Protein AF-A0A939Z5K4-F1 (afdb_monomer_lite)

Foldseek 3Di:
DLVLLLVLLVVLQVCVVVVPDDLDDDPPPQQKFWLAKFKAKQDCPCQVVVVWDWDDAPVRHFDQQCFPQFDPDPQFPGDIGMIMTTHIDSDQQSFFFDKAWDFQLWQWDLVVLLVQVLCCLVPPLVVLVVLLVLLLVLLLCLCVDPQLFLNLLSVLLLLVQQLAFAVQLVGGRRSQQSNDAALLNVQVVVLVPDDPVVCVPAGSVNSSVVSLVPDDSNVNNRHHNSSCLCVFFDVLLNLLNLLSSLLSRFNDSAFLVVQLLPDFLVNQLVVVVDDNVVSVVVLCVVPVVLLVLQLVLLQVLLVLLVCLVVLVVLLVVQDPVQQVVLVVQQVVPDDPDDSVSNVVSVVSNVVSSVSSLSNLLSLLSVLLNVVQQVRDHDPHTSNVVSNDHSVVCVVPSSRCSSSLVSRRSSNSSSSVSAHPSSSSLSNLFGSQLSPSDPSVPRHRHYSNVPTPCLSVDSLQEIEGEPVTNVVSVVVLVPPPDLADPVLVVLVVVLVVLVVQLVVLVVQLVVLVVVLVVLVVVLVVVVVVVVVVVVPDPPPPVPPPDPDPPPDDDVVNVCVPDPCVVSVVVNVVSVVSNVVSVVSNVVSVVVSVVSVVVSVVSSSVSNNVQSPADAAEDRQKYFHPVVFWDQDPVRDTHGDPDLQRIWGWHFHPDDPPDPCCVHHNRGDFSNSPRFNYGTIMTTGRHPPGFGWRPVFKHKDKLDPDDDPPFQDFHYHPVDRHWAFSSPCSIGPDNPGIGITITIDTDPPVDDPPPPPPPPDPCSNSSSCSSSSSSSSVVSVVVVVVVVVVPPPDD

Sequence (793 aa):
MKHLSIILIALVLALTTAGTLPAQVFADALPEYISEVKIYEGSYSTAKAEGFTILCGEDGKPVDLNQGSGSNNVGAKGDKAVYLGYKTTTDREDAITDLALMNMKGGYSVEEYDALMADQMKSQIVPLVDGFLAAINEYRENYNSDNEANRQRAMYIHDILDKMKDDDCGGAGLGELLLNKTVYEMAKPKCDALSAKDKETISLYDVNIQVRDSLPAGEKNKHADILTIIAQSNGKATLMIENLITRAADTGEDNWLDRFSGITYTDLAGLLDMLPTDAEAELARNYDSDAKKLLNMWDDLSKDLGNSAEAEKTVKGFNEDKYDEAFDALKEVTGEVTLDIAKKTLGDYADAQTDLYDAAYDAETLAIREKLAEYEYGNGTLLDFFSKPASEIKNDIKVLYPLIASLSDGQRAGLEFISLKELLVIAMTDENGYSDAELDEFEDISVYDGVDRGIYQKGGVALTSDTLRTKALSKTMEEDSLFSGWTIAAMVITGVTIAAFAASAVSWSKYAAKLGDITEKINTHKEVLFMQWGDKPGINVVRQEGLKFGGWNMNDVFAEGEHPEWRQVYEGATSGTSLSKGLTIGLGVAMVALALVTTYLTYSDMKAYYNVKFTPIPHYMVDEKDITVINESGDTIVIKNQSAYYKVVECNRKKGDDYFDIIDTCADMNGCVNPQWLALYAQKSDIASPILAGSFLVKVNDKNLPAGYKTGIHMFGSGSACNLNNENYCWNKSANSVMVYFKTQSTSGASTSGSNFTTGSLALAGVCGLAAGALISGIAATAIGKKKRKTAA

Structure (mmCIF, N/CA/C/O backbone):
data_AF-A0A939Z5K4-F1
#
_entry.id   AF-A0A939Z5K4-F1
#
loop_
_atom_site.group_PDB
_atom_site.id
_atom_site.type_symbol
_atom_site.label_atom_id
_atom_site.label_alt_id
_atom_site.label_comp_id
_atom_site.label_asym_id
_atom_site.label_entity_id
_atom_site.label_seq_id
_atom_site.pdbx_PDB_ins_code
_atom_site.Cartn_x
_atom_site.Cartn_y
_atom_site.Cartn_z
_atom_site.occupancy
_atom_site.B_iso_or_equiv
_atom_site.auth_seq_id
_atom_site.auth_comp_id
_atom_site.auth_asym_id
_atom_site.auth_atom_id
_atom_site.pdbx_PDB_model_num
ATOM 1 N N . MET A 1 1 ? -6.106 -17.108 37.051 1.00 34.81 1 MET A N 1
ATOM 2 C CA . MET A 1 1 ? -6.825 -15.814 36.872 1.00 34.81 1 MET A CA 1
ATOM 3 C C . MET A 1 1 ? -5.910 -14.622 36.607 1.00 34.81 1 MET A C 1
ATOM 5 O O . MET A 1 1 ? -5.960 -14.164 35.483 1.00 34.81 1 MET A O 1
ATOM 9 N N . LYS A 1 2 ? -5.049 -14.145 37.529 1.00 31.64 2 LYS A N 1
ATOM 10 C CA . LYS A 1 2 ? -4.070 -13.071 37.209 1.00 31.64 2 LYS A CA 1
ATOM 11 C C . LYS A 1 2 ? -3.146 -13.418 36.029 1.00 31.64 2 LYS A C 1
ATOM 13 O O . LYS A 1 2 ? -2.852 -12.568 35.207 1.00 31.64 2 LYS A O 1
ATOM 18 N N . HIS A 1 3 ? -2.773 -14.692 35.905 1.00 33.22 3 HIS A N 1
ATOM 19 C CA . HIS A 1 3 ? -2.014 -15.189 34.756 1.00 33.22 3 HIS A CA 1
ATOM 20 C C . HIS A 1 3 ? -2.844 -15.292 33.464 1.00 33.22 3 HIS A C 1
ATOM 22 O O . HIS A 1 3 ? -2.279 -15.195 32.389 1.00 33.22 3 HIS A O 1
ATOM 28 N N . LEU A 1 4 ? -4.176 -15.412 33.533 1.00 35.19 4 LEU A N 1
ATOM 29 C CA . LEU A 1 4 ? -5.024 -15.671 32.359 1.00 35.19 4 LEU A CA 1
ATOM 30 C C . LEU A 1 4 ? -5.197 -14.423 31.470 1.00 35.19 4 LEU A C 1
ATOM 32 O O . LEU A 1 4 ? -5.281 -14.534 30.253 1.00 35.19 4 LEU A O 1
ATOM 36 N N . SER A 1 5 ? -5.220 -13.230 32.070 1.00 35.78 5 SER A N 1
ATOM 37 C CA . SER A 1 5 ? -5.348 -11.944 31.370 1.00 35.78 5 SER A CA 1
ATOM 38 C C . SER A 1 5 ? -4.056 -11.488 30.697 1.00 35.78 5 SER A C 1
ATOM 40 O O . SER A 1 5 ? -4.095 -10.976 29.580 1.00 35.78 5 SER A O 1
ATOM 42 N N . ILE A 1 6 ? -2.915 -11.742 31.340 1.00 38.97 6 ILE A N 1
ATOM 43 C CA . ILE A 1 6 ? -1.585 -11.548 30.750 1.00 38.97 6 ILE A CA 1
ATOM 44 C C . ILE A 1 6 ? -1.399 -12.526 29.586 1.00 38.97 6 ILE A C 1
ATOM 46 O O . ILE A 1 6 ? -1.013 -12.110 28.496 1.00 38.97 6 ILE A O 1
ATOM 50 N N . ILE A 1 7 ? -1.801 -13.792 29.775 1.00 38.72 7 ILE A N 1
ATOM 51 C CA . ILE A 1 7 ? -1.805 -14.802 28.715 1.00 38.72 7 ILE A CA 1
ATOM 52 C C . ILE A 1 7 ? -2.643 -14.338 27.525 1.00 38.72 7 ILE A C 1
ATOM 54 O O . ILE A 1 7 ? -2.137 -14.432 26.422 1.00 38.72 7 ILE A O 1
ATOM 58 N N . LEU A 1 8 ? -3.855 -13.792 27.702 1.00 40.69 8 LEU A N 1
ATOM 59 C CA . LEU A 1 8 ? -4.745 -13.417 26.588 1.00 40.69 8 LEU A CA 1
ATOM 60 C C . LEU A 1 8 ? -4.259 -12.218 25.754 1.00 40.69 8 LEU A C 1
ATOM 62 O O . LEU A 1 8 ? -4.384 -12.239 24.530 1.00 40.69 8 LEU A O 1
ATOM 66 N N . ILE A 1 9 ? -3.687 -11.186 26.382 1.00 40.81 9 ILE A N 1
ATOM 67 C CA . ILE A 1 9 ? -3.095 -10.046 25.656 1.00 40.81 9 ILE A CA 1
ATOM 68 C C . ILE A 1 9 ? -1.785 -10.486 24.981 1.00 40.81 9 ILE A C 1
ATOM 70 O O . ILE A 1 9 ? -1.548 -10.139 23.822 1.00 40.81 9 ILE A O 1
ATOM 74 N N . ALA A 1 10 ? -0.995 -11.344 25.643 1.00 36.19 10 ALA A N 1
ATOM 75 C CA . ALA A 1 10 ? 0.198 -11.962 25.055 1.00 36.19 10 ALA A CA 1
ATOM 76 C C . ALA A 1 10 ? -0.178 -12.865 23.889 1.00 36.19 10 ALA A C 1
ATOM 78 O O . ALA A 1 10 ? 0.553 -12.928 22.916 1.00 36.19 10 ALA A O 1
ATOM 79 N N . LEU A 1 11 ? -1.345 -13.500 23.950 1.00 39.41 11 LEU A N 1
ATOM 80 C CA . LEU A 1 11 ? -1.913 -14.333 22.904 1.00 39.41 11 LEU A CA 1
ATOM 81 C C . LEU A 1 11 ? -2.309 -13.513 21.682 1.00 39.41 11 LEU A C 1
ATOM 83 O O . LEU A 1 11 ? -1.987 -13.908 20.573 1.00 39.41 11 LEU A O 1
ATOM 87 N N . VAL A 1 12 ? -2.983 -12.374 21.870 1.00 40.62 12 VAL A N 1
ATOM 88 C CA . VAL A 1 12 ? -3.384 -11.485 20.769 1.00 40.62 12 VAL A CA 1
ATOM 89 C C . VAL A 1 12 ? -2.151 -10.895 20.077 1.00 40.62 12 VAL A C 1
ATOM 91 O O . VAL A 1 12 ? -2.095 -10.894 18.848 1.00 40.62 12 VAL A O 1
ATOM 94 N N . LEU A 1 13 ? -1.139 -10.482 20.847 1.00 36.75 13 LEU A N 1
ATOM 95 C CA . LEU A 1 13 ? 0.129 -9.959 20.324 1.00 36.75 13 LEU A CA 1
ATOM 96 C C . LEU A 1 13 ? 1.006 -11.064 19.701 1.00 36.75 13 LEU A C 1
ATOM 98 O O . LEU A 1 13 ? 1.567 -10.879 18.619 1.00 36.75 13 LEU A O 1
ATOM 102 N N . ALA A 1 14 ? 1.053 -12.251 20.310 1.00 35.03 14 ALA A N 1
ATOM 103 C CA . ALA A 1 14 ? 1.729 -13.423 19.757 1.00 35.03 14 ALA A CA 1
ATOM 104 C C . ALA A 1 14 ? 1.000 -13.991 18.534 1.00 35.03 14 ALA A C 1
ATOM 106 O O . ALA A 1 14 ? 1.650 -14.539 17.663 1.00 35.03 14 ALA A O 1
ATOM 107 N N . LEU A 1 15 ? -0.321 -13.853 18.402 1.00 36.62 15 LEU A N 1
ATOM 108 C CA . LEU A 1 15 ? -1.071 -14.248 17.201 1.00 36.62 15 LEU A CA 1
ATOM 109 C C . LEU A 1 15 ? -0.921 -13.244 16.065 1.00 36.62 15 LEU A C 1
ATOM 111 O O . LEU A 1 15 ? -0.970 -13.634 14.897 1.00 36.62 15 LEU A O 1
ATOM 115 N N . THR A 1 16 ? -0.710 -11.962 16.375 1.00 37.28 16 THR A N 1
ATOM 116 C CA . THR A 1 16 ? -0.316 -10.992 15.350 1.00 37.28 16 THR A CA 1
ATOM 117 C C . THR A 1 16 ? 1.063 -11.293 14.773 1.00 37.28 16 THR A C 1
ATOM 119 O O . THR A 1 16 ? 1.235 -11.101 13.573 1.00 37.28 16 THR A O 1
ATOM 122 N N . THR A 1 17 ? 1.991 -11.847 15.564 1.00 34.53 17 THR A N 1
ATOM 123 C CA . THR A 1 17 ? 3.337 -12.231 15.100 1.00 34.53 17 THR A CA 1
ATOM 124 C C . THR A 1 17 ? 3.425 -13.682 14.593 1.00 34.53 17 THR A C 1
ATOM 126 O O . THR A 1 17 ? 4.158 -13.956 13.645 1.00 34.53 17 THR A O 1
ATOM 129 N N . ALA A 1 18 ? 2.638 -14.617 15.141 1.00 31.75 18 ALA A N 1
ATOM 130 C CA . ALA A 1 18 ? 2.644 -16.045 14.789 1.00 31.75 18 ALA A CA 1
ATOM 131 C C . ALA A 1 18 ? 1.682 -16.423 13.650 1.00 31.75 18 ALA A C 1
ATOM 133 O O . ALA A 1 18 ? 1.761 -17.540 13.134 1.00 31.75 18 ALA A O 1
ATOM 134 N N . GLY A 1 19 ? 0.818 -15.505 13.201 1.00 31.66 19 GLY A N 1
ATOM 135 C CA . GLY A 1 19 ? -0.102 -15.701 12.071 1.00 31.66 19 GLY A CA 1
ATOM 136 C C . GLY A 1 19 ? 0.557 -15.917 10.698 1.00 31.66 19 GLY A C 1
ATOM 137 O O . GLY A 1 19 ? -0.134 -15.851 9.690 1.00 31.66 19 GLY A O 1
ATOM 138 N N . THR A 1 20 ? 1.869 -16.166 10.640 1.00 33.97 20 THR A N 1
ATOM 139 C CA . THR A 1 20 ? 2.639 -16.408 9.407 1.00 33.97 20 THR A CA 1
ATOM 140 C C . THR A 1 20 ? 3.417 -17.728 9.412 1.00 33.97 20 THR A C 1
ATOM 142 O O . THR A 1 20 ? 4.348 -17.890 8.627 1.00 33.97 20 THR A O 1
ATOM 145 N N . LEU A 1 21 ? 3.066 -18.707 10.254 1.00 31.31 21 LEU A N 1
ATOM 146 C CA . LEU A 1 21 ? 3.649 -20.047 10.125 1.00 31.31 21 LEU A CA 1
ATOM 147 C C . LEU A 1 21 ? 2.859 -20.879 9.098 1.00 31.31 21 LEU A C 1
ATOM 149 O O . LEU A 1 21 ? 1.749 -21.322 9.405 1.00 31.31 21 LEU A O 1
ATOM 153 N N . PRO A 1 22 ? 3.403 -21.141 7.890 1.00 33.69 22 PRO A N 1
ATOM 154 C CA . PRO A 1 22 ? 2.722 -21.965 6.907 1.00 33.69 22 PRO A CA 1
ATOM 155 C C . PRO A 1 22 ? 2.598 -23.396 7.430 1.00 33.69 22 PRO A C 1
ATOM 157 O O . PRO A 1 22 ? 3.586 -24.109 7.636 1.00 33.69 22 PRO A O 1
ATOM 160 N N . ALA A 1 23 ? 1.355 -23.842 7.612 1.00 35.16 23 ALA A N 1
ATOM 161 C CA . ALA A 1 23 ? 1.021 -25.236 7.844 1.00 35.16 23 ALA A CA 1
ATOM 162 C C . ALA A 1 23 ? 1.402 -26.055 6.599 1.00 35.16 23 ALA A C 1
ATOM 164 O O . ALA A 1 23 ? 0.612 -26.235 5.672 1.00 35.16 23 ALA A O 1
ATOM 165 N N . GLN A 1 24 ? 2.632 -26.569 6.560 1.00 37.12 24 GLN A N 1
ATOM 166 C CA . GLN A 1 24 ? 3.078 -27.457 5.491 1.00 37.12 24 GLN A CA 1
ATOM 167 C C . GLN A 1 24 ? 2.337 -28.790 5.591 1.00 37.12 24 GLN A C 1
ATOM 169 O O . GLN A 1 24 ? 2.742 -29.702 6.307 1.00 37.12 24 GLN A O 1
ATOM 174 N N . VAL A 1 25 ? 1.237 -28.941 4.853 1.00 32.78 25 VAL A N 1
ATOM 175 C CA . VAL A 1 25 ? 0.651 -30.245 4.484 1.00 32.78 25 VAL A CA 1
ATOM 176 C C . VAL A 1 25 ? 1.783 -31.088 3.816 1.00 32.78 25 VAL A C 1
ATOM 178 O O . VAL A 1 25 ? 2.835 -30.566 3.470 1.00 32.78 25 VAL A O 1
ATOM 181 N N . PHE A 1 26 ? 1.792 -32.414 3.790 1.00 48.91 26 PHE A N 1
ATOM 182 C CA . PHE A 1 26 ? 1.424 -33.160 2.583 1.00 48.91 26 PHE A CA 1
ATOM 183 C C . PHE A 1 26 ? 1.859 -34.623 2.709 1.00 48.91 26 PHE A C 1
ATOM 185 O O . PHE A 1 26 ? 2.854 -34.925 3.365 1.00 48.91 26 PHE A O 1
ATOM 192 N N . ALA A 1 27 ? 1.157 -35.491 1.975 1.00 33.62 27 ALA A N 1
ATOM 193 C CA . ALA A 1 27 ? 1.729 -36.683 1.352 1.00 33.62 27 ALA A CA 1
ATOM 194 C C . ALA A 1 27 ? 0.949 -37.051 0.070 1.00 33.62 27 ALA A C 1
ATOM 196 O O . ALA A 1 27 ? 0.373 -38.124 -0.044 1.00 33.62 27 ALA A O 1
ATOM 197 N N . ASP A 1 28 ? 0.929 -36.110 -0.872 1.00 41.91 28 ASP A N 1
ATOM 198 C CA . ASP A 1 28 ? 1.426 -36.326 -2.238 1.00 41.91 28 ASP A CA 1
ATOM 199 C C . ASP A 1 28 ? 2.582 -35.321 -2.402 1.00 41.91 28 ASP A C 1
ATOM 201 O O . ASP A 1 28 ? 2.659 -34.377 -1.616 1.00 41.91 28 ASP A O 1
ATOM 205 N N . ALA A 1 29 ? 3.525 -35.496 -3.332 1.00 64.38 29 ALA A N 1
ATOM 206 C CA . ALA A 1 29 ? 4.591 -34.503 -3.503 1.00 64.38 29 ALA A CA 1
ATOM 207 C C . ALA A 1 29 ? 3.963 -33.123 -3.753 1.00 64.38 29 ALA A C 1
ATOM 209 O O . ALA A 1 29 ? 3.282 -32.920 -4.760 1.00 64.38 29 ALA A O 1
ATOM 210 N N . LEU A 1 30 ? 4.155 -32.219 -2.793 1.00 71.69 30 LEU A N 1
ATOM 211 C CA . LEU A 1 30 ? 3.709 -30.840 -2.857 1.00 71.69 30 LEU A CA 1
ATOM 212 C C . LEU A 1 30 ? 4.059 -30.252 -4.216 1.00 71.69 30 LEU A C 1
ATOM 214 O O . LEU A 1 30 ? 5.236 -30.307 -4.580 1.00 71.69 30 LEU A O 1
ATOM 218 N N . PRO A 1 31 ? 3.103 -29.710 -4.988 1.00 87.50 31 PRO A N 1
ATOM 219 C CA . PRO A 1 31 ? 3.489 -28.887 -6.118 1.00 87.50 31 PRO A CA 1
ATOM 220 C C . PRO A 1 31 ? 4.385 -27.753 -5.607 1.00 87.50 31 PRO A C 1
ATOM 222 O O . PRO A 1 31 ? 3.981 -26.970 -4.754 1.00 87.50 31 PRO A O 1
ATOM 225 N N . GLU A 1 32 ? 5.612 -27.692 -6.117 1.00 94.94 32 GLU A N 1
ATOM 226 C CA . GLU A 1 32 ? 6.491 -26.549 -5.899 1.00 94.94 32 GLU A CA 1
ATOM 227 C C . GLU A 1 32 ? 6.036 -25.390 -6.787 1.00 94.94 32 GLU A C 1
ATOM 229 O O . GLU A 1 32 ? 5.772 -25.559 -7.986 1.00 94.94 32 GLU A O 1
ATOM 234 N N . TYR A 1 33 ? 5.983 -24.205 -6.200 1.00 96.50 33 TYR A N 1
ATOM 235 C CA . TYR A 1 33 ? 5.646 -22.953 -6.855 1.00 96.50 33 TYR A CA 1
ATOM 236 C C . TYR A 1 33 ? 6.865 -22.042 -6.941 1.00 96.50 33 TYR A C 1
ATOM 238 O O . TYR A 1 33 ? 7.862 -22.262 -6.259 1.00 96.50 33 TYR A O 1
ATOM 246 N N . ILE A 1 34 ? 6.795 -21.009 -7.772 1.00 97.88 34 ILE A N 1
ATOM 247 C CA . ILE A 1 34 ? 7.799 -19.941 -7.797 1.00 97.88 34 ILE A CA 1
ATOM 248 C C . ILE A 1 34 ? 7.505 -18.959 -6.658 1.00 97.88 34 ILE A C 1
ATOM 250 O O . ILE A 1 34 ? 6.417 -18.405 -6.643 1.00 97.88 34 ILE A O 1
ATOM 254 N N . SER A 1 35 ? 8.443 -18.700 -5.743 1.00 96.81 35 SER A N 1
ATOM 255 C CA . SER A 1 35 ? 8.292 -17.679 -4.678 1.00 96.81 35 SER A CA 1
ATOM 256 C C . SER A 1 35 ? 8.902 -16.332 -5.037 1.00 96.81 35 SER A C 1
ATOM 258 O O . SER A 1 35 ? 8.438 -15.281 -4.598 1.00 96.81 35 SER A O 1
ATOM 260 N N . GLU A 1 36 ? 9.971 -16.349 -5.825 1.00 97.94 36 GLU A N 1
ATOM 261 C CA . GLU A 1 36 ? 10.749 -15.160 -6.144 1.00 97.94 36 GLU A CA 1
ATOM 262 C C . GLU A 1 36 ? 11.353 -15.309 -7.536 1.00 97.94 36 GLU A C 1
ATOM 264 O O . GLU A 1 36 ? 11.769 -16.400 -7.932 1.00 97.94 36 GLU A O 1
ATOM 269 N N . VAL A 1 37 ? 11.436 -14.202 -8.268 1.00 98.19 37 VAL A N 1
ATOM 270 C CA . VAL A 1 37 ? 12.173 -14.102 -9.527 1.00 98.19 37 VAL A CA 1
ATOM 271 C C . VAL A 1 37 ? 13.181 -12.966 -9.436 1.00 98.19 37 VAL A C 1
ATOM 273 O O . VAL A 1 37 ? 12.956 -11.986 -8.732 1.00 98.19 37 VAL A O 1
ATOM 276 N N . LYS A 1 38 ? 14.294 -13.097 -10.155 1.00 98.25 38 LYS A N 1
ATOM 277 C CA . LYS A 1 38 ? 15.348 -12.083 -10.235 1.00 98.25 38 LYS A CA 1
ATOM 278 C C . LYS A 1 38 ? 16.005 -12.113 -11.603 1.00 98.25 38 LYS A C 1
ATOM 280 O O . LYS A 1 38 ? 16.189 -13.183 -12.183 1.00 98.25 38 LYS A O 1
ATOM 285 N N . ILE A 1 39 ? 16.395 -10.953 -12.111 1.00 98.12 39 ILE A N 1
ATOM 286 C CA . ILE A 1 39 ? 17.114 -10.839 -13.377 1.00 98.12 39 ILE A CA 1
ATOM 287 C C . ILE A 1 39 ? 18.621 -10.730 -13.141 1.00 98.12 39 ILE A C 1
ATOM 289 O O . ILE A 1 39 ? 19.106 -9.927 -12.351 1.00 98.12 39 ILE A O 1
ATOM 293 N N . TYR A 1 40 ? 19.397 -11.532 -13.854 1.00 97.69 40 TYR A N 1
ATOM 294 C CA . TYR A 1 40 ? 20.852 -11.464 -13.847 1.00 97.69 40 TYR A CA 1
ATOM 295 C C . TYR A 1 40 ? 21.320 -10.846 -15.157 1.00 97.69 40 TYR A C 1
ATOM 297 O O . TYR A 1 40 ? 21.217 -11.462 -16.217 1.00 97.69 40 TYR A O 1
ATOM 305 N N . GLU A 1 41 ? 21.845 -9.627 -15.083 1.00 94.88 41 GLU A N 1
ATOM 306 C CA . GLU A 1 41 ? 22.373 -8.914 -16.239 1.00 94.88 41 GLU A CA 1
ATOM 307 C C . GLU A 1 41 ? 23.883 -9.164 -16.372 1.00 94.88 41 GLU A C 1
ATOM 309 O O . GLU A 1 41 ? 24.657 -9.012 -15.423 1.00 94.88 41 GLU A O 1
ATOM 314 N N . GLY A 1 42 ? 24.327 -9.542 -17.568 1.00 92.69 42 GLY A N 1
ATOM 315 C CA . GLY A 1 42 ? 25.720 -9.825 -17.919 1.00 92.69 42 GLY A CA 1
ATOM 316 C C . GLY A 1 42 ? 26.259 -11.154 -17.376 1.00 92.69 42 GLY A C 1
ATOM 317 O O . GLY A 1 42 ? 26.871 -11.911 -18.125 1.00 92.69 42 GLY A O 1
ATOM 318 N N . SER A 1 43 ? 26.033 -11.463 -16.096 1.00 92.69 43 SER A N 1
ATOM 319 C CA . SER A 1 43 ? 26.496 -12.699 -15.452 1.00 92.69 43 SER A CA 1
ATOM 320 C C . SER A 1 43 ? 25.504 -13.216 -14.413 1.00 92.69 43 SER A C 1
ATOM 322 O O . SER A 1 43 ? 25.048 -12.465 -13.556 1.00 92.69 43 SER A O 1
ATOM 324 N N . TYR A 1 44 ? 25.265 -14.528 -14.426 1.00 93.62 44 TYR A N 1
ATOM 325 C CA . TYR A 1 44 ? 24.467 -15.254 -13.431 1.00 93.62 44 TYR A CA 1
ATOM 326 C C . TYR A 1 44 ? 25.321 -16.012 -12.399 1.00 93.62 44 TYR A C 1
ATOM 328 O O . TYR A 1 44 ? 24.817 -16.859 -11.663 1.00 93.62 44 TYR A O 1
ATOM 336 N N . SER A 1 45 ? 26.631 -15.748 -12.325 1.00 93.56 45 SER A N 1
ATOM 337 C CA . SER A 1 45 ? 27.547 -16.496 -11.449 1.00 93.56 45 SER A CA 1
ATOM 338 C C . SER A 1 45 ? 27.211 -16.400 -9.955 1.00 93.56 45 SER A C 1
ATOM 340 O O . SER A 1 45 ? 27.545 -17.317 -9.205 1.00 93.56 45 SER A O 1
ATOM 342 N N . THR A 1 46 ? 26.539 -15.330 -9.517 1.00 92.69 46 THR A N 1
ATOM 343 C CA . THR A 1 46 ? 26.116 -15.152 -8.118 1.00 92.69 46 THR A CA 1
ATOM 344 C C . THR A 1 46 ? 24.775 -15.810 -7.804 1.00 92.69 46 THR A C 1
ATOM 346 O O . THR A 1 46 ? 24.473 -16.014 -6.632 1.00 92.69 46 THR A O 1
ATOM 349 N N . ALA A 1 47 ? 24.008 -16.231 -8.817 1.00 92.88 47 ALA A N 1
ATOM 350 C CA . ALA A 1 47 ? 22.646 -16.727 -8.639 1.00 92.88 47 ALA A CA 1
ATOM 351 C C . ALA A 1 47 ? 22.556 -17.896 -7.661 1.00 92.88 47 ALA A C 1
ATOM 353 O O . ALA A 1 47 ? 21.772 -17.866 -6.717 1.00 92.88 47 ALA A O 1
ATOM 354 N N . LYS A 1 48 ? 23.445 -18.882 -7.816 1.00 92.69 48 LYS A N 1
ATOM 355 C CA . LYS A 1 48 ? 23.490 -20.047 -6.927 1.00 92.69 48 LYS A CA 1
ATOM 356 C C . LYS A 1 48 ? 23.819 -19.670 -5.477 1.00 92.69 48 LYS A C 1
ATOM 358 O O . LYS A 1 48 ? 23.279 -20.283 -4.565 1.00 92.69 48 LYS A O 1
ATOM 363 N N . ALA A 1 49 ? 24.703 -18.694 -5.262 1.00 93.81 49 ALA A N 1
ATOM 364 C CA . ALA A 1 49 ? 25.052 -18.228 -3.917 1.00 93.81 49 ALA A CA 1
ATOM 365 C C . ALA A 1 49 ? 23.893 -17.463 -3.255 1.00 93.81 49 ALA A C 1
ATOM 367 O O . ALA A 1 49 ? 23.765 -17.483 -2.037 1.00 93.81 49 ALA A O 1
ATOM 368 N N . GLU A 1 50 ? 23.038 -16.836 -4.062 1.00 93.44 50 GLU A N 1
ATOM 369 C CA . GLU A 1 50 ? 21.815 -16.143 -3.641 1.00 93.44 50 GLU A CA 1
ATOM 370 C C . GLU A 1 50 ? 20.591 -17.086 -3.548 1.00 93.44 50 GLU A C 1
ATOM 372 O O . GLU A 1 50 ? 19.493 -16.640 -3.221 1.00 93.44 50 GLU A O 1
ATOM 377 N N . GLY A 1 51 ? 20.763 -18.385 -3.831 1.00 96.19 51 GLY A N 1
ATOM 378 C CA . GLY A 1 51 ? 19.704 -19.400 -3.765 1.00 96.19 51 GLY A CA 1
ATOM 379 C C . GLY A 1 51 ? 18.803 -19.497 -5.003 1.00 96.19 51 GLY A C 1
ATOM 380 O O . GLY A 1 51 ? 17.809 -20.213 -4.963 1.00 96.19 51 GLY A O 1
ATOM 381 N N . PHE A 1 52 ? 19.133 -18.814 -6.101 1.00 97.88 52 PHE A N 1
ATOM 382 C CA . PHE A 1 52 ? 18.340 -18.828 -7.331 1.00 97.88 52 PHE A CA 1
ATOM 383 C C . PHE A 1 52 ? 18.753 -19.955 -8.286 1.00 97.88 52 PHE A C 1
ATOM 385 O O . PHE A 1 52 ? 19.940 -20.210 -8.521 1.00 97.88 52 PHE A O 1
ATOM 392 N N . THR A 1 53 ? 17.752 -20.571 -8.912 1.00 97.69 53 THR A N 1
ATOM 393 C CA . THR A 1 53 ? 17.904 -21.467 -10.063 1.00 97.69 53 THR A CA 1
ATOM 394 C C . THR A 1 53 ? 17.771 -20.664 -11.350 1.00 97.69 53 THR A C 1
ATOM 396 O O . THR A 1 53 ? 16.820 -19.905 -11.506 1.00 97.69 53 THR A O 1
ATOM 399 N N . ILE A 1 54 ? 18.713 -20.821 -12.281 1.00 98.06 54 ILE A N 1
ATOM 400 C CA . ILE A 1 54 ? 18.666 -20.130 -13.575 1.00 98.06 54 ILE A CA 1
ATOM 401 C C . ILE A 1 54 ? 17.772 -20.886 -14.551 1.00 98.06 54 ILE A C 1
ATOM 403 O O . ILE A 1 54 ? 17.876 -22.104 -14.690 1.00 98.06 54 ILE A O 1
ATOM 407 N N . LEU A 1 55 ? 16.913 -20.142 -15.245 1.00 97.69 55 LEU A N 1
ATOM 408 C CA . LEU A 1 55 ? 16.060 -20.666 -16.295 1.00 97.69 55 LEU A CA 1
ATOM 409 C C . LEU A 1 55 ? 16.902 -21.204 -17.456 1.00 97.69 55 LEU A C 1
ATOM 411 O O . LEU A 1 55 ? 17.683 -20.481 -18.083 1.00 97.69 55 LEU A O 1
ATOM 415 N N . CYS A 1 56 ? 16.698 -22.483 -17.756 1.00 97.19 56 CYS A N 1
ATOM 416 C CA . CYS A 1 56 ? 17.343 -23.172 -18.861 1.00 97.19 56 CYS A CA 1
ATOM 417 C C . CYS A 1 56 ? 16.370 -23.441 -20.014 1.00 97.19 56 CYS A C 1
ATOM 419 O O . CYS A 1 56 ? 15.156 -23.521 -19.827 1.00 97.19 56 CYS A O 1
ATOM 421 N N . GLY A 1 57 ? 16.924 -23.600 -21.214 1.00 95.06 57 GLY A N 1
ATOM 422 C CA . GLY A 1 57 ? 16.188 -24.017 -22.401 1.00 95.06 57 GLY A CA 1
ATOM 423 C C . GLY A 1 57 ? 15.984 -25.530 -22.431 1.00 95.06 57 GLY A C 1
ATOM 424 O O . GLY A 1 57 ? 16.404 -26.257 -21.531 1.00 95.06 57 GLY A O 1
ATOM 425 N N . GLU A 1 58 ? 15.385 -26.025 -23.514 1.00 92.69 58 GLU A N 1
ATOM 426 C CA . GLU A 1 58 ? 15.177 -27.468 -23.728 1.00 92.69 58 GLU A CA 1
ATOM 427 C C . GLU A 1 58 ? 16.497 -28.263 -23.801 1.00 92.69 58 GLU A C 1
ATOM 429 O O . GLU A 1 58 ? 16.509 -29.466 -23.552 1.00 92.69 58 GLU A O 1
ATOM 434 N N . ASP A 1 59 ? 17.619 -27.601 -24.102 1.00 94.25 59 ASP A N 1
ATOM 435 C CA . ASP A 1 59 ? 18.959 -28.199 -24.115 1.00 94.25 59 ASP A CA 1
ATOM 436 C C . ASP A 1 59 ? 19.636 -28.237 -22.730 1.00 94.25 59 ASP A C 1
ATOM 438 O O . ASP A 1 59 ? 20.781 -28.682 -22.610 1.00 94.25 59 ASP A O 1
ATOM 442 N N . GLY A 1 60 ? 18.943 -27.769 -21.686 1.00 94.62 60 GLY A N 1
ATOM 443 C CA . GLY A 1 60 ? 19.428 -27.725 -20.309 1.00 94.62 60 GLY A CA 1
ATOM 444 C C . GLY A 1 60 ? 20.431 -26.605 -20.017 1.00 94.62 60 GLY A C 1
ATOM 445 O O . GLY A 1 60 ? 20.984 -26.574 -18.916 1.00 94.62 60 GLY A O 1
ATOM 446 N N . LYS A 1 61 ? 20.679 -25.683 -20.957 1.00 96.75 61 LYS A N 1
ATOM 447 C CA . LYS A 1 61 ? 21.594 -24.549 -20.755 1.00 96.75 61 LYS A CA 1
ATOM 448 C C . LYS A 1 61 ? 20.842 -23.266 -20.401 1.00 96.75 61 LYS A C 1
ATOM 450 O O . LYS A 1 61 ? 19.727 -23.081 -20.891 1.00 96.75 61 LYS A O 1
ATOM 455 N N . PRO A 1 62 ? 21.454 -22.358 -19.617 1.00 97.25 62 PRO A N 1
ATOM 456 C CA . PRO A 1 62 ? 20.912 -21.025 -19.374 1.00 97.25 62 PRO A CA 1
ATOM 457 C C . PRO A 1 62 ? 20.570 -20.303 -20.675 1.00 97.25 62 PRO A C 1
ATOM 459 O O . PRO A 1 62 ? 21.389 -20.276 -21.597 1.00 97.25 62 PRO A O 1
ATOM 462 N N . VAL A 1 63 ? 19.372 -19.722 -20.744 1.00 97.12 63 VAL A N 1
ATOM 463 C CA . VAL A 1 63 ? 18.929 -18.968 -21.925 1.00 97.12 63 VAL A CA 1
ATOM 464 C C . VAL A 1 63 ? 19.178 -17.487 -21.713 1.00 97.12 63 VAL A C 1
ATOM 466 O O . VAL A 1 63 ? 18.765 -16.925 -20.701 1.00 97.12 63 VAL A O 1
ATOM 469 N N . ASP A 1 64 ? 19.815 -16.869 -22.701 1.00 97.19 64 ASP A N 1
ATOM 470 C CA . ASP A 1 64 ? 19.882 -15.421 -22.820 1.00 97.19 64 ASP A CA 1
ATOM 471 C C . ASP A 1 64 ? 18.542 -14.889 -23.352 1.00 97.19 64 ASP A C 1
ATOM 473 O O . ASP A 1 64 ? 18.180 -15.100 -24.512 1.00 97.19 64 ASP A O 1
ATOM 477 N N . LEU A 1 65 ? 17.763 -14.251 -22.483 1.00 97.06 65 LEU A N 1
ATOM 478 C CA . LEU A 1 65 ? 16.404 -13.813 -22.785 1.00 97.06 65 LEU A CA 1
ATOM 479 C C . LEU A 1 65 ? 16.363 -12.617 -23.735 1.00 97.06 65 LEU A C 1
ATOM 481 O O . LEU A 1 65 ? 15.366 -12.456 -24.438 1.00 97.06 65 LEU A O 1
ATOM 485 N N . ASN A 1 66 ? 17.451 -11.846 -23.820 1.00 95.69 66 ASN A N 1
ATOM 486 C CA . ASN A 1 66 ? 17.589 -10.749 -24.772 1.00 95.69 66 ASN A CA 1
ATOM 487 C C . ASN A 1 66 ? 18.552 -11.071 -25.926 1.00 95.69 66 ASN A C 1
ATOM 489 O O . ASN A 1 66 ? 19.149 -10.179 -26.532 1.00 95.69 66 ASN A O 1
ATOM 493 N N . GLN A 1 67 ? 18.697 -12.359 -26.264 1.00 93.81 67 GLN A N 1
ATOM 494 C CA . GLN A 1 67 ? 19.670 -12.806 -27.255 1.00 93.81 67 GLN A CA 1
ATOM 495 C C . GLN A 1 67 ? 19.537 -12.072 -28.598 1.00 93.81 67 GLN A C 1
ATOM 497 O O . GLN A 1 67 ? 18.575 -12.243 -29.356 1.00 93.81 67 GLN A O 1
ATOM 502 N N . GLY A 1 68 ? 20.584 -11.316 -28.929 1.00 89.38 68 GLY A N 1
ATOM 503 C CA . GLY A 1 68 ? 20.687 -10.565 -30.174 1.00 89.38 68 GLY A CA 1
ATOM 504 C C . GLY A 1 68 ? 19.830 -9.302 -30.217 1.00 89.38 68 GLY A C 1
ATOM 505 O O . GLY A 1 68 ? 19.656 -8.761 -31.306 1.00 89.38 68 GLY A O 1
ATOM 506 N N . SER A 1 69 ? 19.291 -8.830 -29.087 1.00 89.94 69 SER A N 1
ATOM 507 C CA . SER A 1 69 ? 18.519 -7.583 -29.024 1.00 89.94 69 SER A CA 1
ATOM 508 C C . SER A 1 69 ? 19.393 -6.336 -29.186 1.00 89.94 69 SER A C 1
ATOM 510 O O . SER A 1 69 ? 18.921 -5.323 -29.707 1.00 89.94 69 SER A O 1
ATOM 512 N N . GLY A 1 70 ? 20.646 -6.399 -28.723 1.00 86.56 70 GLY A N 1
ATOM 513 C CA . GLY A 1 70 ? 21.594 -5.293 -28.784 1.00 86.56 70 GLY A CA 1
ATOM 514 C C . GLY A 1 70 ? 22.143 -5.046 -30.190 1.00 86.56 70 GLY A C 1
ATOM 515 O O . GLY A 1 70 ? 21.736 -5.652 -31.184 1.00 86.56 70 GLY A O 1
ATOM 516 N N . SER A 1 71 ? 23.031 -4.058 -30.296 1.00 82.75 71 SER A N 1
ATOM 517 C CA . SER A 1 71 ? 23.567 -3.600 -31.577 1.00 82.75 71 SER A CA 1
ATOM 518 C C . SER A 1 71 ? 25.056 -3.307 -31.475 1.00 82.75 71 SER A C 1
ATOM 520 O O . SER A 1 71 ? 25.516 -2.663 -30.535 1.00 82.75 71 SER A O 1
ATOM 522 N N . ASN A 1 72 ? 25.797 -3.733 -32.498 1.00 83.12 72 ASN A N 1
ATOM 523 C CA . ASN A 1 72 ? 27.217 -3.426 -32.676 1.00 83.12 72 ASN A CA 1
ATOM 524 C C . ASN A 1 72 ? 27.442 -2.188 -33.565 1.00 83.12 72 ASN A C 1
ATOM 526 O O . ASN A 1 72 ? 28.564 -1.928 -34.003 1.00 83.12 72 ASN A O 1
ATOM 530 N N . ASN A 1 73 ? 26.381 -1.430 -33.872 1.00 81.69 73 ASN A N 1
ATOM 531 C CA . ASN A 1 73 ? 26.497 -0.186 -34.628 1.00 81.69 73 ASN A CA 1
ATOM 532 C C . ASN A 1 73 ? 27.253 0.879 -33.825 1.00 81.69 73 ASN A C 1
ATOM 534 O O . ASN A 1 73 ? 27.227 0.910 -32.595 1.00 81.69 73 ASN A O 1
ATOM 538 N N . VAL A 1 74 ? 27.896 1.806 -34.537 1.00 75.00 74 VAL A N 1
ATOM 539 C CA . VAL A 1 74 ? 28.611 2.932 -33.923 1.00 75.00 74 VAL A CA 1
ATOM 540 C C . VAL A 1 74 ? 27.652 3.742 -33.041 1.00 75.00 74 VAL A C 1
ATOM 542 O O . VAL A 1 74 ? 26.652 4.258 -33.526 1.00 75.00 74 VAL A O 1
ATOM 545 N N . GLY A 1 75 ? 27.968 3.864 -31.750 1.00 69.75 75 GLY A N 1
ATOM 546 C CA . GLY A 1 75 ? 27.154 4.588 -30.765 1.00 69.75 75 GLY A CA 1
ATOM 547 C C . GLY A 1 75 ? 26.202 3.715 -29.939 1.00 69.75 75 GLY A C 1
ATOM 548 O O . GLY A 1 75 ? 25.724 4.188 -28.912 1.00 69.75 75 GLY A O 1
ATOM 549 N N . ALA A 1 76 ? 25.976 2.455 -30.325 1.00 79.12 76 ALA A N 1
ATOM 550 C CA . ALA A 1 76 ? 25.240 1.496 -29.507 1.00 79.12 76 ALA A CA 1
ATOM 551 C C . ALA A 1 76 ? 26.110 0.945 -28.359 1.00 79.12 76 ALA A C 1
ATOM 553 O O . ALA A 1 76 ? 27.341 0.970 -28.420 1.00 79.12 76 ALA A O 1
ATOM 554 N N . LYS A 1 77 ? 25.462 0.430 -27.307 1.00 81.31 77 LYS A N 1
ATOM 555 C CA . LYS A 1 77 ? 26.125 -0.094 -26.099 1.00 81.31 77 LYS A CA 1
ATOM 556 C C . LYS A 1 77 ? 26.596 -1.555 -26.207 1.00 81.31 77 LYS A C 1
ATOM 558 O O . LYS A 1 77 ? 27.103 -2.091 -25.226 1.00 81.31 77 LYS A O 1
ATOM 563 N N . GLY A 1 78 ? 26.474 -2.179 -27.381 1.00 84.75 78 GLY A N 1
ATOM 564 C CA . GLY A 1 78 ? 26.793 -3.593 -27.592 1.00 84.75 78 GLY A CA 1
ATOM 565 C C . GLY A 1 78 ? 25.684 -4.526 -27.103 1.00 84.75 78 GLY A C 1
ATOM 566 O O . GLY A 1 78 ? 24.511 -4.150 -27.102 1.00 84.75 78 GLY A O 1
ATOM 567 N N . ASP A 1 79 ? 26.078 -5.733 -26.692 1.00 85.69 79 ASP A N 1
ATOM 568 C CA . ASP A 1 79 ? 25.197 -6.769 -26.148 1.00 85.69 79 ASP A CA 1
ATOM 569 C C . ASP A 1 79 ? 25.491 -6.998 -24.658 1.00 85.69 79 ASP A C 1
ATOM 571 O O . ASP A 1 79 ? 26.650 -7.089 -24.242 1.00 85.69 79 ASP A O 1
ATOM 575 N N . LYS A 1 80 ? 24.434 -7.145 -23.855 1.00 92.75 80 LYS A N 1
ATOM 576 C CA . LYS A 1 80 ? 24.507 -7.564 -22.451 1.00 92.75 80 LYS A CA 1
ATOM 577 C C . LYS A 1 80 ? 23.443 -8.628 -22.226 1.00 92.75 80 LYS A C 1
ATOM 579 O O . LYS A 1 80 ? 22.265 -8.306 -22.315 1.00 92.75 80 LYS A O 1
ATOM 584 N N . ALA A 1 81 ? 23.868 -9.857 -21.950 1.00 95.75 81 ALA A N 1
ATOM 585 C CA . ALA A 1 81 ? 22.960 -10.987 -21.774 1.00 95.75 81 ALA A CA 1
ATOM 586 C C . ALA A 1 81 ? 22.059 -10.815 -20.543 1.00 95.75 81 ALA A C 1
ATOM 588 O O . ALA A 1 81 ? 22.494 -10.262 -19.527 1.00 95.75 81 ALA A O 1
ATOM 589 N N . VAL A 1 82 ? 20.837 -11.331 -20.616 1.00 97.31 82 VAL A N 1
ATOM 590 C CA . VAL A 1 82 ? 19.823 -11.249 -19.557 1.00 97.31 82 VAL A CA 1
ATOM 591 C C . VAL A 1 82 ? 19.341 -12.651 -19.210 1.00 97.31 82 VAL A C 1
ATOM 593 O O . VAL A 1 82 ? 18.830 -13.369 -20.063 1.00 97.31 82 VAL A O 1
ATOM 596 N N . TYR A 1 83 ? 19.459 -13.043 -17.942 1.00 98.25 83 TYR A N 1
ATOM 597 C CA . TYR A 1 83 ? 19.038 -14.363 -17.465 1.00 98.25 83 TYR A CA 1
ATOM 598 C C . TYR A 1 83 ? 17.972 -14.231 -16.378 1.00 98.25 83 TYR A C 1
ATOM 600 O O . TYR A 1 83 ? 18.104 -13.402 -15.483 1.00 98.25 83 TYR A O 1
ATOM 608 N N . LEU A 1 84 ? 16.944 -15.081 -16.414 1.00 98.38 84 LEU A N 1
ATOM 609 C CA . LEU A 1 84 ? 15.948 -15.172 -15.343 1.00 98.38 84 LEU A CA 1
ATOM 610 C C . LEU A 1 84 ? 16.382 -16.222 -14.319 1.00 98.38 84 LEU A C 1
ATOM 612 O O . LEU A 1 84 ? 16.575 -17.388 -14.662 1.00 98.38 84 LEU A O 1
ATOM 616 N N . GLY A 1 85 ? 16.525 -15.807 -13.066 1.00 98.25 85 GLY A N 1
ATOM 617 C CA . GLY A 1 85 ? 16.641 -16.686 -11.911 1.00 98.25 85 GLY A CA 1
ATOM 618 C C . GLY A 1 85 ? 15.323 -16.763 -11.148 1.00 98.25 85 GLY A C 1
ATOM 619 O O . GLY A 1 85 ? 14.568 -15.793 -11.119 1.00 98.25 85 GLY A O 1
ATOM 620 N N . TYR A 1 86 ? 15.054 -17.897 -10.506 1.00 98.44 86 TYR A N 1
ATOM 621 C CA . TYR A 1 86 ? 13.892 -18.065 -9.636 1.00 98.44 86 TYR A CA 1
ATOM 622 C C . TYR A 1 86 ? 14.201 -18.892 -8.382 1.00 98.44 86 TYR A C 1
ATOM 624 O O . TYR A 1 86 ? 15.100 -19.738 -8.390 1.00 98.44 86 TYR A O 1
ATOM 632 N N . LYS A 1 87 ? 13.441 -18.650 -7.313 1.00 98.12 87 LYS A N 1
ATOM 633 C CA . LYS A 1 87 ? 13.360 -19.504 -6.119 1.00 98.12 87 LYS A CA 1
ATOM 634 C C . LYS A 1 87 ? 12.025 -20.230 -6.086 1.00 98.12 87 LYS A C 1
ATOM 636 O O . LYS A 1 87 ? 11.064 -19.806 -6.733 1.00 98.12 87 LYS A O 1
ATOM 641 N N . THR A 1 88 ? 11.983 -21.327 -5.341 1.00 97.19 88 THR A N 1
ATOM 642 C CA . THR A 1 88 ? 10.780 -22.136 -5.184 1.00 97.19 88 THR A CA 1
ATOM 643 C C . THR A 1 88 ? 10.258 -22.092 -3.756 1.00 97.19 88 THR A C 1
ATOM 645 O O . THR A 1 88 ? 11.001 -21.831 -2.810 1.00 97.19 88 THR A O 1
ATOM 648 N N . THR A 1 89 ? 8.963 -22.341 -3.609 1.00 95.44 89 THR A N 1
ATOM 649 C CA . THR A 1 89 ? 8.286 -22.511 -2.325 1.00 95.44 89 THR A CA 1
ATOM 650 C C . THR A 1 89 ? 7.229 -23.598 -2.443 1.00 95.44 89 THR A C 1
ATOM 652 O O . THR A 1 89 ? 6.770 -23.926 -3.537 1.00 95.44 89 THR A O 1
ATOM 655 N N . THR A 1 90 ? 6.845 -24.171 -1.312 1.00 93.38 90 THR A N 1
ATOM 656 C CA . THR A 1 90 ? 5.661 -25.033 -1.206 1.00 93.38 90 THR A CA 1
ATOM 657 C C . THR A 1 90 ? 4.468 -24.297 -0.600 1.00 93.38 90 THR A C 1
ATOM 659 O O . THR A 1 90 ? 3.349 -24.809 -0.640 1.00 93.38 90 THR A O 1
ATOM 662 N N . ASP A 1 91 ? 4.698 -23.092 -0.075 1.00 90.94 91 ASP A N 1
ATOM 663 C CA . ASP A 1 91 ? 3.660 -22.205 0.420 1.00 90.94 91 ASP A CA 1
ATOM 664 C C . ASP A 1 91 ? 2.965 -21.512 -0.756 1.00 90.94 91 ASP A C 1
ATOM 666 O O . ASP A 1 91 ? 3.600 -20.890 -1.609 1.00 90.94 91 ASP A O 1
ATOM 670 N N . ARG A 1 92 ? 1.642 -21.653 -0.817 1.00 90.94 92 ARG A N 1
ATOM 671 C CA . ARG A 1 92 ? 0.826 -21.036 -1.859 1.00 90.94 92 ARG A CA 1
ATOM 672 C C . ARG A 1 92 ? 0.732 -19.520 -1.677 1.00 90.94 92 ARG A C 1
ATOM 674 O O . ARG A 1 92 ? 0.639 -18.829 -2.686 1.00 90.94 92 ARG A O 1
ATOM 681 N N . GLU A 1 93 ? 0.742 -19.020 -0.445 1.00 87.75 93 GLU A N 1
ATOM 682 C CA . GLU A 1 93 ? 0.562 -17.591 -0.150 1.00 87.75 93 GLU A CA 1
ATOM 683 C C . GLU A 1 93 ? 1.823 -16.781 -0.485 1.00 87.75 93 GLU A C 1
ATOM 685 O O . GLU A 1 93 ? 1.736 -15.642 -0.939 1.00 87.75 93 GLU A O 1
ATOM 690 N N . ASP A 1 94 ? 3.000 -17.405 -0.384 1.00 91.62 94 ASP A N 1
ATOM 691 C CA . ASP A 1 94 ? 4.275 -16.810 -0.804 1.00 91.62 94 ASP A CA 1
ATOM 692 C C . ASP A 1 94 ? 4.537 -16.923 -2.325 1.00 91.62 94 ASP A C 1
ATOM 694 O O . ASP A 1 94 ? 5.505 -16.366 -2.856 1.00 91.62 94 ASP A O 1
ATOM 698 N N . ALA A 1 95 ? 3.695 -17.644 -3.066 1.00 95.31 95 ALA A N 1
ATOM 699 C CA . ALA A 1 95 ? 3.938 -17.929 -4.473 1.00 95.31 95 ALA A CA 1
ATOM 700 C C . ALA A 1 95 ? 3.576 -16.761 -5.411 1.00 95.31 95 ALA A C 1
ATOM 702 O O . ALA A 1 95 ? 2.541 -16.106 -5.301 1.00 95.31 95 ALA A O 1
ATOM 703 N N . ILE A 1 96 ? 4.413 -16.560 -6.429 1.00 96.50 96 ILE A N 1
ATOM 704 C CA . ILE A 1 96 ? 4.125 -15.716 -7.586 1.00 96.50 96 ILE A CA 1
ATOM 705 C C . ILE A 1 96 ? 3.025 -16.377 -8.411 1.00 96.50 96 ILE A C 1
ATOM 707 O O . ILE A 1 96 ? 3.064 -17.568 -8.729 1.00 96.50 96 ILE A O 1
ATOM 711 N N . THR A 1 97 ? 2.049 -15.567 -8.784 1.00 95.44 97 THR A N 1
ATOM 712 C CA . THR A 1 97 ? 0.852 -15.954 -9.532 1.00 95.44 97 THR A CA 1
ATOM 713 C C . THR A 1 97 ? 0.876 -15.455 -10.970 1.00 95.44 97 THR A C 1
ATOM 715 O O . THR A 1 97 ? 0.284 -16.099 -11.837 1.00 95.44 97 THR A O 1
ATOM 718 N N . ASP A 1 98 ? 1.618 -14.376 -11.241 1.00 96.19 98 ASP A N 1
ATOM 719 C CA . ASP A 1 98 ? 1.727 -13.802 -12.578 1.00 96.19 98 ASP A CA 1
ATOM 720 C C . ASP A 1 98 ? 3.045 -13.042 -12.816 1.00 96.19 98 ASP A C 1
ATOM 722 O O . ASP A 1 98 ? 3.714 -12.612 -11.871 1.00 96.19 98 ASP A O 1
ATOM 726 N N . LEU A 1 99 ? 3.414 -12.885 -14.093 1.00 97.69 99 LEU A N 1
ATOM 727 C CA . LEU A 1 99 ? 4.596 -12.153 -14.555 1.00 97.69 99 LEU A CA 1
ATOM 728 C C . LEU A 1 99 ? 4.253 -11.286 -15.774 1.00 97.69 99 LEU A C 1
ATOM 730 O O . LEU A 1 99 ? 3.986 -11.804 -16.863 1.00 97.69 99 LEU A O 1
ATOM 734 N N . ALA A 1 100 ? 4.363 -9.969 -15.616 1.00 97.12 100 ALA A N 1
ATOM 735 C CA . ALA A 1 100 ? 3.978 -8.996 -16.632 1.00 97.12 100 ALA A CA 1
ATOM 736 C C . ALA A 1 100 ? 5.106 -8.004 -16.952 1.00 97.12 100 ALA A C 1
ATOM 738 O O . ALA A 1 100 ? 5.895 -7.617 -16.095 1.00 97.12 100 ALA A O 1
ATOM 739 N N . LEU A 1 101 ? 5.171 -7.567 -18.206 1.00 96.94 101 LEU A N 1
ATOM 740 C CA . LEU A 1 101 ? 6.109 -6.578 -18.718 1.00 96.94 101 LEU A CA 1
ATOM 741 C C . LEU A 1 101 ? 5.411 -5.251 -18.966 1.00 96.94 101 LEU A C 1
ATOM 743 O O . LEU A 1 101 ? 4.335 -5.203 -19.574 1.00 96.94 101 LEU A O 1
ATOM 747 N N . MET A 1 102 ? 6.093 -4.167 -18.611 1.00 96.31 102 MET A N 1
ATOM 748 C CA . MET A 1 102 ? 5.725 -2.823 -19.031 1.00 96.31 102 MET A CA 1
ATOM 749 C C . MET A 1 102 ? 6.874 -2.169 -19.797 1.00 96.31 102 MET A C 1
ATOM 751 O O . MET A 1 102 ? 8.031 -2.190 -19.378 1.00 96.31 102 MET A O 1
ATOM 755 N N . ASN A 1 103 ? 6.537 -1.547 -20.926 1.00 93.50 103 ASN A N 1
ATOM 756 C CA . ASN A 1 103 ? 7.463 -0.675 -21.634 1.00 93.50 103 ASN A CA 1
ATOM 757 C C . ASN A 1 103 ? 7.533 0.680 -20.912 1.00 93.50 103 ASN A C 1
ATOM 759 O O . ASN A 1 103 ? 6.522 1.365 -20.788 1.00 93.50 103 ASN A O 1
ATOM 763 N N . MET A 1 104 ? 8.724 1.118 -20.502 1.00 94.06 104 MET A N 1
ATOM 764 C CA . MET A 1 104 ? 8.878 2.375 -19.761 1.00 94.06 104 MET A CA 1
ATOM 765 C C . MET A 1 104 ? 8.769 3.658 -20.612 1.00 94.06 104 MET A C 1
ATOM 767 O O . MET A 1 104 ? 8.872 4.758 -20.072 1.00 94.06 104 MET A O 1
ATOM 771 N N . LYS A 1 105 ? 8.523 3.571 -21.932 1.00 89.75 105 LYS A N 1
ATOM 772 C CA . LYS A 1 105 ? 8.175 4.749 -22.764 1.00 89.75 105 LYS A CA 1
ATOM 773 C C . LYS A 1 105 ? 6.717 5.210 -22.635 1.00 89.75 105 LYS A C 1
ATOM 775 O O . LYS A 1 105 ? 6.359 6.250 -23.191 1.00 89.75 105 LYS A O 1
ATOM 780 N N . GLY A 1 106 ? 5.867 4.467 -21.929 1.00 91.06 106 GLY A N 1
ATOM 781 C CA . GLY A 1 106 ? 4.495 4.874 -21.638 1.00 91.06 106 GLY A CA 1
ATOM 782 C C . GLY A 1 106 ? 3.557 3.688 -21.458 1.00 91.06 106 GLY A C 1
ATOM 783 O O . GLY A 1 106 ? 3.974 2.540 -21.461 1.00 91.06 106 GLY A O 1
ATOM 784 N N . GLY A 1 107 ? 2.264 3.969 -21.330 1.00 93.12 107 GLY A N 1
ATOM 785 C CA . GLY A 1 107 ? 1.262 2.942 -21.028 1.00 93.12 107 GLY A CA 1
ATOM 786 C C . GLY A 1 107 ? 0.929 2.862 -19.545 1.00 93.12 107 GLY A C 1
ATOM 787 O O . GLY A 1 107 ? 0.132 2.019 -19.143 1.00 93.12 107 GLY A O 1
ATOM 788 N N . TYR A 1 108 ? 1.509 3.768 -18.765 1.00 95.94 108 TYR A N 1
ATOM 789 C CA . TYR A 1 108 ? 1.286 3.952 -17.346 1.00 95.94 108 TYR A CA 1
ATOM 790 C C . TYR A 1 108 ? 1.375 5.444 -16.987 1.00 95.94 108 TYR A C 1
ATOM 792 O O . TYR A 1 108 ? 1.891 6.238 -17.783 1.00 95.94 108 TYR A O 1
ATOM 800 N N . SER A 1 109 ? 0.892 5.817 -15.805 1.00 95.25 109 SER A N 1
ATOM 801 C CA . SER A 1 109 ? 1.086 7.135 -15.203 1.00 95.25 109 SER A CA 1
ATOM 802 C C . SER A 1 109 ? 1.347 6.999 -13.708 1.00 95.25 109 SER A C 1
ATOM 804 O O . SER A 1 109 ? 0.605 6.343 -12.979 1.00 95.25 109 SER A O 1
ATOM 806 N N . VAL A 1 110 ? 2.428 7.634 -13.266 1.00 94.31 110 VAL A N 1
ATOM 807 C CA . VAL A 1 110 ? 2.736 7.822 -11.845 1.00 94.31 110 VAL A CA 1
ATOM 808 C C . VAL A 1 110 ? 1.861 8.934 -11.274 1.00 94.31 110 VAL A C 1
ATOM 810 O O . VAL A 1 110 ? 1.336 8.827 -10.174 1.00 94.31 110 VAL A O 1
ATOM 813 N N . GLU A 1 111 ? 1.673 9.999 -12.051 1.00 93.25 111 GLU A N 1
ATOM 814 C CA . GLU A 1 111 ? 0.941 11.190 -11.639 1.00 93.25 111 GLU A CA 1
ATOM 815 C C . GLU A 1 111 ? -0.533 10.890 -11.363 1.00 93.25 111 GLU A C 1
ATOM 817 O O . GLU A 1 111 ? -1.098 11.446 -10.425 1.00 93.25 111 GLU A O 1
ATOM 822 N N . GLU A 1 112 ? -1.152 10.006 -12.152 1.00 89.88 112 GLU A N 1
ATOM 823 C CA . GLU A 1 112 ? -2.526 9.558 -11.909 1.00 89.88 112 GLU A CA 1
ATOM 824 C C . GLU A 1 112 ? -2.632 8.764 -10.597 1.00 89.88 112 GLU A C 1
ATOM 826 O O . GLU A 1 112 ? -3.583 8.988 -9.853 1.00 89.88 112 GLU A O 1
ATOM 831 N N . TYR A 1 113 ? -1.646 7.919 -10.252 1.00 87.81 113 TYR A N 1
ATOM 832 C CA . TYR A 1 113 ? -1.623 7.235 -8.949 1.00 87.81 113 TYR A CA 1
ATOM 833 C C . TYR A 1 113 ? -1.430 8.216 -7.790 1.00 87.81 113 TYR A C 1
ATOM 835 O O . TYR A 1 113 ? -2.166 8.172 -6.808 1.00 87.81 113 TYR A O 1
ATOM 843 N N . ASP A 1 114 ? -0.458 9.124 -7.904 1.00 87.69 114 ASP A N 1
ATOM 844 C CA . ASP A 1 114 ? -0.189 10.133 -6.878 1.00 87.69 114 ASP A CA 1
ATOM 845 C C . ASP A 1 114 ? -1.433 11.008 -6.633 1.00 87.69 114 ASP A C 1
ATOM 847 O O . ASP A 1 114 ? -1.773 11.306 -5.486 1.00 87.69 114 ASP A O 1
ATOM 851 N N . ALA A 1 115 ? -2.141 11.398 -7.700 1.00 86.62 115 ALA A N 1
ATOM 852 C CA . ALA A 1 115 ? -3.386 12.157 -7.609 1.00 86.62 115 ALA A CA 1
ATOM 853 C C . ALA A 1 115 ? -4.507 11.350 -6.938 1.00 86.62 115 ALA A C 1
ATOM 855 O O . ALA A 1 115 ? -5.235 11.887 -6.104 1.00 86.62 115 ALA A O 1
ATOM 856 N N . LEU A 1 116 ? -4.614 10.063 -7.266 1.00 83.25 116 LEU A N 1
ATOM 857 C CA . LEU A 1 116 ? -5.575 9.139 -6.674 1.00 83.25 116 LEU A CA 1
ATOM 858 C C . LEU A 1 116 ? -5.340 8.955 -5.166 1.00 83.25 116 LEU A C 1
ATOM 860 O O . LEU A 1 116 ? -6.273 9.052 -4.372 1.00 83.25 116 LEU A O 1
ATOM 864 N N . MET A 1 117 ? -4.083 8.774 -4.752 1.00 83.12 117 MET A N 1
ATOM 865 C CA . MET A 1 117 ? -3.706 8.687 -3.338 1.00 83.12 117 MET A CA 1
ATOM 866 C C . MET A 1 117 ? -3.944 10.002 -2.593 1.00 83.12 117 MET A C 1
ATOM 868 O O . MET A 1 117 ? -4.396 9.990 -1.447 1.00 83.12 117 MET A O 1
ATOM 872 N N . ALA A 1 118 ? -3.672 11.143 -3.233 1.00 84.75 118 ALA A N 1
ATOM 873 C CA . ALA A 1 118 ? -3.971 12.453 -2.665 1.00 84.75 118 ALA A CA 1
ATOM 874 C C . ALA A 1 118 ? -5.483 12.655 -2.462 1.00 84.75 118 ALA A C 1
ATOM 876 O O . ALA A 1 118 ? -5.896 13.217 -1.444 1.00 84.75 118 ALA A O 1
ATOM 877 N N . ASP A 1 119 ? -6.309 12.170 -3.392 1.00 83.81 119 ASP A N 1
ATOM 878 C CA . ASP A 1 119 ? -7.763 12.211 -3.258 1.00 83.81 119 ASP A CA 1
ATOM 879 C C . ASP A 1 119 ? -8.264 11.297 -2.133 1.00 83.81 119 ASP A C 1
ATOM 881 O O . ASP A 1 119 ? -9.054 11.745 -1.303 1.00 83.81 119 ASP A O 1
ATOM 885 N N . GLN A 1 120 ? -7.742 10.071 -2.011 1.00 83.31 120 GLN A N 1
ATOM 886 C CA . GLN A 1 120 ? -8.059 9.183 -0.885 1.00 83.31 120 GLN A CA 1
ATOM 887 C C . GLN A 1 120 ? -7.666 9.808 0.461 1.00 83.31 120 GLN A C 1
ATOM 889 O O . GLN A 1 120 ? -8.446 9.802 1.415 1.00 83.31 120 GLN A O 1
ATOM 894 N N . MET A 1 121 ? -6.469 10.394 0.536 1.00 84.75 121 MET A N 1
ATOM 895 C CA . MET A 1 121 ? -6.000 11.096 1.729 1.00 84.75 121 MET A CA 1
ATOM 896 C C . MET A 1 121 ? -6.959 12.230 2.111 1.00 84.75 121 MET A C 1
ATOM 898 O O . MET A 1 121 ? -7.320 12.378 3.275 1.00 84.75 121 MET A O 1
ATOM 902 N N . LYS A 1 122 ? -7.422 13.010 1.130 1.00 86.06 122 LYS A N 1
ATOM 903 C CA . LYS A 1 122 ? -8.327 14.143 1.347 1.00 86.06 122 LYS A CA 1
ATOM 904 C C . LYS A 1 122 ? -9.761 13.728 1.689 1.00 86.06 122 LYS A C 1
ATOM 906 O O . LYS A 1 122 ? -10.389 14.395 2.505 1.00 86.06 122 LYS A O 1
ATOM 911 N N . SER A 1 123 ? -10.299 12.709 1.026 1.00 82.00 123 SER A N 1
ATOM 912 C CA . SER A 1 123 ? -11.719 12.338 1.104 1.00 82.00 123 SER A CA 1
ATOM 913 C C . SER A 1 123 ? -12.031 11.338 2.215 1.00 82.00 123 SER A C 1
ATOM 915 O O . SER A 1 123 ? -13.159 11.325 2.698 1.00 82.00 123 SER A O 1
ATOM 917 N N . GLN A 1 124 ? -11.053 10.527 2.629 1.00 83.75 124 GLN A N 1
ATOM 918 C CA . GLN A 1 124 ? -11.243 9.476 3.632 1.00 83.75 124 GLN A CA 1
ATOM 919 C C . GLN A 1 124 ? -10.386 9.722 4.873 1.00 83.75 124 GLN A C 1
ATOM 921 O O . GLN A 1 124 ? -10.922 9.855 5.968 1.00 83.75 124 GLN A O 1
ATOM 926 N N . ILE A 1 125 ? -9.064 9.843 4.713 1.00 87.88 125 ILE A N 1
ATOM 927 C CA . ILE A 1 125 ? -8.135 9.848 5.857 1.00 87.88 125 ILE A CA 1
ATOM 928 C C . ILE A 1 125 ? -8.199 11.153 6.656 1.00 87.88 125 ILE A C 1
ATOM 930 O O . ILE A 1 125 ? -8.235 11.121 7.880 1.00 87.88 125 ILE A O 1
ATOM 934 N N . VAL A 1 126 ? -8.228 12.311 5.992 1.00 90.12 126 VAL A N 1
ATOM 935 C CA . VAL A 1 126 ? -8.304 13.608 6.682 1.00 90.12 126 VAL A CA 1
ATOM 936 C C . VAL A 1 126 ? -9.599 13.744 7.497 1.00 90.12 126 VAL A C 1
ATOM 938 O O . VAL A 1 126 ? -9.485 14.054 8.680 1.00 90.12 126 VAL A O 1
ATOM 941 N N . PRO A 1 127 ? -10.804 13.469 6.951 1.00 88.75 127 PRO A N 1
ATOM 942 C CA . PRO A 1 127 ? -12.034 13.481 7.744 1.00 88.75 127 PRO A CA 1
ATOM 943 C C . PRO A 1 127 ? -12.005 12.510 8.926 1.00 88.75 127 PRO A C 1
ATOM 945 O O . PRO A 1 127 ? -12.474 12.860 10.008 1.00 88.75 127 PRO A O 1
ATOM 948 N N . LEU A 1 128 ? -11.420 11.322 8.730 1.00 88.38 128 LEU A N 1
ATOM 949 C CA . LEU A 1 128 ? -11.238 10.331 9.788 1.00 88.38 128 LEU A CA 1
ATOM 950 C C . LEU A 1 128 ? -10.392 10.897 10.934 1.00 88.38 128 LEU A C 1
ATOM 952 O O . LEU A 1 128 ? -10.818 10.893 12.086 1.00 88.38 128 LEU A O 1
ATOM 956 N N . VAL A 1 129 ? -9.223 11.456 10.608 1.00 93.00 129 VAL A N 1
ATOM 957 C CA . VAL A 1 129 ? -8.319 12.062 11.592 1.00 93.00 129 VAL A CA 1
ATOM 958 C C . VAL A 1 129 ? -8.951 13.284 12.254 1.00 93.00 129 VAL A C 1
ATOM 960 O O . VAL A 1 129 ? -8.825 13.431 13.464 1.00 93.00 129 VAL A O 1
ATOM 963 N N . ASP A 1 130 ? -9.664 14.135 11.511 1.00 91.44 130 ASP A N 1
ATOM 964 C CA . ASP A 1 130 ? -10.373 15.291 12.072 1.00 91.44 130 ASP A CA 1
ATOM 965 C C . ASP A 1 130 ? -11.394 14.875 13.139 1.00 91.44 130 ASP A C 1
ATOM 967 O O . ASP A 1 130 ? -11.450 15.498 14.199 1.00 91.44 130 ASP A O 1
ATOM 971 N N . GLY A 1 131 ? -12.168 13.813 12.886 1.00 88.31 131 GLY A N 1
ATOM 972 C CA . GLY A 1 131 ? -13.065 13.241 13.890 1.00 88.31 131 GLY A CA 1
ATOM 973 C C . GLY A 1 131 ? -12.289 12.663 15.073 1.00 88.31 131 GLY A C 1
ATOM 974 O O . GLY A 1 131 ? -12.576 12.967 16.230 1.00 88.31 131 GLY A O 1
ATOM 975 N N . PHE A 1 132 ? -11.248 11.886 14.783 1.00 92.75 132 PHE A N 1
ATOM 976 C CA . PHE A 1 132 ? -10.464 11.172 15.784 1.00 92.75 132 PHE A CA 1
ATOM 977 C C . PHE A 1 132 ? -9.626 12.083 16.703 1.00 92.75 132 PHE A C 1
ATOM 979 O O . PHE A 1 132 ? -9.310 11.707 17.834 1.00 92.75 132 PHE A O 1
ATOM 986 N N . LEU A 1 133 ? -9.325 13.321 16.290 1.00 95.56 133 LEU A N 1
ATOM 987 C CA . LEU A 1 133 ? -8.653 14.309 17.143 1.00 95.56 133 LEU A CA 1
ATOM 988 C C . LEU A 1 133 ? -9.418 14.604 18.440 1.00 95.56 133 LEU A C 1
ATOM 990 O O . LEU A 1 133 ? -8.778 14.934 19.439 1.00 95.56 133 LEU A O 1
ATOM 994 N N . ALA A 1 134 ? -10.751 14.492 18.454 1.00 95.94 134 ALA A N 1
ATOM 995 C CA . ALA A 1 134 ? -11.526 14.634 19.687 1.00 95.94 134 ALA A CA 1
ATOM 996 C C . ALA A 1 134 ? -11.105 13.575 20.720 1.00 95.94 134 ALA A C 1
ATOM 998 O O . ALA A 1 134 ? -10.767 13.921 21.850 1.00 95.94 134 ALA A O 1
ATOM 999 N N . ALA A 1 135 ? -11.001 12.313 20.296 1.00 96.31 135 ALA A N 1
ATOM 1000 C CA . ALA A 1 135 ? -10.576 11.207 21.150 1.00 96.31 135 ALA A CA 1
ATOM 1001 C C . ALA A 1 135 ? -9.123 11.364 21.621 1.00 96.31 135 ALA A C 1
ATOM 1003 O O . ALA A 1 135 ? -8.834 11.165 22.799 1.00 96.31 135 ALA A O 1
ATOM 1004 N N . ILE A 1 136 ? -8.214 11.803 20.740 1.00 97.38 136 ILE A N 1
ATOM 1005 C CA . ILE A 1 136 ? -6.816 12.081 21.112 1.00 97.38 136 ILE A CA 1
ATOM 1006 C C . ILE A 1 136 ? -6.733 13.204 22.161 1.00 97.38 136 ILE A C 1
ATOM 1008 O O . ILE A 1 136 ? -5.953 13.116 23.109 1.00 97.38 136 ILE A O 1
ATOM 1012 N N . ASN A 1 137 ? -7.519 14.272 22.011 1.00 97.88 137 ASN A N 1
ATOM 1013 C CA . ASN A 1 137 ? -7.509 15.386 22.959 1.00 97.88 137 ASN A CA 1
ATOM 1014 C C . ASN A 1 137 ? -8.073 14.992 24.324 1.00 97.88 137 ASN A C 1
ATOM 1016 O O . ASN A 1 137 ? -7.475 15.334 25.341 1.00 97.88 137 ASN A O 1
ATOM 1020 N N . GLU A 1 138 ? -9.166 14.235 24.345 1.00 97.62 138 GLU A N 1
ATOM 1021 C CA . GLU A 1 138 ? -9.747 13.709 25.580 1.00 97.62 138 GLU A CA 1
ATOM 1022 C C . GLU A 1 138 ? -8.816 12.696 26.268 1.00 97.62 138 GLU A C 1
ATOM 1024 O O . GLU A 1 138 ? -8.666 12.724 27.487 1.00 97.62 138 GLU A O 1
ATOM 1029 N N . TYR A 1 139 ? -8.095 11.867 25.504 1.00 97.56 139 TYR A N 1
ATOM 1030 C CA . TYR A 1 139 ? -7.015 11.026 26.029 1.00 97.56 139 TYR A CA 1
ATOM 1031 C C . TYR A 1 139 ? -5.930 11.856 26.739 1.00 97.56 139 TYR A C 1
ATOM 1033 O O . TYR A 1 139 ? -5.568 11.554 27.878 1.00 97.56 139 TYR A O 1
ATOM 1041 N N . ARG A 1 140 ? -5.435 12.929 26.104 1.00 98.25 140 ARG A N 1
ATOM 1042 C CA . ARG A 1 140 ? -4.427 13.833 26.696 1.00 98.25 140 ARG A CA 1
ATOM 1043 C C . ARG A 1 140 ? -4.939 14.525 27.958 1.00 98.25 140 ARG A C 1
ATOM 1045 O O . ARG A 1 140 ? -4.176 14.716 28.906 1.00 98.25 140 ARG A O 1
ATOM 1052 N N . GLU A 1 141 ? -6.206 14.933 27.954 1.00 97.88 141 GLU A N 1
ATOM 1053 C CA . GLU A 1 141 ? -6.870 15.530 29.111 1.00 97.88 141 GLU A CA 1
ATOM 1054 C C . GLU A 1 141 ? -6.944 14.527 30.262 1.00 97.88 141 GLU A C 1
ATOM 1056 O O . GLU A 1 141 ? -6.492 14.826 31.366 1.00 97.88 141 GLU A O 1
ATOM 1061 N N . ASN A 1 142 ? -7.410 13.310 29.984 1.00 96.94 142 ASN A N 1
ATOM 1062 C CA . ASN A 1 142 ? -7.527 12.252 30.976 1.00 96.94 142 ASN A CA 1
ATOM 1063 C C . ASN A 1 142 ? -6.173 11.839 31.553 1.00 96.94 142 ASN A C 1
ATOM 1065 O O . ASN A 1 142 ? -6.062 11.708 32.769 1.00 96.94 142 ASN A O 1
ATOM 1069 N N . TYR A 1 143 ? -5.123 11.742 30.735 1.00 97.25 143 TYR A N 1
ATOM 1070 C CA . TYR A 1 143 ? -3.765 11.445 31.207 1.00 97.25 143 TYR A CA 1
ATOM 1071 C C . TYR A 1 143 ? -3.265 12.454 32.256 1.00 97.25 143 TYR A C 1
ATOM 1073 O O . TYR A 1 143 ? -2.532 12.098 33.176 1.00 97.25 143 TYR A O 1
ATOM 1081 N N . ASN A 1 144 ? -3.701 13.713 32.154 1.00 96.38 144 ASN A N 1
ATOM 1082 C CA . ASN A 1 144 ? -3.345 14.787 33.083 1.00 96.38 144 ASN A CA 1
ATOM 1083 C C . ASN A 1 144 ? -4.468 15.124 34.082 1.00 96.38 144 ASN A C 1
ATOM 1085 O O . ASN A 1 144 ? -4.392 16.156 34.751 1.00 96.38 144 ASN A O 1
ATOM 1089 N N . SER A 1 145 ? -5.510 14.295 34.175 1.00 96.06 145 SER A N 1
ATOM 1090 C CA . SER A 1 145 ? -6.708 14.605 34.955 1.00 96.06 145 SER A CA 1
ATOM 1091 C C . SER A 1 145 ? -6.477 14.493 36.462 1.00 96.06 145 SER A C 1
ATOM 1093 O O . SER A 1 145 ? -5.706 13.659 36.953 1.00 96.06 145 SER A O 1
ATOM 1095 N N . ASP A 1 146 ? -7.205 15.321 37.211 1.00 95.12 146 ASP A N 1
ATOM 1096 C CA . ASP A 1 146 ? -7.322 15.215 38.666 1.00 95.12 146 ASP A CA 1
ATOM 1097 C C . ASP A 1 146 ? -8.277 14.077 39.087 1.00 95.12 146 ASP A C 1
ATOM 1099 O O . ASP A 1 146 ? -8.220 13.627 40.233 1.00 95.12 146 ASP A O 1
ATOM 1103 N N . ASN A 1 147 ? -9.127 13.582 38.175 1.00 93.19 147 ASN A N 1
ATOM 1104 C CA . ASN A 1 147 ? -9.950 12.394 38.398 1.00 93.19 147 ASN A CA 1
ATOM 1105 C C . ASN A 1 147 ? -9.072 11.135 38.291 1.00 93.19 147 ASN A C 1
ATOM 1107 O O . ASN A 1 147 ? -8.570 10.804 37.216 1.00 93.19 147 ASN A O 1
ATOM 1111 N N . GLU A 1 148 ? -8.894 10.437 39.417 1.00 91.56 148 GLU A N 1
ATOM 1112 C CA . GLU A 1 148 ? -8.026 9.257 39.525 1.00 91.56 148 GLU A CA 1
ATOM 1113 C C . GLU A 1 148 ? -8.397 8.161 38.521 1.00 91.56 148 GLU A C 1
ATOM 1115 O O . GLU A 1 148 ? -7.513 7.632 37.852 1.00 91.56 148 GLU A O 1
ATOM 1120 N N . ALA A 1 149 ? -9.689 7.857 38.367 1.00 89.62 149 ALA A N 1
ATOM 1121 C CA . ALA A 1 149 ? -10.148 6.797 37.475 1.00 89.62 149 ALA A CA 1
ATOM 1122 C C . ALA A 1 149 ? -9.846 7.132 36.006 1.00 89.62 149 ALA A C 1
ATOM 1124 O O . ALA A 1 149 ? -9.330 6.291 35.267 1.00 89.62 149 ALA A O 1
ATOM 1125 N N . ASN A 1 150 ? -10.098 8.379 35.593 1.00 92.88 150 ASN A N 1
ATOM 1126 C CA . ASN A 1 150 ? -9.794 8.832 34.234 1.00 92.88 150 ASN A CA 1
ATOM 1127 C C . ASN A 1 150 ? -8.286 8.820 33.960 1.00 92.88 150 ASN A C 1
ATOM 1129 O O . ASN A 1 150 ? -7.857 8.350 32.903 1.00 92.88 150 ASN A O 1
ATOM 1133 N N . ARG A 1 151 ? -7.480 9.270 34.929 1.00 94.62 151 ARG A N 1
ATOM 1134 C CA . ARG A 1 151 ? -6.020 9.258 34.821 1.00 94.62 151 ARG A CA 1
ATOM 1135 C C . ARG A 1 151 ? -5.453 7.850 34.736 1.00 94.62 151 ARG A C 1
ATOM 1137 O O . ARG A 1 151 ? -4.665 7.582 33.835 1.00 94.62 151 ARG A O 1
ATOM 1144 N N . GLN A 1 152 ? -5.864 6.944 35.620 1.00 92.19 152 GLN A N 1
ATOM 1145 C CA . GLN A 1 152 ? -5.389 5.559 35.600 1.00 92.19 152 GLN A CA 1
ATOM 1146 C C . GLN A 1 152 ? -5.750 4.850 34.295 1.00 92.19 152 GLN A C 1
ATOM 1148 O O . GLN A 1 152 ? -4.895 4.191 33.707 1.00 92.19 152 GLN A O 1
ATOM 1153 N N . ARG A 1 153 ? -6.976 5.046 33.792 1.00 91.12 153 ARG A N 1
ATOM 1154 C CA . ARG A 1 153 ? -7.387 4.521 32.485 1.00 91.12 153 ARG A CA 1
ATOM 1155 C C . ARG A 1 153 ? -6.497 5.049 31.360 1.00 91.12 153 ARG A C 1
ATOM 1157 O O . ARG A 1 153 ? -6.017 4.267 30.545 1.00 91.12 153 ARG A O 1
ATOM 1164 N N . ALA A 1 154 ? -6.254 6.358 31.309 1.00 95.25 154 ALA A N 1
ATOM 1165 C CA . ALA A 1 154 ? -5.415 6.953 30.272 1.00 95.25 154 ALA A CA 1
ATOM 1166 C C . ALA A 1 154 ? -3.940 6.529 30.377 1.00 95.25 154 ALA A C 1
ATOM 1168 O O . ALA A 1 154 ? -3.317 6.295 29.346 1.00 95.25 154 ALA A O 1
ATOM 1169 N N . MET A 1 155 ? -3.387 6.379 31.585 1.00 95.06 155 MET A N 1
ATOM 1170 C CA . MET A 1 155 ? -2.025 5.865 31.795 1.00 95.06 155 MET A CA 1
ATOM 1171 C C . MET A 1 155 ? -1.892 4.401 31.366 1.00 95.06 155 MET A C 1
ATOM 1173 O O . MET A 1 155 ? -0.955 4.047 30.663 1.00 95.06 155 MET A O 1
ATOM 1177 N N . TYR A 1 156 ? -2.867 3.559 31.702 1.00 92.19 156 TYR A N 1
ATOM 1178 C CA . TYR A 1 156 ? -2.877 2.172 31.246 1.00 92.19 156 TYR A CA 1
ATOM 1179 C C . TYR A 1 156 ? -2.892 2.070 29.714 1.00 92.19 156 TYR A C 1
ATOM 1181 O O . TYR A 1 156 ? -2.124 1.318 29.115 1.00 92.19 156 TYR A O 1
ATOM 1189 N N . ILE A 1 157 ? -3.743 2.867 29.065 1.00 94.25 157 ILE A N 1
ATOM 1190 C CA . ILE A 1 157 ? -3.812 2.927 27.604 1.00 94.25 157 ILE A CA 1
ATOM 1191 C C . ILE A 1 157 ? -2.523 3.497 27.001 1.00 94.25 157 ILE A C 1
ATOM 1193 O O . ILE A 1 157 ? -2.060 2.983 25.984 1.00 94.25 157 ILE A O 1
ATOM 1197 N N . HIS A 1 158 ? -1.932 4.519 27.626 1.00 96.56 158 HIS A N 1
ATOM 1198 C CA . HIS A 1 158 ? -0.625 5.054 27.246 1.00 96.56 158 HIS A CA 1
ATOM 1199 C C . HIS A 1 158 ? 0.425 3.942 27.203 1.00 96.56 158 HIS A C 1
ATOM 1201 O O . HIS A 1 158 ? 1.093 3.785 26.187 1.00 96.56 158 HIS A O 1
ATOM 1207 N N . ASP A 1 159 ? 0.519 3.134 28.257 1.00 94.56 159 ASP A N 1
ATOM 1208 C CA . ASP A 1 159 ? 1.548 2.102 28.369 1.00 94.56 159 ASP A CA 1
ATOM 1209 C C . ASP A 1 159 ? 1.369 0.983 27.328 1.00 94.56 159 ASP A C 1
ATOM 1211 O O . ASP A 1 159 ? 2.356 0.462 26.806 1.00 94.56 159 ASP A O 1
ATOM 1215 N N . ILE A 1 160 ? 0.124 0.650 26.955 1.00 92.81 160 ILE A N 1
ATOM 1216 C CA . ILE A 1 160 ? -0.152 -0.266 25.833 1.00 92.81 160 ILE A CA 1
ATOM 1217 C C . ILE A 1 160 ? 0.257 0.367 24.502 1.00 92.81 160 ILE A C 1
ATOM 1219 O O . ILE A 1 160 ? 0.936 -0.271 23.698 1.00 92.81 160 ILE A O 1
ATOM 1223 N N . LEU A 1 161 ? -0.154 1.613 24.250 1.00 95.56 161 LEU A N 1
ATOM 1224 C CA . LEU A 1 161 ? 0.207 2.327 23.023 1.00 95.56 161 LEU A CA 1
ATOM 1225 C C . LEU A 1 161 ? 1.723 2.486 22.900 1.00 95.56 161 LEU A C 1
ATOM 1227 O O . LEU A 1 161 ? 2.254 2.438 21.797 1.00 95.56 161 LEU A O 1
ATOM 1231 N N . ASP A 1 162 ? 2.443 2.603 24.011 1.00 96.44 162 ASP A N 1
ATOM 1232 C CA . ASP A 1 162 ? 3.898 2.687 24.019 1.00 96.44 162 ASP A CA 1
ATOM 1233 C C . ASP A 1 162 ? 4.594 1.392 23.600 1.00 96.44 162 ASP A C 1
ATOM 1235 O O . ASP A 1 162 ? 5.746 1.451 23.165 1.00 96.44 162 ASP A O 1
ATOM 1239 N N . LYS A 1 163 ? 3.913 0.241 23.634 1.00 95.25 163 LYS A N 1
ATOM 1240 C CA . LYS A 1 163 ? 4.399 -0.999 23.001 1.00 95.25 163 LYS A CA 1
ATOM 1241 C C . LYS A 1 163 ? 4.299 -0.959 21.480 1.00 95.25 163 LYS A C 1
ATOM 1243 O O . LYS A 1 163 ? 4.993 -1.709 20.801 1.00 95.25 163 LYS A O 1
ATOM 1248 N N . MET A 1 164 ? 3.492 -0.058 20.929 1.00 95.69 164 MET A N 1
ATOM 1249 C CA . MET A 1 164 ? 3.389 0.175 19.493 1.00 95.69 164 MET A CA 1
ATOM 1250 C C . MET A 1 164 ? 4.380 1.274 19.097 1.00 95.69 164 MET A C 1
ATOM 1252 O O . MET A 1 164 ? 4.269 2.417 19.539 1.00 95.69 164 MET A O 1
ATOM 1256 N N . LYS A 1 165 ? 5.382 0.932 18.286 1.00 97.12 165 LYS A N 1
ATOM 1257 C CA . LYS A 1 165 ? 6.473 1.839 17.912 1.00 97.12 165 LYS A CA 1
ATOM 1258 C C . LYS A 1 165 ? 6.255 2.456 16.540 1.00 97.12 165 LYS A C 1
ATOM 1260 O O . LYS A 1 165 ? 5.906 1.759 15.589 1.00 97.12 165 LYS A O 1
ATOM 1265 N N . ASP A 1 166 ? 6.529 3.752 16.431 1.00 96.69 166 ASP A N 1
ATOM 1266 C CA . ASP A 1 166 ? 6.609 4.461 15.154 1.00 96.69 166 ASP A CA 1
ATOM 1267 C C . ASP A 1 166 ? 8.068 4.523 14.676 1.00 96.69 166 ASP A C 1
ATOM 1269 O O . ASP A 1 166 ? 8.890 5.295 15.189 1.00 96.69 166 ASP A O 1
ATOM 1273 N N . ASP A 1 167 ? 8.399 3.700 13.679 1.00 95.06 167 ASP A N 1
ATOM 1274 C CA . ASP A 1 167 ? 9.748 3.636 13.104 1.00 95.06 167 ASP A CA 1
ATOM 1275 C C . ASP A 1 167 ? 10.189 4.971 12.479 1.00 95.06 167 ASP A C 1
ATOM 1277 O O . ASP A 1 167 ? 11.383 5.289 12.487 1.00 95.06 167 ASP A O 1
ATOM 1281 N N . ASP A 1 168 ? 9.248 5.797 12.001 1.00 93.56 168 ASP A N 1
ATOM 1282 C CA . ASP A 1 168 ? 9.559 7.111 11.422 1.00 93.56 168 ASP A CA 1
ATOM 1283 C C . ASP A 1 168 ? 9.974 8.135 12.486 1.00 93.56 168 ASP A C 1
ATOM 1285 O O . ASP A 1 168 ? 10.675 9.106 12.183 1.00 93.56 168 ASP A O 1
ATOM 1289 N N . CYS A 1 169 ? 9.606 7.886 13.744 1.00 94.00 169 CYS A N 1
ATOM 1290 C CA . CYS A 1 169 ? 10.016 8.661 14.911 1.00 94.00 169 CYS A CA 1
ATOM 1291 C C . CYS A 1 169 ? 11.182 8.000 15.668 1.00 94.00 169 CYS A C 1
ATOM 1293 O O . CYS A 1 169 ? 11.413 8.292 16.842 1.00 94.00 169 CYS A O 1
ATOM 1295 N N . GLY A 1 170 ? 11.948 7.122 15.011 1.00 92.62 170 GLY A N 1
ATOM 1296 C CA . GLY A 1 170 ? 13.094 6.441 15.617 1.00 92.62 170 GLY A CA 1
ATOM 1297 C C . GLY A 1 170 ? 12.704 5.364 16.631 1.00 92.62 170 GLY A C 1
ATOM 1298 O O . GLY A 1 170 ? 13.474 5.115 17.559 1.00 92.62 170 GLY A O 1
ATOM 1299 N N . GLY A 1 171 ? 11.524 4.759 16.465 1.00 94.75 171 GLY A N 1
ATOM 1300 C CA . GLY A 1 171 ? 11.000 3.721 17.351 1.00 94.75 171 GLY A CA 1
ATOM 1301 C C . GLY A 1 171 ? 10.431 4.269 18.660 1.00 94.75 171 GLY A C 1
ATOM 1302 O O . GLY A 1 171 ? 10.486 3.588 19.682 1.00 94.75 171 GLY A O 1
ATOM 1303 N N . ALA A 1 172 ? 9.936 5.511 18.663 1.00 96.44 172 ALA A N 1
ATOM 1304 C CA . ALA A 1 172 ? 9.231 6.073 19.813 1.00 96.44 172 ALA A CA 1
ATOM 1305 C C . ALA A 1 172 ? 7.867 5.383 20.002 1.00 96.44 172 ALA A C 1
ATOM 1307 O O . ALA A 1 172 ? 7.231 4.985 19.024 1.00 96.44 172 ALA A O 1
ATOM 1308 N N . GLY A 1 173 ? 7.442 5.226 21.258 1.00 96.94 173 GLY A N 1
ATOM 1309 C CA . GLY A 1 173 ? 6.136 4.660 21.598 1.00 96.94 173 GLY A CA 1
ATOM 1310 C C . GLY A 1 173 ? 4.998 5.602 21.212 1.00 96.94 173 GLY A C 1
ATOM 1311 O O . GLY A 1 173 ? 5.131 6.825 21.319 1.00 96.94 173 GLY A O 1
ATOM 1312 N N . LEU A 1 174 ? 3.885 5.048 20.725 1.00 97.62 174 LEU A N 1
ATOM 1313 C CA . LEU A 1 174 ? 2.749 5.865 20.309 1.00 97.62 174 LEU A CA 1
ATOM 1314 C C . LEU A 1 174 ? 2.063 6.583 21.473 1.00 97.62 174 LEU A C 1
ATOM 1316 O O . LEU A 1 174 ? 1.499 7.648 21.234 1.00 97.62 174 LEU A O 1
ATOM 1320 N N . GLY A 1 175 ? 2.109 6.050 22.697 1.00 97.12 175 GLY A N 1
ATOM 1321 C CA . GLY A 1 175 ? 1.556 6.718 23.876 1.00 97.12 175 GLY A CA 1
ATOM 1322 C C . GLY A 1 175 ? 2.212 8.083 24.071 1.00 97.12 175 GLY A C 1
ATOM 1323 O O . GLY A 1 175 ? 1.544 9.116 23.989 1.00 97.12 175 GLY A O 1
ATOM 1324 N N . GLU A 1 176 ? 3.538 8.101 24.187 1.00 97.56 176 GLU A N 1
ATOM 1325 C CA . GLU A 1 176 ? 4.329 9.325 24.346 1.00 97.56 176 GLU A CA 1
ATOM 1326 C C . GLU A 1 176 ? 4.175 10.278 23.145 1.00 97.56 176 GLU A C 1
ATOM 1328 O O . GLU A 1 176 ? 4.039 11.498 23.300 1.00 97.56 176 GLU A O 1
ATOM 1333 N N . LEU A 1 177 ? 4.155 9.744 21.918 1.00 97.75 177 LEU A N 1
ATOM 1334 C CA . LEU A 1 177 ? 3.978 10.562 20.715 1.00 97.75 177 LEU A CA 1
ATOM 1335 C C . LEU A 1 177 ? 2.599 11.235 20.661 1.00 97.75 177 LEU A C 1
ATOM 1337 O O . LEU A 1 177 ? 2.501 12.384 20.219 1.00 97.75 177 LEU A O 1
ATOM 1341 N N . LEU A 1 178 ? 1.543 10.543 21.098 1.00 97.75 178 LEU A N 1
ATOM 1342 C CA . LEU A 1 178 ? 0.170 11.051 21.086 1.00 97.75 178 LEU A CA 1
ATOM 1343 C C . LEU A 1 178 ? -0.131 11.993 22.257 1.00 97.75 178 LEU A C 1
ATOM 1345 O O . LEU A 1 178 ? -1.071 12.781 22.146 1.00 97.75 178 LEU A O 1
ATOM 1349 N N . LEU A 1 179 ? 0.682 12.013 23.321 1.00 97.69 179 LEU A N 1
ATOM 1350 C CA . LEU A 1 179 ? 0.617 13.061 24.352 1.00 97.69 179 LEU A CA 1
ATOM 1351 C C . LEU A 1 179 ? 1.025 14.445 23.819 1.00 97.69 179 LEU A C 1
ATOM 1353 O O . LEU A 1 179 ? 0.560 15.477 24.310 1.00 97.69 179 LEU A O 1
ATOM 1357 N N . ASN A 1 180 ? 1.857 14.481 22.779 1.00 97.50 180 ASN A N 1
ATOM 1358 C CA . ASN A 1 180 ? 2.272 15.703 22.104 1.00 97.50 180 ASN A CA 1
ATOM 1359 C C . ASN A 1 180 ? 1.322 16.060 20.955 1.00 97.50 180 ASN A C 1
ATOM 1361 O O . ASN A 1 180 ? 0.642 15.201 20.396 1.00 97.50 180 ASN A O 1
ATOM 1365 N N . LYS A 1 181 ? 1.307 17.338 20.542 1.00 97.25 181 LYS A N 1
ATOM 1366 C CA . LYS A 1 181 ? 0.591 17.751 19.319 1.00 97.25 181 LYS A CA 1
ATOM 1367 C C . LYS A 1 181 ? 1.094 16.945 18.125 1.00 97.25 181 LYS A C 1
ATOM 1369 O O . LYS A 1 181 ? 2.298 16.883 17.896 1.00 97.25 181 LYS A O 1
ATOM 1374 N N . THR A 1 182 ? 0.185 16.396 17.334 1.00 97.00 182 THR A N 1
ATOM 1375 C CA . THR A 1 182 ? 0.532 15.678 16.105 1.00 97.00 182 THR A CA 1
ATOM 1376 C C . THR A 1 182 ? 1.080 16.638 15.047 1.00 97.00 182 THR A C 1
ATOM 1378 O O . THR A 1 182 ? 0.818 17.848 15.073 1.00 97.00 182 THR A O 1
ATOM 1381 N N . VAL A 1 183 ? 1.813 16.108 14.062 1.00 96.38 183 VAL A N 1
ATOM 1382 C CA . VAL A 1 183 ? 2.228 16.892 12.883 1.00 96.38 183 VAL A CA 1
ATOM 1383 C C . VAL A 1 183 ? 1.011 17.503 12.188 1.00 96.38 183 VAL A C 1
ATOM 1385 O O . VAL A 1 183 ? 1.048 18.673 11.801 1.00 96.38 183 VAL A O 1
ATOM 1388 N N . TYR A 1 184 ? -0.090 16.755 12.136 1.00 96.00 184 TYR A N 1
ATOM 1389 C CA . TYR A 1 184 ? -1.352 17.196 11.565 1.00 96.00 184 TYR A CA 1
ATOM 1390 C C . TYR A 1 184 ? -1.907 18.449 12.258 1.00 96.00 184 TYR A C 1
ATOM 1392 O O . TYR A 1 184 ? -2.174 19.457 11.601 1.00 96.00 184 TYR A O 1
ATOM 1400 N N . GLU A 1 185 ? -1.989 18.447 13.591 1.00 96.12 185 GLU A N 1
ATOM 1401 C CA . GLU A 1 185 ? -2.440 19.607 14.375 1.00 96.12 185 GLU A CA 1
ATOM 1402 C C . GLU A 1 185 ? -1.529 20.832 14.196 1.00 96.12 185 GLU A C 1
ATOM 1404 O O . GLU A 1 185 ? -1.988 21.974 14.257 1.00 96.12 185 GLU A O 1
ATOM 1409 N N . MET A 1 186 ? -0.234 20.616 13.950 1.00 95.69 186 MET A N 1
ATOM 1410 C CA . MET A 1 186 ? 0.717 21.690 13.642 1.00 95.69 186 MET A CA 1
ATOM 1411 C C . MET A 1 186 ? 0.600 22.197 12.194 1.00 95.69 186 MET A C 1
ATOM 1413 O O . MET A 1 186 ? 0.882 23.369 11.919 1.00 95.69 186 MET A O 1
ATOM 1417 N N . ALA A 1 187 ? 0.203 21.331 11.262 1.00 92.81 187 ALA A N 1
ATOM 1418 C CA . ALA A 1 187 ? 0.058 21.626 9.841 1.00 92.81 187 ALA A CA 1
ATOM 1419 C C . ALA A 1 187 ? -1.272 22.309 9.511 1.00 92.81 187 ALA A C 1
ATOM 1421 O O . ALA A 1 187 ? -1.295 23.232 8.691 1.00 92.81 187 ALA A O 1
ATOM 1422 N N . LYS A 1 188 ? -2.362 21.917 10.178 1.00 91.69 188 LYS A N 1
ATOM 1423 C CA . LYS A 1 188 ? -3.714 22.404 9.893 1.00 91.69 188 LYS A CA 1
ATOM 1424 C C . LYS A 1 188 ? -3.827 23.939 9.911 1.00 91.69 188 LYS A C 1
ATOM 1426 O O . LYS A 1 188 ? -4.280 24.486 8.906 1.00 91.69 188 LYS A O 1
ATOM 1431 N N . PRO A 1 189 ? -3.325 24.681 10.923 1.00 92.31 189 PRO A N 1
ATOM 1432 C CA . PRO A 1 189 ? -3.384 26.146 10.913 1.00 92.31 189 PRO A CA 1
ATOM 1433 C C . PRO A 1 189 ? -2.599 26.783 9.756 1.00 92.31 189 PRO A C 1
ATOM 1435 O O . PRO A 1 189 ? -2.995 27.826 9.237 1.00 92.31 189 PRO A O 1
ATOM 1438 N N . LYS A 1 190 ? -1.486 26.162 9.332 1.00 92.19 190 LYS A N 1
ATOM 1439 C CA . LYS A 1 190 ? -0.690 26.641 8.190 1.00 92.19 190 LYS A CA 1
ATOM 1440 C C . LYS A 1 190 ? -1.437 26.433 6.877 1.00 92.19 190 LYS A C 1
ATOM 1442 O O . LYS A 1 190 ? -1.417 27.323 6.034 1.00 92.19 190 LYS A O 1
ATOM 1447 N N . CYS A 1 191 ? -2.114 25.296 6.727 1.00 85.88 191 CYS A N 1
ATOM 1448 C CA . CYS A 1 191 ? -2.978 25.034 5.582 1.00 85.88 191 CYS A CA 1
ATOM 1449 C C . CYS A 1 191 ? -4.177 25.991 5.566 1.00 85.88 191 CYS A C 1
ATOM 1451 O O . CYS A 1 191 ? -4.460 26.602 4.539 1.00 85.88 191 CYS A O 1
ATOM 1453 N N . ASP A 1 192 ? -4.832 26.211 6.709 1.00 87.88 192 ASP A N 1
ATOM 1454 C CA . ASP A 1 192 ? -5.981 27.114 6.825 1.00 87.88 192 ASP A CA 1
ATOM 1455 C C . ASP A 1 192 ? -5.627 28.560 6.431 1.00 87.88 192 ASP A C 1
ATOM 1457 O O . ASP A 1 192 ? -6.462 29.241 5.827 1.00 87.88 192 ASP A O 1
ATOM 1461 N N . ALA A 1 193 ? -4.381 28.983 6.676 1.00 89.12 193 ALA A N 1
ATOM 1462 C CA . ALA A 1 193 ? -3.837 30.288 6.299 1.00 89.12 193 ALA A CA 1
ATOM 1463 C C . ALA A 1 193 ? -3.445 30.434 4.811 1.00 89.12 193 ALA A C 1
ATOM 1465 O O . ALA A 1 193 ? -3.165 31.554 4.374 1.00 89.12 193 ALA A O 1
ATOM 1466 N N . LEU A 1 194 ? -3.414 29.348 4.026 1.00 84.69 194 LEU A N 1
ATOM 1467 C CA . LEU A 1 194 ? -3.143 29.412 2.585 1.00 84.69 194 LEU A CA 1
ATOM 1468 C C . LEU A 1 194 ? -4.252 30.170 1.841 1.00 84.69 194 LEU A C 1
ATOM 1470 O O . LEU A 1 194 ? -5.428 30.127 2.219 1.00 84.69 194 LEU A O 1
ATOM 1474 N N . SER A 1 195 ? -3.892 30.839 0.741 1.00 86.44 195 SER A N 1
ATOM 1475 C CA . SER A 1 195 ? -4.893 31.469 -0.124 1.00 86.44 195 SER A CA 1
ATOM 1476 C C . SER A 1 195 ? -5.791 30.409 -0.777 1.00 86.44 195 SER A C 1
ATOM 1478 O O . SER A 1 195 ? -5.388 29.259 -0.937 1.00 86.44 195 SER A O 1
ATOM 1480 N N . ALA A 1 196 ? -7.004 30.784 -1.201 1.00 87.62 196 ALA A N 1
ATOM 1481 C CA . ALA A 1 196 ? -7.909 29.855 -1.891 1.00 87.62 196 ALA A CA 1
ATOM 1482 C C . ALA A 1 196 ? -7.253 29.216 -3.129 1.00 87.62 196 ALA A C 1
ATOM 1484 O O . ALA A 1 196 ? -7.404 28.023 -3.355 1.00 87.62 196 ALA A O 1
ATOM 1485 N N . LYS A 1 197 ? -6.454 29.999 -3.867 1.00 87.75 197 LYS A N 1
ATOM 1486 C CA . LYS A 1 197 ? -5.684 29.523 -5.019 1.00 87.75 197 LYS A CA 1
ATOM 1487 C C . LYS A 1 197 ? -4.597 28.525 -4.615 1.00 87.75 197 LYS A C 1
ATOM 1489 O O . LYS A 1 197 ? -4.388 27.538 -5.307 1.00 87.75 197 LYS A O 1
ATOM 1494 N N . ASP A 1 198 ? -3.906 28.764 -3.504 1.00 85.75 198 ASP A N 1
ATOM 1495 C CA . ASP A 1 198 ? -2.862 27.845 -3.044 1.00 85.75 198 ASP A CA 1
ATOM 1496 C C . ASP A 1 198 ? -3.474 26.523 -2.562 1.00 85.75 198 ASP A C 1
ATOM 1498 O O . ASP A 1 198 ? -2.935 25.467 -2.880 1.00 85.75 198 ASP A O 1
ATOM 1502 N N . LYS A 1 199 ? -4.645 26.561 -1.905 1.00 83.25 199 LYS A N 1
ATOM 1503 C CA . LYS A 1 199 ? -5.409 25.366 -1.487 1.00 83.25 199 LYS A CA 1
ATOM 1504 C C . LYS A 1 199 ? -5.892 24.493 -2.656 1.00 83.25 199 LYS A C 1
ATOM 1506 O O . LYS A 1 199 ? -6.181 23.321 -2.442 1.00 83.25 199 LYS A O 1
ATOM 1511 N N . GLU A 1 200 ? -5.967 25.028 -3.878 1.00 83.69 200 GLU A N 1
ATOM 1512 C CA . GLU A 1 200 ? -6.241 24.231 -5.088 1.00 83.69 200 GLU A CA 1
ATOM 1513 C C . GLU A 1 200 ? -5.026 23.403 -5.536 1.00 83.69 200 GLU A C 1
ATOM 1515 O O . GLU A 1 200 ? -5.185 22.430 -6.268 1.00 83.69 200 GLU A O 1
ATOM 1520 N N . THR A 1 201 ? -3.816 23.781 -5.113 1.00 81.81 201 THR A N 1
ATOM 1521 C CA . THR A 1 201 ? -2.556 23.180 -5.591 1.00 81.81 201 THR A CA 1
ATOM 1522 C C . THR A 1 201 ? -1.745 22.479 -4.509 1.00 81.81 201 THR A C 1
ATOM 1524 O O . THR A 1 201 ? -0.972 21.580 -4.825 1.00 81.81 201 THR A O 1
ATOM 1527 N N . ILE A 1 202 ? -1.899 22.889 -3.250 1.00 84.00 202 ILE A N 1
ATOM 1528 C CA . ILE A 1 202 ? -1.171 22.363 -2.098 1.00 84.00 202 ILE A CA 1
ATOM 1529 C C . ILE A 1 202 ? -2.182 21.631 -1.225 1.00 84.00 202 ILE A C 1
ATOM 1531 O O . ILE A 1 202 ? -3.071 22.254 -0.638 1.00 84.00 202 ILE A O 1
ATOM 1535 N N . SER A 1 203 ? -2.046 20.310 -1.136 1.00 84.81 203 SER A N 1
ATOM 1536 C CA . SER A 1 203 ? -2.895 19.512 -0.259 1.00 84.81 203 SER A CA 1
ATOM 1537 C C . SER A 1 203 ? -2.485 19.688 1.208 1.00 84.81 203 SER A C 1
ATOM 1539 O O . SER A 1 203 ? -1.345 20.034 1.527 1.00 84.81 203 SER A O 1
ATOM 1541 N N . LEU A 1 204 ? -3.407 19.415 2.134 1.00 86.69 204 LEU A N 1
ATOM 1542 C CA . LEU A 1 204 ? -3.095 19.378 3.568 1.00 86.69 204 LEU A CA 1
ATOM 1543 C C . LEU A 1 204 ? -2.000 18.343 3.886 1.00 86.69 204 LEU A C 1
ATOM 1545 O O . LEU A 1 204 ? -1.171 18.581 4.760 1.00 86.69 204 LEU A O 1
ATOM 1549 N N . TYR A 1 205 ? -1.944 17.250 3.122 1.00 85.75 205 TYR A N 1
ATOM 1550 C CA . TYR A 1 205 ? -0.894 16.239 3.215 1.00 85.75 205 TYR A CA 1
ATOM 1551 C C . TYR A 1 205 ? 0.487 16.790 2.826 1.00 85.75 205 TYR A C 1
ATOM 1553 O O . TYR A 1 205 ? 1.464 16.562 3.539 1.00 85.75 205 TYR A O 1
ATOM 1561 N N . ASP A 1 206 ? 0.571 17.607 1.769 1.00 86.75 206 ASP A N 1
ATOM 1562 C CA . ASP A 1 206 ? 1.823 18.276 1.392 1.00 86.75 206 ASP A CA 1
ATOM 1563 C C . ASP A 1 206 ? 2.299 19.233 2.492 1.00 86.75 206 ASP A C 1
ATOM 1565 O O . ASP A 1 206 ? 3.488 19.275 2.815 1.00 86.75 206 ASP A O 1
ATOM 1569 N N . VAL A 1 207 ? 1.376 19.990 3.102 1.00 87.56 207 VAL A N 1
ATOM 1570 C CA . VAL A 1 207 ? 1.703 20.868 4.239 1.00 87.56 207 VAL A CA 1
ATOM 1571 C C . VAL A 1 207 ? 2.170 20.041 5.436 1.00 87.56 207 VAL A C 1
ATOM 1573 O O . VAL A 1 207 ? 3.147 20.421 6.076 1.00 87.56 207 VAL A O 1
ATOM 1576 N N . ASN A 1 208 ? 1.525 18.908 5.723 1.00 90.81 208 ASN A N 1
ATOM 1577 C CA . ASN A 1 208 ? 1.910 17.995 6.799 1.00 90.81 208 ASN A CA 1
ATOM 1578 C C . ASN A 1 208 ? 3.354 17.493 6.634 1.00 90.81 208 ASN A C 1
ATOM 1580 O O . ASN A 1 208 ? 4.163 17.660 7.548 1.00 90.81 208 ASN A O 1
ATOM 1584 N N . ILE A 1 209 ? 3.717 17.011 5.438 1.00 88.81 209 ILE A N 1
ATOM 1585 C CA . ILE A 1 209 ? 5.096 16.610 5.112 1.00 88.81 209 ILE A CA 1
ATOM 1586 C C . ILE A 1 209 ? 6.063 17.787 5.288 1.00 88.81 209 ILE A C 1
ATOM 1588 O O . ILE A 1 209 ? 7.101 17.641 5.930 1.00 88.81 209 ILE A O 1
ATOM 1592 N N . GLN A 1 210 ? 5.721 18.978 4.783 1.00 90.62 210 GLN A N 1
ATOM 1593 C CA . GLN A 1 210 ? 6.573 20.164 4.929 1.00 90.62 210 GLN A CA 1
ATOM 1594 C C . GLN A 1 210 ? 6.784 20.557 6.395 1.00 90.62 210 GLN A C 1
ATOM 1596 O O . GLN A 1 210 ? 7.896 20.927 6.778 1.00 90.62 210 GLN A O 1
ATOM 1601 N N . VAL A 1 211 ? 5.739 20.484 7.229 1.00 92.69 211 VAL A N 1
ATOM 1602 C CA . VAL A 1 211 ? 5.857 20.748 8.667 1.00 92.69 211 VAL A CA 1
ATOM 1603 C C . VAL A 1 211 ? 6.790 19.737 9.307 1.00 92.69 211 VAL A C 1
ATOM 1605 O O . VAL A 1 211 ? 7.763 20.166 9.927 1.00 92.69 211 VAL A O 1
ATOM 1608 N N . ARG A 1 212 ? 6.555 18.437 9.103 1.00 91.88 212 ARG A N 1
ATOM 1609 C CA . ARG A 1 212 ? 7.418 17.369 9.620 1.00 91.88 212 ARG A CA 1
ATOM 1610 C C . ARG A 1 212 ? 8.868 17.580 9.208 1.00 91.88 212 ARG A C 1
ATOM 1612 O O . ARG A 1 212 ? 9.765 17.557 10.045 1.00 91.88 212 ARG A O 1
ATOM 1619 N N . ASP A 1 213 ? 9.108 17.844 7.930 1.00 91.88 213 ASP A N 1
ATOM 1620 C CA . ASP A 1 213 ? 10.458 17.951 7.393 1.00 91.88 213 ASP A CA 1
ATOM 1621 C C . ASP A 1 213 ? 11.195 19.196 7.900 1.00 91.88 213 ASP A C 1
ATOM 1623 O O . ASP A 1 213 ? 12.421 19.153 8.043 1.00 91.88 213 ASP A O 1
ATOM 1627 N N . SER A 1 214 ? 10.449 20.251 8.250 1.00 92.94 214 SER A N 1
ATOM 1628 C CA . SER A 1 214 ? 10.967 21.491 8.840 1.00 92.94 214 SER A CA 1
ATOM 1629 C C . SER A 1 214 ? 11.307 21.403 10.333 1.00 92.94 214 SER A C 1
ATOM 1631 O O . SER A 1 214 ? 12.003 22.285 10.842 1.00 92.94 214 SER A O 1
ATOM 1633 N N . LEU A 1 215 ? 10.839 20.370 11.045 1.00 91.44 215 LEU A N 1
ATOM 1634 C CA . LEU A 1 215 ? 11.160 20.188 12.461 1.00 91.44 215 LEU A CA 1
ATOM 1635 C C . LEU A 1 215 ? 12.648 19.827 12.646 1.00 91.44 215 LEU A C 1
ATOM 1637 O O . LEU A 1 215 ? 13.218 19.089 11.837 1.00 91.44 215 LEU A O 1
ATOM 1641 N N . PRO A 1 216 ? 13.307 20.296 13.720 1.00 92.62 216 PRO A N 1
ATOM 1642 C CA . PRO A 1 216 ? 14.623 19.796 14.107 1.00 92.62 216 PRO A CA 1
ATOM 1643 C C . PRO A 1 216 ? 14.601 18.278 14.332 1.00 92.62 216 PRO A C 1
ATOM 1645 O O . PRO A 1 216 ? 13.608 17.746 14.817 1.00 92.62 216 PRO A O 1
ATOM 1648 N N . ALA A 1 217 ? 15.705 17.577 14.050 1.00 86.62 217 ALA A N 1
ATOM 1649 C CA . ALA A 1 217 ? 15.766 16.110 14.147 1.00 86.62 217 ALA A CA 1
ATOM 1650 C C . ALA A 1 217 ? 15.301 15.553 15.511 1.00 86.62 217 ALA A C 1
ATOM 1652 O O . ALA A 1 217 ? 14.616 14.541 15.548 1.00 86.62 217 ALA A O 1
ATOM 1653 N N . GLY A 1 218 ? 15.613 16.237 16.619 1.00 88.12 218 GLY A N 1
ATOM 1654 C CA . GLY A 1 218 ? 15.164 15.828 17.957 1.00 88.12 218 GLY A CA 1
ATOM 1655 C C . GLY A 1 218 ? 13.682 16.092 18.255 1.00 88.12 218 GLY A C 1
ATOM 1656 O O . GLY A 1 218 ? 13.149 15.498 19.181 1.00 88.12 218 GLY A O 1
ATOM 1657 N N . GLU A 1 219 ? 13.024 16.968 17.493 1.00 92.69 219 GLU A N 1
ATOM 1658 C CA . GLU A 1 219 ? 11.585 17.247 17.613 1.00 92.69 219 GLU A CA 1
ATOM 1659 C C . GLU A 1 219 ? 10.759 16.363 16.672 1.00 92.69 219 GLU A C 1
ATOM 1661 O O . GLU A 1 219 ? 9.642 15.995 17.015 1.00 92.69 219 GLU A O 1
ATOM 1666 N N . LYS A 1 220 ? 11.306 15.952 15.516 1.00 90.19 220 LYS A N 1
ATOM 1667 C CA . LYS A 1 220 ? 10.629 15.009 14.601 1.00 90.19 220 LYS A CA 1
ATOM 1668 C C . LYS A 1 220 ? 10.190 13.725 15.307 1.00 90.19 220 LYS A C 1
ATOM 1670 O O . LYS A 1 220 ? 9.105 13.228 15.048 1.00 90.19 220 LYS A O 1
ATOM 1675 N N . ASN A 1 221 ? 11.001 13.252 16.247 1.00 94.44 221 ASN A N 1
ATOM 1676 C CA . ASN A 1 221 ? 10.756 12.017 16.987 1.00 94.44 221 ASN A CA 1
ATOM 1677 C C . ASN A 1 221 ? 9.823 12.194 18.200 1.00 94.44 221 ASN A C 1
ATOM 1679 O O . ASN A 1 221 ? 9.711 11.280 19.006 1.00 94.44 221 ASN A O 1
ATOM 1683 N N . LYS A 1 222 ? 9.201 13.369 18.372 1.00 96.62 222 LYS A N 1
ATOM 1684 C CA . LYS A 1 222 ? 8.269 13.663 19.477 1.00 96.62 222 LYS A CA 1
ATOM 1685 C C . LYS A 1 222 ? 6.832 13.885 19.020 1.00 96.62 222 LYS A C 1
ATOM 1687 O O . LYS A 1 222 ? 5.949 14.039 19.854 1.00 96.62 222 LYS A O 1
ATOM 1692 N N . HIS A 1 223 ? 6.597 13.968 17.715 1.00 96.44 223 HIS A N 1
ATOM 1693 C CA . HIS A 1 223 ? 5.304 14.341 17.160 1.00 96.44 223 HIS A CA 1
ATOM 1694 C C . HIS A 1 223 ? 4.832 13.258 16.200 1.00 96.44 223 HIS A C 1
ATOM 1696 O O . HIS A 1 223 ? 5.403 13.121 15.120 1.00 96.44 223 HIS A O 1
ATOM 1702 N N . ALA A 1 224 ? 3.765 12.543 16.566 1.00 96.62 224 ALA A N 1
ATOM 1703 C CA . ALA A 1 224 ? 3.155 11.553 15.683 1.00 96.62 224 ALA A CA 1
ATOM 1704 C C . ALA A 1 224 ? 2.736 12.191 14.348 1.00 96.62 224 ALA A C 1
ATOM 1706 O O . ALA A 1 224 ? 2.001 13.191 14.312 1.00 96.62 224 ALA A O 1
ATOM 1707 N N . ASP A 1 225 ? 3.153 11.580 13.240 1.00 96.12 225 ASP A N 1
ATOM 1708 C CA . ASP A 1 225 ? 2.615 11.865 11.912 1.00 96.12 225 ASP A CA 1
ATOM 1709 C C . ASP A 1 225 ? 1.337 11.038 11.703 1.00 96.12 225 ASP A C 1
ATOM 1711 O O . ASP A 1 225 ? 1.317 10.049 10.972 1.00 96.12 225 ASP A O 1
ATOM 1715 N N . ILE A 1 226 ? 0.263 11.427 12.401 1.00 95.50 226 ILE A N 1
ATOM 1716 C CA . ILE A 1 226 ? -0.977 10.639 12.482 1.00 95.50 226 ILE A CA 1
ATOM 1717 C C . ILE A 1 226 ? -1.602 10.355 11.106 1.00 95.50 226 ILE A C 1
ATOM 1719 O O . ILE A 1 226 ? -2.163 9.284 10.909 1.00 95.50 226 ILE A O 1
ATOM 1723 N N . LEU A 1 227 ? -1.447 11.251 10.118 1.00 93.31 227 LEU A N 1
ATOM 1724 C CA . LEU A 1 227 ? -1.895 10.977 8.746 1.00 93.31 227 LEU A CA 1
ATOM 1725 C C . LEU A 1 227 ? -1.116 9.812 8.124 1.00 93.31 227 LEU A C 1
ATOM 1727 O O . LEU A 1 227 ? -1.713 8.952 7.480 1.00 93.31 227 LEU A O 1
ATOM 1731 N N . THR A 1 228 ? 0.206 9.780 8.309 1.00 92.56 228 THR A N 1
ATOM 1732 C CA . THR A 1 228 ? 1.065 8.696 7.817 1.00 92.56 228 THR A CA 1
ATOM 1733 C C . THR A 1 228 ? 0.775 7.389 8.550 1.00 92.56 228 THR A C 1
ATOM 1735 O O . THR A 1 228 ? 0.611 6.373 7.882 1.00 92.56 228 THR A O 1
ATOM 1738 N N . ILE A 1 229 ? 0.630 7.417 9.878 1.00 94.25 229 ILE A N 1
ATOM 1739 C CA . ILE A 1 229 ? 0.272 6.240 10.686 1.00 94.25 229 ILE A CA 1
ATOM 1740 C C . ILE A 1 229 ? -1.059 5.655 10.197 1.00 94.25 229 ILE A C 1
ATOM 1742 O O . ILE A 1 229 ? -1.103 4.522 9.738 1.00 94.25 229 ILE A O 1
ATOM 1746 N N . ILE A 1 230 ? -2.143 6.431 10.176 1.00 91.25 230 ILE A N 1
ATOM 1747 C CA . ILE A 1 230 ? -3.458 5.910 9.768 1.00 91.25 230 ILE A CA 1
ATOM 1748 C C . ILE A 1 230 ? -3.449 5.419 8.309 1.00 91.25 230 ILE A C 1
ATOM 1750 O O . ILE A 1 230 ? -4.066 4.404 7.982 1.00 91.25 230 ILE A O 1
ATOM 1754 N N . ALA A 1 231 ? -2.725 6.100 7.414 1.00 88.94 231 ALA A N 1
ATOM 1755 C CA . ALA A 1 231 ? -2.686 5.725 6.005 1.00 88.94 231 ALA A CA 1
ATOM 1756 C C . ALA A 1 231 ? -1.789 4.516 5.699 1.00 88.94 231 ALA A C 1
ATOM 1758 O O . ALA A 1 231 ? -2.116 3.766 4.772 1.00 88.94 231 ALA A O 1
ATOM 1759 N N . GLN A 1 232 ? -0.668 4.357 6.410 1.00 90.44 232 GLN A N 1
ATOM 1760 C CA . GLN A 1 232 ? 0.416 3.432 6.059 1.00 90.44 232 GLN A CA 1
ATOM 1761 C C . GLN A 1 232 ? 0.673 2.341 7.097 1.00 90.44 232 GLN A C 1
ATOM 1763 O O . GLN A 1 232 ? 1.382 1.396 6.773 1.00 90.44 232 GLN A O 1
ATOM 1768 N N . SER A 1 233 ? 0.145 2.437 8.313 1.00 88.81 233 SER A N 1
ATOM 1769 C CA . SER A 1 233 ? 0.315 1.385 9.313 1.00 88.81 233 SER A CA 1
ATOM 1770 C C . SER A 1 233 ? -0.412 0.104 8.918 1.00 88.81 233 SER A C 1
ATOM 1772 O O . SER A 1 233 ? -1.304 0.073 8.061 1.00 88.81 233 SER A O 1
ATOM 1774 N N . ASN A 1 234 ? -0.013 -0.983 9.568 1.00 85.94 234 ASN A N 1
ATOM 1775 C CA . ASN A 1 234 ? -0.728 -2.239 9.532 1.00 85.94 234 ASN A CA 1
ATOM 1776 C C . ASN A 1 234 ? -2.178 -1.981 9.967 1.00 85.94 234 ASN A C 1
ATOM 1778 O O . ASN A 1 234 ? -2.410 -1.371 11.009 1.00 85.94 234 ASN A O 1
ATOM 1782 N N . GLY A 1 235 ? -3.161 -2.454 9.196 1.00 82.19 235 GLY A N 1
ATOM 1783 C CA . GLY A 1 235 ? -4.574 -2.188 9.490 1.00 82.19 235 GLY A CA 1
ATOM 1784 C C . GLY A 1 235 ? -4.998 -2.634 10.895 1.00 82.19 235 GLY A C 1
ATOM 1785 O O . GLY A 1 235 ? -5.828 -1.977 11.516 1.00 82.19 235 GLY A O 1
ATOM 1786 N N . LYS A 1 236 ? -4.381 -3.697 11.436 1.00 82.50 236 LYS A N 1
ATOM 1787 C CA . LYS A 1 236 ? -4.605 -4.133 12.822 1.00 82.50 236 LYS A CA 1
ATOM 1788 C C . LYS A 1 236 ? -4.064 -3.121 13.829 1.00 82.50 236 LYS A C 1
ATOM 1790 O O . LYS A 1 236 ? -4.736 -2.839 14.814 1.00 82.50 236 LYS A O 1
ATOM 1795 N N . ALA A 1 237 ? -2.882 -2.561 13.567 1.00 87.19 237 ALA A N 1
ATOM 1796 C CA . ALA A 1 237 ? -2.301 -1.521 14.406 1.00 87.19 237 ALA A CA 1
ATOM 1797 C C . ALA A 1 237 ? -3.169 -0.256 14.384 1.00 87.19 237 ALA A C 1
ATOM 1799 O O . ALA A 1 237 ? -3.485 0.267 15.445 1.00 87.19 237 ALA A O 1
ATOM 1800 N N . THR A 1 238 ? -3.628 0.187 13.208 1.00 89.19 238 THR A N 1
ATOM 1801 C CA . THR A 1 238 ? -4.538 1.339 13.076 1.00 89.19 238 THR A CA 1
ATOM 1802 C C . THR A 1 238 ? -5.808 1.158 13.907 1.00 89.19 238 THR A C 1
ATOM 1804 O O . THR A 1 238 ? -6.090 1.988 14.768 1.00 89.19 238 THR A O 1
ATOM 1807 N N . LEU A 1 239 ? -6.507 0.031 13.736 1.00 85.81 239 LEU A N 1
ATOM 1808 C CA . LEU A 1 239 ? -7.736 -0.256 14.482 1.00 85.81 239 LEU A CA 1
ATOM 1809 C C . LEU A 1 239 ? -7.484 -0.359 15.990 1.00 85.81 239 LEU A C 1
ATOM 1811 O O . LEU A 1 239 ? -8.295 0.111 16.782 1.00 85.81 239 LEU A O 1
ATOM 1815 N N . MET A 1 240 ? -6.349 -0.930 16.402 1.00 88.38 240 MET A N 1
ATOM 1816 C CA . MET A 1 240 ? -5.962 -0.994 17.810 1.00 88.38 240 MET A CA 1
ATOM 1817 C C . MET A 1 240 ? -5.703 0.399 18.397 1.00 88.38 240 MET A C 1
ATOM 1819 O O . MET A 1 240 ? -6.194 0.684 19.485 1.00 88.38 240 MET A O 1
ATOM 1823 N N . ILE A 1 241 ? -5.004 1.287 17.683 1.00 92.12 241 ILE A N 1
ATOM 1824 C CA . ILE A 1 241 ? -4.774 2.678 18.112 1.00 92.12 241 ILE A CA 1
ATOM 1825 C C . ILE A 1 241 ? -6.108 3.410 18.275 1.00 92.12 241 ILE A C 1
ATOM 1827 O O . ILE A 1 241 ? -6.352 4.028 19.313 1.00 92.12 241 ILE A O 1
ATOM 1831 N N . GLU A 1 242 ? -6.982 3.315 17.271 1.00 91.69 242 GLU A N 1
ATOM 1832 C CA . GLU A 1 242 ? -8.296 3.965 17.261 1.00 91.69 242 GLU A CA 1
ATOM 1833 C C . GLU A 1 242 ? -9.165 3.501 18.431 1.00 91.69 242 GLU A C 1
ATOM 1835 O O . GLU A 1 242 ? -9.720 4.306 19.186 1.00 91.69 242 GLU A O 1
ATOM 1840 N N . ASN A 1 243 ? -9.210 2.191 18.637 1.00 90.12 243 ASN A N 1
ATOM 1841 C CA . ASN A 1 243 ? -9.944 1.549 19.710 1.00 90.12 243 ASN A CA 1
ATOM 1842 C C . ASN A 1 243 ? -9.399 1.937 21.101 1.00 90.12 243 ASN A C 1
ATOM 1844 O O . ASN A 1 243 ? -10.166 2.365 21.966 1.00 90.12 243 ASN A O 1
ATOM 1848 N N . LEU A 1 244 ? -8.081 1.863 21.313 1.00 92.12 244 LEU A N 1
ATOM 1849 C CA . LEU A 1 244 ? -7.427 2.197 22.584 1.00 92.12 244 LEU A CA 1
ATOM 1850 C C . LEU A 1 244 ? -7.617 3.666 22.974 1.00 92.12 244 LEU A C 1
ATOM 1852 O O . LEU A 1 244 ? -8.010 3.957 24.102 1.00 92.12 244 LEU A O 1
ATOM 1856 N N . ILE A 1 245 ? -7.406 4.600 22.049 1.00 95.31 245 ILE A N 1
ATOM 1857 C CA . ILE A 1 245 ? -7.596 6.030 22.328 1.00 95.31 245 ILE A CA 1
ATOM 1858 C C . ILE A 1 245 ? -9.064 6.341 22.631 1.00 95.31 245 ILE A C 1
ATOM 1860 O O . ILE A 1 245 ? -9.345 7.082 23.571 1.00 95.31 245 ILE A O 1
ATOM 1864 N N . THR A 1 246 ? -10.007 5.719 21.915 1.00 94.00 246 THR A N 1
ATOM 1865 C CA . THR A 1 246 ? -11.443 5.862 22.208 1.00 94.00 246 THR A CA 1
ATOM 1866 C C . THR A 1 246 ? -11.775 5.389 23.627 1.00 94.00 246 THR A C 1
ATOM 1868 O O . THR A 1 246 ? -12.555 6.026 24.336 1.00 94.00 246 THR A O 1
ATOM 1871 N N . ARG A 1 247 ? -11.132 4.308 24.091 1.00 90.31 247 ARG A N 1
ATOM 1872 C CA . ARG A 1 247 ? -11.260 3.809 25.473 1.00 90.31 247 ARG A CA 1
ATOM 1873 C C . ARG A 1 247 ? -10.749 4.805 26.503 1.00 90.31 247 ARG A C 1
ATOM 1875 O O . ARG A 1 247 ? -11.326 4.924 27.581 1.00 90.31 247 ARG A O 1
ATOM 1882 N N . ALA A 1 248 ? -9.707 5.554 26.170 1.00 93.50 248 ALA A N 1
ATOM 1883 C CA . ALA A 1 248 ? -9.163 6.574 27.049 1.00 93.50 248 ALA A CA 1
ATOM 1884 C C . ALA A 1 248 ? -9.922 7.911 27.015 1.00 93.50 248 ALA A C 1
ATOM 1886 O O . ALA A 1 248 ? -9.572 8.791 27.796 1.00 93.50 248 ALA A O 1
ATOM 1887 N N . ALA A 1 249 ? -10.943 8.079 26.170 1.00 94.50 249 ALA A N 1
ATOM 1888 C CA . ALA A 1 249 ? -11.557 9.379 25.898 1.00 94.50 249 ALA A CA 1
ATOM 1889 C C . ALA A 1 249 ? -12.680 9.808 26.877 1.00 94.50 249 ALA A C 1
ATOM 1891 O O . ALA A 1 249 ? -13.106 10.949 26.847 1.00 94.50 249 ALA A O 1
ATOM 1892 N N . ASP A 1 250 ? -13.166 8.969 27.800 1.00 94.00 250 ASP A N 1
ATOM 1893 C CA . ASP A 1 250 ? -14.267 9.391 28.697 1.00 94.00 250 ASP A CA 1
ATOM 1894 C C . ASP A 1 250 ? -13.832 10.496 29.689 1.00 94.00 250 ASP A C 1
ATOM 1896 O O . ASP A 1 250 ? -13.141 10.214 30.662 1.00 94.00 250 ASP A O 1
ATOM 1900 N N . THR A 1 251 ? -14.176 11.761 29.450 1.00 92.56 251 THR A N 1
ATOM 1901 C CA . THR A 1 251 ? -13.753 12.898 30.299 1.00 92.56 251 THR A CA 1
ATOM 1902 C C . THR A 1 251 ? -14.709 13.221 31.445 1.00 92.56 251 THR A C 1
ATOM 1904 O O . THR A 1 251 ? -14.407 14.087 32.266 1.00 92.56 251 THR A O 1
ATOM 1907 N N . GLY A 1 252 ? -15.860 12.548 31.537 1.00 90.88 252 GLY A N 1
ATOM 1908 C CA . GLY A 1 252 ? -16.831 12.838 32.592 1.00 90.88 252 GLY A CA 1
ATOM 1909 C C . GLY A 1 252 ? -16.349 12.438 33.989 1.00 90.88 252 GLY A C 1
ATOM 1910 O O . GLY A 1 252 ? -15.444 11.619 34.147 1.00 90.88 252 GLY A O 1
ATOM 1911 N N . GLU A 1 253 ? -16.956 13.043 35.016 1.00 90.06 253 GLU A N 1
ATOM 1912 C CA . GLU A 1 253 ? -16.672 12.704 36.419 1.00 90.06 253 GLU A CA 1
ATOM 1913 C C . GLU A 1 253 ? -17.148 11.285 36.764 1.00 90.06 253 GLU A C 1
ATOM 1915 O O . GLU A 1 253 ? -16.396 10.512 37.358 1.00 90.06 253 GLU A O 1
ATOM 1920 N N . ASP A 1 254 ? -18.368 10.952 36.337 1.00 91.00 254 ASP A N 1
ATOM 1921 C CA . ASP A 1 254 ? -18.950 9.607 36.374 1.00 91.00 254 ASP A CA 1
ATOM 1922 C C . ASP A 1 254 ? -18.699 8.890 35.042 1.00 91.00 254 ASP A C 1
ATOM 1924 O O . ASP A 1 254 ? -18.473 9.558 34.038 1.00 91.00 254 ASP A O 1
ATOM 1928 N N . ASN A 1 255 ? -18.801 7.558 34.974 1.00 91.12 255 ASN A N 1
ATOM 1929 C CA . ASN A 1 255 ? -18.727 6.854 33.683 1.00 91.12 255 ASN A CA 1
ATOM 1930 C C . ASN A 1 255 ? -19.984 7.115 32.824 1.00 91.12 255 ASN A C 1
ATOM 1932 O O . ASN A 1 255 ? -21.047 7.493 33.328 1.00 91.12 255 ASN A O 1
ATOM 1936 N N . TRP A 1 256 ? -19.890 6.895 31.508 1.00 95.06 256 TRP A N 1
ATOM 1937 C CA . TRP A 1 256 ? -21.018 7.155 30.603 1.00 95.06 256 TRP A CA 1
ATOM 1938 C C . TRP A 1 256 ? -22.288 6.346 30.910 1.00 95.06 256 TRP A C 1
ATOM 1940 O O . TRP A 1 256 ? -23.385 6.820 30.613 1.00 95.06 256 TRP A O 1
ATOM 1950 N N . LEU A 1 257 ? -22.170 5.155 31.505 1.00 95.38 257 LEU A N 1
ATOM 1951 C CA . LEU A 1 257 ? -23.317 4.308 31.839 1.00 95.38 257 LEU A CA 1
ATOM 1952 C C . LEU A 1 257 ? -24.123 4.907 32.998 1.00 95.38 257 LEU A C 1
ATOM 1954 O O . LEU A 1 257 ? -25.353 4.932 32.944 1.00 95.38 257 LEU A O 1
ATOM 1958 N N . ASP A 1 258 ? -23.433 5.461 33.996 1.00 94.75 258 ASP A N 1
ATOM 1959 C CA . ASP A 1 258 ? -24.045 6.194 35.103 1.00 94.75 258 ASP A CA 1
ATOM 1960 C C . ASP A 1 258 ? -24.762 7.446 34.573 1.00 94.75 258 ASP A C 1
ATOM 1962 O O . ASP A 1 258 ? -25.943 7.651 34.874 1.00 94.75 258 ASP A O 1
ATOM 1966 N N . ARG A 1 259 ? -24.107 8.221 33.691 1.00 95.44 259 ARG A N 1
ATOM 1967 C CA . ARG A 1 259 ? -24.719 9.382 33.013 1.00 95.44 259 ARG A CA 1
ATOM 1968 C C . ARG A 1 259 ? -25.970 8.983 32.230 1.00 95.44 259 ARG A C 1
ATOM 1970 O O . ARG A 1 259 ? -27.010 9.626 32.368 1.00 95.44 259 ARG A O 1
ATOM 1977 N N . PHE A 1 260 ? -25.891 7.887 31.475 1.00 97.12 260 PHE A N 1
ATOM 1978 C CA . PHE A 1 260 ? -27.001 7.370 30.680 1.00 97.12 260 PHE A CA 1
ATOM 1979 C C . PHE A 1 260 ? -28.178 6.926 31.546 1.00 97.12 260 PHE A C 1
ATOM 1981 O O . PHE A 1 260 ? -29.325 7.248 31.237 1.00 97.12 260 PHE A O 1
ATOM 1988 N N . SER A 1 261 ? -27.907 6.245 32.660 1.00 95.56 261 SER A N 1
ATOM 1989 C CA . SER A 1 261 ? -28.953 5.795 33.582 1.00 95.56 261 SER A CA 1
ATOM 1990 C C . SER A 1 261 ? -29.766 6.958 34.173 1.00 95.56 261 SER A C 1
ATOM 1992 O O . SER A 1 261 ? -30.946 6.794 34.487 1.00 95.56 261 SER A O 1
ATOM 1994 N N . GLY A 1 262 ? -29.154 8.144 34.271 1.00 94.69 262 GLY A N 1
ATOM 1995 C CA . GLY A 1 262 ? -29.753 9.352 34.829 1.00 94.69 262 GLY A CA 1
ATOM 1996 C C . GLY A 1 262 ? -30.485 10.254 33.833 1.00 94.69 262 GLY A C 1
ATOM 1997 O O . GLY A 1 262 ? -31.034 11.269 34.265 1.00 94.69 262 GLY A O 1
ATOM 1998 N N . ILE A 1 263 ? -30.505 9.934 32.532 1.00 95.56 263 ILE A N 1
ATOM 1999 C CA . ILE A 1 263 ? -31.051 10.828 31.502 1.00 95.56 263 ILE A CA 1
ATOM 2000 C C . ILE A 1 263 ? -32.040 10.134 30.558 1.00 95.56 263 ILE A C 1
ATOM 2002 O O . ILE A 1 263 ? -31.794 9.063 29.999 1.00 95.56 263 ILE A O 1
ATOM 2006 N N . THR A 1 264 ? -33.190 10.776 30.342 1.00 95.62 264 THR A N 1
ATOM 2007 C CA . THR A 1 264 ? -34.199 10.348 29.366 1.00 95.62 264 THR A CA 1
ATOM 2008 C C . THR A 1 264 ? -34.276 11.303 28.176 1.00 95.62 264 THR A C 1
ATOM 2010 O O . THR A 1 264 ? -33.762 12.422 28.200 1.00 95.62 264 THR A O 1
ATOM 2013 N N . TYR A 1 265 ? -34.978 10.891 27.115 1.00 96.12 265 TYR A N 1
ATOM 2014 C CA . TYR A 1 265 ? -35.230 11.761 25.960 1.00 96.12 265 TYR A CA 1
ATOM 2015 C C . TYR A 1 265 ? -35.982 13.043 26.353 1.00 96.12 265 TYR A C 1
ATOM 2017 O O . TYR A 1 265 ? -35.692 14.123 25.841 1.00 96.12 265 TYR A O 1
ATOM 2025 N N . THR A 1 266 ? -36.938 12.935 27.282 1.00 95.81 266 THR A N 1
ATOM 2026 C CA . THR A 1 266 ? -37.710 14.088 27.767 1.00 95.81 266 THR A CA 1
ATOM 2027 C C . THR A 1 266 ? -36.814 15.078 28.504 1.00 95.81 266 THR A C 1
ATOM 2029 O O . THR A 1 266 ? -36.979 16.284 28.326 1.00 95.81 266 THR A O 1
ATOM 2032 N N . ASP A 1 267 ? -35.851 14.577 29.280 1.00 95.94 267 ASP A N 1
ATOM 2033 C CA . ASP A 1 267 ? -34.889 15.420 29.993 1.00 95.94 267 ASP A CA 1
ATOM 2034 C C . ASP A 1 267 ? -33.997 16.169 28.997 1.00 95.94 267 ASP A C 1
ATOM 2036 O O . ASP A 1 267 ? -33.888 17.390 29.081 1.00 95.94 267 ASP A O 1
ATOM 2040 N N . LEU A 1 268 ? -33.459 15.471 27.986 1.00 96.12 268 LEU A N 1
ATOM 2041 C CA . LEU A 1 268 ? -32.680 16.092 26.907 1.00 96.12 268 LEU A CA 1
ATOM 2042 C C . LEU A 1 268 ? -33.452 17.188 26.172 1.00 96.12 268 LEU A C 1
ATOM 2044 O O . LEU A 1 268 ? -32.936 18.287 25.978 1.00 96.12 268 LEU A O 1
ATOM 2048 N N . ALA A 1 269 ? -34.694 16.910 25.772 1.00 96.19 269 ALA A N 1
ATOM 2049 C CA . ALA A 1 269 ? -35.528 17.898 25.096 1.00 96.19 269 ALA A CA 1
ATOM 2050 C C . ALA A 1 269 ? -35.823 19.108 26.000 1.00 96.19 269 ALA A C 1
ATOM 2052 O O . ALA A 1 269 ? -35.860 20.242 25.522 1.00 96.19 269 ALA A O 1
ATOM 2053 N N . GLY A 1 270 ? -35.993 18.877 27.306 1.00 96.25 270 GLY A N 1
ATOM 2054 C CA . GLY A 1 270 ? -36.199 19.925 28.304 1.00 96.25 270 GLY A CA 1
ATOM 2055 C C . GLY A 1 270 ? -34.983 20.833 28.511 1.00 96.25 270 GLY A C 1
ATOM 2056 O O . GLY A 1 270 ? -35.164 22.019 28.783 1.00 96.25 270 GLY A O 1
ATOM 2057 N N . LEU A 1 271 ? -33.760 20.318 28.337 1.00 95.62 271 LEU A N 1
ATOM 2058 C CA . LEU A 1 271 ? -32.518 21.088 28.497 1.00 95.62 271 LEU A CA 1
ATOM 2059 C C . LEU A 1 271 ? -32.299 22.147 27.407 1.00 95.62 271 LEU A C 1
ATOM 2061 O O . LEU A 1 271 ? -31.565 23.106 27.639 1.00 95.62 271 LEU A O 1
ATOM 2065 N N . LEU A 1 272 ? -32.923 21.999 26.235 1.00 94.56 272 LEU A N 1
ATOM 2066 C CA . LEU A 1 272 ? -32.726 22.923 25.115 1.00 94.56 272 LEU A CA 1
ATOM 2067 C C . LEU A 1 272 ? -33.488 24.251 25.269 1.00 94.56 272 LEU A C 1
ATOM 2069 O O . LEU A 1 272 ? -33.180 25.197 24.550 1.00 94.56 272 LEU A O 1
ATOM 2073 N N . ASP A 1 273 ? -34.463 24.341 26.184 1.00 95.06 273 ASP A N 1
ATOM 2074 C CA . ASP A 1 273 ? -35.361 25.506 26.337 1.00 95.06 273 ASP A CA 1
ATOM 2075 C C . ASP A 1 273 ? -36.032 25.927 25.005 1.00 95.06 273 ASP A C 1
ATOM 2077 O O . ASP A 1 273 ? -36.213 27.103 24.687 1.00 95.06 273 ASP A O 1
ATOM 2081 N N . MET A 1 274 ? -36.385 24.933 24.183 1.00 95.88 274 MET A N 1
ATOM 2082 C CA . MET A 1 274 ? -37.025 25.105 22.874 1.00 95.88 274 MET A CA 1
ATOM 2083 C C . MET A 1 274 ? -38.456 24.555 22.881 1.00 95.88 274 MET A C 1
ATOM 2085 O O . MET A 1 274 ? -38.847 23.763 23.742 1.00 95.88 274 MET A O 1
ATOM 2089 N N . LEU A 1 275 ? -39.259 24.939 21.881 1.00 95.75 275 LEU A N 1
ATOM 2090 C CA . LEU A 1 275 ? -40.535 24.265 21.635 1.00 95.75 275 LEU A CA 1
ATOM 2091 C C . LEU A 1 275 ? -40.288 22.781 21.306 1.00 95.75 275 LEU A C 1
ATOM 2093 O O . LEU A 1 275 ? -39.289 22.479 20.656 1.00 95.75 275 LEU A O 1
ATOM 2097 N N . PRO A 1 276 ? -41.201 21.853 21.659 1.00 94.88 276 PRO A N 1
ATOM 2098 C CA . PRO A 1 276 ? -40.963 20.416 21.493 1.00 94.88 276 PRO A CA 1
ATOM 2099 C C . PRO A 1 276 ? -40.555 19.989 20.076 1.00 94.88 276 PRO A C 1
ATOM 2101 O O . PRO A 1 276 ? -39.679 19.148 19.918 1.00 94.88 276 PRO A O 1
ATOM 2104 N N . THR A 1 277 ? -41.154 20.594 19.046 1.00 95.00 277 THR A N 1
ATOM 2105 C CA . THR A 1 277 ? -40.825 20.310 17.639 1.00 95.00 277 THR A CA 1
ATOM 2106 C C . THR A 1 277 ? -39.434 20.796 17.247 1.00 95.00 277 THR A C 1
ATOM 2108 O O . THR A 1 277 ? -38.757 20.145 16.456 1.00 95.00 277 THR A O 1
ATOM 2111 N N . ASP A 1 278 ? -39.008 21.934 17.795 1.00 96.88 278 ASP A N 1
ATOM 2112 C CA . ASP A 1 278 ? -37.701 22.517 17.501 1.00 96.88 278 ASP A CA 1
ATOM 2113 C C . ASP A 1 278 ? -36.606 21.769 18.273 1.00 96.88 278 ASP A C 1
ATOM 2115 O O . ASP A 1 278 ? -35.563 21.462 17.703 1.00 96.88 278 ASP A O 1
ATOM 2119 N N . ALA A 1 279 ? -36.885 21.388 19.526 1.00 96.56 279 ALA A N 1
ATOM 2120 C CA . ALA A 1 279 ? -36.025 20.525 20.330 1.00 96.56 279 ALA A CA 1
ATOM 2121 C C . ALA A 1 279 ? -35.800 19.169 19.647 1.00 96.56 279 ALA A C 1
ATOM 2123 O O . ALA A 1 279 ? -34.667 18.722 19.519 1.00 96.56 279 ALA A O 1
ATOM 2124 N N . GLU A 1 280 ? -36.861 18.529 19.147 1.00 96.44 280 GLU A N 1
ATOM 2125 C CA . GLU A 1 280 ? -36.754 17.270 18.400 1.00 96.44 280 GLU A CA 1
ATOM 2126 C C . GLU A 1 280 ? -35.871 17.413 17.151 1.00 96.44 280 GLU A C 1
ATOM 2128 O O . GLU A 1 280 ? -35.010 16.569 16.902 1.00 96.44 280 GLU A O 1
ATOM 2133 N N . ALA A 1 281 ? -36.043 18.495 16.384 1.00 96.94 281 ALA A N 1
ATOM 2134 C CA . ALA A 1 281 ? -35.226 18.759 15.203 1.00 96.94 281 ALA A CA 1
ATOM 2135 C C . ALA A 1 281 ? -33.750 19.030 15.552 1.00 96.94 281 ALA A C 1
ATOM 2137 O O . ALA A 1 281 ? -32.859 18.624 14.803 1.00 96.94 281 ALA A O 1
ATOM 2138 N N . GLU A 1 282 ? -33.488 19.705 16.672 1.00 97.19 282 GLU A N 1
ATOM 2139 C CA . GLU A 1 282 ? -32.138 19.970 17.175 1.00 97.19 282 GLU A CA 1
ATOM 2140 C C . GLU A 1 282 ? -31.450 18.684 17.650 1.00 97.19 282 GLU A C 1
ATOM 2142 O O . GLU A 1 282 ? -30.334 18.388 17.227 1.00 97.19 282 GLU A O 1
ATOM 2147 N N . LEU A 1 283 ? -32.139 17.868 18.455 1.00 97.50 283 LEU A N 1
ATOM 2148 C CA . LEU A 1 283 ? -31.628 16.575 18.916 1.00 97.50 283 LEU A CA 1
ATOM 2149 C C . LEU A 1 283 ? -31.340 15.636 17.739 1.00 97.50 283 LEU A C 1
ATOM 2151 O O . LEU A 1 283 ? -30.289 15.002 17.707 1.00 97.50 283 LEU A O 1
ATOM 2155 N N . ALA A 1 284 ? -32.225 15.587 16.739 1.00 97.44 284 ALA A N 1
ATOM 2156 C CA . ALA A 1 284 ? -31.987 14.799 15.534 1.00 97.44 284 ALA A CA 1
ATOM 2157 C C . ALA A 1 284 ? -30.744 15.284 14.771 1.00 97.44 284 ALA A C 1
ATOM 2159 O O . ALA A 1 284 ? -29.934 14.473 14.328 1.00 97.44 284 ALA A O 1
ATOM 2160 N N . ARG A 1 285 ? -30.535 16.602 14.658 1.00 97.12 285 ARG A N 1
ATOM 2161 C CA . ARG A 1 285 ? -29.322 17.145 14.027 1.00 97.12 285 ARG A CA 1
ATOM 2162 C C . ARG A 1 285 ? -28.053 16.723 14.767 1.00 97.12 285 ARG A C 1
ATOM 2164 O O . ARG A 1 285 ? -27.055 16.429 14.116 1.00 97.12 285 ARG A O 1
ATOM 2171 N N . ASN A 1 286 ? -28.107 16.688 16.095 1.00 95.69 286 ASN A N 1
ATOM 2172 C CA . ASN A 1 286 ? -26.939 16.433 16.931 1.00 95.69 286 ASN A CA 1
ATOM 2173 C C . ASN A 1 286 ? -26.627 14.941 17.102 1.00 95.69 286 ASN A C 1
ATOM 2175 O O . ASN A 1 286 ? -25.456 14.601 17.263 1.00 95.69 286 ASN A O 1
ATOM 2179 N N . TYR A 1 287 ? -27.637 14.063 17.060 1.00 97.75 287 TYR A N 1
ATOM 2180 C CA . TYR A 1 287 ? -27.493 12.669 17.499 1.00 97.75 287 TYR A CA 1
ATOM 2181 C C . TYR A 1 287 ? -27.938 11.609 16.483 1.00 97.75 287 TYR A C 1
ATOM 2183 O O . TYR A 1 287 ? -27.561 10.451 16.627 1.00 97.75 287 TYR A O 1
ATOM 2191 N N . ASP A 1 288 ? -28.700 11.943 15.437 1.00 97.75 288 ASP A N 1
ATOM 2192 C CA . ASP A 1 288 ? -29.280 10.921 14.548 1.00 97.75 288 ASP A CA 1
ATOM 2193 C C . ASP A 1 288 ? -28.226 10.097 13.787 1.00 97.75 288 ASP A C 1
ATOM 2195 O O . ASP A 1 288 ? -28.396 8.894 13.585 1.00 97.75 288 ASP A O 1
ATOM 2199 N N . SER A 1 289 ? -27.114 10.727 13.399 1.00 96.25 289 SER A N 1
ATOM 2200 C CA . SER A 1 289 ? -25.995 10.042 12.739 1.00 96.25 289 SER A CA 1
ATOM 2201 C C . SER A 1 289 ? -25.359 8.989 13.652 1.00 96.25 289 SER A C 1
ATOM 2203 O O . SER A 1 289 ? -25.234 7.827 13.267 1.00 96.25 289 SER A O 1
ATOM 2205 N N . ASP A 1 290 ? -25.022 9.365 14.885 1.00 97.06 290 ASP A N 1
ATOM 2206 C CA . ASP A 1 290 ? -24.396 8.461 15.856 1.00 97.06 290 ASP A CA 1
ATOM 2207 C C . ASP A 1 290 ? -25.372 7.366 16.309 1.00 97.06 290 ASP A C 1
ATOM 2209 O O . ASP A 1 290 ? -24.985 6.213 16.494 1.00 97.06 290 ASP A O 1
ATOM 2213 N N . ALA A 1 291 ? -26.668 7.683 16.385 1.00 97.88 291 ALA A N 1
ATOM 2214 C CA . ALA A 1 291 ? -27.711 6.713 16.702 1.00 97.88 291 ALA A CA 1
ATOM 2215 C C . ALA A 1 291 ? -27.797 5.605 15.656 1.00 97.88 291 ALA A C 1
ATOM 2217 O O . ALA A 1 291 ? -27.981 4.439 15.999 1.00 97.88 291 ALA A O 1
ATOM 2218 N N . LYS A 1 292 ? -27.621 5.947 14.376 1.00 97.50 292 LYS A N 1
ATOM 2219 C CA . LYS A 1 292 ? -27.568 4.959 13.292 1.00 97.50 292 LYS A CA 1
ATOM 2220 C C . LYS A 1 292 ? -26.334 4.069 13.399 1.00 97.50 292 LYS A C 1
ATOM 2222 O O . LYS A 1 292 ? -26.460 2.868 13.175 1.00 97.50 292 LYS A O 1
ATOM 2227 N N . LYS A 1 293 ? -25.177 4.622 13.784 1.00 95.88 293 LYS A N 1
ATOM 2228 C CA . LYS A 1 293 ? -23.959 3.831 14.039 1.00 95.88 293 LYS A CA 1
ATOM 2229 C C . LYS A 1 293 ? -24.194 2.820 15.163 1.00 95.88 293 LYS A C 1
ATOM 2231 O O . LYS A 1 293 ? -23.973 1.631 14.965 1.00 95.88 293 LYS A O 1
ATOM 2236 N N . LEU A 1 294 ? -24.742 3.268 16.295 1.00 96.62 294 LEU A N 1
ATOM 2237 C CA . LEU A 1 294 ? -25.096 2.393 17.420 1.00 96.62 294 LEU A CA 1
ATOM 2238 C C . LEU A 1 294 ? -26.122 1.323 17.039 1.00 96.62 294 LEU A C 1
ATOM 2240 O O . LEU A 1 294 ? -25.961 0.162 17.406 1.00 96.62 294 LEU A O 1
ATOM 2244 N N . LEU A 1 295 ? -27.152 1.694 16.274 1.00 96.94 295 LEU A N 1
ATOM 2245 C CA . LEU A 1 295 ? -28.171 0.759 15.801 1.00 96.94 295 LEU A CA 1
ATOM 2246 C C . LEU A 1 295 ? -27.568 -0.366 14.947 1.00 96.94 295 LEU A C 1
ATOM 2248 O O . LEU A 1 295 ? -28.011 -1.506 15.060 1.00 96.94 295 LEU A O 1
ATOM 2252 N N . ASN A 1 296 ? -26.550 -0.072 14.133 1.00 94.75 296 ASN A N 1
ATOM 2253 C CA . ASN A 1 296 ? -25.873 -1.080 13.312 1.00 94.75 296 ASN A CA 1
ATOM 2254 C C . ASN A 1 296 ? -25.098 -2.114 14.145 1.00 94.75 296 ASN A C 1
ATOM 2256 O O . ASN A 1 296 ? -24.902 -3.228 13.677 1.00 94.75 296 ASN A O 1
ATOM 2260 N N . MET A 1 297 ? -24.692 -1.768 15.371 1.00 95.44 297 MET A N 1
ATOM 2261 C CA . MET A 1 297 ? -23.994 -2.665 16.306 1.00 95.44 297 MET A CA 1
ATOM 2262 C C . MET A 1 297 ? -24.941 -3.344 17.307 1.00 95.44 297 MET A C 1
ATOM 2264 O O . MET A 1 297 ? -24.518 -4.146 18.139 1.00 95.44 297 MET A O 1
ATOM 2268 N N . TRP A 1 298 ? -26.226 -2.986 17.270 1.00 96.81 298 TRP A N 1
ATOM 2269 C CA . TRP A 1 298 ? -27.190 -3.341 18.305 1.00 96.81 298 TRP A CA 1
ATOM 2270 C C . TRP A 1 298 ? -27.580 -4.817 18.286 1.00 96.81 298 TRP A C 1
ATOM 2272 O O . TRP A 1 298 ? -27.696 -5.439 19.342 1.00 96.81 298 TRP A O 1
ATOM 2282 N N . ASP A 1 299 ? -27.806 -5.373 17.092 1.00 94.19 299 ASP A N 1
ATOM 2283 C CA . ASP A 1 299 ? -28.257 -6.761 16.937 1.00 94.19 299 ASP A CA 1
ATOM 2284 C C . ASP A 1 299 ? -27.230 -7.757 17.488 1.00 94.19 299 ASP A C 1
ATOM 2286 O O . ASP A 1 299 ? -27.626 -8.724 18.141 1.00 94.19 299 ASP A O 1
ATOM 2290 N N . ASP A 1 300 ? -25.935 -7.494 17.289 1.00 93.75 300 ASP A N 1
ATOM 2291 C CA . ASP A 1 300 ? -24.856 -8.347 17.794 1.00 93.75 300 ASP A CA 1
ATOM 2292 C C . ASP A 1 300 ? -24.852 -8.365 19.327 1.00 93.75 300 ASP A C 1
ATOM 2294 O O . ASP A 1 300 ? -25.016 -9.428 19.926 1.00 93.75 300 ASP A O 1
ATOM 2298 N N . LEU A 1 301 ? -24.830 -7.191 19.974 1.00 95.62 301 LEU A N 1
ATOM 2299 C CA . LEU A 1 301 ? -24.885 -7.115 21.438 1.00 95.62 301 LEU A CA 1
ATOM 2300 C C . LEU A 1 301 ? -26.162 -7.757 22.004 1.00 95.62 301 LEU A C 1
ATOM 2302 O O . LEU A 1 301 ? -26.102 -8.519 22.968 1.00 95.62 301 LEU A O 1
ATOM 2306 N N . SER A 1 302 ? -27.327 -7.441 21.433 1.00 95.75 302 SER A N 1
ATOM 2307 C CA . SER A 1 302 ? -28.619 -7.959 21.905 1.00 95.75 302 SER A CA 1
ATOM 2308 C C . SER A 1 302 ? -28.662 -9.489 21.839 1.00 95.75 302 SER A C 1
ATOM 2310 O O . SER A 1 302 ? -29.105 -10.160 22.778 1.00 95.75 302 SER A O 1
ATOM 2312 N N . LYS A 1 303 ? -28.129 -10.060 20.752 1.00 94.75 303 LYS A N 1
ATOM 2313 C CA . LYS A 1 303 ? -27.983 -11.504 20.571 1.00 94.75 303 LYS A CA 1
ATOM 2314 C C . LYS A 1 303 ? -27.032 -12.111 21.602 1.00 94.75 303 LYS A C 1
ATOM 2316 O O . LYS A 1 303 ? -27.383 -13.134 22.193 1.00 94.75 303 LYS A O 1
ATOM 2321 N N . ASP A 1 304 ? -25.880 -11.493 21.845 1.00 94.31 304 ASP A N 1
ATOM 2322 C CA . ASP A 1 304 ? -24.901 -11.978 22.825 1.00 94.31 304 ASP A CA 1
ATOM 2323 C C . ASP A 1 304 ? -25.496 -11.990 24.234 1.00 94.31 304 ASP A C 1
ATOM 2325 O O . ASP A 1 304 ? -25.484 -13.018 24.919 1.00 94.31 304 ASP A O 1
ATOM 2329 N N . LEU A 1 305 ? -26.134 -10.886 24.639 1.00 95.69 305 LEU A N 1
ATOM 2330 C CA . LEU A 1 305 ? -26.826 -10.786 25.924 1.00 95.69 305 LEU A CA 1
ATOM 2331 C C . LEU A 1 305 ? -27.946 -11.829 26.050 1.00 95.69 305 LEU A C 1
ATOM 2333 O O . LEU A 1 305 ? -28.154 -12.370 27.141 1.00 95.69 305 LEU A O 1
ATOM 2337 N N . GLY A 1 306 ? -28.649 -12.143 24.958 1.00 94.38 306 GLY A N 1
ATOM 2338 C CA . GLY A 1 306 ? -29.689 -13.174 24.898 1.00 94.38 306 GLY A CA 1
ATOM 2339 C C . GLY A 1 306 ? -29.174 -14.616 25.020 1.00 94.38 306 GLY A C 1
ATOM 2340 O O . GLY A 1 306 ? -29.910 -15.485 25.493 1.00 94.38 306 GLY A O 1
ATOM 2341 N N . ASN A 1 307 ? -27.910 -14.873 24.669 1.00 94.12 307 ASN A N 1
ATOM 2342 C CA . ASN A 1 307 ? -27.288 -16.204 24.654 1.00 94.12 307 ASN A CA 1
ATOM 2343 C C . ASN A 1 307 ? -26.607 -16.600 25.977 1.00 94.12 307 ASN A C 1
ATOM 2345 O O . ASN A 1 307 ? -25.828 -17.553 26.020 1.00 94.12 307 ASN A O 1
ATOM 2349 N N . SER A 1 308 ? -26.934 -15.935 27.089 1.00 92.19 308 SER A N 1
ATOM 2350 C CA . SER A 1 308 ? -26.236 -16.109 28.372 1.00 92.19 308 SER A CA 1
ATOM 2351 C C . SER A 1 308 ? -26.182 -17.552 28.897 1.00 92.19 308 SER A C 1
ATOM 2353 O O . SER A 1 308 ? -25.255 -17.910 29.613 1.00 92.19 308 SER A O 1
ATOM 2355 N N . ALA A 1 309 ? -27.170 -18.393 28.573 1.00 94.88 309 ALA A N 1
ATOM 2356 C CA . ALA A 1 309 ? -27.178 -19.794 28.999 1.00 94.88 309 ALA A CA 1
ATOM 2357 C C . ALA A 1 309 ? -26.104 -20.640 28.292 1.00 94.88 309 ALA A C 1
ATOM 2359 O O . ALA A 1 309 ? -25.524 -21.527 28.918 1.00 94.88 309 ALA A O 1
ATOM 2360 N N . GLU A 1 310 ? -25.841 -20.373 27.008 1.00 95.19 310 GLU A N 1
ATOM 2361 C CA . GLU A 1 310 ? -24.746 -21.033 26.290 1.00 95.19 310 GLU A CA 1
ATOM 2362 C C . GLU A 1 310 ? -23.405 -20.451 26.740 1.00 95.19 310 GLU A C 1
ATOM 2364 O O . GLU A 1 310 ? -22.508 -21.223 27.058 1.00 95.19 310 GLU A O 1
ATOM 2369 N N . ALA A 1 311 ? -23.324 -19.128 26.933 1.00 92.94 311 ALA A N 1
ATOM 2370 C CA . ALA A 1 311 ? -22.133 -18.480 27.481 1.00 92.94 311 ALA A CA 1
ATOM 2371 C C . ALA A 1 311 ? -21.714 -19.072 28.842 1.00 92.94 311 ALA A C 1
ATOM 2373 O O . ALA A 1 311 ? -20.558 -19.427 29.062 1.00 92.94 311 ALA A O 1
ATOM 2374 N N . GLU A 1 312 ? -22.666 -19.284 29.760 1.00 94.50 312 GLU A N 1
ATOM 2375 C CA . GLU A 1 312 ? -22.395 -19.927 31.055 1.00 94.50 312 GLU A CA 1
ATOM 2376 C C . GLU A 1 312 ? -21.871 -21.364 30.900 1.00 94.50 312 GLU A C 1
ATOM 2378 O O . GLU A 1 312 ? -21.056 -21.824 31.706 1.00 94.50 312 GLU A O 1
ATOM 2383 N N . LYS A 1 313 ? -22.329 -22.082 29.872 1.00 96.56 313 LYS A N 1
ATOM 2384 C CA . LYS A 1 313 ? -21.877 -23.439 29.569 1.00 96.56 313 LYS A CA 1
ATOM 2385 C C . LYS A 1 313 ? -20.463 -23.445 28.984 1.00 96.56 313 LYS A C 1
ATOM 2387 O O . LYS A 1 313 ? -19.679 -24.280 29.432 1.00 96.56 313 LYS A O 1
ATOM 2392 N N . THR A 1 314 ? -20.128 -22.536 28.068 1.00 93.31 314 THR A N 1
ATOM 2393 C CA . THR A 1 314 ? -18.768 -22.382 27.520 1.00 93.31 314 THR A CA 1
ATOM 2394 C C . THR A 1 314 ? -17.773 -22.078 28.634 1.00 93.31 314 THR A C 1
ATOM 2396 O O . THR A 1 314 ? -16.818 -22.824 28.833 1.00 93.31 314 THR A O 1
ATOM 2399 N N . VAL A 1 315 ? -18.058 -21.060 29.454 1.00 90.94 315 VAL A N 1
ATOM 2400 C CA . VAL A 1 315 ? -17.176 -20.628 30.551 1.00 90.94 315 VAL A CA 1
ATOM 2401 C C . VAL A 1 315 ? -16.942 -21.746 31.566 1.00 90.94 315 VAL A C 1
ATOM 2403 O O . VAL A 1 315 ? -15.817 -21.965 32.004 1.00 90.94 315 VAL A O 1
ATOM 2406 N N . LYS A 1 316 ? -17.989 -22.491 31.944 1.00 93.81 316 LYS A N 1
ATOM 2407 C CA . LYS A 1 316 ? -17.852 -23.636 32.865 1.00 93.81 316 LYS A CA 1
ATOM 2408 C C . LYS A 1 316 ? -17.210 -24.865 32.225 1.00 93.81 316 LYS A C 1
ATOM 2410 O O . LYS A 1 316 ? -16.754 -25.742 32.956 1.00 93.81 316 LYS A O 1
ATOM 2415 N N . GLY A 1 317 ? -17.270 -24.971 30.901 1.00 93.12 317 GLY A N 1
ATOM 2416 C CA . GLY A 1 317 ? -16.698 -26.066 30.125 1.00 93.12 317 GLY A CA 1
ATOM 2417 C C . GLY A 1 317 ? -15.222 -25.870 29.788 1.00 93.12 317 GLY A C 1
ATOM 2418 O O . GLY A 1 317 ? -14.563 -26.856 29.457 1.00 93.12 317 GLY A O 1
ATOM 2419 N N . PHE A 1 318 ? -14.707 -24.640 29.889 1.00 93.12 318 PHE A N 1
ATOM 2420 C CA . PHE A 1 318 ? -13.304 -24.332 29.642 1.00 93.12 318 PHE A CA 1
ATOM 2421 C C . PHE A 1 318 ? -12.384 -25.114 30.584 1.00 93.12 318 PHE A C 1
ATOM 2423 O O . PHE A 1 318 ? -12.609 -25.186 31.795 1.00 93.12 318 PHE A O 1
ATOM 2430 N N . ASN A 1 319 ? -11.339 -25.706 30.010 1.00 94.19 319 ASN A N 1
ATOM 2431 C CA . ASN A 1 319 ? -10.367 -26.518 30.724 1.00 94.19 319 ASN A CA 1
ATOM 2432 C C . ASN A 1 319 ? -8.990 -25.841 30.661 1.00 94.19 319 ASN A C 1
ATOM 2434 O O . ASN A 1 319 ? -8.273 -26.007 29.676 1.00 94.19 319 ASN A O 1
ATOM 2438 N N . GLU A 1 320 ? -8.642 -25.096 31.716 1.00 89.62 320 GLU A N 1
ATOM 2439 C CA . GLU A 1 320 ? -7.349 -24.400 31.858 1.00 89.62 320 GLU A CA 1
ATOM 2440 C C . GLU A 1 320 ? -6.173 -25.387 31.740 1.00 89.62 320 GLU A C 1
ATOM 2442 O O . GLU A 1 320 ? -5.238 -25.122 30.991 1.00 89.62 320 GLU A O 1
ATOM 2447 N N . ASP A 1 321 ? -6.288 -26.586 32.333 1.00 92.94 321 ASP A N 1
ATOM 2448 C CA . ASP A 1 321 ? -5.244 -27.619 32.264 1.00 92.94 321 ASP A CA 1
ATOM 2449 C C . ASP A 1 321 ? -4.976 -28.066 30.813 1.00 92.94 321 ASP A C 1
ATOM 2451 O O . ASP A 1 321 ? -3.830 -28.276 30.429 1.00 92.94 321 ASP A O 1
ATOM 2455 N N . LYS A 1 322 ? -6.016 -28.172 29.969 1.00 91.44 322 LYS A N 1
ATOM 2456 C CA . LYS A 1 322 ? -5.861 -28.540 28.545 1.00 91.44 322 LYS A CA 1
ATOM 2457 C C . LYS A 1 322 ? -5.096 -27.462 27.770 1.00 91.44 322 LYS A C 1
ATOM 2459 O O . LYS A 1 322 ? -4.315 -27.796 26.881 1.00 91.44 322 LYS A O 1
ATOM 2464 N N . TYR A 1 323 ? -5.344 -26.189 28.075 1.00 85.50 323 TYR A N 1
ATOM 2465 C CA . TYR A 1 323 ? -4.631 -25.076 27.452 1.00 85.50 323 TYR A CA 1
ATOM 2466 C C . TYR A 1 323 ? -3.161 -25.056 27.871 1.00 85.50 323 TYR A C 1
ATOM 2468 O O . TYR A 1 323 ? -2.288 -25.006 27.003 1.00 85.50 323 TYR A O 1
ATOM 2476 N N . ASP A 1 324 ? -2.889 -25.170 29.172 1.00 84.75 324 ASP A N 1
ATOM 2477 C CA . ASP A 1 324 ? -1.525 -25.193 29.701 1.00 84.75 324 ASP A CA 1
ATOM 2478 C C . ASP A 1 324 ? -0.735 -26.386 29.142 1.00 84.75 324 ASP A C 1
ATOM 2480 O O . ASP A 1 324 ? 0.384 -26.211 28.659 1.00 84.75 324 ASP A O 1
ATOM 2484 N N . GLU A 1 325 ? -1.343 -27.578 29.088 1.00 91.06 325 GLU A N 1
ATOM 2485 C CA . GLU A 1 325 ? -0.744 -28.765 28.466 1.00 91.06 325 GLU A CA 1
ATOM 2486 C C . GLU A 1 325 ? -0.407 -28.537 26.984 1.00 91.06 325 GLU A C 1
ATOM 2488 O O . GLU A 1 325 ? 0.679 -28.909 26.532 1.00 91.06 325 GLU A O 1
ATOM 2493 N N . ALA A 1 326 ? -1.310 -27.921 26.214 1.00 82.00 326 ALA A N 1
ATOM 2494 C CA . ALA A 1 326 ? -1.084 -27.656 24.795 1.00 82.00 326 ALA A CA 1
ATOM 2495 C C . ALA A 1 326 ? -0.000 -26.587 24.565 1.00 82.00 326 ALA A C 1
ATOM 2497 O O . ALA A 1 326 ? 0.813 -26.709 23.645 1.00 82.00 326 ALA A O 1
ATOM 2498 N N . PHE A 1 327 ? 0.045 -25.556 25.411 1.00 78.44 327 PHE A N 1
ATOM 2499 C CA . PHE A 1 327 ? 1.050 -24.498 25.346 1.00 78.44 327 PHE A CA 1
ATOM 2500 C C . PHE A 1 327 ? 2.443 -24.987 25.755 1.00 78.44 327 PHE A C 1
ATOM 2502 O O . PHE A 1 327 ? 3.429 -24.684 25.078 1.00 78.44 327 PHE A O 1
ATOM 2509 N N . ASP A 1 328 ? 2.541 -25.784 26.818 1.00 84.81 328 ASP A N 1
ATOM 2510 C CA . ASP A 1 328 ? 3.805 -26.396 27.223 1.00 84.81 328 ASP A CA 1
ATOM 2511 C C . ASP A 1 328 ? 4.288 -27.399 26.171 1.00 84.81 328 ASP A C 1
ATOM 2513 O O . ASP A 1 328 ? 5.463 -27.372 25.795 1.00 84.81 328 ASP A O 1
ATOM 2517 N N . ALA A 1 329 ? 3.382 -28.194 25.587 1.00 82.12 329 ALA A N 1
ATOM 2518 C CA . ALA A 1 329 ? 3.718 -29.057 24.460 1.00 82.12 329 ALA A CA 1
ATOM 2519 C C . ALA A 1 329 ? 4.272 -28.256 23.273 1.00 82.12 329 ALA A C 1
ATOM 2521 O O . ALA A 1 329 ? 5.230 -28.705 22.644 1.00 82.12 329 ALA A O 1
ATOM 2522 N N . LEU A 1 330 ? 3.720 -27.070 22.977 1.00 73.69 330 LEU A N 1
ATOM 2523 C CA . LEU A 1 330 ? 4.223 -26.183 21.923 1.00 73.69 330 LEU A CA 1
ATOM 2524 C C . LEU A 1 330 ? 5.638 -25.676 22.226 1.00 73.69 330 LEU A C 1
ATOM 2526 O O . LEU A 1 330 ? 6.495 -25.703 21.343 1.00 73.69 330 LEU A O 1
ATOM 2530 N N . LYS A 1 331 ? 5.915 -25.262 23.468 1.00 76.31 331 LYS A N 1
ATOM 2531 C CA . LYS A 1 331 ? 7.265 -24.849 23.894 1.00 76.31 331 LYS A CA 1
ATOM 2532 C C . LYS A 1 331 ? 8.282 -25.981 23.794 1.00 76.31 331 LYS A C 1
ATOM 2534 O O . LYS A 1 331 ? 9.455 -25.733 23.517 1.00 76.31 331 LYS A O 1
ATOM 2539 N N . GLU A 1 332 ? 7.847 -27.217 24.010 1.00 84.12 332 GLU A N 1
ATOM 2540 C CA . GLU A 1 332 ? 8.688 -28.403 23.858 1.00 84.12 332 GLU A CA 1
ATOM 2541 C C . GLU A 1 332 ? 8.966 -28.765 22.389 1.00 84.12 332 GLU A C 1
ATOM 2543 O O . GLU A 1 332 ? 9.876 -29.558 22.130 1.00 84.12 332 GLU A O 1
ATOM 2548 N N . VAL A 1 333 ? 8.280 -28.151 21.411 1.00 74.81 333 VAL A N 1
ATOM 2549 C CA . VAL A 1 333 ? 8.593 -28.276 19.973 1.00 74.81 333 VAL A CA 1
ATOM 2550 C C . VAL A 1 333 ? 9.863 -27.483 19.641 1.00 74.81 333 VAL A C 1
ATOM 2552 O O . VAL A 1 333 ? 9.862 -26.502 18.902 1.00 74.81 333 VAL A O 1
ATOM 2555 N N . THR A 1 334 ? 10.993 -27.923 20.188 1.00 65.00 334 THR A N 1
ATOM 2556 C CA . THR A 1 334 ? 12.329 -27.424 19.857 1.00 65.00 334 THR A CA 1
ATOM 2557 C C . THR A 1 334 ? 13.217 -28.602 19.433 1.00 65.00 334 THR A C 1
ATOM 2559 O O . THR A 1 334 ? 13.319 -29.608 20.131 1.00 65.00 334 THR A O 1
ATOM 2562 N N . GLY A 1 335 ? 13.848 -28.516 18.253 1.00 65.06 335 GLY A N 1
ATOM 2563 C CA . GLY A 1 335 ? 14.724 -29.568 17.697 1.00 65.06 335 GLY A CA 1
ATOM 2564 C C . GLY A 1 335 ? 14.156 -30.322 16.481 1.00 65.06 335 GLY A C 1
ATOM 2565 O O . GLY A 1 335 ? 13.221 -29.862 15.833 1.00 65.06 335 GLY A O 1
ATOM 2566 N N . GLU A 1 336 ? 14.751 -31.474 16.136 1.00 52.38 336 GLU A N 1
ATOM 2567 C CA . GLU A 1 336 ? 14.290 -32.354 15.042 1.00 52.38 336 GLU A CA 1
ATOM 2568 C C . GLU A 1 336 ? 13.022 -33.124 15.458 1.00 52.38 336 GLU A C 1
ATOM 2570 O O . GLU A 1 336 ? 13.062 -34.313 15.778 1.00 52.38 336 GLU A O 1
ATOM 2575 N N . VAL A 1 337 ? 11.880 -32.437 15.486 1.00 72.31 337 VAL A N 1
ATOM 2576 C CA . VAL A 1 337 ? 10.569 -33.058 15.715 1.00 72.31 337 VAL A CA 1
ATOM 2577 C C . VAL A 1 337 ? 9.968 -33.479 14.375 1.00 72.31 337 VAL A C 1
ATOM 2579 O O . VAL A 1 337 ? 10.095 -32.780 13.370 1.00 72.31 337 VAL A O 1
ATOM 2582 N N . THR A 1 338 ? 9.294 -34.628 14.327 1.00 67.50 338 THR A N 1
ATOM 2583 C CA . THR A 1 338 ? 8.579 -35.028 13.108 1.00 67.50 338 THR A CA 1
ATOM 2584 C C . THR A 1 338 ? 7.417 -34.073 12.844 1.00 67.50 338 THR A C 1
ATOM 2586 O O . THR A 1 338 ? 6.703 -33.710 13.780 1.00 67.50 338 THR A O 1
ATOM 2589 N N . LEU A 1 339 ? 7.167 -33.749 11.575 1.00 55.47 339 LEU A N 1
ATOM 2590 C CA . LEU A 1 339 ? 6.089 -32.850 11.148 1.00 55.47 339 LEU A CA 1
ATOM 2591 C C . LEU A 1 339 ? 4.709 -33.231 11.712 1.00 55.47 339 LEU A C 1
ATOM 2593 O O . LEU A 1 339 ? 3.935 -32.345 12.052 1.00 55.47 339 LEU A O 1
ATOM 2597 N N . ASP A 1 340 ? 4.403 -34.524 11.844 1.00 64.31 340 ASP A N 1
ATOM 2598 C CA . ASP A 1 340 ? 3.116 -34.985 12.387 1.00 64.31 340 ASP A CA 1
ATOM 2599 C C . ASP A 1 340 ? 2.932 -34.606 13.859 1.00 64.31 340 ASP A C 1
ATOM 2601 O O . ASP A 1 340 ? 1.840 -34.216 14.266 1.00 64.31 340 ASP A O 1
ATOM 2605 N N . ILE A 1 341 ? 4.009 -34.674 14.647 1.00 72.44 341 ILE A N 1
ATOM 2606 C CA . ILE A 1 341 ? 3.999 -34.231 16.043 1.00 72.44 341 ILE A CA 1
ATOM 2607 C C . ILE A 1 341 ? 3.843 -32.712 16.080 1.00 72.44 341 ILE A C 1
ATOM 2609 O O . ILE A 1 341 ? 2.951 -32.231 16.763 1.00 72.44 341 ILE A O 1
ATOM 2613 N N . ALA A 1 342 ? 4.627 -31.969 15.291 1.00 60.41 342 ALA A N 1
ATOM 2614 C CA . ALA A 1 342 ? 4.538 -30.508 15.250 1.00 60.41 342 ALA A CA 1
ATOM 2615 C C . ALA A 1 342 ? 3.136 -30.017 14.844 1.00 60.41 342 ALA A C 1
ATOM 2617 O O . ALA A 1 342 ? 2.578 -29.147 15.502 1.00 60.41 342 ALA A O 1
ATOM 2618 N N . LYS A 1 343 ? 2.528 -30.612 13.808 1.00 63.16 343 LYS A N 1
ATOM 2619 C CA . LYS A 1 343 ? 1.155 -30.302 13.380 1.00 63.16 343 LYS A CA 1
ATOM 2620 C C . LYS A 1 343 ? 0.125 -30.623 14.439 1.00 63.16 343 LYS A C 1
ATOM 2622 O O . LYS A 1 343 ? -0.783 -29.830 14.641 1.00 63.16 343 LYS A O 1
ATOM 2627 N N . LYS A 1 344 ? 0.236 -31.797 15.064 1.00 79.06 344 LYS A N 1
ATOM 2628 C CA . LYS A 1 344 ? -0.690 -32.189 16.118 1.00 79.06 344 LYS A CA 1
ATOM 2629 C C . LYS A 1 344 ? -0.585 -31.213 17.287 1.00 79.06 344 LYS A C 1
ATOM 2631 O O . LYS A 1 344 ? -1.607 -30.702 17.707 1.00 79.06 344 LYS A O 1
ATOM 2636 N N . THR A 1 345 ? 0.626 -30.894 17.738 1.00 73.31 345 THR A N 1
ATOM 2637 C CA . THR A 1 345 ? 0.845 -29.926 18.817 1.00 73.31 345 THR A CA 1
ATOM 2638 C C . THR A 1 345 ? 0.322 -28.535 18.458 1.00 73.31 345 THR A C 1
ATOM 2640 O O . THR A 1 345 ? -0.345 -27.916 19.276 1.00 73.31 345 THR A O 1
ATOM 2643 N N . LEU A 1 346 ? 0.563 -28.055 17.233 1.00 65.19 346 LEU A N 1
ATOM 2644 C CA . LEU A 1 346 ? 0.021 -26.777 16.757 1.00 65.19 346 LEU A CA 1
ATOM 2645 C C . LEU A 1 346 ? -1.509 -26.790 16.670 1.00 65.19 346 LEU A C 1
ATOM 2647 O O . LEU A 1 346 ? -2.134 -25.804 17.037 1.00 65.19 346 LEU A O 1
ATOM 2651 N N . GLY A 1 347 ? -2.105 -27.887 16.197 1.00 70.12 347 GLY A N 1
ATOM 2652 C CA . GLY A 1 347 ? -3.556 -28.060 16.137 1.00 70.12 347 GLY A CA 1
ATOM 2653 C C . GLY A 1 347 ? -4.185 -28.107 17.527 1.00 70.12 347 GLY A C 1
ATOM 2654 O O . GLY A 1 347 ? -5.111 -27.354 17.793 1.00 70.12 347 GLY A O 1
ATOM 2655 N N . ASP A 1 348 ? -3.627 -28.914 18.432 1.00 82.19 348 ASP A N 1
ATOM 2656 C CA . ASP A 1 348 ? -4.072 -29.021 19.824 1.00 82.19 348 ASP A CA 1
ATOM 2657 C C . ASP A 1 348 ? -3.953 -27.659 20.540 1.00 82.19 348 ASP A C 1
ATOM 2659 O O . ASP A 1 348 ? -4.856 -27.268 21.282 1.00 82.19 348 ASP A O 1
ATOM 2663 N N . TYR A 1 349 ? -2.873 -26.908 20.281 1.00 74.06 349 TYR A N 1
ATOM 2664 C CA . TYR A 1 349 ? -2.696 -25.546 20.787 1.00 74.06 349 TYR A CA 1
ATOM 2665 C C . TYR A 1 349 ? -3.713 -24.570 20.194 1.00 74.06 349 TYR A C 1
ATOM 2667 O O . TYR A 1 349 ? -4.355 -23.857 20.954 1.00 74.06 349 TYR A O 1
ATOM 2675 N N . ALA A 1 350 ? -3.910 -24.558 18.873 1.00 67.38 350 ALA A N 1
ATOM 2676 C CA . ALA A 1 350 ? -4.884 -23.686 18.215 1.00 67.38 350 ALA A CA 1
ATOM 2677 C C . ALA A 1 350 ? -6.324 -23.962 18.687 1.00 67.38 350 ALA A C 1
ATOM 2679 O O . ALA A 1 350 ? -7.090 -23.025 18.921 1.00 67.38 350 ALA A O 1
ATOM 2680 N N . ASP A 1 351 ? -6.682 -25.232 18.887 1.00 80.94 351 ASP A N 1
ATOM 2681 C CA . ASP A 1 351 ? -7.981 -25.632 19.432 1.00 80.94 351 ASP A CA 1
ATOM 2682 C C . ASP A 1 351 ? -8.138 -25.145 20.878 1.00 80.94 351 ASP A C 1
ATOM 2684 O O . ASP A 1 351 ? -9.141 -24.522 21.218 1.00 80.94 351 ASP A O 1
ATOM 2688 N N . ALA A 1 352 ? -7.140 -25.375 21.739 1.00 79.56 352 ALA A N 1
ATOM 2689 C CA . ALA A 1 352 ? -7.191 -24.919 23.129 1.00 79.56 352 ALA A CA 1
ATOM 2690 C C . ALA A 1 352 ? -7.200 -23.385 23.246 1.00 79.56 352 ALA A C 1
ATOM 2692 O O . ALA A 1 352 ? -7.829 -22.821 24.140 1.00 79.56 352 ALA A O 1
ATOM 2693 N N . GLN A 1 353 ? -6.515 -22.709 22.330 1.00 74.19 353 GLN A N 1
ATOM 2694 C CA . GLN A 1 353 ? -6.501 -21.261 22.209 1.00 74.19 353 GLN A CA 1
ATOM 2695 C C . GLN A 1 353 ? -7.880 -20.728 21.798 1.00 74.19 353 GLN A C 1
ATOM 2697 O O . GLN A 1 353 ? -8.360 -19.763 22.387 1.00 74.19 353 GLN A O 1
ATOM 2702 N N . THR A 1 354 ? -8.542 -21.387 20.844 1.00 78.94 354 THR A N 1
ATOM 2703 C CA . THR A 1 354 ? -9.926 -21.078 20.451 1.00 78.94 354 THR A CA 1
ATOM 2704 C C . THR A 1 354 ? -10.884 -21.278 21.627 1.00 78.94 354 THR A C 1
ATOM 2706 O O . THR A 1 354 ? -11.661 -20.378 21.932 1.00 78.94 354 THR A O 1
ATOM 2709 N N . ASP A 1 355 ? -10.761 -22.395 22.356 1.00 83.38 355 ASP A N 1
ATOM 2710 C CA . ASP A 1 355 ? -11.558 -22.672 23.560 1.00 83.38 355 ASP A CA 1
ATOM 2711 C C . ASP A 1 355 ? -11.383 -21.563 24.625 1.00 83.38 355 ASP A C 1
ATOM 2713 O O . ASP A 1 355 ? -12.356 -21.135 25.251 1.00 83.38 355 ASP A O 1
ATOM 2717 N N . LEU A 1 356 ? -10.148 -21.086 24.839 1.00 83.38 356 LEU A N 1
ATOM 2718 C CA . LEU A 1 356 ? -9.847 -19.984 25.762 1.00 83.38 356 LEU A CA 1
ATOM 2719 C C . LEU A 1 356 ? -10.483 -18.668 25.298 1.00 83.38 356 LEU A C 1
ATOM 2721 O O . LEU A 1 356 ? -11.029 -17.932 26.123 1.00 83.38 356 LEU A O 1
ATOM 2725 N N . TYR A 1 357 ? -10.427 -18.373 23.997 1.00 77.56 357 TYR A N 1
ATOM 2726 C CA . TYR A 1 357 ? -11.034 -17.173 23.426 1.00 77.56 357 TYR A CA 1
ATOM 2727 C C . TYR A 1 357 ? -12.549 -17.152 23.584 1.00 77.56 357 TYR A C 1
ATOM 2729 O O . TYR A 1 357 ? -13.089 -16.162 24.084 1.00 77.56 357 TYR A O 1
ATOM 2737 N N . ASP A 1 358 ? -13.219 -18.244 23.222 1.00 84.50 358 ASP A N 1
ATOM 2738 C CA . ASP A 1 358 ? -14.670 -18.366 23.350 1.00 84.50 358 ASP A CA 1
ATOM 2739 C C . ASP A 1 358 ? -15.091 -18.221 24.819 1.00 84.50 358 ASP A C 1
ATOM 2741 O O . ASP A 1 358 ? -16.005 -17.462 25.144 1.00 84.50 358 ASP A O 1
ATOM 2745 N N . ALA A 1 359 ? -14.366 -18.867 25.738 1.00 83.88 359 ALA A N 1
ATOM 2746 C CA . ALA A 1 359 ? -14.631 -18.758 27.167 1.00 83.88 359 ALA A CA 1
ATOM 2747 C C . ALA A 1 359 ? -14.412 -17.337 27.713 1.00 83.88 359 ALA A C 1
ATOM 2749 O O . ALA A 1 359 ? -15.216 -16.860 28.515 1.00 83.88 359 ALA A O 1
ATOM 2750 N N . ALA A 1 360 ? -13.351 -16.642 27.296 1.00 81.69 360 ALA A N 1
ATOM 2751 C CA . ALA A 1 360 ? -13.093 -15.267 27.721 1.00 81.69 360 ALA A CA 1
ATOM 2752 C C . ALA A 1 360 ? -14.179 -14.306 27.213 1.00 81.69 360 ALA A C 1
ATOM 2754 O O . ALA A 1 360 ? -14.709 -13.502 27.985 1.00 81.69 360 ALA A O 1
ATOM 2755 N N . TYR A 1 361 ? -14.551 -14.436 25.939 1.00 87.00 361 TYR A N 1
ATOM 2756 C CA . TYR A 1 361 ? -15.603 -13.641 25.313 1.00 87.00 361 TYR A CA 1
ATOM 2757 C C . TYR A 1 361 ? -16.973 -13.865 25.971 1.00 87.00 361 TYR A C 1
ATOM 2759 O O . TYR A 1 361 ? -17.700 -12.904 26.247 1.00 87.00 361 TYR A O 1
ATOM 2767 N N . ASP A 1 362 ? -17.320 -15.118 26.270 1.00 90.31 362 ASP A N 1
ATOM 2768 C CA . ASP A 1 362 ? -18.581 -15.475 26.921 1.00 90.31 362 ASP A CA 1
ATOM 2769 C C . ASP A 1 362 ? -18.627 -15.018 28.384 1.00 90.31 362 ASP A C 1
ATOM 2771 O O . ASP A 1 362 ? -19.658 -14.537 28.861 1.00 90.31 362 ASP A O 1
ATOM 2775 N N . ALA A 1 363 ? -17.510 -15.100 29.106 1.00 87.88 363 ALA A N 1
ATOM 2776 C CA . ALA A 1 363 ? -17.429 -14.599 30.473 1.00 87.88 363 ALA A CA 1
ATOM 2777 C C . ALA A 1 363 ? -17.579 -13.075 30.549 1.00 87.88 363 ALA A C 1
ATOM 2779 O O . ALA A 1 363 ? -18.253 -12.572 31.448 1.00 87.88 363 ALA A O 1
ATOM 2780 N N . GLU A 1 364 ? -17.010 -12.342 29.595 1.00 87.81 364 GLU A N 1
ATOM 2781 C CA . GLU A 1 364 ? -17.240 -10.904 29.449 1.00 87.81 364 GLU A CA 1
ATOM 2782 C C . GLU A 1 364 ? -18.724 -10.606 29.196 1.00 87.81 364 GLU A C 1
ATOM 2784 O O . GLU A 1 364 ? -19.302 -9.753 29.869 1.00 87.81 364 GLU A O 1
ATOM 2789 N N . THR A 1 365 ? -19.381 -11.348 28.297 1.00 91.75 365 THR A N 1
ATOM 2790 C CA . THR A 1 365 ? -20.825 -11.201 28.039 1.00 91.75 365 THR A CA 1
ATOM 2791 C C . THR A 1 365 ? -21.651 -11.424 29.310 1.00 91.75 365 THR A C 1
ATOM 2793 O O . THR A 1 365 ? -22.590 -10.672 29.585 1.00 91.75 365 THR A O 1
ATOM 2796 N N . LEU A 1 366 ? -21.293 -12.420 30.127 1.00 92.31 366 LEU A N 1
ATOM 2797 C CA . LEU A 1 366 ? -21.944 -12.669 31.417 1.00 92.31 366 LEU A CA 1
ATOM 2798 C C . LEU A 1 366 ? -21.708 -11.534 32.418 1.00 92.31 366 LEU A C 1
ATOM 2800 O O . LEU A 1 366 ? -22.657 -11.133 33.094 1.00 92.31 366 LEU A O 1
ATOM 2804 N N . ALA A 1 367 ? -20.486 -11.002 32.494 1.00 90.50 367 ALA A N 1
ATOM 2805 C CA . ALA A 1 367 ? -20.149 -9.886 33.375 1.00 90.50 367 ALA A CA 1
ATOM 2806 C C . ALA A 1 367 ? -20.929 -8.618 32.994 1.00 90.50 367 ALA A C 1
ATOM 2808 O O . ALA A 1 367 ? -21.543 -7.992 33.859 1.00 90.50 367 ALA A O 1
ATOM 2809 N N . ILE A 1 368 ? -20.992 -8.295 31.696 1.00 94.69 368 ILE A N 1
ATOM 2810 C CA . ILE A 1 368 ? -21.800 -7.189 31.165 1.00 94.69 368 ILE A CA 1
ATOM 2811 C C . ILE A 1 368 ? -23.268 -7.392 31.531 1.00 94.69 368 ILE A C 1
ATOM 2813 O O . ILE A 1 368 ? -23.908 -6.483 32.056 1.00 94.69 368 ILE A O 1
ATOM 2817 N N . ARG A 1 369 ? -23.811 -8.591 31.295 1.00 96.38 369 ARG A N 1
ATOM 2818 C CA . ARG A 1 369 ? -25.208 -8.909 31.603 1.00 96.38 369 ARG A CA 1
ATOM 2819 C C . ARG A 1 369 ? -25.530 -8.737 33.087 1.00 96.38 369 ARG A C 1
ATOM 2821 O O . ARG A 1 369 ? -26.560 -8.148 33.409 1.00 96.38 369 ARG A O 1
ATOM 2828 N N . GLU A 1 370 ? -24.688 -9.267 33.976 1.00 94.75 370 GLU A N 1
ATOM 2829 C CA . GLU A 1 370 ? -24.866 -9.128 35.427 1.00 94.75 370 GLU A CA 1
ATOM 2830 C C . GLU A 1 370 ? -24.834 -7.653 35.820 1.00 94.75 370 GLU A C 1
ATOM 2832 O O . GLU A 1 370 ? -25.745 -7.188 36.502 1.00 94.75 370 GLU A O 1
ATOM 2837 N N . LYS A 1 371 ? -23.859 -6.897 35.304 1.00 93.62 371 LYS A N 1
ATOM 2838 C CA . LYS A 1 371 ? -23.703 -5.483 35.630 1.00 93.62 371 LYS A CA 1
ATOM 2839 C C . LYS A 1 371 ? -24.871 -4.634 35.132 1.00 93.62 371 LYS A C 1
ATOM 2841 O O . LYS A 1 371 ? -25.413 -3.844 35.896 1.00 93.62 371 LYS A O 1
ATOM 2846 N N . LEU A 1 372 ? -25.326 -4.837 33.895 1.00 96.31 372 LEU A N 1
ATOM 2847 C CA . LEU A 1 372 ? -26.487 -4.140 33.328 1.00 96.31 372 LEU A CA 1
ATOM 2848 C C . LEU A 1 372 ? -27.793 -4.413 34.089 1.00 96.31 372 LEU A C 1
ATOM 2850 O O . LEU A 1 372 ? -28.686 -3.566 34.087 1.00 96.31 372 LEU A O 1
ATOM 2854 N N . ALA A 1 373 ? -27.922 -5.574 34.738 1.00 97.12 373 ALA A N 1
ATOM 2855 C CA . ALA A 1 373 ? -29.084 -5.901 35.562 1.00 97.12 373 ALA A CA 1
ATOM 2856 C C . ALA A 1 373 ? -29.107 -5.142 36.904 1.00 97.12 373 ALA A C 1
ATOM 2858 O O . ALA A 1 373 ? -30.151 -5.095 37.553 1.00 97.12 373 ALA A O 1
ATOM 2859 N N . GLU A 1 374 ? -27.980 -4.559 37.331 1.00 95.19 374 GLU A N 1
ATOM 2860 C CA . GLU A 1 374 ? -27.890 -3.750 38.555 1.00 95.19 374 GLU A CA 1
ATOM 2861 C C . GLU A 1 374 ? -28.387 -2.310 38.355 1.00 95.19 374 GLU A C 1
ATOM 2863 O O . GLU A 1 374 ? -28.756 -1.654 39.329 1.00 95.19 374 GLU A O 1
ATOM 2868 N N . TYR A 1 375 ? -28.408 -1.821 37.112 1.00 94.19 375 TYR A N 1
ATOM 2869 C CA . TYR A 1 375 ? -28.801 -0.455 36.780 1.00 94.19 375 TYR A CA 1
ATOM 2870 C C . TYR A 1 375 ? -30.296 -0.359 36.493 1.00 94.19 375 TYR A C 1
ATOM 2872 O O . TYR A 1 375 ? -30.776 -0.920 35.507 1.00 94.19 375 TYR A O 1
ATOM 2880 N N . GLU A 1 376 ? -31.027 0.390 37.318 1.00 95.25 376 GLU A N 1
ATOM 2881 C CA . GLU A 1 376 ? -32.419 0.750 37.037 1.00 95.25 376 GLU A CA 1
ATOM 2882 C C . GLU A 1 376 ? -32.486 1.726 35.852 1.00 95.25 376 GLU A C 1
ATOM 2884 O O . GLU A 1 376 ? -31.735 2.698 35.789 1.00 95.25 376 GLU A O 1
ATOM 2889 N N . TYR A 1 377 ? -33.397 1.476 34.909 1.00 95.56 377 TYR A N 1
ATOM 2890 C CA . TYR A 1 377 ? -33.628 2.359 33.769 1.00 95.56 377 TYR A CA 1
ATOM 2891 C C . TYR A 1 377 ? -35.090 2.327 33.321 1.00 95.56 377 TYR A C 1
ATOM 2893 O O . TYR A 1 377 ? -35.629 1.300 32.894 1.00 95.56 377 TYR A O 1
ATOM 2901 N N . GLY A 1 378 ? -35.759 3.477 33.414 1.00 92.00 378 GLY A N 1
ATOM 2902 C CA . GLY A 1 378 ? -37.190 3.582 33.136 1.00 92.00 378 GLY A CA 1
ATOM 2903 C C . GLY A 1 378 ? -38.020 2.657 34.036 1.00 92.00 378 GLY A C 1
ATOM 2904 O O . GLY A 1 378 ? -38.033 2.817 35.250 1.00 92.00 378 GLY A O 1
ATOM 2905 N N . ASN A 1 379 ? -38.734 1.698 33.434 1.00 93.44 379 ASN A N 1
ATOM 2906 C CA . ASN A 1 379 ? -39.571 0.720 34.152 1.00 93.44 379 ASN A CA 1
ATOM 2907 C C . ASN A 1 379 ? -38.890 -0.650 34.357 1.00 93.44 379 ASN A C 1
ATOM 2909 O O . ASN A 1 379 ? -39.561 -1.604 34.753 1.00 93.44 379 ASN A O 1
ATOM 2913 N N . GLY A 1 380 ? -37.605 -0.773 34.031 1.00 96.06 380 GLY A N 1
ATOM 2914 C CA . GLY A 1 380 ? -36.847 -2.018 34.121 1.00 96.06 380 GLY A CA 1
ATOM 2915 C C . GLY A 1 380 ? -35.384 -1.738 34.430 1.00 96.06 380 GLY A C 1
ATOM 2916 O O . GLY A 1 380 ? -35.067 -0.838 35.207 1.00 96.06 380 GLY A O 1
ATOM 2917 N N . THR A 1 381 ? -34.502 -2.512 33.817 1.00 97.56 381 THR A N 1
ATOM 2918 C CA . THR A 1 381 ? -33.050 -2.384 33.954 1.00 97.56 381 THR A CA 1
ATOM 2919 C C . THR A 1 381 ? -32.395 -1.969 32.639 1.00 97.56 381 THR A C 1
ATOM 2921 O O . THR A 1 381 ? -33.004 -2.072 31.568 1.00 97.56 381 THR A O 1
ATOM 2924 N N . LEU A 1 382 ? -31.127 -1.551 32.680 1.00 97.00 382 LEU A N 1
ATOM 2925 C CA . LEU A 1 382 ? -30.356 -1.376 31.447 1.00 97.00 382 LEU A CA 1
ATOM 2926 C C . LEU A 1 382 ? -30.206 -2.696 30.679 1.00 97.00 382 LEU A C 1
ATOM 2928 O O . LEU A 1 382 ? -30.177 -2.675 29.450 1.00 97.00 382 LEU A O 1
ATOM 2932 N N . LEU A 1 383 ? -30.205 -3.851 31.357 1.00 97.62 383 LEU A N 1
ATOM 2933 C CA . LEU A 1 383 ? -30.236 -5.149 30.677 1.00 97.62 383 LEU A CA 1
ATOM 2934 C C . LEU A 1 383 ? -31.502 -5.305 29.826 1.00 97.62 383 LEU A C 1
ATOM 2936 O O . LEU A 1 383 ? -31.410 -5.743 28.680 1.00 97.62 383 LEU A O 1
ATOM 2940 N N . ASP A 1 384 ? -32.668 -4.922 30.354 1.00 97.75 384 ASP A N 1
ATOM 2941 C CA . ASP A 1 384 ? -33.926 -4.967 29.598 1.00 97.75 384 ASP A CA 1
ATOM 2942 C C . ASP A 1 384 ? -33.883 -4.030 28.386 1.00 97.75 384 ASP A C 1
ATOM 2944 O O . ASP A 1 384 ? -34.421 -4.364 27.332 1.00 97.75 384 ASP A O 1
ATOM 2948 N N . PHE A 1 385 ? -33.222 -2.874 28.517 1.00 97.50 385 PHE A N 1
ATOM 2949 C CA . PHE A 1 385 ? -33.032 -1.929 27.419 1.00 97.50 385 PHE A CA 1
ATOM 2950 C C . PHE A 1 385 ? -32.131 -2.503 26.317 1.00 97.50 385 PHE A C 1
ATOM 2952 O O . PHE A 1 385 ? -32.576 -2.594 25.175 1.00 97.50 385 PHE A O 1
ATOM 2959 N N . PHE A 1 386 ? -30.914 -2.947 26.650 1.00 97.38 386 PHE A N 1
ATOM 2960 C CA . PHE A 1 386 ? -29.952 -3.485 25.675 1.00 97.38 386 PHE A CA 1
ATOM 2961 C C . PHE A 1 386 ? -30.358 -4.852 25.094 1.00 97.38 386 PHE A C 1
ATOM 2963 O O . PHE A 1 386 ? -29.910 -5.212 24.010 1.00 97.38 386 PHE A O 1
ATOM 2970 N N . SER A 1 387 ? -31.259 -5.590 25.752 1.00 97.19 387 SER A N 1
ATOM 2971 C CA . SER A 1 387 ? -31.813 -6.855 25.232 1.00 97.19 387 SER A CA 1
ATOM 2972 C C . SER A 1 387 ? -32.969 -6.663 24.241 1.00 97.19 387 SER A C 1
ATOM 2974 O O . SER A 1 387 ? -33.517 -7.644 23.732 1.00 97.19 387 SER A O 1
ATOM 2976 N N . LYS A 1 388 ? -33.392 -5.422 23.962 1.00 97.12 388 LYS A N 1
ATOM 2977 C CA . LYS A 1 388 ? -34.425 -5.165 22.949 1.00 97.12 388 LYS A CA 1
ATOM 2978 C C . LYS A 1 388 ? -33.929 -5.578 21.561 1.00 97.12 388 LYS A C 1
ATOM 2980 O O . LYS A 1 388 ? -32.757 -5.355 21.249 1.00 97.12 388 LYS A O 1
ATOM 2985 N N . PRO A 1 389 ? -34.796 -6.127 20.694 1.00 96.38 389 PRO A N 1
ATOM 2986 C CA . PRO A 1 389 ? -34.415 -6.416 19.314 1.00 96.38 389 PRO A CA 1
ATOM 2987 C C . PRO A 1 389 ? -34.177 -5.105 18.549 1.00 96.38 389 PRO A C 1
ATOM 2989 O O . PRO A 1 389 ? -34.948 -4.156 18.725 1.00 96.38 389 PRO A O 1
ATOM 2992 N N . ALA A 1 390 ? -33.201 -5.045 17.629 1.00 95.62 390 ALA A N 1
ATOM 2993 C CA . ALA A 1 390 ? -32.922 -3.799 16.899 1.00 95.62 390 ALA A CA 1
ATOM 2994 C C . ALA A 1 390 ? -34.127 -3.301 16.092 1.00 95.62 390 ALA A C 1
ATOM 2996 O O . ALA A 1 390 ? -34.271 -2.103 15.871 1.00 95.62 390 ALA A O 1
ATOM 2997 N N . SER A 1 391 ? -35.044 -4.191 15.694 1.00 96.62 391 SER A N 1
ATOM 2998 C CA . SER A 1 391 ? -36.302 -3.801 15.041 1.00 96.62 391 SER A CA 1
ATOM 2999 C C . SER A 1 391 ? -37.174 -2.863 15.889 1.00 96.62 391 SER A C 1
ATOM 3001 O O . SER A 1 391 ? -37.827 -1.987 15.328 1.00 96.62 391 SER A O 1
ATOM 3003 N N . GLU A 1 392 ? -37.170 -3.002 17.219 1.00 96.81 392 GLU A N 1
ATOM 3004 C CA . GLU A 1 392 ? -37.897 -2.100 18.118 1.00 96.81 392 GLU A CA 1
ATOM 3005 C C . GLU A 1 392 ? -37.205 -0.737 18.183 1.00 96.81 392 GLU A C 1
ATOM 3007 O O . GLU A 1 392 ? -37.862 0.289 18.024 1.00 96.81 392 GLU A O 1
ATOM 3012 N N . ILE A 1 393 ? -35.878 -0.732 18.325 1.00 97.00 393 ILE A N 1
ATOM 3013 C CA . ILE A 1 393 ? -35.063 0.490 18.359 1.00 97.00 393 ILE A CA 1
ATOM 3014 C C . ILE A 1 393 ? -35.157 1.248 17.033 1.00 97.00 393 ILE A C 1
ATOM 3016 O O . ILE A 1 393 ? -35.307 2.462 17.008 1.00 97.00 393 ILE A O 1
ATOM 3020 N N . LYS A 1 394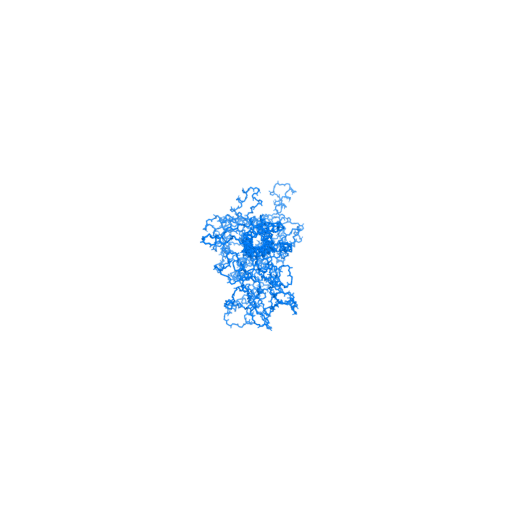 ? -35.157 0.534 15.906 1.00 95.81 394 LYS A N 1
ATOM 3021 C CA . LYS A 1 394 ? -35.296 1.112 14.566 1.00 95.81 394 LYS A CA 1
ATOM 3022 C C . LYS A 1 394 ? -36.639 1.814 14.359 1.00 95.81 394 LYS A C 1
ATOM 3024 O O . LYS A 1 394 ? -36.702 2.765 13.582 1.00 95.81 394 LYS A O 1
ATOM 3029 N N . ASN A 1 395 ? -37.703 1.359 15.027 1.00 97.00 395 ASN A N 1
ATOM 3030 C CA . ASN A 1 395 ? -39.015 2.005 14.943 1.00 97.00 395 ASN A CA 1
ATOM 3031 C C . ASN A 1 395 ? -39.036 3.373 15.640 1.00 97.00 395 ASN A C 1
ATOM 3033 O O . ASN A 1 395 ? -39.847 4.219 15.267 1.00 97.00 395 ASN A O 1
ATOM 3037 N N . ASP A 1 396 ? -38.150 3.598 16.613 1.00 96.88 396 ASP A N 1
ATOM 3038 C CA . ASP A 1 396 ? -37.968 4.890 17.268 1.00 96.88 396 ASP A CA 1
ATOM 3039 C C . ASP A 1 396 ? -36.502 5.104 17.663 1.00 96.88 396 ASP A C 1
ATOM 3041 O O . ASP A 1 396 ? -36.112 4.930 18.814 1.00 96.88 396 ASP A O 1
ATOM 3045 N N . ILE A 1 397 ? -35.672 5.503 16.697 1.00 97.19 397 ILE A N 1
ATOM 3046 C CA . ILE A 1 397 ? -34.221 5.649 16.897 1.00 97.19 397 ILE A CA 1
ATOM 3047 C C . ILE A 1 397 ? -33.855 6.685 17.976 1.00 97.19 397 ILE A C 1
ATOM 3049 O O . ILE A 1 397 ? -32.761 6.653 18.538 1.00 97.19 397 ILE A O 1
ATOM 3053 N N . LYS A 1 398 ? -34.793 7.578 18.318 1.00 97.69 398 LYS A N 1
ATOM 3054 C CA . LYS A 1 398 ? -34.627 8.628 19.330 1.00 97.69 398 LYS A CA 1
ATOM 3055 C C . LYS A 1 398 ? -34.399 8.064 20.728 1.00 97.69 398 LYS A C 1
ATOM 3057 O O . LYS A 1 398 ? -33.830 8.755 21.570 1.00 97.69 398 LYS A O 1
ATOM 3062 N N . VAL A 1 399 ? -34.775 6.805 20.971 1.00 97.00 399 VAL A N 1
ATOM 3063 C CA . VAL A 1 399 ? -34.460 6.109 22.229 1.00 97.00 399 VAL A CA 1
ATOM 3064 C C . VAL A 1 399 ? -32.952 5.969 22.467 1.00 97.00 399 VAL A C 1
ATOM 3066 O O . VAL A 1 399 ? -32.547 5.761 23.605 1.00 97.00 399 VAL A O 1
ATOM 3069 N N . LEU A 1 400 ? -32.121 6.113 21.426 1.00 98.06 400 LEU A N 1
ATOM 3070 C CA . LEU A 1 400 ? -30.659 6.103 21.533 1.00 98.06 400 LEU A CA 1
ATOM 3071 C C . LEU A 1 400 ? -30.058 7.489 21.806 1.00 98.06 400 LEU A C 1
ATOM 3073 O O . LEU A 1 400 ? -28.891 7.574 22.179 1.00 98.06 400 LEU A O 1
ATOM 3077 N N . TYR A 1 401 ? -30.814 8.582 21.654 1.00 98.25 401 TYR A N 1
ATOM 3078 C CA . TYR A 1 401 ? -30.277 9.935 21.855 1.00 98.25 401 TYR A CA 1
ATOM 3079 C C . TYR A 1 401 ? -29.759 10.172 23.283 1.00 98.25 401 TYR A C 1
ATOM 3081 O O . TYR A 1 401 ? -28.682 10.753 23.407 1.00 98.25 401 TYR A O 1
ATOM 3089 N N . PRO A 1 402 ? -30.423 9.690 24.356 1.00 98.19 402 PRO A N 1
ATOM 3090 C CA . PRO A 1 402 ? -29.883 9.812 25.711 1.00 98.19 402 PRO A CA 1
ATOM 3091 C C . PRO A 1 402 ? -28.571 9.046 25.910 1.00 98.19 402 PRO A C 1
ATOM 3093 O O . PRO A 1 402 ? -27.694 9.528 26.621 1.00 98.19 402 PRO A O 1
ATOM 3096 N N . LEU A 1 403 ? -28.393 7.902 25.237 1.00 97.75 403 LEU A N 1
ATOM 3097 C CA . LEU A 1 403 ? -27.134 7.153 25.267 1.00 97.75 403 LEU A CA 1
ATOM 3098 C C . LEU A 1 403 ? -26.021 7.979 24.620 1.00 97.75 403 LEU A C 1
ATOM 3100 O O . LEU A 1 403 ? -24.993 8.204 25.243 1.00 97.75 403 LEU A O 1
ATOM 3104 N N . ILE A 1 404 ? -26.251 8.505 23.416 1.00 97.94 404 ILE A N 1
ATOM 3105 C CA . ILE A 1 404 ? -25.249 9.289 22.674 1.00 97.94 404 ILE A CA 1
ATOM 3106 C C . ILE A 1 404 ? -24.883 10.566 23.420 1.00 97.94 404 ILE A C 1
ATOM 3108 O O . ILE A 1 404 ? -23.710 10.906 23.501 1.00 97.94 404 ILE A O 1
ATOM 3112 N N . ALA A 1 405 ? -25.871 11.255 23.993 1.00 97.62 405 ALA A N 1
ATOM 3113 C CA . ALA A 1 405 ? -25.632 12.446 24.799 1.00 97.62 405 ALA A CA 1
ATOM 3114 C C . ALA A 1 405 ? -24.834 12.155 26.080 1.00 97.62 405 ALA A C 1
ATOM 3116 O O . ALA A 1 405 ? -24.282 13.076 26.674 1.00 97.62 405 ALA A O 1
ATOM 3117 N N . SER A 1 406 ? -24.784 10.892 26.508 1.00 97.38 406 SER A N 1
ATOM 3118 C CA . SER A 1 406 ? -23.980 10.456 27.648 1.00 97.38 406 SER A CA 1
ATOM 3119 C C . SER A 1 406 ? -22.544 10.114 27.259 1.00 97.38 406 SER A C 1
ATOM 3121 O O . SER A 1 406 ? -21.709 9.997 28.151 1.00 97.38 406 SER A O 1
ATOM 3123 N N . LEU A 1 407 ? -22.235 9.964 25.971 1.00 97.31 407 LEU A N 1
ATOM 3124 C CA . LEU A 1 407 ? -20.878 9.730 25.481 1.00 97.31 407 LEU A CA 1
ATOM 3125 C C . LEU A 1 407 ? -20.121 11.055 25.343 1.00 97.31 407 LEU A C 1
ATOM 3127 O O . LEU A 1 407 ? -20.706 12.067 24.955 1.00 97.31 407 LEU A O 1
ATOM 3131 N N . SER A 1 408 ? -18.818 11.037 25.629 1.00 96.38 408 SER A N 1
ATOM 3132 C CA . SER A 1 408 ? -17.933 12.169 25.330 1.00 96.38 408 SER A CA 1
ATOM 3133 C C . SER A 1 408 ? -17.766 12.357 23.815 1.00 96.38 408 SER A C 1
ATOM 3135 O O . SER A 1 408 ? -18.075 11.456 23.027 1.00 96.38 408 SER A O 1
ATOM 3137 N N . ASP A 1 409 ? -17.272 13.515 23.372 1.00 96.25 409 ASP A N 1
ATOM 3138 C CA . ASP A 1 409 ? -17.107 13.772 21.937 1.00 96.25 409 ASP A CA 1
ATOM 3139 C C . ASP A 1 409 ? -16.056 12.834 21.321 1.00 96.25 409 ASP A C 1
ATOM 3141 O O . ASP A 1 409 ? -16.223 12.369 20.191 1.00 96.25 409 ASP A O 1
ATOM 3145 N N . GLY A 1 410 ? -15.018 12.472 22.076 1.00 95.75 410 GLY A N 1
ATOM 3146 C CA . GLY A 1 410 ? -14.036 11.470 21.675 1.00 95.75 410 GLY A CA 1
ATOM 3147 C C . GLY A 1 410 ? -14.592 10.047 21.632 1.00 95.75 410 GLY A C 1
ATOM 3148 O O . GLY A 1 410 ? -14.306 9.317 20.683 1.00 95.75 410 GLY A O 1
ATOM 3149 N N . GLN A 1 411 ? -15.458 9.656 22.573 1.00 95.88 411 GLN A N 1
ATOM 3150 C CA . GLN A 1 411 ? -16.166 8.369 22.496 1.00 95.88 411 GLN A CA 1
ATOM 3151 C C . GLN A 1 411 ? -17.088 8.301 21.273 1.00 95.88 411 GLN A C 1
ATOM 3153 O O . GLN A 1 411 ? -17.128 7.282 20.584 1.00 95.88 411 GLN A O 1
ATOM 3158 N N . ARG A 1 412 ? -17.802 9.393 20.969 1.00 96.44 412 ARG A N 1
ATOM 3159 C CA . ARG A 1 412 ? -18.673 9.499 19.787 1.00 96.44 412 ARG A CA 1
ATOM 3160 C C . ARG A 1 412 ? -17.883 9.417 18.486 1.00 96.44 412 ARG A C 1
ATOM 3162 O O . ARG A 1 412 ? -18.297 8.708 17.569 1.00 96.44 412 ARG A O 1
ATOM 3169 N N . ALA A 1 413 ? -16.737 10.095 18.422 1.00 94.00 413 ALA A N 1
ATOM 3170 C CA . ALA A 1 413 ? -15.819 10.006 17.291 1.00 94.00 413 ALA A CA 1
ATOM 3171 C C . ALA A 1 413 ? -15.318 8.572 17.062 1.00 94.00 413 ALA A C 1
ATOM 3173 O O . ALA A 1 413 ? -15.129 8.163 15.919 1.00 94.00 413 ALA A O 1
ATOM 3174 N N . GLY A 1 414 ? -15.156 7.798 18.137 1.00 92.19 414 GLY A N 1
ATOM 3175 C CA . GLY A 1 414 ? -14.679 6.423 18.078 1.00 92.19 414 GLY A CA 1
ATOM 3176 C C . GLY A 1 414 ? -15.728 5.346 17.780 1.00 92.19 414 GLY A C 1
ATOM 3177 O O . GLY A 1 414 ? -15.359 4.184 17.626 1.00 92.19 414 GLY A O 1
ATOM 3178 N N . LEU A 1 415 ? -17.018 5.694 17.654 1.00 94.06 415 LEU A N 1
ATOM 3179 C CA . LEU A 1 415 ? -18.111 4.732 17.401 1.00 94.06 415 LEU A CA 1
ATOM 3180 C C . LEU A 1 415 ? -17.977 3.944 16.088 1.00 94.06 415 LEU A C 1
ATOM 3182 O O . LEU A 1 415 ? -18.718 2.990 15.875 1.00 94.06 415 LEU A O 1
ATOM 3186 N N . GLU A 1 416 ? -17.076 4.347 15.193 1.00 87.44 416 GLU A N 1
ATOM 3187 C CA . GLU A 1 416 ? -16.771 3.616 13.957 1.00 87.44 416 GLU A CA 1
ATOM 3188 C C . GLU A 1 416 ? -15.756 2.478 14.165 1.00 87.44 416 GLU A C 1
ATOM 3190 O O . GLU A 1 416 ? -15.649 1.602 13.309 1.00 87.44 416 GLU A O 1
ATOM 3195 N N . PHE A 1 417 ? -15.048 2.458 15.301 1.00 86.75 417 PHE A N 1
ATOM 3196 C CA . PHE A 1 417 ? -13.926 1.541 15.567 1.00 86.75 417 PHE A CA 1
ATOM 3197 C C . PHE A 1 417 ? -14.121 0.661 16.800 1.00 86.75 417 PHE A C 1
ATOM 3199 O O . PHE A 1 417 ? -13.310 -0.229 17.065 1.00 86.75 417 PHE A O 1
ATOM 3206 N N . ILE A 1 418 ? -15.164 0.927 17.583 1.00 90.19 418 ILE A N 1
ATOM 3207 C CA . ILE A 1 418 ? -15.498 0.150 18.772 1.00 90.19 418 ILE A CA 1
ATOM 3208 C C . ILE A 1 418 ? -16.877 -0.471 18.609 1.00 90.19 418 ILE A C 1
ATOM 3210 O O . ILE A 1 418 ? -17.789 0.143 18.064 1.00 90.19 418 ILE A O 1
ATOM 3214 N N . SER A 1 419 ? -17.043 -1.675 19.134 1.00 92.31 419 SER A N 1
ATOM 3215 C CA . SER A 1 419 ? -18.344 -2.303 19.314 1.00 92.31 419 SER A CA 1
ATOM 3216 C C . SER A 1 419 ? -19.073 -1.727 20.531 1.00 92.31 419 SER A C 1
ATOM 3218 O O . SER A 1 419 ? -18.471 -1.221 21.483 1.00 92.31 419 SER A O 1
ATOM 3220 N N . LEU A 1 420 ? -20.399 -1.872 20.554 1.00 94.56 420 LEU A N 1
ATOM 3221 C CA . LEU A 1 420 ? -21.202 -1.473 21.713 1.00 94.56 420 LEU A CA 1
ATOM 3222 C C . LEU A 1 420 ? -20.852 -2.287 22.973 1.00 94.56 420 LEU A C 1
ATOM 3224 O O . LEU A 1 420 ? -20.925 -1.765 24.084 1.00 94.56 420 LEU A O 1
ATOM 3228 N N . LYS A 1 421 ? -20.423 -3.546 22.798 1.00 94.50 421 LYS A N 1
ATOM 3229 C CA . LYS A 1 421 ? -19.902 -4.393 23.878 1.00 94.50 421 LYS A CA 1
ATOM 3230 C C . LYS A 1 421 ? -18.651 -3.770 24.504 1.00 94.50 421 LYS A C 1
ATOM 3232 O O . LYS A 1 421 ? -18.597 -3.611 25.718 1.00 94.50 421 LYS A O 1
ATOM 3237 N N . GLU A 1 422 ? -17.694 -3.330 23.688 1.00 90.88 422 GLU A N 1
ATOM 3238 C CA . GLU A 1 422 ? -16.482 -2.661 24.184 1.00 90.88 422 GLU A CA 1
ATOM 3239 C C . GLU A 1 422 ? -16.805 -1.356 24.898 1.00 90.88 422 GLU A C 1
ATOM 3241 O O . GLU A 1 422 ? -16.233 -1.081 25.950 1.00 90.88 422 GLU A O 1
ATOM 3246 N N . LEU A 1 423 ? -17.759 -0.580 24.377 1.00 92.88 423 LEU A N 1
ATOM 3247 C CA . LEU A 1 423 ? -18.211 0.643 25.033 1.00 92.88 423 LEU A CA 1
ATOM 3248 C C . LEU A 1 423 ? -18.750 0.371 26.445 1.00 92.88 423 LEU A C 1
ATOM 3250 O O . LEU A 1 423 ? -18.440 1.110 27.381 1.00 92.88 423 LEU A O 1
ATOM 3254 N N . LEU A 1 424 ? -19.497 -0.723 26.617 1.00 94.25 424 LEU A N 1
ATOM 3255 C CA . LEU A 1 424 ? -19.974 -1.182 27.922 1.00 94.25 424 LEU A CA 1
ATOM 3256 C C . LEU A 1 424 ? -18.828 -1.622 28.831 1.00 94.25 424 LEU A C 1
ATOM 3258 O O . LEU A 1 424 ? -18.791 -1.209 29.987 1.00 94.25 424 LEU A O 1
ATOM 3262 N N . VAL A 1 425 ? -17.866 -2.392 28.320 1.00 90.38 425 VAL A N 1
ATOM 3263 C CA . VAL A 1 425 ? -16.695 -2.806 29.108 1.00 90.38 425 VAL A CA 1
ATOM 3264 C C . VAL A 1 425 ? -15.910 -1.604 29.627 1.00 90.38 425 VAL A C 1
ATOM 3266 O O . VAL A 1 425 ? -15.519 -1.595 30.794 1.00 90.38 425 VAL A O 1
ATOM 3269 N N . ILE A 1 426 ? -15.733 -0.565 28.808 1.00 86.75 426 ILE A N 1
ATOM 3270 C CA . ILE A 1 426 ? -15.051 0.674 29.212 1.00 86.75 426 ILE A CA 1
ATOM 3271 C C . ILE A 1 426 ? -15.753 1.319 30.407 1.00 86.75 426 ILE A C 1
ATOM 3273 O O . ILE A 1 426 ? -15.087 1.687 31.369 1.00 86.75 426 ILE A O 1
ATOM 3277 N N . ALA A 1 427 ? -17.085 1.420 30.381 1.00 90.31 427 ALA A N 1
ATOM 3278 C CA . ALA A 1 427 ? -17.835 1.984 31.506 1.00 90.31 427 ALA A CA 1
ATOM 3279 C C . ALA A 1 427 ? -17.781 1.119 32.769 1.00 90.31 427 ALA A C 1
ATOM 3281 O O . ALA A 1 427 ? -17.890 1.640 33.875 1.00 90.31 427 ALA A O 1
ATOM 3282 N N . MET A 1 428 ? -17.650 -0.198 32.615 1.00 88.31 428 MET A N 1
ATOM 3283 C CA . MET A 1 428 ? -17.677 -1.145 33.730 1.00 88.31 428 MET A CA 1
ATOM 3284 C C . MET A 1 428 ? -16.306 -1.380 34.371 1.00 88.31 428 MET A C 1
ATOM 3286 O O . MET A 1 428 ? -16.242 -1.990 35.440 1.00 88.31 428 MET A O 1
ATOM 3290 N N . THR A 1 429 ? -15.224 -0.930 33.734 1.00 84.69 429 THR A N 1
ATOM 3291 C CA . THR A 1 429 ? -13.863 -1.106 34.247 1.00 84.69 429 THR A CA 1
ATOM 3292 C C . THR A 1 429 ? -13.531 0.027 35.216 1.00 84.69 429 THR A C 1
ATOM 3294 O O . THR A 1 429 ? -13.506 1.197 34.839 1.00 84.69 429 THR A O 1
ATOM 3297 N N . ASP A 1 430 ? -13.299 -0.322 36.480 1.00 80.56 430 ASP A N 1
ATOM 3298 C CA . ASP A 1 430 ? -12.925 0.617 37.535 1.00 80.56 430 ASP A CA 1
ATOM 3299 C C . ASP A 1 430 ? -11.403 0.856 37.584 1.00 80.56 430 ASP A C 1
ATOM 3301 O O . ASP A 1 430 ? -10.625 0.238 36.860 1.00 80.56 430 ASP A O 1
ATOM 3305 N N . GLU A 1 431 ? -10.966 1.741 38.482 1.00 76.94 431 GLU A N 1
ATOM 3306 C CA . GLU A 1 431 ? -9.551 2.027 38.784 1.00 76.94 431 GLU A CA 1
ATOM 3307 C C . GLU A 1 431 ? -8.711 0.755 39.051 1.00 76.94 431 GLU A C 1
ATOM 3309 O O . GLU A 1 431 ? -7.572 0.609 38.595 1.00 76.94 431 GLU A O 1
ATOM 3314 N N . ASN A 1 432 ? -9.298 -0.241 39.717 1.00 79.75 432 ASN A N 1
ATOM 3315 C CA . ASN A 1 432 ? -8.617 -1.506 39.999 1.00 79.75 432 ASN A CA 1
ATOM 3316 C C . ASN A 1 432 ? -8.436 -2.372 38.744 1.00 79.75 432 ASN A C 1
ATOM 3318 O O . ASN A 1 432 ? -7.481 -3.141 38.666 1.00 79.75 432 ASN A O 1
ATOM 3322 N N . GLY A 1 433 ? -9.325 -2.241 37.757 1.00 79.00 433 GLY A N 1
ATOM 3323 C CA . GLY A 1 433 ? -9.230 -2.958 36.487 1.00 79.00 433 GLY A CA 1
ATOM 3324 C C . GLY A 1 433 ? -8.016 -2.557 35.642 1.00 79.00 433 GLY A C 1
ATOM 3325 O O . GLY A 1 433 ? -7.563 -3.356 34.825 1.00 79.00 433 GLY A O 1
ATOM 3326 N N . TYR A 1 434 ? -7.460 -1.359 35.862 1.00 79.50 434 TYR A N 1
ATOM 3327 C CA . TYR A 1 434 ? -6.354 -0.803 35.071 1.00 79.50 434 TYR A CA 1
ATOM 3328 C C . TYR A 1 434 ? -4.972 -0.881 35.743 1.00 79.50 434 TYR A C 1
ATOM 3330 O O . TYR A 1 434 ? -3.958 -0.721 35.070 1.00 79.50 434 TYR A O 1
ATOM 3338 N N . SER A 1 435 ? -4.899 -1.135 37.052 1.00 74.75 435 SER A N 1
ATOM 3339 C CA . SER A 1 435 ? -3.653 -1.023 37.836 1.00 74.75 435 SER A CA 1
ATOM 3340 C C . SER A 1 435 ? -2.798 -2.298 37.908 1.00 74.75 435 SER A C 1
ATOM 3342 O O . SER A 1 435 ? -1.664 -2.241 38.379 1.00 74.75 435 SER A O 1
ATOM 3344 N N . ASP A 1 436 ? -3.310 -3.436 37.434 1.00 67.06 436 ASP A N 1
ATOM 3345 C CA . ASP A 1 436 ? -2.739 -4.774 37.678 1.00 67.06 436 ASP A CA 1
ATOM 3346 C C . ASP A 1 436 ? -2.125 -5.440 36.424 1.00 67.06 436 ASP A C 1
ATOM 3348 O O . ASP A 1 436 ? -1.815 -6.634 36.443 1.00 67.06 436 ASP A O 1
ATOM 3352 N N . ALA A 1 437 ? -1.964 -4.712 35.317 1.00 67.38 437 ALA A N 1
ATOM 3353 C CA . ALA A 1 437 ? -1.475 -5.295 34.071 1.00 67.38 437 ALA A CA 1
ATOM 3354 C C . ALA A 1 437 ? 0.059 -5.316 33.985 1.00 67.38 437 ALA A C 1
ATOM 3356 O O . ALA A 1 437 ? 0.712 -4.275 33.951 1.00 67.38 437 ALA A O 1
ATOM 3357 N N . GLU A 1 438 ? 0.635 -6.513 33.878 1.00 77.06 438 GLU A N 1
ATOM 3358 C CA . GLU A 1 438 ? 2.063 -6.714 33.610 1.00 77.06 438 GLU A CA 1
ATOM 3359 C C . GLU A 1 438 ? 2.339 -6.489 32.114 1.00 77.06 438 GLU A C 1
ATOM 3361 O O . GLU A 1 438 ? 2.452 -7.424 31.327 1.00 77.06 438 GLU A O 1
ATOM 3366 N N . LEU A 1 439 ? 2.398 -5.220 31.698 1.00 80.44 439 LEU A N 1
ATOM 3367 C CA . LEU A 1 439 ? 2.663 -4.856 30.301 1.00 80.44 439 LEU A CA 1
ATOM 3368 C C . LEU A 1 439 ? 4.133 -5.067 29.898 1.00 80.44 439 LEU A C 1
ATOM 3370 O O . LEU A 1 439 ? 4.455 -5.104 28.711 1.00 80.44 439 LEU A O 1
ATOM 3374 N N . ASP A 1 440 ? 5.035 -5.219 30.869 1.00 81.00 440 ASP A N 1
ATOM 3375 C CA . ASP A 1 440 ? 6.473 -5.407 30.639 1.00 81.00 440 ASP A CA 1
ATOM 3376 C C . ASP A 1 440 ? 6.796 -6.671 29.832 1.00 81.00 440 ASP A C 1
ATOM 3378 O O . ASP A 1 440 ? 7.832 -6.716 29.169 1.00 81.00 440 ASP A O 1
ATOM 3382 N N . GLU A 1 441 ? 5.903 -7.663 29.834 1.00 80.06 441 GLU A N 1
ATOM 3383 C CA . GLU A 1 441 ? 6.064 -8.901 29.068 1.00 80.06 441 GLU A CA 1
ATOM 3384 C C . GLU A 1 441 ? 5.773 -8.734 27.568 1.00 80.06 441 GLU A C 1
ATOM 3386 O O . GLU A 1 441 ? 6.162 -9.590 26.774 1.00 80.06 441 GLU A O 1
ATOM 3391 N N . PHE A 1 442 ? 5.126 -7.637 27.152 1.00 78.25 442 PHE A N 1
ATOM 3392 C CA . PHE A 1 442 ? 4.859 -7.386 25.737 1.00 78.25 442 PHE A CA 1
ATOM 3393 C C . PHE A 1 442 ? 6.099 -6.879 25.018 1.00 78.25 442 PHE A C 1
ATOM 3395 O O . PHE A 1 442 ? 6.717 -5.888 25.429 1.00 78.25 442 PHE A O 1
ATOM 3402 N N . GLU A 1 443 ? 6.422 -7.552 23.916 1.00 87.50 443 GLU A N 1
ATOM 3403 C CA . GLU A 1 443 ? 7.414 -7.077 22.966 1.00 87.50 443 GLU A CA 1
ATOM 3404 C C . GLU A 1 443 ? 6.919 -5.809 22.271 1.00 87.50 443 GLU A C 1
ATOM 3406 O O . GLU A 1 443 ? 5.727 -5.619 22.022 1.00 87.50 443 GLU A O 1
ATOM 3411 N N . ASP A 1 444 ? 7.872 -4.940 21.963 1.00 91.88 444 ASP A N 1
ATOM 3412 C CA . ASP A 1 444 ? 7.624 -3.747 21.175 1.00 91.88 444 ASP A CA 1
ATOM 3413 C C . ASP A 1 444 ? 7.358 -4.150 19.714 1.00 91.88 444 ASP A C 1
ATOM 3415 O O . ASP A 1 444 ? 8.142 -4.891 19.118 1.00 91.88 444 ASP A O 1
ATOM 3419 N N . ILE A 1 445 ? 6.277 -3.643 19.120 1.00 91.38 445 ILE A N 1
ATOM 3420 C CA . ILE A 1 445 ? 5.873 -3.962 17.744 1.00 91.38 445 ILE A CA 1
ATOM 3421 C C . ILE A 1 445 ? 5.839 -2.682 16.915 1.00 91.38 445 ILE A C 1
ATOM 3423 O O . ILE A 1 445 ? 5.244 -1.685 17.323 1.00 91.38 445 ILE A O 1
ATOM 3427 N N . SER A 1 446 ? 6.445 -2.706 15.726 1.00 94.88 446 SER A N 1
ATOM 3428 C CA . SER A 1 446 ? 6.315 -1.602 14.771 1.00 94.88 446 SER A CA 1
ATOM 3429 C C . SER A 1 446 ? 4.888 -1.517 14.238 1.00 94.88 446 SER A C 1
ATOM 3431 O O . SER A 1 446 ? 4.307 -2.506 13.790 1.00 94.88 446 SER A O 1
ATOM 3433 N N . VAL A 1 447 ? 4.336 -0.306 14.192 1.00 94.12 447 VAL A N 1
ATOM 3434 C CA . VAL A 1 447 ? 3.027 -0.054 13.569 1.00 94.12 447 VAL A CA 1
ATOM 3435 C C . VAL A 1 447 ? 3.037 -0.314 12.061 1.00 94.12 447 VAL A C 1
ATOM 3437 O O . VAL A 1 447 ? 1.974 -0.470 11.466 1.00 94.12 447 VAL A O 1
ATOM 3440 N N . TYR A 1 448 ? 4.217 -0.398 11.442 1.00 93.62 448 TYR A N 1
ATOM 3441 C CA . TYR A 1 448 ? 4.398 -0.703 10.023 1.00 93.62 448 TYR A CA 1
ATOM 3442 C C . TYR A 1 448 ? 4.808 -2.155 9.766 1.00 93.62 448 TYR A C 1
ATOM 3444 O O . TYR A 1 448 ? 5.161 -2.488 8.632 1.00 93.62 448 TYR A O 1
ATOM 3452 N N . ASP A 1 449 ? 4.781 -3.020 10.784 1.00 88.75 449 ASP A N 1
ATOM 3453 C CA . ASP A 1 449 ? 5.191 -4.409 10.613 1.00 88.75 449 ASP A CA 1
ATOM 3454 C C . ASP A 1 449 ? 4.350 -5.120 9.537 1.00 88.75 449 ASP A C 1
ATOM 3456 O O . ASP A 1 449 ? 3.116 -5.011 9.480 1.00 88.75 449 ASP A O 1
ATOM 3460 N N . GLY A 1 450 ? 5.049 -5.800 8.627 1.00 82.50 450 GLY A N 1
ATOM 3461 C CA . GLY A 1 450 ? 4.470 -6.446 7.448 1.00 82.50 450 GLY A CA 1
ATOM 3462 C C . GLY A 1 450 ? 3.931 -5.504 6.359 1.00 82.50 450 GLY A C 1
ATOM 3463 O O . GLY A 1 450 ? 3.382 -5.988 5.368 1.00 82.50 450 GLY A O 1
ATOM 3464 N N . VAL A 1 451 ? 4.071 -4.179 6.485 1.00 84.44 451 VAL A N 1
ATOM 3465 C CA . VAL A 1 451 ? 3.580 -3.229 5.474 1.00 84.44 451 VAL A CA 1
ATOM 3466 C C . VAL A 1 451 ? 4.646 -2.953 4.419 1.00 84.44 451 VAL A C 1
ATOM 3468 O O . VAL A 1 451 ? 5.720 -2.419 4.699 1.00 84.44 451 VAL A O 1
ATOM 3471 N N . ASP A 1 452 ? 4.299 -3.191 3.155 1.00 86.38 452 ASP A N 1
ATOM 3472 C CA . ASP A 1 452 ? 5.080 -2.679 2.034 1.00 86.38 452 ASP A CA 1
ATOM 3473 C C . ASP A 1 452 ? 4.842 -1.172 1.836 1.00 86.38 452 ASP A C 1
ATOM 3475 O O . ASP A 1 452 ? 3.942 -0.738 1.115 1.00 86.38 452 ASP A O 1
ATOM 3479 N N . ARG A 1 453 ? 5.662 -0.350 2.494 1.00 86.19 453 ARG A N 1
ATOM 3480 C CA . ARG A 1 453 ? 5.541 1.115 2.436 1.00 86.19 453 ARG A CA 1
ATOM 3481 C C . ARG A 1 453 ? 5.946 1.717 1.089 1.00 86.19 453 ARG A C 1
ATOM 3483 O O . ARG A 1 453 ? 5.676 2.896 0.850 1.00 86.19 453 ARG A O 1
ATOM 3490 N N . GLY A 1 454 ? 6.547 0.929 0.192 1.00 86.88 454 GLY A N 1
ATOM 3491 C CA . GLY A 1 454 ? 6.897 1.365 -1.160 1.00 86.88 454 GLY A CA 1
ATOM 3492 C C . GLY A 1 454 ? 5.680 1.832 -1.965 1.00 86.88 454 GLY A C 1
ATOM 3493 O O . GLY A 1 454 ? 5.810 2.728 -2.798 1.00 86.88 454 GLY A O 1
ATOM 3494 N N . ILE A 1 455 ? 4.483 1.318 -1.652 1.00 86.31 455 ILE A N 1
ATOM 3495 C CA . ILE A 1 455 ? 3.233 1.689 -2.337 1.00 86.31 455 ILE A CA 1
ATOM 3496 C C . ILE A 1 455 ? 2.732 3.107 -2.017 1.00 86.31 455 ILE A C 1
ATOM 3498 O O . ILE A 1 455 ? 1.850 3.621 -2.706 1.00 86.31 455 ILE A O 1
ATOM 3502 N N . TYR A 1 456 ? 3.265 3.728 -0.961 1.00 85.25 456 TYR A N 1
ATOM 3503 C CA . TYR A 1 456 ? 2.921 5.090 -0.541 1.00 85.25 456 TYR A CA 1
ATOM 3504 C C . TYR A 1 456 ? 4.008 6.106 -0.899 1.00 85.25 456 TYR A C 1
ATOM 3506 O O . TYR A 1 456 ? 3.830 7.309 -0.699 1.00 85.25 456 TYR A O 1
ATOM 3514 N N . GLN A 1 457 ? 5.150 5.641 -1.411 1.00 87.44 457 GLN A N 1
ATOM 3515 C CA . GLN A 1 457 ? 6.212 6.528 -1.855 1.00 87.44 457 GLN A CA 1
ATOM 3516 C C . GLN A 1 457 ? 5.796 7.204 -3.156 1.00 87.44 457 GLN A C 1
ATOM 3518 O O . GLN A 1 457 ? 5.383 6.552 -4.115 1.00 87.44 457 GLN A O 1
ATOM 3523 N N . LYS A 1 458 ? 5.951 8.526 -3.204 1.00 87.00 458 LYS A N 1
ATOM 3524 C CA . LYS A 1 458 ? 5.710 9.310 -4.414 1.00 87.00 458 LYS A CA 1
ATOM 3525 C C . LYS A 1 458 ? 6.587 8.794 -5.555 1.00 87.00 458 LYS A C 1
ATOM 3527 O O . LYS A 1 458 ? 7.806 8.729 -5.406 1.00 87.00 458 LYS A O 1
ATOM 3532 N N . GLY A 1 459 ? 5.985 8.431 -6.684 1.00 88.75 459 GLY A N 1
ATOM 3533 C CA . GLY A 1 459 ? 6.718 7.798 -7.787 1.00 88.75 459 GLY A CA 1
ATOM 3534 C C . GLY A 1 459 ? 7.012 6.307 -7.635 1.00 88.75 459 GLY A C 1
ATOM 3535 O O . GLY A 1 459 ? 7.495 5.695 -8.587 1.00 88.75 459 GLY A O 1
ATOM 3536 N N . GLY A 1 460 ? 6.701 5.712 -6.483 1.00 91.25 460 GLY A N 1
ATOM 3537 C CA . GLY A 1 460 ? 6.888 4.287 -6.228 1.00 91.25 460 GLY A CA 1
ATOM 3538 C C . GLY A 1 460 ? 5.887 3.412 -6.978 1.00 91.25 460 GLY A C 1
ATOM 3539 O O . GLY A 1 460 ? 6.222 2.288 -7.340 1.00 91.25 460 GLY A O 1
ATOM 3540 N N . VAL A 1 461 ? 4.690 3.925 -7.271 1.00 92.69 461 VAL A N 1
ATOM 3541 C CA . VAL A 1 461 ? 3.622 3.185 -7.956 1.00 92.69 461 VAL A CA 1
ATOM 3542 C C . VAL A 1 461 ? 3.199 3.906 -9.226 1.00 92.69 461 VAL A C 1
ATOM 3544 O O . VAL A 1 461 ? 3.144 5.134 -9.277 1.00 92.69 461 VAL A O 1
ATOM 3547 N N . ALA A 1 462 ? 2.862 3.132 -10.249 1.00 95.12 462 ALA A N 1
ATOM 3548 C CA . ALA A 1 462 ? 2.201 3.627 -11.440 1.00 95.12 462 ALA A CA 1
ATOM 3549 C C . ALA A 1 462 ? 0.884 2.895 -11.710 1.00 95.12 462 ALA A C 1
ATOM 3551 O O . ALA A 1 462 ? 0.781 1.682 -11.521 1.00 95.12 462 ALA A O 1
ATOM 3552 N N . LEU A 1 463 ? -0.099 3.637 -12.224 1.00 93.31 463 LEU A N 1
ATOM 3553 C CA . LEU A 1 463 ? -1.328 3.079 -12.780 1.00 93.31 463 LEU A CA 1
ATOM 3554 C C . LEU A 1 463 ? -1.145 2.765 -14.255 1.00 93.31 463 LEU A C 1
ATOM 3556 O O . LEU A 1 463 ? -0.566 3.556 -14.996 1.00 93.31 463 LEU A O 1
ATOM 3560 N N . THR A 1 464 ? -1.694 1.645 -14.705 1.00 94.69 464 THR A N 1
ATOM 3561 C CA . THR A 1 464 ? -1.855 1.324 -16.121 1.00 94.69 464 THR A CA 1
ATOM 3562 C C . THR A 1 464 ? -3.319 1.056 -16.440 1.00 94.69 464 THR A C 1
ATOM 3564 O O . THR A 1 464 ? -4.059 0.511 -15.632 1.00 94.69 464 THR A O 1
ATOM 3567 N N . SER A 1 465 ? -3.739 1.430 -17.644 1.00 93.75 465 SER A N 1
ATOM 3568 C CA . SER A 1 465 ? -5.084 1.180 -18.158 1.00 93.75 465 SER A CA 1
ATOM 3569 C C . SER A 1 465 ? -5.028 0.943 -19.664 1.00 93.75 465 SER A C 1
ATOM 3571 O O . SER A 1 465 ? -4.049 1.299 -20.333 1.00 93.75 465 SER A O 1
ATOM 3573 N N . ASP A 1 466 ? -6.084 0.362 -20.236 1.00 92.69 466 ASP A N 1
ATOM 3574 C CA . ASP A 1 466 ? -6.168 0.135 -21.686 1.00 92.69 466 ASP A CA 1
ATOM 3575 C C . ASP A 1 466 ? -6.018 1.436 -22.486 1.00 92.69 466 ASP A C 1
ATOM 3577 O O . ASP A 1 466 ? -5.367 1.461 -23.538 1.00 92.69 466 ASP A O 1
ATOM 3581 N N . THR A 1 467 ? -6.555 2.540 -21.962 1.00 93.06 467 THR A N 1
ATOM 3582 C CA . THR A 1 467 ? -6.450 3.874 -22.565 1.00 93.06 467 THR A CA 1
ATOM 3583 C C . THR A 1 467 ? -5.002 4.356 -22.597 1.00 93.06 467 THR A C 1
ATOM 3585 O O . THR A 1 467 ? -4.515 4.776 -23.653 1.00 93.06 467 THR A O 1
ATOM 3588 N N . LEU A 1 468 ? -4.283 4.262 -21.471 1.00 94.50 468 LEU A N 1
ATOM 3589 C CA . LEU A 1 468 ? -2.874 4.655 -21.388 1.00 94.50 468 LEU A CA 1
ATOM 3590 C C . LEU A 1 468 ? -2.011 3.811 -22.330 1.00 94.50 468 LEU A C 1
ATOM 3592 O O . LEU A 1 468 ? -1.193 4.358 -23.078 1.00 94.50 468 LEU A O 1
ATOM 3596 N N . ARG A 1 469 ? -2.219 2.489 -22.339 1.00 93.50 469 ARG A N 1
ATOM 3597 C CA . ARG A 1 469 ? -1.486 1.544 -23.195 1.00 93.50 469 ARG A CA 1
ATOM 3598 C C . ARG A 1 469 ? -1.726 1.814 -24.679 1.00 93.50 469 ARG A C 1
ATOM 3600 O O . ARG A 1 469 ? -0.770 1.919 -25.446 1.00 93.50 469 ARG A O 1
ATOM 3607 N N . THR A 1 470 ? -2.977 2.025 -25.084 1.00 90.94 470 THR A N 1
ATOM 3608 C CA . THR A 1 470 ? -3.334 2.349 -26.477 1.00 90.94 470 THR A CA 1
ATOM 3609 C C . THR A 1 470 ? -2.712 3.675 -26.923 1.00 90.94 470 THR A C 1
ATOM 3611 O O . THR A 1 470 ? -2.146 3.770 -28.015 1.00 90.94 470 THR A O 1
ATOM 3614 N N . LYS A 1 471 ? -2.742 4.696 -26.056 1.00 92.00 471 LYS A N 1
ATOM 3615 C CA . LYS A 1 471 ? -2.101 5.993 -26.315 1.00 92.00 471 LYS A CA 1
ATOM 3616 C C . LYS A 1 471 ? -0.589 5.848 -26.491 1.00 92.00 471 LYS A C 1
ATOM 3618 O O . LYS A 1 471 ? -0.027 6.455 -27.401 1.00 92.00 471 LYS A O 1
ATOM 3623 N N . ALA A 1 472 ? 0.070 5.036 -25.668 1.00 90.31 472 ALA A N 1
ATOM 3624 C CA . ALA A 1 472 ? 1.503 4.785 -25.792 1.00 90.31 472 ALA A CA 1
ATOM 3625 C C . ALA A 1 472 ? 1.858 4.074 -27.104 1.00 90.31 472 ALA A C 1
ATOM 3627 O O . ALA A 1 472 ? 2.752 4.536 -27.811 1.00 90.31 472 ALA A O 1
ATOM 3628 N N . LEU A 1 473 ? 1.098 3.038 -27.482 1.00 85.62 473 LEU A N 1
ATOM 3629 C CA . LEU A 1 473 ? 1.275 2.329 -28.754 1.00 85.62 473 LEU A CA 1
ATOM 3630 C C . LEU A 1 473 ? 1.162 3.266 -29.967 1.00 85.62 473 LEU A C 1
ATOM 3632 O O . LEU A 1 473 ? 1.938 3.135 -30.910 1.00 85.62 473 LEU A O 1
ATOM 3636 N N . SER A 1 474 ? 0.246 4.241 -29.929 1.00 84.19 474 SER A N 1
ATOM 3637 C CA . SER A 1 474 ? 0.095 5.217 -31.019 1.00 84.19 474 SER A CA 1
ATOM 3638 C C . SER A 1 474 ? 1.306 6.147 -31.184 1.00 84.19 474 SER A C 1
ATOM 3640 O O . SER A 1 474 ? 1.661 6.485 -32.309 1.00 84.19 474 SER A O 1
ATOM 3642 N N . LYS A 1 475 ? 1.987 6.512 -30.086 1.00 83.25 475 LYS A N 1
ATOM 3643 C CA . LYS A 1 475 ? 3.172 7.387 -30.120 1.00 83.25 475 LYS A CA 1
ATOM 3644 C C . LYS A 1 475 ? 4.414 6.677 -30.647 1.00 83.25 475 LYS A C 1
ATOM 3646 O O . LYS A 1 475 ? 5.213 7.283 -31.351 1.00 83.25 475 LYS A O 1
ATOM 3651 N N . THR A 1 476 ? 4.580 5.392 -30.325 1.00 73.69 476 THR A N 1
ATOM 3652 C CA . THR A 1 476 ? 5.758 4.616 -30.745 1.00 73.69 476 THR A CA 1
ATOM 3653 C C . THR A 1 476 ? 5.880 4.519 -32.272 1.00 73.69 476 THR A C 1
ATOM 3655 O O . THR A 1 476 ? 6.982 4.377 -32.786 1.00 73.69 476 THR A O 1
ATOM 3658 N N . MET A 1 477 ? 4.776 4.661 -33.012 1.00 63.50 477 MET A N 1
ATOM 3659 C CA . MET A 1 477 ? 4.777 4.602 -34.477 1.00 63.50 477 MET A CA 1
ATOM 3660 C C . MET A 1 477 ? 5.346 5.856 -35.171 1.00 63.50 477 MET A C 1
ATOM 3662 O O . MET A 1 477 ? 5.639 5.786 -36.364 1.00 63.50 477 MET A O 1
ATOM 3666 N N . GLU A 1 478 ? 5.524 6.984 -34.472 1.00 68.25 478 GLU A N 1
ATOM 3667 C CA . GLU A 1 478 ? 5.929 8.258 -35.097 1.00 68.25 478 GLU A CA 1
ATOM 3668 C C . GLU A 1 478 ? 7.445 8.557 -35.036 1.00 68.25 478 GLU A C 1
ATOM 3670 O O . GLU A 1 478 ? 7.926 9.388 -35.806 1.00 68.25 478 GLU A O 1
ATOM 3675 N N . GLU A 1 479 ? 8.227 7.880 -34.184 1.00 65.88 479 GLU A N 1
ATOM 3676 C CA . GLU A 1 479 ? 9.601 8.311 -33.831 1.00 65.88 479 GLU A CA 1
ATOM 3677 C C . GLU A 1 479 ? 10.756 7.474 -34.432 1.00 65.88 479 GLU A C 1
ATOM 3679 O O . GLU A 1 479 ? 11.921 7.692 -34.105 1.00 65.88 479 GLU A O 1
ATOM 3684 N N . ASP A 1 480 ? 10.490 6.531 -35.337 1.00 65.56 480 ASP A N 1
ATOM 3685 C CA . ASP A 1 480 ? 11.412 5.401 -35.562 1.00 65.56 480 ASP A CA 1
ATOM 3686 C C . ASP A 1 480 ? 12.485 5.580 -36.667 1.00 65.56 480 ASP A C 1
ATOM 3688 O O . ASP A 1 480 ? 13.019 4.602 -37.200 1.00 65.56 480 ASP A O 1
ATOM 3692 N N . SER A 1 481 ? 12.837 6.817 -37.040 1.00 78.25 481 SER A N 1
ATOM 3693 C CA . SER A 1 481 ? 13.884 7.058 -38.051 1.00 78.25 481 SER A CA 1
ATOM 3694 C C . SER A 1 481 ? 15.264 7.270 -37.421 1.00 78.25 481 SER A C 1
ATOM 3696 O O . SER A 1 481 ? 15.477 8.234 -36.692 1.00 78.25 481 SER A O 1
ATOM 3698 N N . LEU A 1 482 ? 16.238 6.426 -37.793 1.00 81.56 482 LEU A N 1
ATOM 3699 C CA . LEU A 1 482 ? 17.659 6.566 -37.421 1.00 81.56 482 LEU A CA 1
ATOM 3700 C C . LEU A 1 482 ? 18.263 7.913 -37.862 1.00 81.56 482 LEU A C 1
ATOM 3702 O O . LEU A 1 482 ? 19.213 8.402 -37.255 1.00 81.56 482 LEU A O 1
ATOM 3706 N N . PHE A 1 483 ? 17.726 8.500 -38.933 1.00 84.19 483 PHE A N 1
ATOM 3707 C CA . PHE A 1 483 ? 18.213 9.749 -39.507 1.00 84.19 483 PHE A CA 1
ATOM 3708 C C . PHE A 1 483 ? 17.114 10.803 -39.541 1.00 84.19 483 PHE A C 1
ATOM 3710 O O . PHE A 1 483 ? 15.977 10.530 -39.938 1.00 84.19 483 PHE A O 1
ATOM 3717 N N . SER A 1 484 ? 17.473 12.035 -39.193 1.00 83.69 484 SER A N 1
ATOM 3718 C CA . SER A 1 484 ? 16.609 13.190 -39.394 1.00 83.69 484 SER A CA 1
ATOM 3719 C C . SER A 1 484 ? 16.357 13.422 -40.888 1.00 83.69 484 SER A C 1
ATOM 3721 O O . SER A 1 484 ? 17.168 13.062 -41.750 1.00 83.69 484 SER A O 1
ATOM 3723 N N . GLY A 1 485 ? 15.254 14.101 -41.217 1.00 81.94 485 GLY A N 1
ATOM 3724 C CA . GLY A 1 485 ? 14.965 14.496 -42.602 1.00 81.94 485 GLY A CA 1
ATOM 3725 C C . GLY A 1 485 ? 16.095 15.320 -43.241 1.00 81.94 485 GLY A C 1
ATOM 3726 O O . GLY A 1 485 ? 16.338 15.207 -44.442 1.00 81.94 485 GLY A O 1
ATOM 3727 N N . TRP A 1 486 ? 16.842 16.086 -42.436 1.00 77.75 486 TRP A N 1
ATOM 3728 C CA . TRP A 1 486 ? 18.015 16.843 -42.882 1.00 77.75 486 TRP A CA 1
ATOM 3729 C C . TRP A 1 486 ? 19.187 15.949 -43.272 1.00 77.75 486 TRP A C 1
ATOM 3731 O O . TRP A 1 486 ? 19.798 16.173 -44.317 1.00 77.75 486 TRP A O 1
ATOM 3741 N N . THR A 1 487 ? 19.480 14.921 -42.479 1.00 82.50 487 THR A N 1
ATOM 3742 C CA . THR A 1 487 ? 20.532 13.950 -42.801 1.00 82.50 487 THR A CA 1
ATOM 3743 C C . THR A 1 487 ? 20.197 13.179 -44.069 1.00 82.50 487 THR A C 1
ATOM 3745 O O . THR A 1 487 ? 21.048 13.056 -44.951 1.00 82.50 487 THR A O 1
ATOM 3748 N N . ILE A 1 488 ? 18.940 12.754 -44.227 1.00 79.19 488 ILE A N 1
ATOM 3749 C CA . ILE A 1 488 ? 18.470 12.094 -45.453 1.00 79.19 488 ILE A CA 1
ATOM 3750 C C . ILE A 1 488 ? 18.653 13.024 -46.664 1.00 79.19 488 ILE A C 1
ATOM 3752 O O . ILE A 1 488 ? 19.215 12.615 -47.682 1.00 79.19 488 ILE A O 1
ATOM 3756 N N . ALA A 1 489 ? 18.254 14.295 -46.554 1.00 73.12 489 ALA A N 1
ATOM 3757 C CA . ALA A 1 489 ? 18.445 15.275 -47.623 1.00 73.12 489 ALA A CA 1
ATOM 3758 C C . ALA A 1 489 ? 19.933 15.499 -47.957 1.00 73.12 489 ALA A C 1
ATOM 3760 O O . ALA A 1 489 ? 20.301 15.544 -49.133 1.00 73.12 489 ALA A O 1
ATOM 3761 N N . ALA A 1 490 ? 20.805 15.581 -46.947 1.00 74.19 490 ALA A N 1
ATOM 3762 C CA . ALA A 1 490 ? 22.248 15.737 -47.130 1.00 74.19 490 ALA A CA 1
ATOM 3763 C C . ALA A 1 490 ? 22.883 14.525 -47.835 1.00 74.19 490 ALA A C 1
ATOM 3765 O O . ALA A 1 490 ? 23.696 14.700 -48.749 1.00 74.19 490 ALA A O 1
ATOM 3766 N N . MET A 1 491 ? 22.463 13.303 -47.486 1.00 75.62 491 MET A N 1
ATOM 3767 C CA . MET A 1 491 ? 22.887 12.077 -48.171 1.00 75.62 491 MET A CA 1
ATOM 3768 C C . MET A 1 491 ? 22.489 12.095 -49.654 1.00 75.62 491 MET A C 1
ATOM 3770 O O . MET A 1 491 ? 23.323 11.808 -50.516 1.00 75.62 491 MET A O 1
ATOM 3774 N N . VAL A 1 492 ? 21.253 12.500 -49.970 1.00 78.12 492 VAL A N 1
ATOM 3775 C CA . VAL A 1 492 ? 20.766 12.610 -51.357 1.00 78.12 492 VAL A CA 1
ATOM 3776 C C . VAL A 1 492 ? 21.559 13.656 -52.145 1.00 78.12 492 VAL A C 1
ATOM 3778 O O . VAL A 1 492 ? 22.035 13.365 -53.244 1.00 78.12 492 VAL A O 1
ATOM 3781 N N . ILE A 1 493 ? 21.764 14.853 -51.585 1.00 70.38 493 ILE A N 1
ATOM 3782 C CA . ILE A 1 493 ? 22.530 15.932 -52.234 1.00 70.38 493 ILE A CA 1
ATOM 3783 C C . ILE A 1 493 ? 23.982 15.502 -52.478 1.00 70.38 493 ILE A C 1
ATOM 3785 O O . ILE A 1 493 ? 24.534 15.757 -53.553 1.00 70.38 493 ILE A O 1
ATOM 3789 N N . THR A 1 494 ? 24.596 14.806 -51.520 1.00 75.44 494 THR A N 1
ATOM 3790 C CA . THR A 1 494 ? 25.952 14.259 -51.667 1.00 75.44 494 THR A CA 1
ATOM 3791 C C . THR A 1 494 ? 26.008 13.229 -52.794 1.00 75.44 494 THR A C 1
ATOM 3793 O O . THR A 1 494 ? 26.879 13.326 -53.659 1.00 75.44 494 THR A O 1
ATOM 3796 N N . GLY A 1 495 ? 25.043 12.305 -52.857 1.00 69.50 495 GLY A N 1
ATOM 3797 C CA . GLY A 1 495 ? 24.940 11.318 -53.936 1.00 69.50 495 GLY A CA 1
ATOM 3798 C C . GLY A 1 495 ? 24.808 11.959 -55.323 1.00 69.50 495 GLY A C 1
ATOM 3799 O O . GLY A 1 495 ? 25.544 11.602 -56.246 1.00 69.50 495 GLY A O 1
ATOM 3800 N N . VAL A 1 496 ? 23.938 12.967 -55.464 1.00 72.94 496 VAL A N 1
ATOM 3801 C CA . VAL A 1 496 ? 23.780 13.735 -56.715 1.00 72.94 496 VAL A CA 1
ATOM 3802 C C . VAL A 1 496 ? 25.074 14.472 -57.084 1.00 72.94 496 VAL A C 1
ATOM 3804 O O . VAL A 1 496 ? 25.475 14.472 -58.249 1.00 72.94 496 VAL A O 1
ATOM 3807 N N . THR A 1 497 ? 25.768 15.052 -56.102 1.00 69.50 497 THR A N 1
ATOM 3808 C CA . THR A 1 497 ? 27.030 15.779 -56.324 1.00 69.50 497 THR A CA 1
ATOM 3809 C C . THR A 1 497 ? 28.150 14.847 -56.792 1.00 69.50 497 THR A C 1
ATOM 3811 O O . THR A 1 497 ? 28.888 15.202 -57.711 1.00 69.50 497 THR A O 1
ATOM 3814 N N . ILE A 1 498 ? 28.244 13.633 -56.236 1.00 69.62 498 ILE A N 1
ATOM 3815 C CA . ILE A 1 498 ? 29.204 12.605 -56.676 1.00 69.62 498 ILE A CA 1
ATOM 3816 C C . ILE A 1 498 ? 28.933 12.202 -58.132 1.00 69.62 498 ILE A C 1
ATOM 3818 O O . ILE A 1 498 ? 29.864 12.139 -58.940 1.00 69.62 498 ILE A O 1
ATOM 3822 N N . ALA A 1 499 ? 27.667 11.981 -58.497 1.00 67.75 499 ALA A N 1
ATOM 3823 C CA . ALA A 1 499 ? 27.290 11.648 -59.871 1.00 67.75 499 ALA A CA 1
ATOM 3824 C C . ALA A 1 499 ? 27.635 12.784 -60.856 1.00 67.75 499 ALA A C 1
ATOM 3826 O O . ALA A 1 499 ? 28.198 12.531 -61.925 1.00 67.75 499 ALA A O 1
ATOM 3827 N N . ALA A 1 500 ? 27.366 14.039 -60.479 1.00 64.06 500 ALA A N 1
ATOM 3828 C CA . ALA A 1 500 ? 27.722 15.214 -61.274 1.00 64.06 500 ALA A CA 1
ATOM 3829 C C . ALA A 1 500 ? 29.244 15.379 -61.423 1.00 64.06 500 ALA A C 1
ATOM 3831 O O . ALA A 1 500 ? 29.732 15.662 -62.521 1.00 64.06 500 ALA A O 1
ATOM 3832 N N . PHE A 1 501 ? 30.008 15.153 -60.347 1.00 70.50 501 PHE A N 1
ATOM 3833 C CA . PHE A 1 501 ? 31.469 15.160 -60.379 1.00 70.50 501 PHE A CA 1
ATOM 3834 C C . PHE A 1 501 ? 31.999 14.099 -61.349 1.00 70.50 501 PHE A C 1
ATOM 3836 O O . PHE A 1 501 ? 32.763 14.442 -62.251 1.00 70.50 501 PHE A O 1
ATOM 3843 N N . ALA A 1 502 ? 31.535 12.847 -61.250 1.00 65.81 502 ALA A N 1
ATOM 3844 C CA . ALA A 1 502 ? 31.948 11.767 -62.148 1.00 65.81 502 ALA A CA 1
ATOM 3845 C C . ALA A 1 502 ? 31.636 12.087 -63.621 1.00 65.81 502 ALA A C 1
ATOM 3847 O O . ALA A 1 502 ? 32.496 11.918 -64.489 1.00 65.81 502 ALA A O 1
ATOM 3848 N N . ALA A 1 503 ? 30.445 12.621 -63.910 1.00 66.06 503 ALA A N 1
ATOM 3849 C CA . ALA A 1 503 ? 30.071 13.045 -65.259 1.00 66.06 503 ALA A CA 1
ATOM 3850 C C . ALA A 1 503 ? 30.976 14.179 -65.777 1.00 66.06 503 ALA A C 1
ATOM 3852 O O . ALA A 1 503 ? 31.449 14.121 -66.918 1.00 66.06 503 ALA A O 1
ATOM 3853 N N . SER A 1 504 ? 31.274 15.177 -64.935 1.00 69.00 504 SER A N 1
ATOM 3854 C CA . SER A 1 504 ? 32.176 16.277 -65.297 1.00 69.00 504 SER A CA 1
ATOM 3855 C C . SER A 1 504 ? 33.611 15.797 -65.539 1.00 69.00 504 SER A C 1
ATOM 3857 O O . SER A 1 504 ? 34.190 16.154 -66.565 1.00 69.00 504 SER A O 1
ATOM 3859 N N . ALA A 1 505 ? 34.141 14.897 -64.705 1.00 65.44 505 ALA A N 1
ATOM 3860 C CA . ALA A 1 505 ? 35.472 14.317 -64.858 1.00 65.44 505 ALA A CA 1
ATOM 3861 C C . ALA A 1 505 ? 35.592 13.463 -66.134 1.00 65.44 505 ALA A C 1
ATOM 3863 O O . ALA A 1 505 ? 36.564 13.593 -66.881 1.00 65.44 505 ALA A O 1
ATOM 3864 N N . VAL A 1 506 ? 34.574 12.651 -66.452 1.00 70.25 506 VAL A N 1
ATOM 3865 C CA . VAL A 1 506 ? 34.511 11.899 -67.717 1.00 70.25 506 VAL A CA 1
ATOM 3866 C C . VAL A 1 506 ? 34.459 12.855 -68.908 1.00 70.25 506 VAL A C 1
ATOM 3868 O O . VAL A 1 506 ? 35.199 12.662 -69.874 1.00 70.25 506 VAL A O 1
ATOM 3871 N N . SER A 1 507 ? 33.640 13.909 -68.849 1.00 67.06 507 SER A N 1
ATOM 3872 C CA . SER A 1 507 ? 33.585 14.910 -69.919 1.00 67.06 507 SER A CA 1
ATOM 3873 C C . SER A 1 507 ? 34.938 15.599 -70.115 1.00 67.06 507 SER A C 1
ATOM 3875 O O . SER A 1 507 ? 35.422 15.678 -71.243 1.00 67.06 507 SER A O 1
ATOM 3877 N N . TRP A 1 508 ? 35.603 15.988 -69.022 1.00 71.06 508 TRP A N 1
ATOM 3878 C CA . TRP A 1 508 ? 36.920 16.610 -69.045 1.00 71.06 508 TRP A CA 1
ATOM 3879 C C . TRP A 1 508 ? 37.964 15.675 -69.659 1.00 71.06 508 TRP A C 1
ATOM 3881 O O . TRP A 1 508 ? 38.695 16.098 -70.550 1.00 71.06 508 TRP A O 1
ATOM 3891 N N . SER A 1 509 ? 37.973 14.392 -69.282 1.00 65.81 509 SER A N 1
ATOM 3892 C CA . SER A 1 509 ? 38.881 13.390 -69.859 1.00 65.81 509 SER A CA 1
ATOM 3893 C C . SER A 1 509 ? 38.671 13.199 -71.366 1.00 65.81 509 SER A C 1
ATOM 3895 O O . SER A 1 509 ? 39.643 13.133 -72.116 1.00 65.81 509 SER A O 1
ATOM 3897 N N . LYS A 1 510 ? 37.415 13.202 -71.842 1.00 7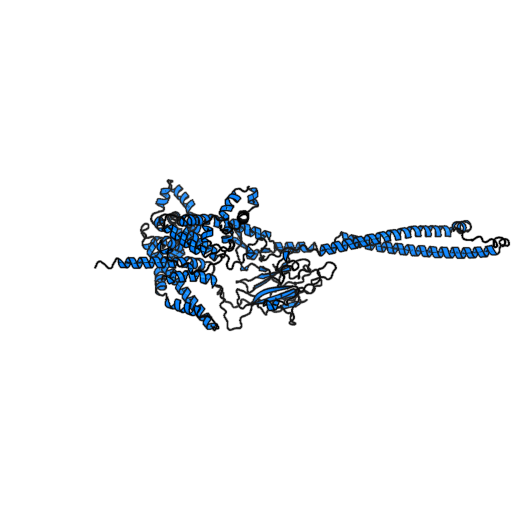1.75 510 LYS A N 1
ATOM 3898 C CA . LYS A 1 510 ? 37.086 13.114 -73.273 1.00 71.75 510 LYS A CA 1
ATOM 3899 C C . LYS A 1 510 ? 37.531 14.362 -74.038 1.00 71.75 510 LYS A C 1
ATOM 3901 O O . LYS A 1 510 ? 38.096 14.234 -75.122 1.00 71.75 510 LYS A O 1
ATOM 3906 N N . TYR A 1 511 ? 37.314 15.559 -73.486 1.00 68.38 511 TYR A N 1
ATOM 3907 C CA . TYR A 1 511 ? 37.777 16.806 -74.105 1.00 68.38 511 TYR A CA 1
ATOM 3908 C C . TYR A 1 511 ? 39.306 16.926 -74.093 1.00 68.38 511 TYR A C 1
ATOM 3910 O O . TYR A 1 511 ? 39.885 17.357 -75.087 1.00 68.38 511 TYR A O 1
ATOM 3918 N N . ALA A 1 512 ? 39.967 16.485 -73.020 1.00 66.75 512 ALA A N 1
ATOM 3919 C CA . ALA A 1 512 ? 41.423 16.445 -72.920 1.00 66.75 512 ALA A CA 1
ATOM 3920 C C . ALA A 1 512 ? 42.040 15.442 -73.910 1.00 66.75 512 ALA A C 1
ATOM 3922 O O . ALA A 1 512 ? 43.008 15.779 -74.583 1.00 66.75 512 ALA A O 1
ATOM 3923 N N . ALA A 1 513 ? 41.447 14.254 -74.070 1.00 69.94 513 ALA A N 1
ATOM 3924 C CA . ALA A 1 513 ? 41.865 13.281 -75.080 1.00 69.94 513 ALA A CA 1
ATOM 3925 C C . ALA A 1 513 ? 41.679 13.822 -76.508 1.00 69.94 513 ALA A C 1
ATOM 3927 O O . ALA A 1 513 ? 42.569 13.680 -77.342 1.00 69.94 513 ALA A O 1
ATOM 3928 N N . LYS A 1 514 ? 40.561 14.514 -76.779 1.00 70.00 514 LYS A N 1
ATOM 3929 C CA . LYS A 1 514 ? 40.313 15.172 -78.072 1.00 70.00 514 LYS A CA 1
ATOM 3930 C C . LYS A 1 514 ? 41.320 16.297 -78.346 1.00 70.00 514 LYS A C 1
ATOM 3932 O O . LYS A 1 514 ? 41.778 16.426 -79.474 1.00 70.00 514 LYS A O 1
ATOM 3937 N N . LEU A 1 515 ? 41.697 17.083 -77.332 1.00 66.00 515 LEU A N 1
ATOM 3938 C CA . LEU A 1 515 ? 42.782 18.067 -77.443 1.00 66.00 515 LEU A CA 1
ATOM 3939 C C . LEU A 1 515 ? 44.140 17.403 -77.678 1.00 66.00 515 LEU A C 1
ATOM 3941 O O . LEU A 1 515 ? 44.922 17.935 -78.458 1.00 66.00 515 LEU A O 1
ATOM 3945 N N . GLY A 1 516 ? 44.410 16.259 -77.045 1.00 70.19 516 GLY A N 1
ATOM 3946 C CA . GLY A 1 516 ? 45.604 15.450 -77.295 1.00 70.19 516 GLY A CA 1
ATOM 3947 C C . GLY A 1 516 ? 45.703 15.026 -78.760 1.00 70.19 516 GLY A C 1
ATOM 3948 O O . GLY A 1 516 ? 46.695 15.342 -79.404 1.00 70.19 516 GLY A O 1
ATOM 3949 N N . ASP A 1 517 ? 44.636 14.437 -79.305 1.00 72.56 517 ASP A N 1
ATOM 3950 C CA . ASP A 1 517 ? 44.548 14.015 -80.713 1.00 72.56 517 ASP A CA 1
ATOM 3951 C C . ASP A 1 517 ? 44.670 15.204 -81.690 1.00 72.56 517 ASP A C 1
ATOM 3953 O O . ASP A 1 517 ? 45.374 15.130 -82.695 1.00 72.56 517 ASP A O 1
ATOM 3957 N N . ILE A 1 518 ? 44.049 16.351 -81.380 1.00 68.12 518 ILE A N 1
ATOM 3958 C CA . ILE A 1 518 ? 44.208 17.581 -82.178 1.00 68.12 518 ILE A CA 1
ATOM 3959 C C . ILE A 1 518 ? 45.653 18.095 -82.112 1.00 68.12 518 ILE A C 1
ATOM 3961 O O . ILE A 1 518 ? 46.206 18.495 -83.132 1.00 68.12 518 ILE A O 1
ATOM 3965 N N . THR A 1 519 ? 46.280 18.077 -80.935 1.00 66.62 519 THR A N 1
ATOM 3966 C CA . THR A 1 519 ? 47.664 18.543 -80.742 1.00 66.62 519 THR A CA 1
ATOM 3967 C C . THR A 1 519 ? 48.657 17.632 -81.454 1.00 66.62 519 THR A C 1
ATOM 3969 O O . THR A 1 519 ? 49.590 18.121 -82.086 1.00 66.62 519 THR A O 1
ATOM 3972 N N . GLU A 1 520 ? 48.437 16.320 -81.399 1.00 73.44 520 GLU A N 1
ATOM 3973 C CA . GLU A 1 520 ? 49.214 15.325 -82.131 1.00 73.44 520 GLU A CA 1
ATOM 3974 C C . GLU A 1 520 ? 49.099 15.555 -83.639 1.00 73.44 520 GLU A C 1
ATOM 3976 O O . GLU A 1 520 ? 50.121 15.737 -84.292 1.00 73.44 520 GLU A O 1
ATOM 3981 N N . LYS A 1 521 ? 47.880 15.706 -84.176 1.00 71.06 521 LYS A N 1
ATOM 3982 C CA . LYS A 1 521 ? 47.654 16.027 -85.598 1.00 71.06 521 LYS A CA 1
ATOM 3983 C C . LYS A 1 521 ? 48.294 17.348 -86.021 1.00 71.06 521 LYS A C 1
ATOM 3985 O O . LYS A 1 521 ? 48.882 17.412 -87.099 1.00 71.06 521 LYS A O 1
ATOM 3990 N N . ILE A 1 522 ? 48.232 18.384 -85.182 1.00 65.81 522 ILE A N 1
ATOM 3991 C CA . ILE A 1 522 ? 48.919 19.663 -85.424 1.00 65.81 522 ILE A CA 1
ATOM 3992 C C . ILE A 1 522 ? 50.440 19.467 -85.429 1.00 65.81 522 ILE A C 1
ATOM 3994 O O . ILE A 1 522 ? 51.116 20.034 -86.283 1.00 65.81 522 ILE A O 1
ATOM 3998 N N . ASN A 1 523 ? 50.996 18.665 -84.518 1.00 67.50 523 ASN A N 1
ATOM 3999 C CA . ASN A 1 523 ? 52.432 18.384 -84.474 1.00 67.50 523 ASN A CA 1
ATOM 4000 C C . ASN A 1 523 ? 52.891 17.557 -85.684 1.00 67.50 523 ASN A C 1
ATOM 4002 O O . ASN A 1 523 ? 53.895 17.908 -86.297 1.00 67.50 523 ASN A O 1
ATOM 4006 N N . THR A 1 524 ? 52.127 16.544 -86.103 1.00 69.81 524 THR A N 1
ATOM 4007 C CA . THR A 1 524 ? 52.389 15.797 -87.342 1.00 69.81 524 THR A CA 1
ATOM 4008 C C . THR A 1 524 ? 52.323 16.717 -88.563 1.00 69.81 524 THR A C 1
ATOM 4010 O O . THR A 1 524 ? 53.178 16.650 -89.441 1.00 69.81 524 THR A O 1
ATOM 4013 N N . HIS A 1 525 ? 51.350 17.632 -88.617 1.00 65.50 525 HIS A N 1
ATOM 4014 C CA . HIS A 1 525 ? 51.234 18.599 -89.711 1.00 65.50 525 HIS A CA 1
ATOM 4015 C C . HIS A 1 525 ? 52.380 19.625 -89.709 1.00 65.50 525 HIS A C 1
ATOM 4017 O O . HIS A 1 525 ? 52.898 19.964 -90.771 1.00 65.50 525 HIS A O 1
ATOM 4023 N N . LYS A 1 526 ? 52.838 20.067 -88.527 1.00 63.69 526 LYS A N 1
ATOM 4024 C CA . LYS A 1 526 ? 54.046 20.894 -88.374 1.00 63.69 526 LYS A CA 1
ATOM 4025 C C . LYS A 1 526 ? 55.280 20.185 -88.909 1.00 63.69 526 LYS A C 1
ATOM 4027 O O . LYS A 1 526 ? 56.048 20.821 -89.618 1.00 63.69 526 LYS A O 1
ATOM 4032 N N . GLU A 1 527 ? 55.470 18.903 -88.601 1.00 65.00 527 GLU A N 1
ATOM 4033 C CA . GLU A 1 527 ? 56.591 18.116 -89.128 1.00 65.00 527 GLU A CA 1
ATOM 4034 C C . GLU A 1 527 ? 56.531 17.989 -90.656 1.00 65.00 527 GLU A C 1
ATOM 4036 O O . GLU A 1 527 ? 57.549 18.177 -91.321 1.00 65.00 527 GLU A O 1
ATOM 4041 N N . VAL A 1 528 ? 55.343 17.761 -91.228 1.00 63.25 528 VAL A N 1
ATOM 4042 C CA . VAL A 1 528 ? 55.137 17.717 -92.688 1.00 63.25 528 VAL A CA 1
ATOM 4043 C C . VAL A 1 528 ? 55.439 19.068 -93.343 1.00 63.25 528 VAL A C 1
ATOM 4045 O O . VAL A 1 528 ? 56.148 19.106 -94.348 1.00 63.25 528 VAL A O 1
ATOM 4048 N N . LEU A 1 529 ? 54.975 20.182 -92.767 1.00 60.88 529 LEU A N 1
ATOM 4049 C CA . LEU A 1 529 ? 55.300 21.534 -93.243 1.00 60.88 529 LEU A CA 1
ATOM 4050 C C . LEU A 1 529 ? 56.799 21.841 -93.111 1.00 60.88 529 LEU A C 1
ATOM 4052 O O . LEU A 1 529 ? 57.387 22.424 -94.022 1.00 60.88 529 LEU A O 1
ATOM 4056 N N . PHE A 1 530 ? 57.441 21.387 -92.029 1.00 60.69 530 PHE A N 1
ATOM 4057 C CA . PHE A 1 530 ? 58.889 21.495 -91.837 1.00 60.69 530 PHE A CA 1
ATOM 4058 C C . PHE A 1 530 ? 59.667 20.740 -92.922 1.00 60.69 530 PHE A C 1
ATOM 4060 O O . PHE A 1 530 ? 60.664 21.254 -93.429 1.00 60.69 530 PHE A O 1
ATOM 4067 N N . MET A 1 531 ? 59.202 19.549 -93.316 1.00 57.62 531 MET A N 1
ATOM 4068 C CA . MET A 1 531 ? 59.782 18.789 -94.429 1.00 57.62 531 MET A CA 1
ATOM 4069 C C . MET A 1 531 ? 59.535 19.481 -95.778 1.00 57.62 531 MET A C 1
ATOM 4071 O O . MET A 1 531 ? 60.464 19.616 -96.568 1.00 57.62 531 MET A O 1
ATOM 4075 N N . GLN A 1 532 ? 58.326 19.998 -96.022 1.00 58.12 532 GLN A N 1
ATOM 4076 C CA . GLN A 1 532 ? 57.986 20.726 -97.254 1.00 58.12 532 GLN A CA 1
ATOM 4077 C C . GLN A 1 532 ? 58.762 22.042 -97.425 1.00 58.12 532 GLN A C 1
ATOM 4079 O O . GLN A 1 532 ? 59.001 22.480 -98.551 1.00 58.12 532 GLN A O 1
ATOM 4084 N N . TRP A 1 533 ? 59.143 22.700 -96.328 1.00 55.34 533 TRP A N 1
ATOM 4085 C CA . TRP A 1 533 ? 59.944 23.928 -96.359 1.00 55.34 533 TRP A CA 1
ATOM 4086 C C . TRP A 1 533 ? 61.453 23.662 -96.348 1.00 55.34 533 TRP A C 1
ATOM 4088 O O . TRP A 1 533 ? 62.211 24.503 -96.832 1.00 55.34 533 TRP A O 1
ATOM 4098 N N . GLY A 1 534 ? 61.891 22.493 -95.869 1.00 53.97 534 GLY A N 1
ATOM 4099 C CA . GLY A 1 534 ? 63.290 22.055 -95.900 1.00 53.97 534 GLY A CA 1
ATOM 4100 C C . GLY A 1 534 ? 63.871 21.887 -97.310 1.00 53.97 534 GLY A C 1
ATOM 4101 O O . GLY A 1 534 ? 65.078 22.039 -97.482 1.00 53.97 534 GLY A O 1
ATOM 4102 N N . ASP A 1 535 ? 63.022 21.666 -98.317 1.00 48.38 535 ASP A N 1
ATOM 4103 C CA . ASP A 1 535 ? 63.423 21.503 -99.724 1.00 48.38 535 ASP A CA 1
ATOM 4104 C C . ASP A 1 535 ? 63.423 22.810 -100.542 1.00 48.38 535 ASP A C 1
ATOM 4106 O O . ASP A 1 535 ? 63.752 22.804 -101.731 1.00 48.38 535 ASP A O 1
ATOM 4110 N N . LYS A 1 536 ? 63.101 23.967 -99.940 1.00 49.38 536 LYS A N 1
ATOM 4111 C CA . LYS A 1 536 ? 63.223 25.262 -100.631 1.00 49.38 536 LYS A CA 1
ATOM 4112 C C . LYS A 1 536 ? 64.683 25.752 -100.592 1.00 49.38 536 LYS A C 1
ATOM 4114 O O . LYS A 1 536 ? 65.213 26.018 -99.509 1.00 49.38 536 LYS A O 1
ATOM 4119 N N . PRO A 1 537 ? 65.354 25.935 -101.747 1.00 45.12 537 PRO A N 1
ATOM 4120 C CA . PRO A 1 537 ? 66.741 26.381 -101.785 1.00 45.12 537 PRO A CA 1
ATOM 4121 C C . PRO A 1 537 ? 66.823 27.850 -101.345 1.00 45.12 537 PRO A C 1
ATOM 4123 O O . PRO A 1 537 ? 66.456 28.761 -102.081 1.00 45.12 537 PRO A O 1
ATOM 4126 N N . GLY A 1 538 ? 67.274 28.065 -100.107 1.00 52.81 538 GLY A N 1
ATOM 4127 C CA . GLY A 1 538 ? 67.435 29.390 -99.493 1.00 52.81 538 GLY A CA 1
ATOM 4128 C C . GLY A 1 538 ? 67.555 29.378 -97.962 1.00 52.81 538 GLY A C 1
ATOM 4129 O O . GLY A 1 538 ? 68.120 30.304 -97.390 1.00 52.81 538 GLY A O 1
ATOM 4130 N N . ILE A 1 539 ? 67.112 28.312 -97.284 1.00 49.53 539 ILE A N 1
ATOM 4131 C CA . ILE A 1 539 ? 67.038 28.238 -95.806 1.00 49.53 539 ILE A CA 1
ATOM 4132 C C . ILE A 1 539 ? 68.191 27.397 -95.211 1.00 49.53 539 ILE A C 1
ATOM 4134 O O . ILE A 1 539 ? 68.060 26.752 -94.180 1.00 49.53 539 ILE A O 1
ATOM 4138 N N . ASN A 1 540 ? 69.370 27.398 -95.842 1.00 46.88 540 ASN A N 1
ATOM 4139 C CA . ASN A 1 540 ? 70.579 26.794 -95.252 1.00 46.88 540 ASN A CA 1
ATOM 4140 C C . ASN A 1 540 ? 71.466 27.806 -94.505 1.00 46.88 540 ASN A C 1
ATOM 4142 O O . ASN A 1 540 ? 72.415 27.404 -93.841 1.00 46.88 540 ASN A O 1
ATOM 4146 N N . VAL A 1 541 ? 71.142 29.105 -94.545 1.00 47.22 541 VAL A N 1
ATOM 4147 C CA . VAL A 1 541 ? 71.930 30.154 -93.864 1.00 47.22 541 VAL A CA 1
ATOM 4148 C C . VAL A 1 541 ? 71.522 30.341 -92.392 1.00 47.22 541 VAL A C 1
ATOM 4150 O O . VAL A 1 541 ? 72.330 30.775 -91.583 1.00 47.22 541 VAL A O 1
ATOM 4153 N N . VAL A 1 542 ? 70.314 29.937 -91.989 1.00 48.66 542 VAL A N 1
ATOM 4154 C CA . VAL A 1 542 ? 69.799 30.183 -90.621 1.00 48.66 542 VAL A CA 1
ATOM 4155 C C . VAL A 1 542 ? 70.098 29.025 -89.649 1.00 48.66 542 VAL A C 1
ATOM 4157 O O . VAL A 1 542 ? 69.852 29.128 -88.453 1.00 48.66 542 VAL A O 1
ATOM 4160 N N . ARG A 1 543 ? 70.682 27.913 -90.119 1.00 45.88 543 ARG A N 1
ATOM 4161 C CA . ARG A 1 543 ? 70.925 26.720 -89.282 1.00 45.88 543 ARG A CA 1
ATOM 4162 C C . ARG A 1 543 ? 72.210 26.783 -88.443 1.00 45.88 543 ARG A C 1
ATOM 4164 O O . ARG A 1 543 ? 72.392 25.929 -87.581 1.00 45.88 543 ARG A O 1
ATOM 4171 N N . GLN A 1 544 ? 73.101 27.750 -88.689 1.00 45.31 544 GLN A N 1
ATOM 4172 C CA . GLN A 1 544 ? 74.411 27.828 -88.023 1.00 45.31 544 GLN A CA 1
ATOM 4173 C C . GLN A 1 544 ? 74.480 28.760 -86.806 1.00 45.31 544 GLN A C 1
ATOM 4175 O O . GLN A 1 544 ? 75.436 28.659 -86.041 1.00 45.31 544 GLN A O 1
ATOM 4180 N N . GLU A 1 545 ? 73.472 29.593 -86.553 1.00 41.00 545 GLU A N 1
ATOM 4181 C CA . GLU A 1 545 ? 73.400 30.374 -85.317 1.00 41.00 545 GLU A CA 1
ATOM 4182 C C . GLU A 1 545 ? 72.312 29.785 -84.423 1.00 41.00 545 GLU A C 1
ATOM 4184 O O . GLU A 1 545 ? 71.158 29.686 -84.828 1.00 41.00 545 GLU A O 1
ATOM 4189 N N . GLY A 1 546 ? 72.704 29.321 -83.233 1.00 47.22 546 GLY A N 1
ATOM 4190 C CA . GLY A 1 546 ? 71.896 28.546 -82.286 1.00 47.22 546 GLY A CA 1
ATOM 4191 C C . GLY A 1 546 ? 70.682 29.275 -81.698 1.00 47.22 546 GLY A C 1
ATOM 4192 O O . GLY A 1 546 ? 70.568 29.424 -80.482 1.00 47.22 546 GLY A O 1
ATOM 4193 N N . LEU A 1 547 ? 69.743 29.683 -82.544 1.00 44.56 547 LEU A N 1
ATOM 4194 C CA . LEU A 1 547 ? 68.416 30.129 -82.159 1.00 44.56 547 LEU A CA 1
ATOM 4195 C C . LEU A 1 547 ? 67.587 28.900 -81.793 1.00 44.56 547 LEU A C 1
ATOM 4197 O O . LEU A 1 547 ? 67.209 28.087 -82.637 1.00 44.56 547 LEU A O 1
ATOM 4201 N N . LYS A 1 548 ? 67.307 28.760 -80.495 1.00 41.75 548 LYS A N 1
ATOM 4202 C CA . LYS A 1 548 ? 66.314 27.817 -79.980 1.00 41.75 548 LYS A CA 1
ATOM 4203 C C . LYS A 1 548 ? 64.973 28.118 -80.661 1.00 41.75 548 LYS A C 1
ATOM 4205 O O . LYS A 1 548 ? 64.289 29.062 -80.273 1.00 41.75 548 LYS A O 1
ATOM 4210 N N . PHE A 1 549 ? 64.587 27.313 -81.650 1.00 45.47 549 PHE A N 1
ATOM 4211 C CA . PHE A 1 549 ? 63.244 27.298 -82.245 1.00 45.47 549 PHE A CA 1
ATOM 4212 C C . PHE A 1 549 ? 62.229 26.732 -81.233 1.00 45.47 549 PHE A C 1
ATOM 4214 O O . PHE A 1 549 ? 61.696 25.640 -81.385 1.00 45.47 549 PHE A O 1
ATOM 4221 N N . GLY A 1 550 ? 62.006 27.466 -80.144 1.00 48.03 550 GLY A N 1
ATOM 4222 C CA . GLY A 1 550 ? 61.098 27.110 -79.052 1.00 48.03 550 GLY A CA 1
ATOM 4223 C C . GLY A 1 550 ? 59.888 28.038 -78.937 1.00 48.03 550 GLY A C 1
ATOM 4224 O O . GLY A 1 550 ? 59.360 28.179 -77.841 1.00 48.03 550 GLY A O 1
ATOM 4225 N N . GLY A 1 551 ? 59.485 28.716 -80.017 1.00 45.41 551 GLY A N 1
ATOM 4226 C CA . GLY A 1 551 ? 58.556 29.849 -79.925 1.00 45.41 551 GLY A CA 1
ATOM 4227 C C . GLY A 1 551 ? 57.530 29.995 -81.045 1.00 45.41 551 GLY A C 1
ATOM 4228 O O . GLY A 1 551 ? 57.117 31.118 -81.291 1.00 45.41 551 GLY A O 1
ATOM 4229 N N . TRP A 1 552 ? 57.111 28.924 -81.726 1.00 48.66 552 TRP A N 1
ATOM 4230 C CA . TRP A 1 552 ? 55.895 29.020 -82.549 1.00 48.66 552 TRP A CA 1
ATOM 4231 C C . TRP A 1 552 ? 54.686 28.979 -81.621 1.00 48.66 552 TRP A C 1
ATOM 4233 O O . TRP A 1 552 ? 54.360 27.918 -81.075 1.00 48.66 552 TRP A O 1
ATOM 4243 N N . ASN A 1 553 ? 54.037 30.127 -81.423 1.00 52.50 553 ASN A N 1
ATOM 4244 C CA . ASN A 1 553 ? 52.747 30.146 -80.760 1.00 52.50 553 ASN A CA 1
ATOM 4245 C C . ASN A 1 553 ? 51.727 29.545 -81.737 1.00 52.50 553 ASN A C 1
ATOM 4247 O O . ASN A 1 553 ? 51.780 29.728 -82.947 1.00 52.50 553 ASN A O 1
ATOM 4251 N N . MET A 1 554 ? 50.788 28.783 -81.207 1.00 54.50 554 MET A N 1
ATOM 4252 C CA . MET A 1 554 ? 49.687 28.152 -81.934 1.00 54.50 554 MET A CA 1
ATOM 4253 C C . MET A 1 554 ? 48.909 29.141 -82.817 1.00 54.50 554 MET A C 1
ATOM 4255 O O . MET A 1 554 ? 48.415 28.763 -83.873 1.00 54.50 554 MET A O 1
ATOM 4259 N N . ASN A 1 555 ? 48.860 30.415 -82.416 1.00 55.31 555 ASN A N 1
ATOM 4260 C CA . ASN A 1 555 ? 48.269 31.496 -83.203 1.00 55.31 555 ASN A CA 1
ATOM 4261 C C . ASN A 1 555 ? 48.970 31.723 -84.553 1.00 55.31 555 ASN A C 1
ATOM 4263 O O . ASN A 1 555 ? 48.291 32.081 -85.510 1.00 55.31 555 ASN A O 1
ATOM 4267 N N . ASP A 1 556 ? 50.276 31.464 -84.650 1.00 59.44 556 ASP A N 1
ATOM 4268 C CA . ASP A 1 556 ? 51.053 31.625 -85.886 1.00 59.44 556 ASP A CA 1
ATOM 4269 C C . ASP A 1 556 ? 50.730 30.493 -86.881 1.00 59.44 556 ASP A C 1
ATOM 4271 O O . ASP A 1 556 ? 50.538 30.722 -88.070 1.00 59.44 556 ASP A O 1
ATOM 4275 N N . VAL A 1 557 ? 50.531 29.271 -86.371 1.00 56.69 557 VAL A N 1
ATOM 4276 C CA . VAL A 1 557 ? 50.121 28.089 -87.159 1.00 56.69 557 VAL A CA 1
ATOM 4277 C C . VAL A 1 557 ? 48.706 28.253 -87.723 1.00 56.69 557 VAL A C 1
ATOM 4279 O O . VAL A 1 557 ? 48.435 27.852 -88.851 1.00 56.69 557 VAL A O 1
ATOM 4282 N N . PHE A 1 558 ? 47.798 28.857 -86.951 1.00 58.72 558 PHE A N 1
ATOM 4283 C CA . PHE A 1 558 ? 46.431 29.136 -87.400 1.00 58.72 558 PHE A CA 1
ATOM 4284 C C . PHE A 1 558 ? 46.321 30.362 -88.319 1.00 58.72 558 PHE A C 1
ATOM 4286 O O . PHE A 1 558 ? 45.303 30.507 -88.990 1.00 58.72 558 PHE A O 1
ATOM 4293 N N . ALA A 1 559 ? 47.321 31.250 -88.336 1.00 56.03 559 ALA A N 1
ATOM 4294 C CA . ALA A 1 559 ? 47.343 32.431 -89.198 1.00 56.03 559 ALA A CA 1
ATOM 4295 C C . ALA A 1 559 ? 47.885 32.136 -90.610 1.00 56.03 559 ALA A C 1
ATOM 4297 O O . ALA A 1 559 ? 47.494 32.823 -91.551 1.00 56.03 559 ALA A O 1
ATOM 4298 N N . GLU A 1 560 ? 48.745 31.122 -90.768 1.00 55.16 560 GLU A N 1
ATOM 4299 C CA . GLU A 1 560 ? 49.373 30.772 -92.056 1.00 55.16 560 GLU A CA 1
ATOM 4300 C C . GLU A 1 560 ? 48.704 29.601 -92.814 1.00 55.16 560 GLU A C 1
ATOM 4302 O O . GLU A 1 560 ? 48.960 29.432 -94.005 1.00 55.16 560 GLU A O 1
ATOM 4307 N N . GLY A 1 561 ? 47.845 28.793 -92.176 1.00 54.34 561 GLY A N 1
ATOM 4308 C CA . GLY A 1 561 ? 47.192 27.630 -92.805 1.00 54.34 561 GLY A CA 1
ATOM 4309 C C . GLY A 1 561 ? 45.760 27.885 -93.308 1.00 54.34 561 GLY A C 1
ATOM 4310 O O . GLY A 1 561 ? 44.944 28.462 -92.593 1.00 54.34 561 GLY A O 1
ATOM 4311 N N . GLU A 1 562 ? 45.412 27.373 -94.499 1.00 50.72 562 GLU A N 1
ATOM 4312 C CA . GLU A 1 562 ? 44.077 27.439 -95.148 1.00 50.72 562 GLU A CA 1
ATOM 4313 C C . GLU A 1 562 ? 42.973 26.592 -94.459 1.00 50.72 562 GLU A C 1
ATOM 4315 O O . GLU A 1 562 ? 42.104 26.025 -95.116 1.00 50.72 562 GLU A O 1
ATOM 4320 N N . HIS A 1 563 ? 42.980 26.478 -93.129 1.00 59.62 563 HIS A N 1
ATOM 4321 C CA . HIS A 1 563 ? 42.170 25.494 -92.397 1.00 59.62 563 HIS A CA 1
ATOM 4322 C C . HIS A 1 563 ? 41.426 26.098 -91.176 1.00 59.62 563 HIS A C 1
ATOM 4324 O O . HIS A 1 563 ? 41.670 25.706 -90.027 1.00 59.62 563 HIS A O 1
ATOM 4330 N N . PRO A 1 564 ? 40.497 27.058 -91.386 1.00 60.62 564 PRO A N 1
ATOM 4331 C CA . PRO A 1 564 ? 39.736 27.730 -90.322 1.00 60.62 564 PRO A CA 1
ATOM 4332 C C . PRO A 1 564 ? 38.864 26.782 -89.480 1.00 60.62 564 PRO A C 1
ATOM 4334 O O . PRO A 1 564 ? 38.573 27.092 -88.319 1.00 60.62 564 PRO A O 1
ATOM 4337 N N . GLU A 1 565 ? 38.493 25.605 -90.000 1.00 63.38 565 GLU A N 1
ATOM 4338 C CA . GLU A 1 565 ? 37.774 24.585 -89.229 1.00 63.38 565 GLU A CA 1
ATOM 4339 C C . GLU A 1 565 ? 38.558 24.079 -88.003 1.00 63.38 565 GLU A C 1
ATOM 4341 O O . GLU A 1 565 ? 37.956 23.793 -86.966 1.00 63.38 565 GLU A O 1
ATOM 4346 N N . TRP A 1 566 ? 39.896 24.041 -88.047 1.00 63.03 566 TRP A N 1
ATOM 4347 C CA . TRP A 1 566 ? 40.707 23.575 -86.914 1.00 63.03 566 TRP A CA 1
ATOM 4348 C C . TRP A 1 566 ? 40.735 24.579 -85.772 1.00 63.03 566 TRP A C 1
ATOM 4350 O O . TRP A 1 566 ? 40.771 24.178 -84.611 1.00 63.03 566 TRP A O 1
ATOM 4360 N N . ARG A 1 567 ? 40.648 25.876 -86.084 1.00 64.38 567 ARG A N 1
ATOM 4361 C CA . ARG A 1 567 ? 40.573 26.936 -85.079 1.00 64.38 567 ARG A CA 1
ATOM 4362 C C . ARG A 1 567 ? 39.251 26.889 -84.321 1.00 64.38 567 ARG A C 1
ATOM 4364 O O . ARG A 1 567 ? 39.272 26.921 -83.098 1.00 64.38 567 ARG A O 1
ATOM 4371 N N . GLN A 1 568 ? 38.120 26.716 -85.012 1.00 66.62 568 GLN A N 1
ATOM 4372 C CA . GLN A 1 568 ? 36.822 26.536 -84.345 1.00 66.62 568 GLN A CA 1
ATOM 4373 C C . GLN A 1 568 ? 36.786 25.268 -83.484 1.00 66.62 568 GLN A C 1
ATOM 4375 O O . GLN A 1 568 ? 36.280 25.292 -82.361 1.00 66.62 568 GLN A O 1
ATOM 4380 N N . VAL A 1 569 ? 37.357 24.162 -83.972 1.00 64.88 569 VAL A N 1
ATOM 4381 C CA . VAL A 1 569 ? 37.439 22.909 -83.206 1.00 64.88 569 VAL A CA 1
ATOM 4382 C C . VAL A 1 569 ? 38.373 23.053 -81.997 1.00 64.88 569 VAL A C 1
ATOM 4384 O O . VAL A 1 569 ? 38.052 22.544 -80.923 1.00 64.88 569 VAL A O 1
ATOM 4387 N N . TYR A 1 570 ? 39.486 23.778 -82.133 1.00 65.75 570 TYR A N 1
ATOM 4388 C CA . TYR A 1 570 ? 40.446 24.043 -81.061 1.00 65.75 570 TYR A CA 1
ATOM 4389 C C . TYR A 1 570 ? 39.898 25.019 -80.006 1.00 65.75 570 TYR A C 1
ATOM 4391 O O . TYR A 1 570 ? 39.975 24.738 -78.811 1.00 65.75 570 TYR A O 1
ATOM 4399 N N . GLU A 1 571 ? 39.287 26.135 -80.409 1.00 68.62 571 GLU A N 1
ATOM 4400 C CA . GLU A 1 571 ? 38.635 27.105 -79.512 1.00 68.62 571 GLU A CA 1
ATOM 4401 C C . GLU A 1 571 ? 37.419 26.479 -78.799 1.00 68.62 571 GLU A C 1
ATOM 4403 O O . GLU A 1 571 ? 37.237 26.658 -77.592 1.00 68.62 571 GLU A O 1
ATOM 4408 N N . GLY A 1 572 ? 36.633 25.650 -79.495 1.00 64.69 572 GLY A N 1
ATOM 4409 C CA . GLY A 1 572 ? 35.549 24.865 -78.895 1.00 64.69 572 GLY A CA 1
ATOM 4410 C C . GLY A 1 572 ? 36.047 23.809 -77.900 1.00 64.69 572 GLY A C 1
ATOM 4411 O O . GLY A 1 572 ? 35.464 23.629 -76.831 1.00 64.69 572 GLY A O 1
ATOM 4412 N N . ALA A 1 573 ? 37.159 23.135 -78.203 1.00 60.59 573 ALA A N 1
ATOM 4413 C CA . ALA A 1 573 ? 37.752 22.152 -77.299 1.00 60.59 573 ALA A CA 1
ATOM 4414 C C . ALA A 1 573 ? 38.416 22.810 -76.076 1.00 60.59 573 ALA A C 1
ATOM 4416 O O . ALA A 1 573 ? 38.246 22.328 -74.958 1.00 60.59 573 ALA A O 1
ATOM 4417 N N . THR A 1 574 ? 39.110 23.938 -76.253 1.00 63.06 574 THR A N 1
ATOM 4418 C CA . THR A 1 574 ? 39.767 24.673 -75.159 1.00 63.06 574 THR A CA 1
ATOM 4419 C C . THR A 1 574 ? 38.767 25.345 -74.217 1.00 63.06 574 THR A C 1
ATOM 4421 O O . THR A 1 574 ? 38.890 25.193 -72.997 1.00 63.06 574 THR A O 1
ATOM 4424 N N . SER A 1 575 ? 37.728 26.000 -74.745 1.00 66.06 575 SER A N 1
ATOM 4425 C CA . SER A 1 575 ? 36.626 26.546 -73.934 1.00 66.06 575 SER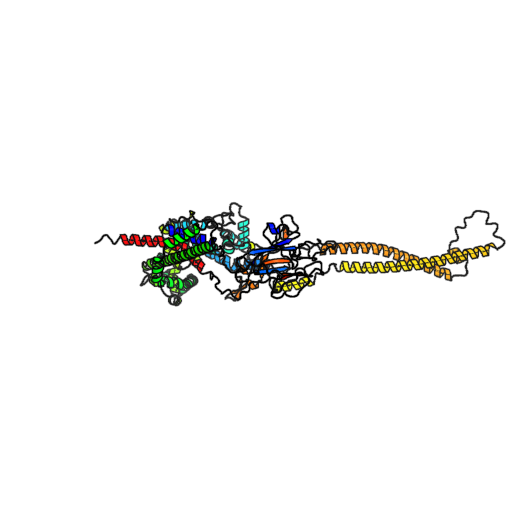 A CA 1
ATOM 4426 C C . SER A 1 575 ? 35.852 25.446 -73.193 1.00 66.06 575 SER A C 1
ATOM 4428 O O . SER A 1 575 ? 35.579 25.580 -71.998 1.00 66.06 575 SER A O 1
ATOM 4430 N N . GLY A 1 576 ? 35.605 24.304 -73.846 1.00 63.22 576 GLY A N 1
ATOM 4431 C CA . GLY A 1 576 ? 35.041 23.110 -73.212 1.00 63.22 576 GLY A CA 1
ATOM 4432 C C . GLY A 1 576 ? 35.918 22.551 -72.086 1.00 63.22 576 GLY A C 1
ATOM 4433 O O . GLY A 1 576 ? 35.403 22.149 -71.039 1.00 63.22 576 GLY A O 1
ATOM 4434 N N . THR A 1 577 ? 37.248 22.568 -72.237 1.00 65.06 577 THR A N 1
ATOM 4435 C CA . THR A 1 577 ? 38.164 22.117 -71.176 1.00 65.06 577 THR A CA 1
ATOM 4436 C C . THR A 1 577 ? 38.271 23.054 -69.981 1.00 65.06 577 THR A C 1
ATOM 4438 O O . THR A 1 577 ? 38.406 22.555 -68.868 1.00 65.06 577 THR A O 1
ATOM 4441 N N . SER A 1 578 ? 38.200 24.380 -70.150 1.00 67.62 578 SER A N 1
ATOM 4442 C CA . SER A 1 578 ? 38.284 25.294 -69.000 1.00 67.62 578 SER A CA 1
ATOM 4443 C C . SER A 1 578 ? 37.018 25.229 -68.145 1.00 67.62 578 SER A C 1
ATOM 4445 O O . SER A 1 578 ? 37.117 25.130 -66.921 1.00 67.62 578 SER A O 1
ATOM 4447 N N . LEU A 1 579 ? 35.844 25.175 -68.786 1.00 69.75 579 LEU A N 1
ATOM 4448 C CA . LEU A 1 579 ? 34.559 25.015 -68.110 1.00 69.75 579 LEU A CA 1
ATOM 4449 C C . LEU A 1 579 ? 34.464 23.654 -67.411 1.00 69.75 579 LEU A C 1
ATOM 4451 O O . LEU A 1 579 ? 34.131 23.601 -66.231 1.00 69.75 579 LEU A O 1
ATOM 4455 N N . SER A 1 580 ? 34.805 22.555 -68.097 1.00 65.81 580 SER A N 1
ATOM 4456 C CA . SER A 1 580 ? 34.769 21.214 -67.490 1.00 65.81 580 SER A CA 1
ATOM 4457 C C . SER A 1 580 ? 35.790 21.053 -66.363 1.00 65.81 580 SER A C 1
ATOM 4459 O O . SER A 1 580 ? 35.455 20.470 -65.334 1.00 65.81 580 SER A O 1
ATOM 4461 N N . LYS A 1 581 ? 36.993 21.632 -66.479 1.00 68.44 581 LYS A N 1
ATOM 4462 C CA . LYS A 1 581 ? 37.986 21.665 -65.393 1.00 68.44 581 LYS A CA 1
ATOM 4463 C C . LYS A 1 581 ? 37.500 22.490 -64.198 1.00 68.44 581 LYS A C 1
ATOM 4465 O O . LYS A 1 581 ? 37.633 22.039 -63.065 1.00 68.44 581 LYS A O 1
ATOM 4470 N N . GLY A 1 582 ? 36.921 23.669 -64.439 1.00 68.94 582 GLY A N 1
ATOM 4471 C CA . GLY A 1 582 ? 36.346 24.520 -63.394 1.00 68.94 582 GLY A CA 1
ATOM 4472 C C . GLY A 1 582 ? 35.192 23.838 -62.658 1.00 68.94 582 GLY A C 1
ATOM 4473 O O . GLY A 1 582 ? 35.186 23.807 -61.429 1.00 68.94 582 GLY A O 1
ATOM 4474 N N . LEU A 1 583 ? 34.275 23.209 -63.400 1.00 66.94 583 LEU A N 1
ATOM 4475 C CA . LEU A 1 583 ? 33.192 22.400 -62.838 1.00 66.94 583 LEU A CA 1
ATOM 4476 C C . LEU A 1 583 ? 33.728 21.197 -62.060 1.00 66.94 583 LEU A C 1
ATOM 4478 O O . LEU A 1 583 ? 33.262 20.952 -60.957 1.00 66.94 583 LEU A O 1
ATOM 4482 N N . THR A 1 584 ? 34.735 20.490 -62.577 1.00 67.31 584 THR A N 1
ATOM 4483 C CA . THR A 1 584 ? 35.335 19.335 -61.888 1.00 67.31 584 THR A CA 1
ATOM 4484 C C . THR A 1 584 ? 35.975 19.758 -60.562 1.00 67.31 584 THR A C 1
ATOM 4486 O O . THR A 1 584 ? 35.720 19.136 -59.537 1.00 67.31 584 THR A O 1
ATOM 4489 N N . ILE A 1 585 ? 36.764 20.839 -60.539 1.00 70.12 585 ILE A N 1
ATOM 4490 C CA . ILE A 1 585 ? 37.393 21.340 -59.303 1.00 70.12 585 ILE A CA 1
ATOM 4491 C C . ILE A 1 585 ? 36.328 21.842 -58.318 1.00 70.12 585 ILE A C 1
ATOM 4493 O O . ILE A 1 585 ? 36.369 21.479 -57.144 1.00 70.12 585 ILE A O 1
ATOM 4497 N N . GLY A 1 586 ? 35.360 22.636 -58.787 1.00 67.19 586 GLY A N 1
ATOM 4498 C CA . GLY A 1 586 ? 34.282 23.165 -57.950 1.00 67.19 586 GLY A CA 1
ATOM 4499 C C . GLY A 1 586 ? 33.409 22.063 -57.347 1.00 67.19 586 GLY A C 1
ATOM 4500 O O . GLY A 1 586 ? 33.180 22.057 -56.139 1.00 67.19 586 GLY A O 1
ATOM 4501 N N . LEU A 1 587 ? 32.992 21.086 -58.159 1.00 68.19 587 LEU A N 1
ATOM 4502 C CA . LEU A 1 587 ? 32.246 19.911 -57.699 1.00 68.19 587 LEU A CA 1
ATOM 4503 C C . LEU A 1 587 ? 33.092 19.025 -56.782 1.00 68.19 587 LEU A C 1
ATOM 4505 O O . LEU A 1 587 ? 32.553 18.471 -55.834 1.00 68.19 587 LEU A O 1
ATOM 4509 N N . GLY A 1 588 ? 34.405 18.926 -57.006 1.00 62.16 588 GLY A N 1
ATOM 4510 C CA . GLY A 1 588 ? 35.315 18.189 -56.128 1.00 62.16 588 GLY A CA 1
ATOM 4511 C C . GLY A 1 588 ? 35.411 18.805 -54.729 1.00 62.16 588 GLY A C 1
ATOM 4512 O O . GLY A 1 588 ? 35.291 18.093 -53.735 1.00 62.16 588 GLY A O 1
ATOM 4513 N N . VAL A 1 589 ? 35.554 20.133 -54.634 1.00 69.31 589 VAL A N 1
ATOM 4514 C CA . VAL A 1 589 ? 35.546 20.850 -53.344 1.00 69.31 589 VAL A CA 1
ATOM 4515 C C . VAL A 1 589 ? 34.176 20.741 -52.668 1.00 69.31 589 VAL A C 1
ATOM 4517 O O . VAL A 1 589 ? 34.107 20.431 -51.478 1.00 69.31 589 VAL A O 1
ATOM 4520 N N . ALA A 1 590 ? 33.089 20.933 -53.422 1.00 66.50 590 ALA A N 1
ATOM 4521 C CA . ALA A 1 590 ? 31.728 20.789 -52.909 1.00 66.50 590 ALA A CA 1
ATOM 4522 C C . ALA A 1 590 ? 31.451 19.365 -52.401 1.00 66.50 590 ALA A C 1
ATOM 4524 O O . ALA A 1 590 ? 30.864 19.205 -51.337 1.00 66.50 590 ALA A O 1
ATOM 4525 N N . MET A 1 591 ? 31.926 18.337 -53.108 1.00 73.31 591 MET A N 1
ATOM 4526 C CA . MET A 1 591 ? 31.807 16.936 -52.705 1.00 73.31 591 MET A CA 1
ATOM 4527 C C . MET A 1 591 ? 32.506 16.673 -51.370 1.00 73.31 591 MET A C 1
ATOM 4529 O O . MET A 1 591 ? 31.910 16.045 -50.502 1.00 73.31 591 MET A O 1
ATOM 4533 N N . VAL A 1 592 ? 33.735 17.164 -51.173 1.00 68.12 592 VAL A N 1
ATOM 4534 C CA . VAL A 1 592 ? 34.454 16.993 -49.896 1.00 68.12 592 VAL A CA 1
ATOM 4535 C C . VAL A 1 592 ? 33.715 17.695 -48.756 1.00 68.12 592 VAL A C 1
ATOM 4537 O O . VAL A 1 592 ? 33.521 17.100 -47.698 1.00 68.12 592 VAL A O 1
ATOM 4540 N N . ALA A 1 593 ? 33.249 18.928 -48.971 1.00 69.25 593 ALA A N 1
ATOM 4541 C CA . ALA A 1 593 ? 32.489 19.665 -47.963 1.00 69.25 593 ALA A CA 1
ATOM 4542 C C . ALA A 1 593 ? 31.162 18.966 -47.609 1.00 69.25 593 ALA A C 1
ATOM 4544 O O . ALA A 1 593 ? 30.864 18.772 -46.432 1.00 69.25 593 ALA A O 1
ATOM 4545 N N . LEU A 1 594 ? 30.395 18.529 -48.613 1.00 72.12 594 LEU A N 1
ATOM 4546 C CA . LEU A 1 594 ? 29.135 17.805 -48.421 1.00 72.12 594 LEU A CA 1
ATOM 4547 C C . LEU A 1 594 ? 29.344 16.434 -47.775 1.00 72.12 594 LEU A C 1
ATOM 4549 O O . LEU A 1 594 ? 28.545 16.043 -46.929 1.00 72.12 594 LEU A O 1
ATOM 4553 N N . ALA A 1 595 ? 30.428 15.729 -48.107 1.00 70.31 595 ALA A N 1
ATOM 4554 C CA . ALA A 1 595 ? 30.780 14.471 -47.459 1.00 70.31 595 ALA A CA 1
ATOM 4555 C C . ALA A 1 595 ? 31.089 14.679 -45.969 1.00 70.31 595 ALA A C 1
ATOM 4557 O O . ALA A 1 595 ? 30.597 13.917 -45.139 1.00 70.31 595 ALA A O 1
ATOM 4558 N N . LEU A 1 596 ? 31.837 15.731 -45.610 1.00 66.50 596 LEU A N 1
ATOM 4559 C CA . LEU A 1 596 ? 32.117 16.074 -44.211 1.00 66.50 596 LEU A CA 1
ATOM 4560 C C . LEU A 1 596 ? 30.844 16.459 -43.447 1.00 66.50 596 LEU A C 1
ATOM 4562 O O . LEU A 1 596 ? 30.629 15.959 -42.345 1.00 66.50 596 LEU A O 1
ATOM 4566 N N . VAL A 1 597 ? 29.979 17.291 -44.038 1.00 75.19 597 VAL A N 1
ATOM 4567 C CA . VAL A 1 597 ? 28.691 17.679 -43.435 1.00 75.19 597 VAL A CA 1
ATOM 4568 C C . VAL A 1 597 ? 27.780 16.468 -43.268 1.00 75.19 597 VAL A C 1
ATOM 4570 O O . VAL A 1 597 ? 27.252 16.254 -42.183 1.00 75.19 597 VAL A O 1
ATOM 4573 N N . THR A 1 598 ? 27.636 15.635 -44.299 1.00 75.44 598 THR A N 1
ATOM 4574 C CA . THR A 1 598 ? 26.813 14.418 -44.239 1.00 75.44 598 THR A CA 1
ATOM 4575 C C . THR A 1 598 ? 27.351 13.453 -43.192 1.00 75.44 598 THR A C 1
ATOM 4577 O O . THR A 1 598 ? 26.571 12.925 -42.409 1.00 75.44 598 THR A O 1
ATOM 4580 N N . THR A 1 599 ? 28.672 13.267 -43.110 1.00 75.81 599 THR A N 1
ATOM 4581 C CA . THR A 1 599 ? 29.299 12.416 -42.085 1.00 75.81 599 THR A CA 1
ATOM 4582 C C . THR A 1 599 ? 29.041 12.960 -40.682 1.00 75.81 599 THR A C 1
ATOM 4584 O O . THR A 1 599 ? 28.672 12.197 -39.793 1.00 75.81 599 THR A O 1
ATOM 4587 N N . TYR A 1 600 ? 29.181 14.273 -40.481 1.00 81.06 600 TYR A N 1
ATOM 4588 C CA . TYR A 1 600 ? 28.906 14.917 -39.197 1.00 81.06 600 TYR A CA 1
ATOM 4589 C C . TYR A 1 600 ? 27.433 14.796 -38.789 1.00 81.06 600 TYR A C 1
ATOM 4591 O O . TYR A 1 600 ? 27.158 14.403 -37.659 1.00 81.06 600 TYR A O 1
ATOM 4599 N N . LEU A 1 601 ? 26.496 15.088 -39.697 1.00 79.50 601 LEU A N 1
ATOM 4600 C CA . LEU A 1 601 ? 25.058 14.970 -39.441 1.00 79.50 601 LEU A CA 1
ATOM 4601 C C . LEU A 1 601 ? 24.657 13.517 -39.166 1.00 79.50 601 LEU A C 1
ATOM 4603 O O . LEU A 1 601 ? 23.958 13.258 -38.196 1.00 79.50 601 LEU A O 1
ATOM 4607 N N . THR A 1 602 ? 25.190 12.563 -39.936 1.00 80.50 602 THR A N 1
ATOM 4608 C CA . THR A 1 602 ? 24.997 11.120 -39.705 1.00 80.50 602 THR A CA 1
ATOM 4609 C C . THR A 1 602 ? 25.492 10.723 -38.316 1.00 80.50 602 THR A C 1
ATOM 4611 O O . THR A 1 602 ? 24.768 10.078 -37.568 1.00 80.50 602 THR A O 1
ATOM 4614 N N . TYR A 1 603 ? 26.702 11.141 -37.934 1.00 81.94 603 TYR A N 1
ATOM 4615 C CA . TYR A 1 603 ? 27.255 10.859 -36.608 1.00 81.94 603 TYR A CA 1
ATOM 4616 C C . TYR A 1 603 ? 26.449 11.523 -35.483 1.00 81.94 603 TYR A C 1
ATOM 4618 O O . TYR A 1 603 ? 26.205 10.896 -34.455 1.00 81.94 603 TYR A O 1
ATOM 4626 N N . SER A 1 604 ? 26.027 12.776 -35.669 1.00 83.38 604 SER A N 1
ATOM 4627 C CA . SER A 1 604 ? 25.214 13.514 -34.699 1.00 83.38 604 SER A CA 1
ATOM 4628 C C . SER A 1 604 ? 23.849 12.858 -34.502 1.00 83.38 604 SER A C 1
ATOM 4630 O O . SER A 1 604 ? 23.441 12.669 -33.360 1.00 83.38 604 SER A O 1
ATOM 4632 N N . ASP A 1 605 ? 23.181 12.471 -35.590 1.00 84.81 605 ASP A N 1
ATOM 4633 C CA . ASP A 1 605 ? 21.892 11.781 -35.547 1.00 84.81 605 ASP A CA 1
ATOM 4634 C C . ASP A 1 605 ? 22.034 10.393 -34.926 1.00 84.81 605 ASP A C 1
ATOM 4636 O O . ASP A 1 605 ? 21.254 10.060 -34.047 1.00 84.81 605 ASP A O 1
ATOM 4640 N N . MET A 1 606 ? 23.070 9.618 -35.269 1.00 82.06 606 MET A N 1
ATOM 4641 C CA . MET A 1 606 ? 23.330 8.324 -34.622 1.00 82.06 606 MET A CA 1
ATOM 4642 C C . MET A 1 606 ? 23.603 8.487 -33.123 1.00 82.06 606 MET A C 1
ATOM 4644 O O . MET A 1 606 ? 23.056 7.748 -32.308 1.00 82.06 606 MET A O 1
ATOM 4648 N N . LYS A 1 607 ? 24.411 9.480 -32.731 1.00 81.31 607 LYS A N 1
ATOM 4649 C CA . LYS A 1 607 ? 24.671 9.775 -31.317 1.00 81.31 607 LYS A CA 1
ATOM 4650 C C . LYS A 1 607 ? 23.395 10.205 -30.593 1.00 81.31 607 LYS A C 1
ATOM 4652 O O . LYS A 1 607 ? 23.202 9.800 -29.455 1.00 81.31 607 LYS A O 1
ATOM 4657 N N . ALA A 1 608 ? 22.547 11.017 -31.224 1.00 84.06 608 ALA A N 1
ATOM 4658 C CA . ALA A 1 608 ? 21.272 11.447 -30.656 1.00 84.06 608 ALA A CA 1
ATOM 4659 C C . ALA A 1 608 ? 20.277 10.282 -30.548 1.00 84.06 608 ALA A C 1
ATOM 4661 O O . ALA A 1 608 ? 19.656 10.118 -29.505 1.00 84.06 608 ALA A O 1
ATOM 4662 N N . TYR A 1 609 ? 20.193 9.445 -31.581 1.00 82.56 609 TYR A N 1
ATOM 4663 C CA . TYR A 1 609 ? 19.331 8.269 -31.649 1.00 82.56 609 TYR A CA 1
ATOM 4664 C C . TYR A 1 609 ? 19.657 7.258 -30.544 1.00 82.56 609 TYR A C 1
ATOM 4666 O O . TYR A 1 609 ? 18.755 6.770 -29.872 1.00 82.56 609 TYR A O 1
ATOM 4674 N N . TYR A 1 610 ? 20.945 7.005 -30.283 1.00 82.31 610 TYR A N 1
ATOM 4675 C CA . TYR A 1 610 ? 21.379 6.128 -29.189 1.00 82.31 610 TYR A CA 1
ATOM 4676 C C . TYR A 1 610 ? 21.433 6.817 -27.813 1.00 82.31 610 TYR A C 1
ATOM 4678 O O . TYR A 1 610 ? 21.600 6.141 -26.796 1.00 82.31 610 TYR A O 1
ATOM 4686 N N . ASN A 1 611 ? 21.272 8.142 -27.742 1.00 82.25 611 ASN A N 1
ATOM 4687 C CA . ASN A 1 611 ? 21.216 8.884 -26.483 1.00 82.25 611 ASN A CA 1
ATOM 4688 C C . ASN A 1 611 ? 19.779 8.939 -25.949 1.00 82.25 611 ASN A C 1
ATOM 4690 O O . ASN A 1 611 ? 19.089 9.955 -26.037 1.00 82.25 611 ASN A O 1
ATOM 4694 N N . VAL A 1 612 ? 19.340 7.818 -25.389 1.00 78.94 612 VAL A N 1
ATOM 4695 C CA . VAL A 1 612 ? 17.996 7.656 -24.836 1.00 78.94 612 VAL A CA 1
ATOM 4696 C C . VAL A 1 612 ? 17.881 8.370 -23.490 1.00 78.94 612 VAL A C 1
ATOM 4698 O O . VAL A 1 612 ? 18.699 8.172 -22.589 1.00 78.94 612 VAL A O 1
ATOM 4701 N N . LYS A 1 613 ? 16.821 9.171 -23.326 1.00 81.12 613 LYS A N 1
ATOM 4702 C CA . LYS A 1 613 ? 16.409 9.665 -22.010 1.00 81.12 613 LYS A CA 1
ATOM 4703 C C . LYS A 1 613 ? 15.594 8.583 -21.316 1.00 81.12 613 LYS A C 1
ATOM 4705 O O . LYS A 1 613 ? 14.448 8.332 -21.676 1.00 81.12 613 LYS A O 1
ATOM 4710 N N . PHE A 1 614 ? 16.200 7.971 -20.316 1.00 83.06 614 PHE A N 1
ATOM 4711 C CA . PHE A 1 614 ? 15.571 6.925 -19.535 1.00 83.06 614 PHE A CA 1
ATOM 4712 C C . PHE A 1 614 ? 14.731 7.497 -18.393 1.00 83.06 614 PHE A C 1
ATOM 4714 O O . PHE A 1 614 ? 15.130 8.462 -17.737 1.00 83.06 614 PHE A O 1
ATOM 4721 N N . THR A 1 615 ? 13.556 6.911 -18.185 1.00 88.06 615 THR A N 1
ATOM 4722 C CA . THR A 1 615 ? 12.661 7.191 -17.059 1.00 88.06 615 THR A CA 1
ATOM 4723 C C . THR A 1 615 ? 12.967 6.234 -15.903 1.00 88.06 615 THR A C 1
ATOM 4725 O O . THR A 1 615 ? 13.429 5.118 -16.151 1.00 88.06 615 THR A O 1
ATOM 4728 N N . PRO A 1 616 ? 12.750 6.643 -14.642 1.00 93.12 616 PRO A N 1
ATOM 4729 C CA . PRO A 1 616 ? 12.754 5.708 -13.522 1.00 93.12 616 PRO A CA 1
ATOM 4730 C C . PRO A 1 616 ? 11.709 4.604 -13.725 1.00 93.12 616 PRO A C 1
ATOM 4732 O O . PRO A 1 616 ? 10.667 4.841 -14.343 1.00 93.12 616 PRO A O 1
ATOM 4735 N N . ILE A 1 617 ? 11.993 3.411 -13.204 1.00 95.69 617 ILE A N 1
ATOM 4736 C CA . ILE A 1 617 ? 11.051 2.288 -13.191 1.00 95.69 617 ILE A CA 1
ATOM 4737 C C . ILE A 1 617 ? 10.260 2.362 -11.877 1.00 95.69 617 ILE A C 1
ATOM 4739 O O . ILE A 1 617 ? 10.888 2.304 -10.821 1.00 95.69 617 ILE A O 1
ATOM 4743 N N . PRO A 1 618 ? 8.920 2.491 -11.907 1.00 96.12 618 PRO A N 1
ATOM 4744 C CA . PRO A 1 618 ? 8.106 2.415 -10.696 1.00 96.12 618 PRO A CA 1
ATOM 4745 C C . PRO A 1 618 ? 8.277 1.053 -10.020 1.00 96.12 618 PRO A C 1
ATOM 4747 O O . PRO A 1 618 ? 8.251 0.024 -10.703 1.00 96.12 618 PRO A O 1
ATOM 4750 N N . HIS A 1 619 ? 8.406 1.036 -8.694 1.00 95.38 619 HIS A N 1
ATOM 4751 C CA . HIS A 1 619 ? 8.523 -0.195 -7.909 1.00 95.38 619 HIS A CA 1
ATOM 4752 C C . HIS A 1 619 ? 7.274 -1.072 -8.000 1.00 95.38 619 HIS A C 1
ATOM 4754 O O . HIS A 1 619 ? 7.382 -2.297 -7.947 1.00 95.38 619 HIS A O 1
ATOM 4760 N N . TYR A 1 620 ? 6.108 -0.453 -8.189 1.00 95.50 620 TYR A N 1
ATOM 4761 C CA . TYR A 1 620 ? 4.837 -1.141 -8.346 1.00 95.50 620 TYR A CA 1
ATOM 4762 C C . TYR A 1 620 ? 4.099 -0.663 -9.587 1.00 95.50 620 TYR A C 1
ATOM 4764 O O . TYR A 1 620 ? 4.142 0.510 -9.963 1.00 95.50 620 TYR A O 1
ATOM 4772 N N . MET A 1 621 ? 3.378 -1.588 -10.200 1.00 95.44 621 MET A N 1
ATOM 4773 C CA . MET A 1 621 ? 2.425 -1.321 -11.263 1.00 95.44 621 MET A CA 1
ATOM 4774 C C . MET A 1 621 ? 1.066 -1.863 -10.834 1.00 95.44 621 MET A C 1
ATOM 4776 O O . MET A 1 621 ? 0.979 -2.962 -10.288 1.00 95.44 621 MET A O 1
ATOM 4780 N N . VAL A 1 622 ? 0.010 -1.103 -11.092 1.00 91.94 622 VAL A N 1
ATOM 4781 C CA . VAL A 1 622 ? -1.365 -1.509 -10.791 1.00 91.94 622 VAL A CA 1
ATOM 4782 C C . VAL A 1 622 ? -2.224 -1.275 -12.024 1.00 91.94 622 VAL A C 1
ATOM 4784 O O . VAL A 1 622 ? -2.176 -0.193 -12.610 1.00 91.94 622 VAL A O 1
ATOM 4787 N N . ASP A 1 623 ? -2.999 -2.276 -12.441 1.00 89.38 623 ASP A N 1
ATOM 4788 C CA . ASP A 1 623 ? -4.029 -2.057 -13.458 1.00 89.38 623 ASP A CA 1
ATOM 4789 C C . ASP A 1 623 ? -5.245 -1.405 -12.787 1.00 89.38 623 ASP A C 1
ATOM 4791 O O . ASP A 1 623 ? -5.772 -1.913 -11.798 1.00 89.38 623 ASP A O 1
ATOM 4795 N N . GLU A 1 624 ? -5.677 -0.257 -13.308 1.00 86.38 624 GLU A N 1
ATOM 4796 C CA . GLU A 1 624 ? -6.748 0.569 -12.734 1.00 86.38 624 GLU A CA 1
ATOM 4797 C C . GLU A 1 624 ? -8.021 -0.244 -12.444 1.00 86.38 624 GLU A C 1
ATOM 4799 O O . GLU A 1 624 ? -8.683 -0.048 -11.423 1.00 86.38 624 GLU A O 1
ATOM 4804 N N . LYS A 1 625 ? -8.341 -1.210 -13.311 1.00 83.44 625 LYS A N 1
ATOM 4805 C CA . LYS A 1 625 ? -9.534 -2.059 -13.184 1.00 83.44 625 LYS A CA 1
ATOM 4806 C C . LYS A 1 625 ? -9.523 -2.960 -11.938 1.00 83.44 625 LYS A C 1
ATOM 4808 O O . LYS A 1 625 ? -10.586 -3.401 -11.515 1.00 83.44 625 LYS A O 1
ATOM 4813 N N . ASP A 1 626 ? -8.346 -3.265 -11.388 1.00 80.12 626 ASP A N 1
ATOM 4814 C CA . ASP A 1 626 ? -8.184 -4.243 -10.304 1.00 80.12 626 ASP A CA 1
ATOM 4815 C C . ASP A 1 626 ? -8.342 -3.600 -8.914 1.00 80.12 626 ASP A C 1
ATOM 4817 O O . ASP A 1 626 ? -8.476 -4.303 -7.909 1.00 80.12 626 ASP A O 1
ATOM 4821 N N . ILE A 1 627 ? -8.348 -2.264 -8.855 1.00 72.88 627 ILE A N 1
ATOM 4822 C CA . ILE A 1 627 ? -8.453 -1.483 -7.615 1.00 72.88 627 ILE A CA 1
ATOM 4823 C C . ILE A 1 627 ? -9.632 -0.505 -7.597 1.00 72.88 627 ILE A C 1
ATOM 4825 O O . ILE A 1 627 ? -9.864 0.123 -6.570 1.00 72.88 627 ILE A O 1
ATOM 4829 N N . THR A 1 628 ? -10.376 -0.349 -8.693 1.00 72.00 628 THR A N 1
ATOM 4830 C CA . THR A 1 628 ? -11.500 0.596 -8.773 1.00 72.00 628 THR A CA 1
ATOM 4831 C C . THR A 1 628 ? -12.847 -0.100 -8.582 1.00 72.00 628 THR A C 1
ATOM 4833 O O . THR A 1 628 ? -13.145 -1.115 -9.209 1.00 72.00 628 THR A O 1
ATOM 4836 N N . VAL A 1 629 ? -13.693 0.467 -7.720 1.00 75.12 629 VAL A N 1
ATOM 4837 C CA . VAL A 1 629 ? -15.094 0.061 -7.528 1.00 75.12 629 VAL A CA 1
ATOM 4838 C C . VAL A 1 629 ? -15.996 1.290 -7.529 1.00 75.12 629 VAL A C 1
ATOM 4840 O O . VAL A 1 629 ? -15.550 2.393 -7.237 1.00 75.12 629 VAL A O 1
ATOM 4843 N N . ILE A 1 630 ? -17.272 1.119 -7.861 1.00 74.81 630 ILE A N 1
ATOM 4844 C CA . ILE A 1 630 ? -18.259 2.205 -7.821 1.00 74.81 630 ILE A CA 1
ATOM 4845 C C . ILE A 1 630 ? -18.993 2.124 -6.480 1.00 74.81 630 ILE A C 1
ATOM 4847 O O . ILE A 1 630 ? -19.555 1.076 -6.158 1.00 74.81 630 ILE A O 1
ATOM 4851 N N . ASN A 1 631 ? -18.969 3.202 -5.694 1.00 72.88 631 ASN A N 1
ATOM 4852 C CA . ASN A 1 631 ? -19.676 3.269 -4.413 1.00 72.88 631 ASN A CA 1
ATOM 4853 C C . ASN A 1 631 ? -21.196 3.486 -4.600 1.00 72.88 631 ASN A C 1
ATOM 4855 O O . ASN A 1 631 ? -21.688 3.656 -5.717 1.00 72.88 631 ASN A O 1
ATOM 4859 N N . GLU A 1 632 ? -21.958 3.513 -3.502 1.00 62.09 632 GLU A N 1
ATOM 4860 C CA . GLU A 1 632 ? -23.419 3.721 -3.538 1.00 62.09 632 GLU A CA 1
ATOM 4861 C C . GLU A 1 632 ? -23.842 5.076 -4.142 1.00 62.09 632 GLU A C 1
ATOM 4863 O O . GLU A 1 632 ? -24.942 5.193 -4.684 1.00 62.09 632 GLU A O 1
ATOM 4868 N N . SER A 1 633 ? -22.963 6.082 -4.097 1.00 70.50 633 SER A N 1
ATOM 4869 C CA . SER A 1 633 ? -23.169 7.415 -4.684 1.00 70.50 633 SER A CA 1
ATOM 4870 C C . SER A 1 633 ? -22.883 7.468 -6.189 1.00 70.50 633 SER A C 1
ATOM 4872 O O . SER A 1 633 ? -23.211 8.461 -6.840 1.00 70.50 633 SER A O 1
ATOM 4874 N N . GLY A 1 634 ? -22.309 6.405 -6.761 1.00 74.44 634 GLY A N 1
ATOM 4875 C CA . GLY A 1 634 ? -21.891 6.353 -8.160 1.00 74.44 634 GLY A CA 1
ATOM 4876 C C . GLY A 1 634 ? -20.475 6.876 -8.421 1.00 74.44 634 GLY A C 1
ATOM 4877 O O . GLY A 1 634 ? -20.086 6.966 -9.585 1.00 74.44 634 GLY A O 1
ATOM 4878 N N . ASP A 1 635 ? -19.705 7.192 -7.378 1.00 72.06 635 ASP A N 1
ATOM 4879 C CA . ASP A 1 635 ? -18.316 7.632 -7.509 1.00 72.06 635 ASP A CA 1
ATOM 4880 C C . ASP A 1 635 ? -17.382 6.424 -7.626 1.00 72.06 635 ASP A C 1
ATOM 4882 O O . ASP A 1 635 ? -17.543 5.420 -6.925 1.00 72.06 635 ASP A O 1
ATOM 4886 N N . THR A 1 636 ? -16.373 6.531 -8.489 1.00 68.75 636 THR A N 1
ATOM 4887 C CA . THR A 1 636 ? -15.282 5.555 -8.544 1.00 68.75 636 THR A CA 1
ATOM 4888 C C . THR A 1 636 ? -14.379 5.753 -7.332 1.00 68.75 636 THR A C 1
ATOM 4890 O O . THR A 1 636 ? -13.738 6.792 -7.200 1.00 68.75 636 THR A O 1
ATOM 4893 N N . ILE A 1 637 ? -14.309 4.750 -6.462 1.00 65.81 637 ILE A N 1
ATOM 4894 C CA . ILE A 1 637 ? -13.425 4.715 -5.300 1.00 65.81 637 ILE A CA 1
ATOM 4895 C C . ILE A 1 637 ? -12.383 3.612 -5.458 1.00 65.81 637 ILE A C 1
ATOM 4897 O O . ILE A 1 637 ? -12.590 2.617 -6.156 1.00 65.81 637 ILE A O 1
ATOM 4901 N N . VAL A 1 638 ? -11.257 3.788 -4.778 1.00 66.81 638 VAL A N 1
ATOM 4902 C CA . VAL A 1 638 ? -10.164 2.821 -4.779 1.00 66.81 638 VAL A CA 1
ATOM 4903 C C . VAL A 1 638 ? -10.270 1.939 -3.561 1.00 66.81 638 VAL A C 1
ATOM 4905 O O . VAL A 1 638 ? -10.297 2.434 -2.434 1.00 66.81 638 VAL A O 1
ATOM 4908 N N . ILE A 1 639 ? -10.280 0.632 -3.783 1.00 66.50 639 ILE A N 1
ATOM 4909 C CA . ILE A 1 639 ? -10.089 -0.335 -2.711 1.00 66.50 639 ILE A CA 1
ATOM 4910 C C . ILE A 1 639 ? -8.614 -0.712 -2.643 1.00 66.50 639 ILE A C 1
ATOM 4912 O O . ILE A 1 639 ? -7.983 -1.032 -3.652 1.00 66.50 639 ILE A O 1
ATOM 4916 N N . LYS A 1 640 ? -8.052 -0.679 -1.431 1.00 63.38 640 LYS A N 1
ATOM 4917 C CA . LYS A 1 640 ? -6.713 -1.211 -1.177 1.00 63.38 640 LYS A CA 1
ATOM 4918 C C . LYS A 1 640 ? -6.769 -2.722 -1.368 1.00 63.38 640 LYS A C 1
ATOM 4920 O O . LYS A 1 640 ? -7.183 -3.450 -0.473 1.00 63.38 640 LYS A O 1
ATOM 4925 N N . ASN A 1 641 ? -6.367 -3.185 -2.543 1.00 65.81 641 ASN A N 1
ATOM 4926 C CA . ASN A 1 641 ? -6.252 -4.600 -2.838 1.00 65.81 641 ASN A CA 1
ATOM 4927 C C . ASN A 1 641 ? -4.774 -4.941 -3.019 1.00 65.81 641 ASN A C 1
ATOM 4929 O O . ASN A 1 641 ? -4.247 -4.814 -4.119 1.00 65.81 641 ASN A O 1
ATOM 4933 N N . GLN A 1 642 ? -4.096 -5.361 -1.946 1.00 61.31 642 GLN A N 1
ATOM 4934 C CA . GLN A 1 642 ? -2.674 -5.733 -2.003 1.00 61.31 642 GLN A CA 1
ATOM 4935 C C . GLN A 1 642 ? -2.392 -6.821 -3.053 1.00 61.31 642 GLN A C 1
ATOM 4937 O O . GLN A 1 642 ? -1.314 -6.838 -3.640 1.00 61.31 642 GLN A O 1
ATOM 4942 N N . SER A 1 643 ? -3.387 -7.655 -3.376 1.00 63.72 643 SER A N 1
ATOM 4943 C CA . SER A 1 643 ? -3.268 -8.663 -4.431 1.00 63.72 643 SER A CA 1
ATOM 4944 C C . SER A 1 643 ? -3.256 -8.084 -5.856 1.00 63.72 643 SER A C 1
ATOM 4946 O O . SER A 1 643 ? -2.876 -8.790 -6.784 1.00 63.72 643 SER A O 1
ATOM 4948 N N . ALA A 1 644 ? -3.624 -6.812 -6.058 1.00 73.56 644 ALA A N 1
ATOM 4949 C CA . ALA A 1 644 ? -3.630 -6.139 -7.364 1.00 73.56 644 ALA A CA 1
ATOM 4950 C C . ALA A 1 644 ? -2.276 -5.507 -7.747 1.00 73.56 644 ALA A C 1
ATOM 4952 O O . ALA A 1 644 ? -2.113 -5.018 -8.866 1.00 73.56 644 ALA A O 1
ATOM 4953 N N . TYR A 1 645 ? -1.302 -5.497 -6.832 1.00 87.56 645 TYR A N 1
ATOM 4954 C CA . TYR A 1 645 ? -0.012 -4.853 -7.057 1.00 87.56 645 TYR A CA 1
ATOM 4955 C C . TYR A 1 645 ? 0.979 -5.822 -7.696 1.00 87.56 645 TYR A C 1
ATOM 4957 O O . TYR A 1 645 ? 1.323 -6.870 -7.150 1.00 87.56 645 TYR A O 1
ATOM 4965 N N . TYR A 1 646 ? 1.500 -5.420 -8.847 1.00 95.12 646 TYR A N 1
ATOM 4966 C CA . TYR A 1 646 ? 2.644 -6.054 -9.474 1.00 95.12 646 TYR A CA 1
ATOM 4967 C C . TYR A 1 646 ? 3.909 -5.366 -8.968 1.00 95.12 646 TYR A C 1
ATOM 4969 O O . TYR A 1 646 ? 4.079 -4.167 -9.179 1.00 95.12 646 TYR A O 1
ATOM 4977 N N . LYS A 1 647 ? 4.809 -6.106 -8.321 1.00 95.75 647 LYS A N 1
ATOM 4978 C CA . LYS A 1 647 ? 6.098 -5.598 -7.835 1.00 95.75 647 LYS A CA 1
ATOM 4979 C C . LYS A 1 647 ? 7.177 -5.790 -8.890 1.00 95.75 647 LYS A C 1
ATOM 4981 O O . LYS A 1 647 ? 7.260 -6.853 -9.502 1.00 95.75 647 LYS A O 1
ATOM 4986 N N . VAL A 1 648 ? 8.002 -4.774 -9.116 1.00 97.44 648 VAL A N 1
ATOM 4987 C CA . VAL A 1 648 ? 9.103 -4.849 -10.076 1.00 97.44 648 VAL A CA 1
ATOM 4988 C C . VAL A 1 648 ? 10.079 -5.951 -9.667 1.00 97.44 648 VAL A C 1
ATOM 4990 O O . VAL A 1 648 ? 10.411 -6.122 -8.495 1.00 97.44 648 VAL A O 1
ATOM 4993 N N . VAL A 1 649 ? 10.536 -6.717 -10.647 1.00 97.94 649 VAL A N 1
ATOM 4994 C CA . VAL A 1 649 ? 11.569 -7.725 -10.457 1.00 97.94 649 VAL A CA 1
ATOM 4995 C C . VAL A 1 649 ? 12.913 -7.022 -10.345 1.00 97.94 649 VAL A C 1
ATOM 4997 O O . VAL A 1 649 ? 13.248 -6.164 -11.161 1.00 97.94 649 VAL A O 1
ATOM 5000 N N . GLU A 1 650 ? 13.695 -7.387 -9.338 1.00 97.50 650 GLU A N 1
ATOM 5001 C CA . GLU A 1 650 ? 15.027 -6.827 -9.138 1.00 97.50 650 GLU A CA 1
ATOM 5002 C C . GLU A 1 650 ? 16.082 -7.532 -9.996 1.00 97.50 650 GLU A C 1
ATOM 5004 O O . GLU A 1 650 ? 15.872 -8.618 -10.545 1.00 97.50 650 GLU A O 1
ATOM 5009 N N . CYS A 1 651 ? 17.261 -6.923 -10.084 1.00 96.81 651 CYS A N 1
ATOM 5010 C CA . CYS A 1 651 ? 18.425 -7.481 -10.739 1.00 96.81 651 CYS A CA 1
ATOM 5011 C C . CYS A 1 651 ? 19.670 -7.489 -9.848 1.00 96.81 651 CYS A C 1
ATOM 5013 O O . CYS A 1 651 ? 19.664 -7.068 -8.694 1.00 96.81 651 CYS A O 1
ATOM 5015 N N . ASN A 1 652 ? 20.769 -8.025 -10.372 1.00 96.38 652 ASN A N 1
ATOM 5016 C CA . ASN A 1 652 ? 22.059 -8.109 -9.684 1.00 96.38 652 ASN A CA 1
ATOM 5017 C C . ASN A 1 652 ? 22.898 -6.813 -9.738 1.00 96.38 652 ASN A C 1
ATOM 5019 O O . ASN A 1 652 ? 24.095 -6.865 -9.435 1.00 96.38 652 ASN A O 1
ATOM 5023 N N . ARG A 1 653 ? 22.299 -5.678 -10.124 1.00 94.56 653 ARG A N 1
ATOM 5024 C CA . ARG A 1 653 ? 22.964 -4.368 -10.186 1.00 94.56 653 ARG A CA 1
ATOM 5025 C C . ARG A 1 653 ? 23.350 -3.875 -8.790 1.00 94.56 653 ARG A C 1
ATOM 5027 O O . ARG A 1 653 ? 22.651 -4.118 -7.810 1.00 94.56 653 ARG A O 1
ATOM 5034 N N . LYS A 1 654 ? 24.478 -3.174 -8.698 1.00 95.44 654 LYS A N 1
ATOM 5035 C CA . LYS A 1 654 ? 25.024 -2.597 -7.466 1.00 95.44 654 LYS A CA 1
ATOM 5036 C C . LYS A 1 654 ? 25.307 -1.112 -7.635 1.00 95.44 654 LYS A C 1
ATOM 5038 O O . LYS A 1 654 ? 25.499 -0.613 -8.742 1.00 95.44 654 LYS A O 1
ATOM 5043 N N . LYS A 1 655 ? 25.417 -0.412 -6.506 1.00 95.81 655 LYS A N 1
ATOM 5044 C CA . LYS A 1 655 ? 25.835 0.990 -6.486 1.00 95.81 655 LYS A CA 1
ATOM 5045 C C . LYS A 1 655 ? 27.174 1.166 -7.207 1.00 95.81 655 LYS A C 1
ATOM 5047 O O . LYS A 1 655 ? 28.170 0.558 -6.816 1.00 95.81 655 LYS A O 1
ATOM 5052 N N . GLY A 1 656 ? 27.185 2.024 -8.226 1.00 93.62 656 GLY A N 1
ATOM 5053 C CA . GLY A 1 656 ? 28.337 2.270 -9.099 1.00 93.62 656 GLY A CA 1
ATOM 5054 C C . GLY A 1 656 ? 28.259 1.585 -10.468 1.00 93.62 656 GLY A C 1
ATOM 5055 O O . GLY A 1 656 ? 29.039 1.950 -11.345 1.00 93.62 656 GLY A O 1
ATOM 5056 N N . ASP A 1 657 ? 27.326 0.652 -10.671 1.00 93.00 657 ASP A N 1
ATOM 5057 C CA . ASP A 1 657 ? 27.028 0.100 -11.993 1.00 93.00 657 ASP A CA 1
ATOM 5058 C C . ASP A 1 657 ? 26.258 1.112 -12.863 1.00 93.00 657 ASP A C 1
ATOM 5060 O O . ASP A 1 657 ? 25.602 2.034 -12.366 1.00 93.00 657 ASP A O 1
ATOM 5064 N N . ASP A 1 658 ? 26.294 0.904 -14.183 1.00 89.44 658 ASP A N 1
ATOM 5065 C CA . ASP A 1 658 ? 25.532 1.688 -15.158 1.00 89.44 658 ASP A CA 1
ATOM 5066 C C . ASP A 1 658 ? 24.043 1.780 -14.771 1.00 89.44 658 ASP A C 1
ATOM 5068 O O . ASP A 1 658 ? 23.384 0.766 -14.539 1.00 89.44 658 ASP A O 1
ATOM 5072 N N . TYR A 1 659 ? 23.512 3.008 -14.773 1.00 91.25 659 TYR A N 1
ATOM 5073 C CA . TYR A 1 659 ? 22.102 3.343 -14.519 1.00 91.25 659 TYR A CA 1
ATOM 5074 C C . TYR A 1 659 ? 21.565 3.064 -13.108 1.00 91.25 659 TYR A C 1
ATOM 5076 O O . TYR A 1 659 ? 20.378 3.297 -12.880 1.00 91.25 659 TYR A O 1
ATOM 5084 N N . PHE A 1 660 ? 22.409 2.665 -12.150 1.00 94.06 660 PHE A N 1
ATOM 5085 C CA . PHE A 1 660 ? 21.983 2.474 -10.758 1.00 94.06 660 PHE A CA 1
ATOM 5086 C C . PHE A 1 660 ? 21.302 3.729 -10.183 1.00 94.06 660 PHE A C 1
ATOM 5088 O O . PHE A 1 660 ? 20.245 3.637 -9.579 1.00 94.06 660 PHE A O 1
ATOM 5095 N N . ASP A 1 661 ? 21.822 4.925 -10.464 1.00 93.88 661 ASP A N 1
ATOM 5096 C CA . ASP A 1 661 ? 21.230 6.177 -9.963 1.00 93.88 661 ASP A CA 1
ATOM 5097 C C . ASP A 1 661 ? 19.865 6.534 -10.599 1.00 93.88 661 ASP A C 1
ATOM 5099 O O . ASP A 1 661 ? 19.234 7.503 -10.183 1.00 93.88 661 ASP A O 1
ATOM 5103 N N . ILE A 1 662 ? 19.420 5.804 -11.634 1.00 91.38 662 ILE A N 1
ATOM 5104 C CA . ILE A 1 662 ? 18.156 6.063 -12.348 1.00 91.38 662 ILE A CA 1
ATOM 5105 C C . ILE A 1 662 ? 17.106 4.989 -12.049 1.00 91.38 662 ILE A C 1
ATOM 5107 O O . ILE A 1 662 ? 15.943 5.331 -11.849 1.00 91.38 662 ILE A O 1
ATOM 5111 N N . ILE A 1 663 ? 17.493 3.711 -12.067 1.00 92.94 663 ILE A N 1
ATOM 5112 C CA . ILE A 1 663 ? 16.568 2.576 -11.895 1.00 92.94 663 ILE A CA 1
ATOM 5113 C C . ILE A 1 663 ? 16.926 1.671 -10.709 1.00 92.94 663 ILE A C 1
ATOM 5115 O O . ILE A 1 663 ? 16.271 0.653 -10.516 1.00 92.94 663 ILE A O 1
ATOM 5119 N N . ASP A 1 664 ? 17.945 2.020 -9.919 1.00 94.94 664 ASP A N 1
ATOM 5120 C CA . ASP A 1 664 ? 18.416 1.246 -8.764 1.00 94.94 664 ASP A CA 1
ATOM 5121 C C . ASP A 1 664 ? 18.627 -0.240 -9.122 1.00 94.94 664 ASP A C 1
ATOM 5123 O O . ASP A 1 664 ? 19.260 -0.563 -10.137 1.00 94.94 664 ASP A O 1
ATOM 5127 N N . THR A 1 665 ? 18.075 -1.159 -8.336 1.00 96.00 665 THR A N 1
ATOM 5128 C CA . THR A 1 665 ? 18.091 -2.598 -8.585 1.00 96.00 665 THR A CA 1
ATOM 5129 C C . THR A 1 665 ? 16.962 -3.062 -9.503 1.00 96.00 665 THR A C 1
ATOM 5131 O O . THR A 1 665 ? 16.912 -4.251 -9.800 1.00 96.00 665 THR A O 1
ATOM 5134 N N . CYS A 1 666 ? 16.090 -2.190 -10.021 1.00 96.31 666 CYS A N 1
ATOM 5135 C CA . CYS A 1 666 ? 14.999 -2.603 -10.909 1.00 96.31 666 CYS A CA 1
ATOM 5136 C C . CYS A 1 666 ? 15.552 -3.258 -12.183 1.00 96.31 666 CYS A C 1
ATOM 5138 O O . CYS A 1 666 ? 16.498 -2.757 -12.806 1.00 96.31 666 CYS A O 1
ATOM 5140 N N . ALA A 1 667 ? 14.978 -4.396 -12.566 1.00 95.38 667 ALA A N 1
ATOM 5141 C CA . ALA A 1 667 ? 15.432 -5.145 -13.722 1.00 95.38 667 ALA A CA 1
ATOM 5142 C C . ALA A 1 667 ? 14.987 -4.510 -15.038 1.00 95.38 667 ALA A C 1
ATOM 5144 O O . ALA A 1 667 ? 13.829 -4.122 -15.206 1.00 95.38 667 ALA A O 1
ATOM 5145 N N . ASP A 1 668 ? 15.900 -4.514 -16.007 1.00 95.88 668 ASP A N 1
ATOM 5146 C CA . ASP A 1 668 ? 15.591 -4.230 -17.397 1.00 95.88 668 ASP A CA 1
ATOM 5147 C C . ASP A 1 668 ? 15.782 -5.499 -18.238 1.00 95.88 668 ASP A C 1
ATOM 5149 O O . ASP A 1 668 ? 16.905 -5.959 -18.453 1.00 95.88 668 ASP A O 1
ATOM 5153 N N . MET A 1 669 ? 14.690 -6.047 -18.779 1.00 96.19 669 MET A N 1
ATOM 5154 C CA . MET A 1 669 ? 14.741 -7.229 -19.654 1.00 96.19 669 MET A CA 1
ATOM 5155 C C . MET A 1 669 ? 15.530 -6.987 -20.939 1.00 96.19 669 MET A C 1
ATOM 5157 O O . MET A 1 669 ? 15.903 -7.924 -21.637 1.00 96.19 669 MET A O 1
ATOM 5161 N N . ASN A 1 670 ? 15.798 -5.724 -21.240 1.00 93.69 670 ASN A N 1
ATOM 5162 C CA . ASN A 1 670 ? 16.561 -5.272 -22.380 1.00 93.69 670 ASN A CA 1
ATOM 5163 C C . ASN A 1 670 ? 18.073 -5.152 -22.090 1.00 93.69 670 ASN A C 1
ATOM 5165 O O . ASN A 1 670 ? 18.826 -4.786 -22.995 1.00 93.69 670 ASN A O 1
ATOM 5169 N N . GLY A 1 671 ? 18.533 -5.454 -20.869 1.00 91.50 671 GLY A N 1
ATOM 5170 C CA . GLY A 1 671 ? 19.951 -5.488 -20.494 1.00 91.50 671 GLY A CA 1
ATOM 5171 C C . GLY A 1 671 ? 20.640 -4.120 -20.507 1.00 91.50 671 GLY A C 1
ATOM 5172 O O . GLY A 1 671 ? 21.857 -4.040 -20.663 1.00 91.50 671 GLY A O 1
ATOM 5173 N N . CYS A 1 672 ? 19.881 -3.032 -20.406 1.00 90.56 672 CYS A N 1
ATOM 5174 C CA . CYS A 1 672 ? 20.346 -1.650 -20.494 1.00 90.56 672 CYS A CA 1
ATOM 5175 C C . CYS A 1 672 ? 21.046 -1.254 -21.811 1.00 90.56 672 CYS A C 1
ATOM 5177 O O . CYS A 1 672 ? 21.774 -0.255 -21.848 1.00 90.56 672 CYS A O 1
ATOM 5179 N N . VAL A 1 673 ? 20.857 -2.018 -22.893 1.00 89.31 673 VAL A N 1
ATOM 5180 C CA . VAL A 1 673 ? 21.513 -1.770 -24.196 1.00 89.31 673 VAL A CA 1
ATOM 5181 C C . VAL A 1 673 ? 20.569 -1.241 -25.283 1.00 89.31 673 VAL A C 1
ATOM 5183 O O . VAL A 1 673 ? 21.017 -0.874 -26.369 1.00 89.31 673 VAL A O 1
ATOM 5186 N N . ASN A 1 674 ? 19.272 -1.168 -24.992 1.00 88.50 674 ASN A N 1
ATOM 5187 C CA . ASN A 1 674 ? 18.179 -0.966 -25.949 1.00 88.50 674 ASN A CA 1
ATOM 5188 C C . ASN A 1 674 ? 17.530 0.436 -25.856 1.00 88.50 674 ASN A C 1
ATOM 5190 O O . ASN A 1 674 ? 17.892 1.217 -24.973 1.00 88.50 674 ASN A O 1
ATOM 5194 N N . PRO A 1 675 ? 16.594 0.800 -26.763 1.00 86.44 675 PRO A N 1
ATOM 5195 C CA . PRO A 1 675 ? 15.998 2.145 -26.832 1.00 86.44 675 PRO A CA 1
ATOM 5196 C C . PRO A 1 675 ? 15.157 2.579 -25.627 1.00 86.44 675 PRO A C 1
ATOM 5198 O O . PRO A 1 675 ? 14.698 3.720 -25.595 1.00 86.44 675 PRO A O 1
ATOM 5201 N N . GLN A 1 676 ? 14.855 1.665 -24.710 1.00 89.56 676 GLN A N 1
ATOM 5202 C CA . GLN A 1 676 ? 14.015 1.882 -23.534 1.00 89.56 676 GLN A CA 1
ATOM 5203 C C . GLN A 1 676 ? 14.136 0.704 -22.576 1.00 89.56 676 GLN A C 1
ATOM 5205 O O . GLN A 1 676 ? 14.571 -0.380 -22.979 1.00 89.56 676 GLN A O 1
ATOM 5210 N N . TRP A 1 677 ? 13.669 0.907 -21.348 1.00 94.25 677 TRP A N 1
ATOM 5211 C CA . TRP A 1 677 ? 13.509 -0.184 -20.402 1.00 94.25 677 TRP A CA 1
ATOM 5212 C C . TRP A 1 677 ? 12.282 -1.026 -20.725 1.00 94.25 677 TRP A C 1
ATOM 5214 O O . TRP A 1 677 ? 11.214 -0.504 -21.066 1.00 94.25 677 TRP A O 1
ATOM 5224 N N . LEU A 1 678 ? 12.441 -2.326 -20.543 1.00 95.81 678 LEU A N 1
ATOM 5225 C CA . LEU A 1 678 ? 11.369 -3.299 -20.519 1.00 95.81 678 LEU A CA 1
ATOM 5226 C C . LEU A 1 678 ? 11.349 -3.908 -19.115 1.00 95.81 678 LEU A C 1
ATOM 5228 O O . LEU A 1 678 ? 12.046 -4.881 -18.836 1.00 95.81 678 LEU A O 1
ATOM 5232 N N . ALA A 1 679 ? 10.600 -3.274 -18.217 1.00 97.50 679 ALA A N 1
ATOM 5233 C CA . ALA A 1 679 ? 10.552 -3.669 -16.817 1.00 97.50 679 ALA A CA 1
ATOM 5234 C C . ALA A 1 679 ? 9.684 -4.921 -16.655 1.00 97.50 679 ALA A C 1
ATOM 5236 O O . ALA A 1 679 ? 8.573 -4.981 -17.192 1.00 97.50 679 ALA A O 1
ATOM 5237 N N . LEU A 1 680 ? 10.195 -5.904 -15.915 1.00 98.12 680 LEU A N 1
ATOM 5238 C CA . LEU A 1 680 ? 9.454 -7.094 -15.510 1.00 98.12 680 LEU A CA 1
ATOM 5239 C C . LEU A 1 680 ? 8.874 -6.880 -14.123 1.00 98.12 680 LEU A C 1
ATOM 5241 O O . LEU A 1 680 ? 9.567 -6.405 -13.232 1.00 98.12 680 LEU A O 1
ATOM 5245 N N . TYR A 1 681 ? 7.623 -7.275 -13.949 1.00 97.94 681 TYR A N 1
ATOM 5246 C CA . TYR A 1 681 ? 6.929 -7.258 -12.680 1.00 97.94 681 TYR A CA 1
ATOM 5247 C C . TYR A 1 681 ? 6.364 -8.639 -12.352 1.00 97.94 681 TYR A C 1
ATOM 5249 O O . TYR A 1 681 ? 6.018 -9.410 -13.248 1.00 97.94 681 TYR A O 1
ATOM 5257 N N . ALA A 1 682 ? 6.249 -8.927 -11.062 1.00 97.19 682 ALA A N 1
ATOM 5258 C CA . ALA A 1 682 ? 5.683 -10.143 -10.509 1.00 97.19 682 ALA A CA 1
ATOM 5259 C C . ALA A 1 682 ? 4.515 -9.821 -9.576 1.00 97.19 682 ALA A C 1
ATOM 5261 O O . ALA A 1 682 ? 4.578 -8.870 -8.799 1.00 97.19 682 ALA A O 1
ATOM 5262 N N . GLN A 1 683 ? 3.468 -10.638 -9.627 1.00 94.75 683 GLN A N 1
ATOM 5263 C CA . GLN A 1 683 ? 2.305 -10.521 -8.750 1.00 94.75 683 GLN A CA 1
ATOM 5264 C C . GLN A 1 683 ? 2.242 -11.714 -7.802 1.00 94.75 683 GLN A C 1
ATOM 5266 O O . GLN A 1 683 ? 2.308 -12.864 -8.246 1.00 94.75 683 GLN A O 1
ATOM 5271 N N . LYS A 1 684 ? 2.047 -11.454 -6.511 1.00 92.38 684 LYS A N 1
ATOM 5272 C CA . LYS A 1 684 ? 1.629 -12.459 -5.527 1.00 92.38 684 LYS A CA 1
ATOM 5273 C C . LYS A 1 684 ? 0.181 -12.166 -5.153 1.00 92.38 684 LYS A C 1
ATOM 5275 O O . LYS A 1 684 ? -0.150 -11.026 -4.843 1.00 92.38 684 LYS A O 1
ATOM 5280 N N . SER A 1 685 ? -0.683 -13.168 -5.250 1.00 87.00 685 SER A N 1
ATOM 5281 C CA . SER A 1 685 ? -2.114 -13.017 -4.998 1.00 87.00 685 SER A CA 1
ATOM 5282 C C . SER A 1 685 ? -2.653 -14.282 -4.339 1.00 87.00 685 SER A C 1
ATOM 5284 O O . SER A 1 685 ? -2.415 -15.394 -4.802 1.00 87.00 685 SER A O 1
ATOM 5286 N N . ASP A 1 686 ? -3.398 -14.092 -3.261 1.00 81.12 686 ASP A N 1
ATOM 5287 C CA . ASP A 1 686 ? -4.104 -15.128 -2.508 1.00 81.12 686 ASP A CA 1
ATOM 5288 C C . ASP A 1 686 ? -5.249 -15.765 -3.318 1.00 81.12 686 ASP A C 1
ATOM 5290 O O . ASP A 1 686 ? -5.498 -16.972 -3.239 1.00 81.12 686 ASP A O 1
ATOM 5294 N N . ILE A 1 687 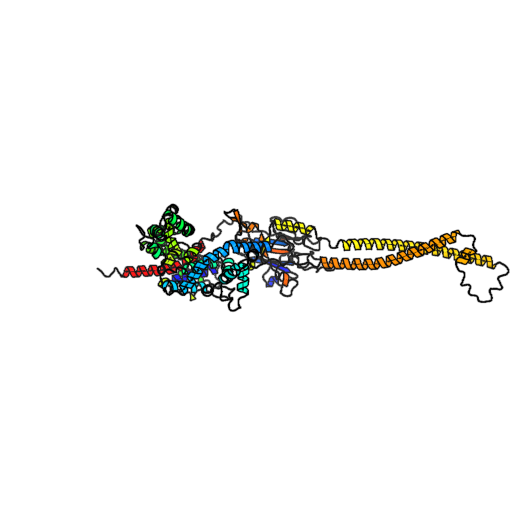? -5.914 -14.968 -4.158 1.00 80.88 687 ILE A N 1
ATOM 5295 C CA . ILE A 1 687 ? -7.042 -15.403 -4.991 1.00 80.88 687 ILE A CA 1
ATOM 5296 C C . ILE A 1 687 ? -6.622 -15.999 -6.344 1.00 80.88 687 ILE A C 1
ATOM 5298 O O . ILE A 1 687 ? -7.401 -16.731 -6.967 1.00 80.88 687 ILE A O 1
ATOM 5302 N N . ALA A 1 688 ? -5.408 -15.714 -6.824 1.00 85.44 688 ALA A N 1
ATOM 5303 C CA . ALA A 1 688 ? -4.916 -16.235 -8.095 1.00 85.44 688 ALA A CA 1
ATOM 5304 C C . ALA A 1 688 ? -4.241 -17.610 -7.944 1.00 85.44 688 ALA A C 1
ATOM 5306 O O . ALA A 1 688 ? -4.022 -18.145 -6.857 1.00 85.44 688 ALA A O 1
ATOM 5307 N N . SER A 1 689 ? -3.975 -18.260 -9.079 1.00 91.88 689 SER A N 1
ATOM 5308 C CA . SER A 1 689 ? -3.332 -19.577 -9.093 1.00 91.88 689 SER A CA 1
ATOM 5309 C C . SER A 1 689 ? -1.813 -19.435 -9.182 1.00 91.88 689 SER A C 1
ATOM 5311 O O . SER A 1 689 ? -1.345 -18.794 -10.121 1.00 91.88 689 SER A O 1
ATOM 5313 N N . PRO A 1 690 ? -1.037 -20.064 -8.283 1.00 95.12 690 PRO A N 1
ATOM 5314 C CA . PRO A 1 690 ? 0.414 -19.933 -8.259 1.00 95.12 690 PRO A CA 1
ATOM 5315 C C . PRO A 1 690 ? 1.062 -20.564 -9.493 1.00 95.12 690 PRO A C 1
ATOM 5317 O O . PRO A 1 690 ? 0.571 -21.565 -10.036 1.00 95.12 690 PRO A O 1
ATOM 5320 N N . ILE A 1 691 ? 2.187 -19.990 -9.918 1.00 96.81 691 ILE A N 1
ATOM 5321 C CA . ILE A 1 691 ? 3.026 -20.502 -11.001 1.00 96.81 691 ILE A CA 1
ATOM 5322 C C . ILE A 1 691 ? 3.777 -21.739 -10.509 1.00 96.81 691 ILE A C 1
ATOM 5324 O O . ILE A 1 691 ? 4.490 -21.690 -9.511 1.00 96.81 691 ILE A O 1
ATOM 5328 N N . LEU A 1 692 ? 3.663 -22.848 -11.240 1.00 96.56 692 LEU A N 1
ATOM 5329 C CA . LEU A 1 692 ? 4.366 -24.094 -10.933 1.00 96.56 692 LEU A CA 1
ATOM 5330 C C . LEU A 1 692 ? 5.857 -23.972 -11.276 1.00 96.56 692 LEU A C 1
ATOM 5332 O O . LEU A 1 692 ? 6.201 -23.634 -12.413 1.00 96.56 692 LEU A O 1
ATOM 5336 N N . ALA A 1 693 ? 6.740 -24.325 -10.342 1.00 95.25 693 ALA A N 1
ATOM 5337 C CA . ALA A 1 693 ? 8.181 -24.116 -10.470 1.00 95.25 693 ALA A CA 1
ATOM 5338 C C . ALA A 1 693 ? 8.804 -24.817 -11.686 1.00 95.25 693 ALA A C 1
ATOM 5340 O O . ALA A 1 693 ? 9.508 -24.207 -12.488 1.00 95.25 693 ALA A O 1
ATOM 5341 N N . GLY A 1 694 ? 8.468 -26.093 -11.886 1.00 93.38 694 GLY A N 1
ATOM 5342 C CA . GLY A 1 694 ? 8.951 -26.892 -13.016 1.00 93.38 694 GLY A CA 1
ATOM 5343 C C . GLY A 1 694 ? 8.256 -26.603 -14.351 1.00 93.38 694 GLY A C 1
ATOM 5344 O O . GLY A 1 694 ? 8.397 -27.389 -15.286 1.00 93.38 694 GLY A O 1
ATOM 5345 N N . SER A 1 695 ? 7.443 -25.544 -14.444 1.00 96.25 695 SER A N 1
ATOM 5346 C CA . SER A 1 695 ? 6.627 -25.286 -15.632 1.00 96.25 695 SER A CA 1
ATOM 5347 C C . SER A 1 695 ? 7.213 -24.281 -16.613 1.00 96.25 695 SER A C 1
ATOM 5349 O O . SER A 1 695 ? 6.704 -24.224 -17.732 1.00 96.25 695 SER A O 1
ATOM 5351 N N . PHE A 1 696 ? 8.248 -23.515 -16.253 1.00 97.38 696 PHE A N 1
ATOM 5352 C CA . PHE A 1 696 ? 8.829 -22.552 -17.186 1.00 97.38 696 PHE A CA 1
ATOM 5353 C C . PHE A 1 696 ? 9.317 -23.232 -18.471 1.00 97.38 696 PHE A C 1
ATOM 5355 O O . PHE A 1 696 ? 10.026 -24.236 -18.436 1.00 97.38 696 PHE A O 1
ATOM 5362 N N . LEU A 1 697 ? 8.940 -22.665 -19.615 1.00 97.38 697 LEU A N 1
ATOM 5363 C CA . LEU A 1 697 ? 9.319 -23.151 -20.937 1.00 97.38 697 LEU A CA 1
ATOM 5364 C C . LEU A 1 697 ? 9.702 -21.977 -21.829 1.00 97.38 697 LEU A C 1
ATOM 5366 O O . LEU A 1 697 ? 8.876 -21.110 -22.110 1.00 97.38 697 LEU A O 1
ATOM 5370 N N . VAL A 1 698 ? 10.941 -21.979 -22.315 1.00 97.81 698 VAL A N 1
ATOM 5371 C CA . VAL A 1 698 ? 11.435 -20.953 -23.238 1.00 97.81 698 VAL A CA 1
ATOM 5372 C C . VAL A 1 698 ? 11.320 -21.436 -24.677 1.00 97.81 698 VAL A C 1
ATOM 5374 O O . VAL A 1 698 ? 11.756 -22.538 -25.009 1.00 97.81 698 VAL A O 1
ATOM 5377 N N . LYS A 1 699 ? 10.760 -20.596 -25.546 1.00 97.56 699 LYS A N 1
ATOM 5378 C CA . LYS A 1 699 ? 10.702 -20.813 -26.993 1.00 97.56 699 LYS A CA 1
ATOM 5379 C C . LYS A 1 699 ? 11.464 -19.709 -27.713 1.00 97.56 699 LYS A C 1
ATOM 5381 O O . LYS A 1 699 ? 11.171 -18.530 -27.534 1.00 97.56 699 LYS A O 1
ATOM 5386 N N . VAL A 1 700 ? 12.436 -20.113 -28.531 1.00 96.44 700 VAL A N 1
ATOM 5387 C CA . VAL A 1 700 ? 13.265 -19.216 -29.345 1.00 96.44 700 VAL A CA 1
ATOM 5388 C C . VAL A 1 700 ? 12.902 -19.403 -30.815 1.00 96.44 700 VAL A C 1
ATOM 5390 O O . VAL A 1 700 ? 12.920 -20.521 -31.321 1.00 96.44 700 VAL A O 1
ATOM 5393 N N . ASN A 1 701 ? 12.564 -18.310 -31.497 1.00 95.50 701 ASN A N 1
ATOM 5394 C CA . ASN A 1 701 ? 12.078 -18.263 -32.880 1.00 95.50 701 ASN A CA 1
ATOM 5395 C C . ASN A 1 701 ? 10.822 -19.114 -33.159 1.00 95.50 701 ASN A C 1
ATOM 5397 O O . ASN A 1 701 ? 10.503 -19.382 -34.316 1.00 95.50 701 ASN A O 1
ATOM 5401 N N . ASP A 1 702 ? 10.077 -19.482 -32.115 1.00 94.19 702 ASP A N 1
ATOM 5402 C CA . ASP A 1 702 ? 8.803 -20.195 -32.199 1.00 94.19 702 ASP A CA 1
ATOM 5403 C C . ASP A 1 702 ? 7.718 -19.391 -31.474 1.00 94.19 702 ASP A C 1
ATOM 5405 O O . ASP A 1 702 ? 7.827 -19.103 -30.283 1.00 94.19 702 ASP A O 1
ATOM 5409 N N . LYS A 1 703 ? 6.685 -19.000 -32.224 1.00 90.44 703 LYS A N 1
ATOM 5410 C CA . LYS A 1 703 ? 5.564 -18.177 -31.742 1.00 90.44 703 LYS A CA 1
ATOM 5411 C C . LYS A 1 703 ? 4.330 -19.009 -31.395 1.00 90.44 703 LYS A C 1
ATOM 5413 O O . LYS A 1 703 ? 3.300 -18.448 -31.027 1.00 90.44 703 LYS A O 1
ATOM 5418 N N . ASN A 1 704 ? 4.393 -20.326 -31.573 1.00 93.81 704 ASN A N 1
ATOM 5419 C CA . ASN A 1 704 ? 3.259 -21.192 -31.297 1.00 93.81 704 ASN A CA 1
ATOM 5420 C C . ASN A 1 704 ? 3.105 -21.386 -29.788 1.00 93.81 704 ASN A C 1
ATOM 5422 O O . ASN A 1 704 ? 4.077 -21.660 -29.086 1.00 93.81 704 ASN A O 1
ATOM 5426 N N . LEU A 1 705 ? 1.863 -21.301 -29.307 1.00 94.25 705 LEU A N 1
ATOM 5427 C CA . LEU A 1 705 ? 1.518 -21.630 -27.928 1.00 94.25 705 LEU A CA 1
ATOM 5428 C C . LEU A 1 705 ? 1.829 -23.117 -27.666 1.00 94.25 705 LEU A C 1
ATOM 5430 O O . LEU A 1 705 ? 1.237 -23.979 -28.327 1.00 94.25 705 LEU A O 1
ATOM 5434 N N . PRO A 1 706 ? 2.725 -23.454 -26.719 1.00 96.38 706 PRO A N 1
ATOM 5435 C CA . PRO A 1 706 ? 3.054 -24.843 -26.436 1.00 96.38 706 PRO A CA 1
ATOM 5436 C C . PRO A 1 706 ? 1.852 -25.613 -25.874 1.00 96.38 706 PRO A C 1
ATOM 5438 O O . PRO A 1 706 ? 1.028 -25.076 -25.130 1.00 96.38 706 PRO A O 1
ATOM 5441 N N . ALA A 1 707 ? 1.756 -26.904 -26.194 1.00 95.00 707 ALA A N 1
ATOM 5442 C CA . ALA A 1 707 ? 0.646 -27.738 -25.741 1.00 95.00 707 ALA A CA 1
ATOM 5443 C C . ALA A 1 707 ? 0.538 -27.762 -24.202 1.00 95.00 707 ALA A C 1
ATOM 5445 O O . ALA A 1 707 ? 1.507 -28.037 -23.492 1.00 95.00 707 ALA A O 1
ATOM 5446 N N . GLY A 1 708 ? -0.663 -27.491 -23.683 1.00 91.62 708 GLY A N 1
ATOM 5447 C CA . GLY A 1 708 ? -0.936 -27.457 -22.242 1.00 91.62 708 GLY A CA 1
ATOM 5448 C C . GLY A 1 708 ? -0.509 -26.168 -21.531 1.00 91.62 708 GLY A C 1
ATOM 5449 O O . GLY A 1 708 ? -0.642 -26.099 -20.311 1.00 91.62 708 GLY A O 1
ATOM 5450 N N . TYR A 1 709 ? -0.020 -25.165 -22.261 1.00 95.00 709 TYR A N 1
ATOM 5451 C CA . TYR A 1 709 ? 0.205 -23.812 -21.758 1.00 95.00 709 TYR A CA 1
ATOM 5452 C C . TYR A 1 709 ? -0.943 -22.903 -22.190 1.00 95.00 709 TYR A C 1
ATOM 5454 O O . TYR A 1 709 ? -1.538 -23.099 -23.248 1.00 95.00 709 TYR A O 1
ATOM 5462 N N . LYS A 1 710 ? -1.270 -21.921 -21.350 1.00 92.38 710 LYS A N 1
ATOM 5463 C CA . LYS A 1 710 ? -2.308 -20.914 -21.633 1.00 92.38 710 LYS A CA 1
ATOM 5464 C C . LYS A 1 710 ? -1.758 -19.492 -21.639 1.00 92.38 710 LYS A C 1
ATOM 5466 O O . LYS A 1 710 ? -2.333 -18.637 -22.295 1.00 92.38 710 LYS A O 1
ATOM 5471 N N . THR A 1 711 ? -0.663 -19.268 -20.917 1.00 93.62 711 THR A N 1
ATOM 5472 C CA . THR A 1 711 ? -0.046 -17.958 -20.718 1.00 93.62 711 THR A CA 1
ATOM 5473 C C . THR A 1 711 ? 1.476 -18.098 -20.591 1.00 93.62 711 THR A C 1
ATOM 5475 O O . THR A 1 711 ? 2.036 -19.197 -20.680 1.00 93.62 711 THR A O 1
ATOM 5478 N N . GLY A 1 712 ? 2.139 -16.967 -20.415 1.00 96.38 712 GLY A N 1
ATOM 5479 C CA . GLY A 1 712 ? 3.560 -16.814 -20.172 1.00 96.38 712 GLY A CA 1
ATOM 5480 C C . GLY A 1 712 ? 3.849 -15.394 -19.712 1.00 96.38 712 GLY A C 1
ATOM 5481 O O . GLY A 1 712 ? 2.917 -14.656 -19.417 1.00 96.38 712 GLY A O 1
ATOM 5482 N N . ILE A 1 713 ? 5.119 -14.995 -19.706 1.00 97.88 713 ILE A N 1
ATOM 5483 C CA . ILE A 1 713 ? 5.475 -13.591 -19.485 1.00 97.88 713 ILE A CA 1
ATOM 5484 C C . ILE A 1 713 ? 4.802 -12.767 -20.585 1.00 97.88 713 ILE A C 1
ATOM 5486 O O . ILE A 1 713 ? 5.060 -12.981 -21.774 1.00 97.88 713 ILE A O 1
ATOM 5490 N N . HIS A 1 714 ? 3.910 -11.865 -20.195 1.00 96.88 714 HIS A N 1
ATOM 5491 C CA . HIS A 1 714 ? 3.061 -11.103 -21.108 1.00 96.88 714 HIS A CA 1
ATOM 5492 C C . HIS A 1 714 ? 3.231 -9.599 -20.900 1.00 96.88 714 HIS A C 1
ATOM 5494 O O . HIS A 1 714 ? 3.865 -9.167 -19.951 1.00 96.88 714 HIS A O 1
ATOM 5500 N N . MET A 1 715 ? 2.674 -8.774 -21.787 1.00 95.56 715 MET A N 1
ATOM 5501 C CA . MET A 1 715 ? 2.567 -7.329 -21.535 1.00 95.56 715 MET A CA 1
ATOM 5502 C C . MET A 1 715 ? 1.351 -7.044 -20.647 1.00 95.56 715 MET A C 1
ATOM 5504 O O . MET A 1 715 ? 0.346 -7.751 -20.761 1.00 95.56 715 MET A O 1
ATOM 5508 N N . PHE A 1 716 ? 1.379 -5.985 -19.837 1.00 94.75 716 PHE A N 1
ATOM 5509 C CA . PHE A 1 716 ? 0.162 -5.500 -19.166 1.00 94.75 716 PHE A CA 1
ATOM 5510 C C . PHE A 1 716 ? -0.990 -5.301 -20.168 1.00 94.75 716 PHE A C 1
ATOM 5512 O O . PHE A 1 716 ? -0.785 -4.809 -21.281 1.00 94.75 716 PHE A O 1
ATOM 5519 N N . GLY A 1 717 ? -2.201 -5.717 -19.784 1.00 89.00 717 GLY A N 1
ATOM 5520 C CA . GLY A 1 717 ? -3.392 -5.707 -20.646 1.00 89.00 717 GLY A CA 1
ATOM 5521 C C . GLY A 1 717 ? -3.483 -6.850 -21.669 1.00 89.00 717 GLY A C 1
ATOM 5522 O O . GLY A 1 717 ? -4.482 -6.951 -22.376 1.00 89.00 717 GLY A O 1
ATOM 5523 N N . SER A 1 718 ? -2.483 -7.733 -21.757 1.00 91.00 718 SER A N 1
ATOM 5524 C CA . SER A 1 718 ? -2.501 -8.925 -22.616 1.00 91.00 718 SER A CA 1
ATOM 5525 C C . SER A 1 718 ? -2.516 -10.193 -21.771 1.00 91.00 718 SER A C 1
ATOM 5527 O O . SER A 1 718 ? -1.707 -10.321 -20.870 1.00 91.00 718 SER A O 1
ATOM 5529 N N . GLY A 1 719 ? -3.363 -11.171 -22.101 1.00 86.38 719 GLY A N 1
ATOM 5530 C CA . GLY A 1 719 ? -3.306 -12.513 -21.495 1.00 86.38 719 GLY A CA 1
ATOM 5531 C C . GLY A 1 719 ? -2.397 -13.502 -22.239 1.00 86.38 719 GLY A C 1
ATOM 5532 O O . GLY A 1 719 ? -2.336 -14.674 -21.887 1.00 86.38 719 GLY A O 1
ATOM 5533 N N . SER A 1 720 ? -1.753 -13.069 -23.328 1.00 93.31 720 SER A N 1
ATOM 5534 C CA . SER A 1 720 ? -0.868 -13.908 -24.146 1.00 93.31 720 SER A CA 1
ATOM 5535 C C . SER A 1 720 ? 0.594 -13.575 -23.888 1.00 93.31 720 SER A C 1
ATOM 5537 O O . SER A 1 720 ? 0.948 -12.394 -23.831 1.00 93.31 720 SER A O 1
ATOM 5539 N N . ALA A 1 721 ? 1.434 -14.614 -23.826 1.00 96.00 721 ALA A N 1
ATOM 5540 C CA . ALA A 1 721 ? 2.883 -14.468 -23.749 1.00 96.00 721 ALA A CA 1
ATOM 5541 C C . ALA A 1 721 ? 3.389 -13.538 -24.863 1.00 96.00 721 ALA A C 1
ATOM 5543 O O . ALA A 1 721 ? 2.930 -13.621 -26.007 1.00 96.00 721 ALA A O 1
ATOM 5544 N N . CYS A 1 722 ? 4.321 -12.648 -24.540 1.00 95.69 722 CYS A N 1
ATOM 5545 C CA . CYS A 1 722 ? 4.884 -11.704 -25.496 1.00 95.69 722 CYS A CA 1
ATOM 5546 C C . CYS A 1 722 ? 6.291 -12.127 -25.941 1.00 95.69 722 CYS A C 1
ATOM 5548 O O . CYS A 1 722 ? 6.964 -12.937 -25.303 1.00 95.69 722 CYS A O 1
ATOM 5550 N N . ASN A 1 723 ? 6.725 -11.591 -27.083 1.00 96.69 723 ASN A N 1
ATOM 5551 C CA . ASN A 1 723 ? 8.118 -11.690 -27.503 1.00 96.69 723 ASN A CA 1
ATOM 5552 C C . ASN A 1 723 ? 8.944 -10.674 -26.700 1.00 96.69 723 ASN A C 1
ATOM 5554 O O . ASN A 1 723 ? 8.749 -9.472 -26.880 1.00 96.69 723 ASN A O 1
ATOM 5558 N N . LEU A 1 724 ? 9.869 -11.157 -25.871 1.00 95.94 724 LEU A N 1
ATOM 5559 C CA . LEU A 1 724 ? 10.768 -10.332 -25.056 1.00 95.94 724 LEU A CA 1
ATOM 5560 C C . LEU A 1 724 ? 11.691 -9.457 -25.921 1.00 95.94 724 LEU A C 1
ATOM 5562 O O . LEU A 1 724 ? 12.025 -8.344 -25.535 1.00 95.94 724 LEU A O 1
ATOM 5566 N N . ASN A 1 725 ? 12.004 -9.916 -27.136 1.00 95.31 725 ASN A N 1
ATOM 5567 C CA . ASN A 1 725 ? 12.795 -9.201 -28.141 1.00 95.31 725 ASN A CA 1
ATOM 5568 C C . ASN A 1 725 ? 11.900 -8.648 -29.252 1.00 95.31 725 ASN A C 1
ATOM 5570 O O . ASN A 1 725 ? 12.125 -8.885 -30.443 1.00 95.31 725 ASN A O 1
ATOM 5574 N N . ASN A 1 726 ? 10.797 -8.002 -28.877 1.00 93.38 726 ASN A N 1
ATOM 5575 C CA . ASN A 1 726 ? 9.925 -7.356 -29.849 1.00 93.38 726 ASN A CA 1
ATOM 5576 C C . ASN A 1 726 ? 10.687 -6.228 -30.565 1.00 93.38 726 ASN A C 1
ATOM 5578 O O . ASN A 1 726 ? 11.329 -5.412 -29.909 1.00 93.38 726 ASN A O 1
ATOM 5582 N N . GLU A 1 727 ? 10.567 -6.143 -31.892 1.00 90.31 727 GLU A N 1
ATOM 5583 C CA . GLU A 1 727 ? 11.254 -5.132 -32.713 1.00 90.31 727 GLU A CA 1
ATOM 5584 C C . GLU A 1 727 ? 10.922 -3.684 -32.327 1.00 90.31 727 GLU A C 1
ATOM 5586 O O . GLU A 1 727 ? 11.706 -2.782 -32.601 1.00 90.31 727 GLU A O 1
ATOM 5591 N N . ASN A 1 728 ? 9.791 -3.461 -31.651 1.00 87.62 728 ASN A N 1
ATOM 5592 C CA . ASN A 1 728 ? 9.420 -2.151 -31.116 1.00 87.62 728 ASN A CA 1
ATOM 5593 C C . ASN A 1 728 ? 10.271 -1.743 -29.902 1.00 87.62 728 ASN A C 1
ATOM 5595 O O . ASN A 1 728 ? 10.233 -0.585 -29.482 1.00 87.62 728 ASN A O 1
ATOM 5599 N N . TYR A 1 729 ? 10.965 -2.699 -29.277 1.00 86.94 729 TYR A N 1
ATOM 5600 C CA . TYR A 1 729 ? 11.660 -2.527 -28.003 1.00 86.94 729 TYR A CA 1
ATOM 5601 C C . TYR A 1 729 ? 13.169 -2.758 -28.087 1.00 86.94 729 TYR A C 1
ATOM 5603 O O . TYR A 1 729 ? 13.867 -2.430 -27.128 1.00 86.94 729 TYR A O 1
ATOM 5611 N N . CYS A 1 730 ? 13.674 -3.272 -29.210 1.00 88.25 730 CYS A N 1
ATOM 5612 C CA . CYS A 1 730 ? 15.088 -3.557 -29.414 1.00 88.25 730 CYS A CA 1
ATOM 5613 C C . CYS A 1 730 ? 15.671 -2.821 -30.624 1.00 88.25 730 CYS A C 1
ATOM 5615 O O . CYS A 1 730 ? 14.981 -2.548 -31.605 1.00 88.25 730 CYS A O 1
ATOM 5617 N N . TRP A 1 731 ? 16.971 -2.519 -30.581 1.00 85.69 731 TRP A N 1
ATOM 5618 C CA . TRP A 1 731 ? 17.647 -1.885 -31.721 1.00 85.69 731 TRP A CA 1
ATOM 5619 C C . TRP A 1 731 ? 17.764 -2.821 -32.925 1.00 85.69 731 TRP A C 1
ATOM 5621 O O . TRP A 1 731 ? 17.728 -2.376 -34.074 1.00 85.69 731 TRP A O 1
ATOM 5631 N N . ASN A 1 732 ? 17.932 -4.119 -32.674 1.00 88.81 732 ASN A N 1
ATOM 5632 C CA . ASN A 1 732 ? 18.049 -5.114 -33.726 1.00 88.81 732 ASN A CA 1
ATOM 5633 C C . ASN A 1 732 ? 16.679 -5.704 -34.085 1.00 88.81 732 ASN A C 1
ATOM 5635 O O . ASN A 1 732 ? 16.192 -6.614 -33.421 1.00 88.81 732 ASN A O 1
ATOM 5639 N N . LYS A 1 733 ? 16.083 -5.251 -35.194 1.00 87.75 733 LYS A N 1
ATOM 5640 C CA . LYS A 1 733 ? 14.800 -5.785 -35.702 1.00 87.75 733 LYS A CA 1
ATOM 5641 C C . LYS A 1 733 ? 14.877 -7.250 -36.163 1.00 87.75 733 LYS A C 1
ATOM 5643 O O . LYS A 1 733 ? 13.857 -7.878 -36.411 1.00 87.75 733 LYS A O 1
ATOM 5648 N N . SER A 1 734 ? 16.087 -7.801 -36.295 1.00 89.44 734 SER A N 1
ATOM 5649 C CA . SER A 1 734 ? 16.334 -9.217 -36.602 1.00 89.44 734 SER A CA 1
ATOM 5650 C C . SER A 1 734 ? 16.685 -10.046 -35.359 1.00 89.44 734 SER A C 1
ATOM 5652 O O . SER A 1 734 ? 17.194 -11.156 -35.507 1.00 89.44 734 SER A O 1
ATOM 5654 N N . ALA A 1 735 ? 16.471 -9.514 -34.149 1.00 92.19 735 ALA A N 1
ATOM 5655 C CA . ALA A 1 735 ? 16.677 -10.257 -32.911 1.00 92.19 735 ALA A CA 1
ATOM 5656 C C . ALA A 1 735 ? 15.821 -11.533 -32.880 1.00 92.19 735 ALA A C 1
ATOM 5658 O O . ALA A 1 735 ? 14.717 -11.583 -33.434 1.00 92.19 735 ALA A O 1
ATOM 5659 N N . ASN A 1 736 ? 16.332 -12.573 -32.219 1.00 93.69 736 ASN A N 1
ATOM 5660 C CA . ASN A 1 736 ? 15.588 -13.818 -32.074 1.00 93.69 736 ASN A CA 1
ATOM 5661 C C . ASN A 1 736 ? 14.327 -13.564 -31.248 1.00 93.69 736 ASN A C 1
ATOM 5663 O O . ASN A 1 736 ? 14.403 -12.963 -30.178 1.00 93.69 736 ASN A O 1
ATOM 5667 N N . SER A 1 737 ? 13.182 -14.075 -31.699 1.00 95.38 737 SER A N 1
ATOM 5668 C CA . SER A 1 737 ? 11.955 -14.011 -30.903 1.00 95.38 737 SER A CA 1
ATOM 5669 C C . SER A 1 737 ? 12.112 -14.919 -29.688 1.00 95.38 737 SER A C 1
ATOM 5671 O O . SER A 1 737 ? 12.292 -16.117 -29.872 1.00 95.38 737 SER A O 1
ATOM 5673 N N . VAL A 1 738 ? 12.012 -14.395 -28.471 1.00 97.25 738 VAL A N 1
ATOM 5674 C CA . VAL A 1 738 ? 12.110 -15.189 -27.237 1.00 97.25 738 VAL A CA 1
ATOM 5675 C C . VAL A 1 738 ? 10.809 -15.042 -26.464 1.00 97.25 738 VAL A C 1
ATOM 5677 O O . VAL A 1 738 ? 10.385 -13.929 -26.174 1.00 97.25 738 VAL A O 1
ATOM 5680 N N . MET A 1 739 ? 10.157 -16.160 -26.153 1.00 97.62 739 MET A N 1
ATOM 5681 C CA . MET A 1 739 ? 8.920 -16.205 -25.368 1.00 97.62 739 MET A CA 1
ATOM 5682 C C . MET A 1 739 ? 9.110 -17.158 -24.191 1.00 97.62 739 MET A C 1
ATOM 5684 O O . MET A 1 739 ? 9.681 -18.238 -24.358 1.00 97.62 739 MET A O 1
ATOM 5688 N N . VAL A 1 740 ? 8.621 -16.779 -23.013 1.00 98.06 740 VAL A N 1
ATOM 5689 C CA . VAL A 1 740 ? 8.680 -17.605 -21.800 1.00 98.06 740 VAL A CA 1
ATOM 5690 C C . VAL A 1 740 ? 7.259 -17.942 -21.381 1.00 98.06 740 VAL A C 1
ATOM 5692 O O . VAL A 1 740 ? 6.476 -17.044 -21.096 1.00 98.06 740 VAL A O 1
ATOM 5695 N N . TYR A 1 741 ? 6.930 -19.227 -21.343 1.00 98.12 741 TYR A N 1
ATOM 5696 C CA . TYR A 1 741 ? 5.627 -19.749 -20.941 1.00 98.12 741 TYR A CA 1
ATOM 5697 C C . TYR A 1 741 ? 5.700 -20.359 -19.546 1.00 98.12 741 TYR A C 1
ATOM 5699 O O . TYR A 1 741 ? 6.737 -20.895 -19.160 1.00 98.12 741 TYR A O 1
ATOM 5707 N N . PHE A 1 742 ? 4.592 -20.336 -18.811 1.00 97.50 742 PHE A N 1
ATOM 5708 C CA . PHE A 1 742 ? 4.469 -21.019 -17.525 1.00 97.50 742 PHE A CA 1
ATOM 5709 C C . PHE A 1 742 ? 3.064 -21.600 -17.345 1.00 97.50 742 PHE A C 1
ATOM 5711 O O . PHE A 1 742 ? 2.116 -21.233 -18.045 1.00 97.50 742 PHE A O 1
ATOM 5718 N N . LYS A 1 743 ? 2.931 -22.557 -16.426 1.00 95.94 743 LYS A N 1
ATOM 5719 C CA . LYS A 1 743 ? 1.645 -23.133 -16.025 1.00 95.94 743 LYS A CA 1
ATOM 5720 C C . LYS A 1 743 ? 1.325 -22.687 -14.613 1.00 95.94 743 LYS A C 1
ATOM 5722 O O . LYS A 1 743 ? 2.190 -22.701 -13.743 1.00 95.94 743 LYS A O 1
ATOM 5727 N N . THR A 1 744 ? 0.060 -22.382 -14.385 1.00 94.12 744 THR A N 1
ATOM 5728 C CA . THR A 1 744 ? -0.474 -22.174 -13.046 1.00 94.12 744 THR A CA 1
ATOM 5729 C C . THR A 1 744 ? -1.194 -23.430 -12.573 1.00 94.12 744 THR A C 1
ATOM 5731 O O . THR A 1 744 ? -1.673 -24.243 -13.377 1.00 94.12 744 THR A O 1
ATOM 5734 N N . GLN A 1 745 ? -1.248 -23.628 -11.259 1.00 90.81 745 GLN A N 1
ATOM 5735 C CA . GLN A 1 745 ? -1.999 -24.737 -10.684 1.00 90.81 745 GLN A CA 1
ATOM 5736 C C . GLN A 1 745 ? -3.487 -24.591 -11.036 1.00 90.81 745 GLN A C 1
ATOM 5738 O O . GLN A 1 745 ? -4.120 -23.599 -10.694 1.00 90.81 745 GLN A O 1
ATOM 5743 N N . SER A 1 746 ? -4.067 -25.575 -11.726 1.00 78.06 746 SER A N 1
ATOM 5744 C CA . SER A 1 746 ? -5.492 -25.529 -12.073 1.00 78.06 746 SER A CA 1
ATOM 5745 C C . SER A 1 746 ? -6.339 -25.649 -10.804 1.00 78.06 746 SER A C 1
ATOM 5747 O O . SER A 1 746 ? -6.260 -26.656 -10.107 1.00 78.06 746 SER A O 1
ATOM 5749 N N . THR A 1 747 ? -7.180 -24.655 -10.525 1.00 62.34 747 THR A N 1
ATOM 5750 C CA . THR A 1 747 ? -8.075 -24.589 -9.350 1.00 62.34 747 THR A CA 1
ATOM 5751 C C . THR A 1 747 ? -9.195 -25.632 -9.336 1.00 62.34 747 THR A C 1
ATOM 5753 O O . THR A 1 747 ? -10.030 -25.625 -8.439 1.00 62.34 747 THR A O 1
ATOM 5756 N N . SER A 1 748 ? -9.223 -26.574 -10.281 1.00 45.81 748 SER A N 1
ATOM 5757 C CA . SER A 1 748 ? -10.292 -27.561 -10.486 1.00 45.81 748 SER A CA 1
ATOM 5758 C C . SER A 1 748 ? -10.400 -28.664 -9.409 1.00 45.81 748 SER A C 1
ATOM 5760 O O . SER A 1 748 ? -10.831 -29.771 -9.713 1.00 45.81 748 SER A O 1
ATOM 5762 N N . GLY A 1 749 ? -10.049 -28.384 -8.151 1.00 44.09 749 GLY A N 1
ATOM 5763 C CA . GLY A 1 749 ? -10.167 -29.340 -7.043 1.00 44.09 749 GLY A CA 1
ATOM 5764 C C . GLY A 1 749 ? -9.908 -28.797 -5.634 1.00 44.09 749 GLY A C 1
ATOM 5765 O O . GLY A 1 749 ? -10.106 -29.540 -4.678 1.00 44.09 749 GLY A O 1
ATOM 5766 N N . ALA A 1 750 ? -9.504 -27.534 -5.469 1.00 41.62 750 ALA A N 1
ATOM 5767 C CA . ALA A 1 750 ? -9.427 -26.923 -4.146 1.00 41.62 750 ALA A CA 1
ATOM 5768 C C . ALA A 1 750 ? -10.817 -26.383 -3.798 1.00 41.62 750 ALA A C 1
ATOM 5770 O O . ALA A 1 750 ? -11.239 -25.348 -4.312 1.00 41.62 750 ALA A O 1
ATOM 5771 N N . SER A 1 751 ? -11.558 -27.134 -2.982 1.00 36.78 751 SER A N 1
ATOM 5772 C CA . SER A 1 751 ? -12.751 -26.635 -2.304 1.00 36.78 751 SER A CA 1
ATOM 5773 C C . SER A 1 751 ? -12.450 -25.267 -1.708 1.00 36.78 751 SER A C 1
ATOM 5775 O O . SER A 1 751 ? -11.417 -25.102 -1.061 1.00 36.78 751 SER A O 1
ATOM 5777 N N . THR A 1 752 ? -13.363 -24.327 -1.924 1.00 34.47 752 THR A N 1
ATOM 5778 C CA . THR A 1 752 ? -13.434 -22.972 -1.372 1.00 34.47 752 THR A CA 1
ATOM 5779 C C . THR A 1 752 ? -13.544 -23.000 0.159 1.00 34.47 752 THR A C 1
ATOM 5781 O O . THR A 1 752 ? -14.503 -22.516 0.742 1.00 34.47 752 THR A O 1
ATOM 5784 N N . SER A 1 753 ? -12.571 -23.609 0.827 1.00 35.03 753 SER A N 1
ATOM 5785 C CA . SER A 1 753 ? -12.310 -23.457 2.252 1.00 35.03 753 SER A CA 1
ATOM 5786 C C . SER A 1 753 ? -11.254 -22.363 2.391 1.00 35.03 753 SER A C 1
ATOM 5788 O O . SER A 1 753 ? -10.194 -22.565 2.972 1.00 35.03 753 SER A O 1
ATOM 5790 N N . GLY A 1 754 ? -11.514 -21.232 1.730 1.00 28.52 754 GLY A N 1
ATOM 5791 C CA . GLY A 1 754 ? -10.769 -20.007 1.946 1.00 28.52 754 GLY A CA 1
ATOM 5792 C C . GLY A 1 754 ? -11.132 -19.512 3.333 1.00 28.52 754 GLY A C 1
ATOM 5793 O O . GLY A 1 754 ? -12.310 -19.381 3.659 1.00 28.52 754 GLY A O 1
ATOM 5794 N N . SER A 1 755 ? -10.105 -19.331 4.149 1.00 27.62 755 SER A N 1
ATOM 5795 C CA . SER A 1 755 ? -10.160 -18.675 5.442 1.00 27.62 755 SER A CA 1
ATOM 5796 C C . SER A 1 755 ? -10.952 -17.367 5.317 1.00 27.62 755 SER A C 1
ATOM 5798 O O . SER A 1 755 ? -10.462 -16.385 4.767 1.00 27.62 755 SER A O 1
ATOM 5800 N N . ASN A 1 756 ? -12.199 -17.353 5.795 1.00 25.77 756 ASN A N 1
ATOM 5801 C CA . ASN A 1 756 ? -13.010 -16.142 5.927 1.00 25.77 756 ASN A CA 1
ATOM 5802 C C . ASN A 1 756 ? -12.529 -15.332 7.143 1.00 25.77 756 ASN A C 1
ATOM 5804 O O . ASN A 1 756 ? -13.314 -15.001 8.026 1.00 25.77 756 ASN A O 1
ATOM 5808 N N . PHE A 1 757 ? -11.239 -15.005 7.210 1.00 25.75 757 PHE A N 1
ATOM 5809 C CA . PHE A 1 757 ? -10.743 -13.957 8.102 1.00 25.75 757 PHE A CA 1
ATOM 5810 C C . PHE A 1 757 ? -10.833 -12.606 7.379 1.00 25.75 757 PHE A C 1
ATOM 5812 O O . PHE A 1 757 ? -9.869 -11.865 7.232 1.00 25.75 757 PHE A O 1
ATOM 5819 N N . THR A 1 758 ? -12.035 -12.294 6.894 1.00 29.48 758 THR A N 1
ATOM 5820 C CA . THR A 1 758 ? -12.416 -10.972 6.403 1.00 29.48 758 THR A CA 1
ATOM 5821 C C . THR A 1 758 ? -13.074 -10.218 7.547 1.00 29.48 758 THR A C 1
ATOM 5823 O O . THR A 1 758 ? -14.208 -10.529 7.906 1.00 29.48 758 THR A O 1
ATOM 5826 N N . THR A 1 759 ? -12.357 -9.239 8.101 1.00 30.28 759 THR A N 1
ATOM 5827 C CA . THR A 1 759 ? -12.877 -8.034 8.785 1.00 30.28 759 THR A CA 1
ATOM 5828 C C . THR A 1 759 ? -13.678 -8.217 10.092 1.00 30.28 759 THR A C 1
ATOM 5830 O O . THR A 1 759 ? -13.665 -7.316 10.920 1.00 30.28 759 THR A O 1
ATOM 5833 N N . GLY A 1 760 ? -14.315 -9.363 10.346 1.00 25.53 760 GLY A N 1
ATOM 5834 C CA . GLY A 1 760 ? -15.150 -9.618 11.532 1.00 25.53 760 GLY A CA 1
ATOM 5835 C C . GLY A 1 760 ? -14.392 -10.136 12.761 1.00 25.53 760 GLY A C 1
ATOM 5836 O O . GLY A 1 760 ? -14.813 -9.907 13.887 1.00 25.53 760 GLY A O 1
ATOM 5837 N N . SER A 1 761 ? -13.234 -10.771 12.579 1.00 28.88 761 SER A N 1
ATOM 5838 C CA . SER A 1 761 ? -12.363 -11.250 13.670 1.00 28.88 761 SER A CA 1
ATOM 5839 C C . SER A 1 761 ? -11.478 -10.150 14.282 1.00 28.88 761 SER A C 1
ATOM 5841 O O . SER A 1 761 ? -10.813 -10.375 15.291 1.00 28.88 761 SER A O 1
ATOM 5843 N N . LEU A 1 762 ? -11.501 -8.946 13.701 1.00 33.31 762 LEU A N 1
ATOM 5844 C CA . LEU A 1 762 ? -10.780 -7.751 14.159 1.00 33.31 762 LEU A CA 1
ATOM 5845 C C . LEU A 1 762 ? -11.386 -7.131 15.427 1.00 33.31 762 LEU A C 1
ATOM 5847 O O . LEU A 1 762 ? -10.645 -6.613 16.257 1.00 33.31 762 LEU A O 1
ATOM 5851 N N . ALA A 1 763 ? -12.700 -7.267 15.623 1.00 32.50 763 ALA A N 1
ATOM 5852 C CA . ALA A 1 763 ? -13.354 -6.898 16.876 1.00 32.50 763 ALA A CA 1
ATOM 5853 C C . ALA A 1 763 ? -12.961 -7.851 18.018 1.00 32.50 763 ALA A C 1
ATOM 5855 O O . ALA A 1 763 ? -12.795 -7.418 19.151 1.00 32.50 763 ALA A O 1
ATOM 5856 N N . LEU A 1 764 ? -12.725 -9.139 17.729 1.00 31.31 764 LEU A N 1
ATOM 5857 C CA . LEU A 1 764 ? -12.432 -10.129 18.767 1.00 31.31 764 LEU A CA 1
ATOM 5858 C C . LEU A 1 764 ? -11.101 -9.844 19.480 1.00 31.31 764 LEU A C 1
ATOM 5860 O O . LEU A 1 764 ? -11.056 -9.892 20.699 1.00 31.31 764 LEU A O 1
ATOM 5864 N N . ALA A 1 765 ? -10.035 -9.481 18.760 1.00 30.41 765 ALA A N 1
ATOM 5865 C CA . ALA A 1 765 ? -8.709 -9.252 19.349 1.00 30.41 765 ALA A CA 1
ATOM 5866 C C . ALA A 1 765 ? -8.646 -8.021 20.283 1.00 30.41 765 ALA A C 1
ATOM 5868 O O . ALA A 1 765 ? -8.030 -8.087 21.348 1.00 30.41 765 ALA A O 1
ATOM 5869 N N . GLY A 1 766 ? -9.324 -6.923 19.924 1.00 31.20 766 GLY A N 1
ATOM 5870 C CA . GLY A 1 766 ? -9.443 -5.723 20.764 1.00 31.20 766 GLY A CA 1
ATOM 5871 C C . GLY A 1 766 ? -10.367 -5.930 21.968 1.00 31.20 766 GLY A C 1
ATOM 5872 O O . GLY A 1 766 ? -10.046 -5.487 23.077 1.00 31.20 766 GLY A O 1
ATOM 5873 N N . VAL A 1 767 ? -11.471 -6.664 21.779 1.00 33.25 767 VAL A N 1
ATOM 5874 C CA . VAL A 1 767 ? -12.381 -7.121 22.845 1.00 33.25 767 VAL A CA 1
ATOM 5875 C C . VAL A 1 767 ? -11.640 -8.024 23.841 1.00 33.25 767 VAL A C 1
ATOM 5877 O O . VAL A 1 767 ? -11.752 -7.827 25.045 1.00 33.25 767 VAL A O 1
ATOM 5880 N N . CYS A 1 768 ? -10.791 -8.938 23.365 1.00 35.53 768 CYS A N 1
ATOM 5881 C CA . CYS A 1 768 ? -10.094 -9.947 24.169 1.00 35.53 768 CYS A CA 1
ATOM 5882 C C . CYS A 1 768 ? -9.155 -9.382 25.247 1.00 35.53 768 CYS A C 1
ATOM 5884 O O . CYS A 1 768 ? -9.071 -9.945 26.340 1.00 35.53 768 CYS A O 1
ATOM 5886 N N . GLY A 1 769 ? -8.479 -8.259 24.983 1.00 33.56 769 GLY A N 1
ATOM 5887 C CA . GLY A 1 769 ? -7.606 -7.631 25.980 1.00 33.56 769 GLY A CA 1
ATOM 5888 C C . GLY A 1 769 ? -8.362 -6.967 27.137 1.00 33.56 769 GLY A C 1
ATOM 5889 O O . GLY A 1 769 ? -7.894 -6.994 28.273 1.00 33.56 769 GLY A O 1
ATOM 5890 N N . LEU A 1 770 ? -9.563 -6.432 26.883 1.00 36.12 770 LEU A N 1
ATOM 5891 C CA . LEU A 1 770 ? -10.394 -5.793 27.913 1.00 36.12 770 LEU A CA 1
ATOM 5892 C C . LEU A 1 770 ? -11.398 -6.740 28.574 1.00 36.12 770 LEU A C 1
ATOM 5894 O 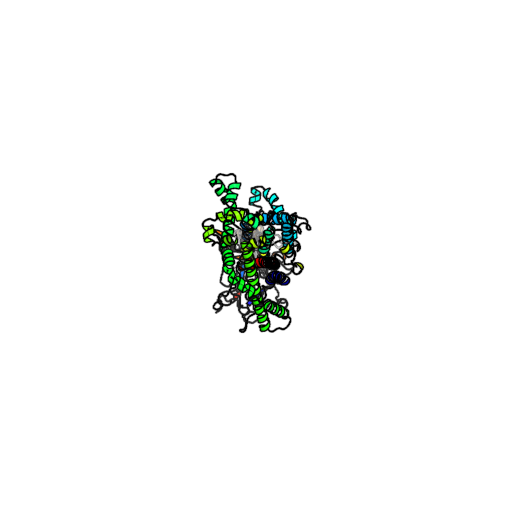O . LEU A 1 770 ? -11.673 -6.585 29.763 1.00 36.12 770 LEU A O 1
ATOM 5898 N N . ALA A 1 771 ? -11.886 -7.749 27.850 1.00 35.31 771 ALA A N 1
ATOM 5899 C CA . ALA A 1 771 ? -12.671 -8.860 28.382 1.00 35.31 771 ALA A CA 1
ATOM 5900 C C . ALA A 1 771 ? -11.976 -9.496 29.586 1.00 35.31 771 ALA A C 1
ATOM 5902 O O . ALA A 1 771 ? -12.602 -9.761 30.610 1.00 35.31 771 ALA A O 1
ATOM 5903 N N . ALA A 1 772 ? -10.655 -9.663 29.484 1.00 33.78 772 ALA A N 1
ATOM 5904 C CA . ALA A 1 772 ? -9.815 -10.228 30.523 1.00 33.78 772 ALA A CA 1
ATOM 5905 C C . ALA A 1 772 ? -9.651 -9.308 31.752 1.00 33.78 772 ALA A C 1
ATOM 5907 O O . ALA A 1 772 ? -9.612 -9.806 32.878 1.00 33.78 772 ALA A O 1
ATOM 5908 N N . GLY A 1 773 ? -9.621 -7.983 31.559 1.00 33.66 773 GLY A N 1
ATOM 5909 C CA . GLY A 1 773 ? -9.640 -6.996 32.649 1.00 33.66 773 GLY A CA 1
ATOM 5910 C C . GLY A 1 773 ? -10.989 -6.953 33.381 1.00 33.66 773 GLY A C 1
ATOM 5911 O O . GLY A 1 773 ? -11.038 -7.025 34.609 1.00 33.66 773 GLY A O 1
ATOM 5912 N N . ALA A 1 774 ? -12.102 -6.959 32.638 1.00 36.19 774 ALA A N 1
ATOM 5913 C CA . ALA A 1 774 ? -13.458 -6.964 33.197 1.00 36.19 774 ALA A CA 1
ATOM 5914 C C . ALA A 1 774 ? -13.827 -8.288 33.902 1.00 36.19 774 ALA A C 1
ATOM 5916 O O . ALA A 1 774 ? -14.522 -8.279 34.921 1.00 36.19 774 ALA A O 1
ATOM 5917 N N . LEU A 1 775 ? -13.309 -9.427 33.422 1.00 35.62 775 LEU A N 1
ATOM 5918 C CA . LEU A 1 775 ? -13.419 -10.748 34.064 1.00 35.62 775 LEU A CA 1
ATOM 5919 C C . LEU A 1 775 ? -12.827 -10.757 35.481 1.00 35.62 775 LEU A C 1
ATOM 5921 O O . LEU A 1 775 ? -13.381 -11.380 36.392 1.00 35.62 775 LEU A O 1
ATOM 5925 N N . ILE A 1 776 ? -11.713 -10.048 35.686 1.00 36.94 776 ILE A N 1
ATOM 5926 C CA . ILE A 1 776 ? -11.029 -9.975 36.982 1.00 36.94 776 ILE A CA 1
ATOM 5927 C C . ILE A 1 776 ? -11.830 -9.116 37.968 1.00 36.94 776 ILE A C 1
ATOM 5929 O O . ILE A 1 776 ? -12.034 -9.539 39.113 1.00 36.94 776 ILE A O 1
ATOM 5933 N N . SER A 1 777 ? -12.372 -7.980 37.520 1.00 37.16 777 SER A N 1
ATOM 5934 C CA . SER A 1 777 ? -13.218 -7.114 38.354 1.00 37.16 777 SER A CA 1
ATOM 5935 C C . SER A 1 777 ? -14.585 -7.750 38.672 1.00 37.16 777 SER A C 1
ATOM 5937 O O . SER A 1 777 ? -15.048 -7.681 39.815 1.00 37.16 777 SER A O 1
ATOM 5939 N N . GLY A 1 778 ? -15.199 -8.476 37.727 1.00 36.22 778 GLY A N 1
ATOM 5940 C CA . GLY A 1 778 ? -16.473 -9.186 37.929 1.00 36.22 778 GLY A CA 1
ATOM 5941 C C . GLY A 1 778 ? -16.386 -10.370 38.906 1.00 36.22 778 GLY A C 1
ATOM 5942 O O . GLY A 1 778 ? -17.266 -10.565 39.756 1.00 36.22 778 GLY A O 1
ATOM 5943 N N . ILE A 1 779 ? -15.284 -11.129 38.874 1.00 36.09 779 ILE A N 1
ATOM 5944 C CA . ILE A 1 779 ? -15.054 -12.236 39.819 1.00 36.09 779 ILE A CA 1
ATOM 5945 C C . ILE A 1 779 ? -14.673 -11.710 41.218 1.00 36.09 779 ILE A C 1
ATOM 5947 O O . ILE A 1 779 ? -15.067 -12.296 42.236 1.00 36.09 779 ILE A O 1
ATOM 5951 N N . ALA A 1 780 ? -13.987 -10.564 41.308 1.00 34.78 780 ALA A N 1
ATOM 5952 C CA . ALA A 1 780 ? -13.734 -9.884 42.579 1.00 34.78 780 ALA A CA 1
ATOM 5953 C C . ALA A 1 780 ? -15.033 -9.348 43.225 1.00 34.78 780 ALA A C 1
ATOM 5955 O O . ALA A 1 780 ? -15.249 -9.540 44.430 1.00 34.78 780 ALA A O 1
ATOM 5956 N N . ALA A 1 781 ? -15.947 -8.769 42.437 1.00 35.50 781 ALA A N 1
ATOM 5957 C CA . ALA A 1 781 ? -17.230 -8.247 42.917 1.00 35.50 781 ALA A CA 1
ATOM 5958 C C . ALA A 1 781 ? -18.170 -9.353 43.449 1.00 35.50 781 ALA A C 1
ATOM 5960 O O . ALA A 1 781 ? -18.734 -9.232 44.546 1.00 35.50 781 ALA A O 1
ATOM 5961 N N . THR A 1 782 ? -18.266 -10.496 42.760 1.00 39.28 782 THR A N 1
ATOM 5962 C CA . THR A 1 782 ? -19.087 -11.641 43.206 1.00 39.28 782 THR A CA 1
ATOM 5963 C C . THR A 1 782 ? -18.498 -12.376 44.422 1.00 39.28 782 THR A C 1
ATOM 5965 O O . THR A 1 782 ? -19.249 -12.880 45.273 1.00 39.28 782 THR A O 1
ATOM 5968 N N . ALA A 1 783 ? -17.169 -12.389 44.588 1.00 37.22 783 ALA A N 1
ATOM 5969 C CA . ALA A 1 783 ? -16.506 -12.935 45.777 1.00 37.22 783 ALA A CA 1
ATOM 5970 C C . ALA A 1 783 ? -16.705 -12.058 47.033 1.00 37.22 783 ALA A C 1
ATOM 5972 O O . ALA A 1 783 ? -16.867 -12.584 48.144 1.00 37.22 783 ALA A O 1
ATOM 5973 N N . ILE A 1 784 ? -16.768 -10.731 46.874 1.00 38.19 784 ILE A N 1
ATOM 5974 C CA . ILE A 1 784 ? -17.022 -9.779 47.969 1.00 38.19 784 ILE A CA 1
ATOM 5975 C C . ILE A 1 784 ? -18.518 -9.752 48.345 1.00 38.19 784 ILE A C 1
ATOM 5977 O O . ILE A 1 784 ? -18.853 -9.733 49.537 1.00 38.19 784 ILE A O 1
ATOM 5981 N N . GLY A 1 785 ? -19.430 -9.886 47.373 1.00 36.53 785 GLY A N 1
ATOM 5982 C CA . GLY A 1 785 ? -20.878 -9.986 47.608 1.00 36.53 785 GLY A CA 1
ATOM 5983 C C . GLY A 1 785 ? -21.304 -11.235 48.396 1.00 36.53 785 GLY A C 1
ATOM 5984 O O . GLY A 1 785 ? -22.159 -11.163 49.286 1.00 36.53 785 GLY A O 1
ATOM 5985 N N . LYS A 1 786 ? -20.650 -12.386 48.174 1.00 39.34 786 LYS A N 1
ATOM 5986 C CA . LYS A 1 786 ? -20.946 -13.631 48.915 1.00 39.34 786 LYS A CA 1
ATOM 5987 C C . LYS A 1 786 ? -20.445 -13.631 50.364 1.00 39.34 786 LYS A C 1
ATOM 5989 O O . LYS A 1 786 ? -20.975 -14.386 51.183 1.00 39.34 786 LYS A O 1
ATOM 5994 N N . LYS A 1 787 ? -19.497 -12.758 50.731 1.00 37.47 787 LYS A N 1
ATOM 5995 C CA . LYS A 1 787 ? -18.986 -12.662 52.112 1.00 37.47 787 LYS A CA 1
ATOM 5996 C C . LYS A 1 787 ? -19.868 -11.825 53.049 1.00 37.47 787 LYS A C 1
ATOM 5998 O O . LYS A 1 787 ? -19.761 -11.988 54.261 1.00 37.47 787 LYS A O 1
ATOM 6003 N N . LYS A 1 788 ? -20.802 -11.014 52.528 1.00 38.81 788 LYS A N 1
ATOM 6004 C CA . LYS A 1 788 ? -21.756 -10.233 53.349 1.00 38.81 788 LYS A CA 1
ATOM 6005 C C . LYS A 1 788 ? -23.067 -10.959 53.700 1.00 38.81 788 LYS A C 1
ATOM 6007 O O . LYS A 1 788 ? -23.840 -10.434 54.493 1.00 38.81 788 LYS A O 1
ATOM 6012 N N . ARG A 1 789 ? -23.315 -12.180 53.199 1.00 41.91 789 ARG A N 1
ATOM 6013 C CA . ARG A 1 789 ? -24.533 -12.971 53.513 1.00 41.91 789 ARG A 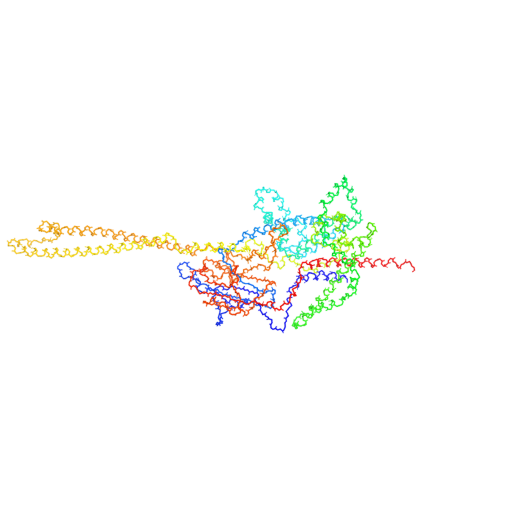CA 1
ATOM 6014 C C . ARG A 1 789 ? -24.321 -14.189 54.427 1.00 41.91 789 ARG A C 1
ATOM 6016 O O . ARG A 1 789 ? -25.238 -14.987 54.588 1.00 41.91 789 ARG A O 1
ATOM 6023 N N . LYS A 1 790 ? -23.157 -14.333 55.073 1.00 39.72 790 LYS A N 1
ATOM 6024 C CA . LYS A 1 790 ? -22.885 -15.428 56.034 1.00 39.72 790 LYS A CA 1
ATOM 6025 C C . LYS A 1 790 ? -22.535 -14.976 57.458 1.00 39.72 790 LYS A C 1
ATOM 6027 O O . LYS A 1 790 ? -21.831 -15.683 58.170 1.00 39.72 790 LYS A O 1
ATOM 6032 N N . THR A 1 791 ? -23.109 -13.856 57.902 1.00 44.72 791 THR A N 1
ATOM 6033 C CA . THR A 1 791 ? -23.131 -13.495 59.331 1.00 44.72 791 THR A CA 1
ATOM 6034 C C . THR A 1 791 ? -24.463 -12.847 59.717 1.00 44.72 791 THR A C 1
ATOM 6036 O O . THR A 1 791 ? -24.509 -11.686 60.102 1.00 44.72 791 THR A O 1
ATOM 6039 N N . ALA A 1 792 ? -25.558 -13.593 59.561 1.00 41.06 792 ALA A N 1
ATOM 6040 C CA . ALA A 1 792 ? -26.828 -13.386 60.267 1.00 41.06 792 ALA A CA 1
ATOM 6041 C C . ALA A 1 792 ? -27.735 -14.620 60.078 1.00 41.06 792 ALA A C 1
ATOM 6043 O O . ALA A 1 792 ? -28.740 -14.553 59.374 1.00 41.06 792 ALA A O 1
ATOM 6044 N N . ALA A 1 793 ? -27.318 -15.750 60.655 1.00 36.22 793 ALA A N 1
ATOM 6045 C CA . ALA A 1 793 ? -28.140 -16.854 61.168 1.00 36.22 793 ALA A CA 1
ATOM 6046 C C . ALA A 1 793 ? -27.209 -17.851 61.865 1.00 36.22 793 ALA A C 1
ATOM 6048 O O . ALA A 1 793 ? -26.307 -18.374 61.171 1.00 36.22 793 ALA A O 1
#

Radius of gyration: 44.74 Å; chains: 1; bounding box: 115×69×163 Å

Secondary structure (DSSP, 8-state):
-HHHHHHHHHHHHHHHHHTT------SS----EEEEEEEEES--TTTTTTTPEEPB-TTSSBP-TTTT-SB-STTS-B---EEEEEEEES-STTSEEEEEEEETTSSEEHHHHHHHHHHHIIIIIHHHHHHHHHHHHHHHHHHT-SSHHHHHHHHHHHHHHHTEEEGGGTSEEHHHHHHSPPHHHHHHHHHHTS-HHHHTTS-HHHHHHHHHHHS-HHHHTTS--HHHHHHHS-HHHHHHHHHHHHHTT--SSS-HHHHHHT--HHHHHHHTTS-HHHHHHHHHHHHHHHHHHHHHTHHHHHHHHHTHHHHHHHHHH--HHHHHHHHHHHHT--SS--HHHHHHHHHHHHHHHHHHHHHHHHHHHHHHHHHHTTSEETTEEHHHHHTS-HHHHHHTGGGGHHHHHHS-HHHHHGGGTS-HHHHHHHHH--HHHHS---GGGSPPEETTTT--GGGGSTTTEEEE-HHHHHHHHHHHTT---SS-HHHHHHHHHHHHHHHHHHHHHHHHHHHHHHHHHHHHHHHHHHHHHHHHHHTSTTTTSTTSS--------HHHHHHHSS-HHHHHHHHHHHHHHHHHHHHHHHHHHHHHHHHHHHHHHHHHHHHHHH---PPPPPSEEEEGGGTEEE-TTS-EEE---GGGEEEEPBBS--TTSTTHHHHTTB-BTTTT-SSS-EEEEEEE-SSSPPBBGGG-EEEES--SPPTT--EESEETT-SSB--TT-TTT-S-TTPPPEEEEE-BPP-TT--S-----SSSTHHHHHHHHHHHHHHHHHHHHHHHHHHTTSS--

pLDDT: mean 81.19, std 19.17, range [25.53, 98.44]